Protein AF-0000000084857156 (afdb_homodimer)

pLDDT: mean 94.08, std 8.31, range [47.41, 98.94]

Sequence (1464 aa):
MNCIGNIGPIPRLNFTGICLNDGPAAVARQDLISVFPSGVTLAATWDRELVYQSYKALGEEFRGKGTHVALGPVAGPLGRHPLGGRNWEGFSPDPYLTGHLMTASITGMQSVGVQTSSKHFIGNEQETQRSNSPLPDGTNIDAISSNIDDRTLHELYLWPFADAVRAGTTSILCSYNRINETYACENPHLLNNILKGELGFQGYVVSDWFATHSGYPAANAGLDMDMPGYISQSAINTGETYFGPHLISAIQAGNMTEDRLDDMVTRIMTSYFLLNQSSNYPTPDPSQTYVMANMYGYDYGAQIPARDVRANHSSLIRQIGSAGTVLLKNTNNILPLSKPLNIGVFGNSAPDPTDGLTWPQSDLQTGFDIGTLDIGGGSGSARHTTLISPLTALRTRAATYGARVQYLTNNALLSSSSTTTSSSFAGIYPIPEICLVFLKTFSSEGVDRTSYPLDWNSTLVVNNVASFCQGNTIVITHSSGINTLPFAQNPNVSAILLAHYPGQESGNSIVDVLFGDVNPSGKLPYTIPVHESDMHIPVVNLSTSEVLAHHQSQNAWQSNFTEKLAIDYRGFEMKNVTPLYEFGHGLSYTTFNLTTPTPSIKHVTTQPITARPNPLSPILPGGNADLYTPLFTLTTRVKNTGTRTGATILQLYISLPETSTPEGTPKKVLRGFEKVEMRGGEERDVEFVLQRRDVGYWDTVLGDWVVPEGEIGVMVGFSVQDLRARVGVVVRMNCIGNIGPIPRLNFTGICLNDGPAAVARQDLISVFPSGVTLAATWDRELVYQSYKALGEEFRGKGTHVALGPVAGPLGRHPLGGRNWEGFSPDPYLTGHLMTASITGMQSVGVQTSSKHFIGNEQETQRSNSPLPDGTNIDAISSNIDDRTLHELYLWPFADAVRAGTTSILCSYNRINETYACENPHLLNNILKGELGFQGYVVSDWFATHSGYPAANAGLDMDMPGYISQSAINTGETYFGPHLISAIQAGNMTEDRLDDMVTRIMTSYFLLNQSSNYPTPDPSQTYVMANMYGYDYGAQIPARDVRANHSSLIRQIGSAGTVLLKNTNNILPLSKPLNIGVFGNSAPDPTDGLTWPQSDLQTGFDIGTLDIGGGSGSARHTTLISPLTALRTRAATYGARVQYLTNNALLSSSSTTTSSSFAGIYPIPEICLVFLKTFSSEGVDRTSYPLDWNSTLVVNNVASFCQGNTIVITHSSGINTLPFAQNPNVSAILLAHYPGQESGNSIVDVLFGDVNPSGKLPYTIPVHESDMHIPVVNLSTSEVLAHHQSQNAWQSNFTEKLAIDYRGFEMKNVTPLYEFGHGLSYTTFNLTTPTPSIKHVTTQPITARPNPLSPILPGGNADLYTPLFTLTTRVKNTGTRTGATILQLYISLPETSTPEGTPKKVLRGFEKVEMRGGEERDVEFVLQRRDVGYWDTVLGDWVVPEGEIGVMVGFSVQDLRARVGVVVR

Secondary structure (DSSP, 8-state):
--SSEEEPPBGGGTB--EEEEE-SSS-TT-SS---PPPHHHHHHHT-HHHHHHHHHHHHHHHHHTT-SEEE--B-SS-SSSTT-TTGGGS--S-HHHHHHHHHHHHHHHHTTT-EEEEEEETT---STT-S-EE-TTSPEEPPPEEE--HHHIIIIISHHHHHHHHHT-SEEEE-SSEETTEE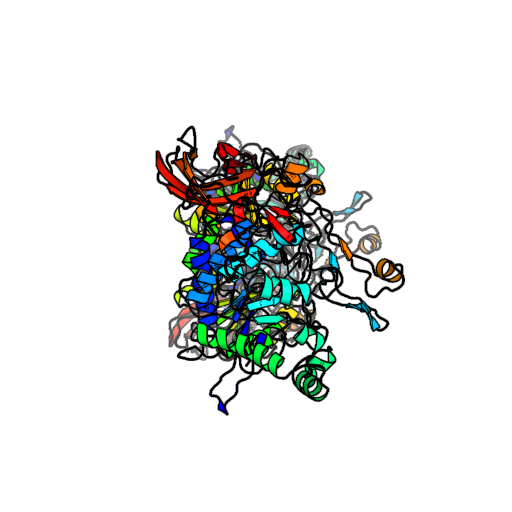GGG-HIIIIIIIIIIT---SEEEEPTT----SHHHHHTT--B-----SSGGGGTTT--SSTHHHHHHHHHTSS-HHHHHHHHHHHHHHHHHTTTTSSPPPP-THHHHHHHHHTT---SS--PPP---TTHHHHHHHHHHHT-EEEEEGGG-PSP---SEEEEESTTSS--TT-SS--SS-TTT--SSS---S-BGGG----S----HHHHHHHHHHTTT-EEEEE--HHHHTS-TTSSS-TTTT--SPPSEEEEEEE---BTTB----SSPTTTHHHHHHHHHHHHTT-EEEEEE-SS----TTTT-TTEEEEEE--S--TTHHHHHHHHHTTSS------SSPBPSSGGGT--PPP---HHHHHHSTT-TT--EEE-TTTT--HHHHHHHHT---SB-TT----SS-EEE--SS-EEEES-SSPPPSS--TTS-EETTEEGGGG-EEEEEEEEEEE-SSS-EEEEEEEEEE--GGGS-TT--S-EEEEEEEEEE-TT-EEEEEEEEEGGGG-EEETTTTEEEPPSSEEEEEEESSSS-EEEEEEEE--/--SSEEEPPBGGGTB--EEEEE-SSS-TT-SS---PPPHHHHHHHT-HHHHHHHHHHHHHHHHHTT-SEEE--B-SS-SSSTT-TTGGGS--S-HHHHHHHHHHHHHHHHTTT-EEEEEEETT---STT-S-EE-TTSPEEPPPEEE--HHHIIIIISHHHHHHHHHT-SEEEE-SSEETTEEGGG-HIIIIIIIIIIT---SEEEEPTT----SHHHHHHT--B-----SSTTHHHHT--SSTHHHHHHHHTTSS-HHHHHHHHHHHHHHHHHTTTTSSPPPPPTHHHHHHHHHTT---SS--PPP---TTHHHHHHHHHHHH-EEEEEGGG-PSP---SEEEEESTTSS--TT-SS--SS-TTT--SSS---S-BGGG----S----HHHHHHHHHHTTT-EEEEE--HHHHTS-TTSSS-TTTT--SPPSEEEEEEE---BTTB----SSPTTTHHHHHHHHHHHHTT-EEEEEE-SS----TTTT-TTEEEEEE--S--TTHHHHHHHHHTTSS------SSPBPSSGGGT--PPP---HHHHHHTTS-TT--EEE-TTTT--HHHHHHHHT---SB-TT----SS-EEE--SS-EEEES-SSPPPSS--TTS-EETTEEGGGG-EEEEEEEEEEE-SSS-EEEEEEEEEE--GGGS-TT--S-EEEEEEEEEE-TT-EEEEEEEEEGGGG-EEETTTTEEEPPSSEEEEEEESSSS-EEEEEEEE--

Solvent-accessible surface area (backbone atoms only — not comparable to full-atom values): 71671 Å² total; per-residue (Å²): 125,68,46,85,35,70,44,76,56,39,71,95,71,73,36,82,49,43,29,27,38,42,21,71,27,24,64,31,60,35,57,46,41,56,45,36,41,26,27,32,19,49,34,9,35,59,36,54,65,61,40,18,51,50,24,30,54,50,20,47,31,34,33,61,40,16,32,42,31,39,46,21,53,43,53,34,21,45,45,68,25,68,42,26,12,49,37,28,55,6,37,26,60,44,30,55,64,30,12,50,46,38,25,23,31,43,46,20,16,39,73,67,39,18,38,30,21,38,23,23,42,59,73,36,42,52,33,58,52,28,37,62,46,68,42,97,89,61,51,63,33,47,26,28,14,35,36,64,53,70,46,37,38,52,70,38,70,41,37,24,51,29,34,26,33,47,50,55,41,37,25,37,23,26,13,43,24,16,48,67,79,30,43,34,35,48,22,38,62,58,40,40,48,40,41,36,46,51,22,24,44,69,45,29,32,30,38,39,76,57,23,64,88,51,33,52,66,18,43,73,16,47,36,45,40,74,39,79,22,36,80,34,83,76,19,61,82,70,65,44,44,45,43,74,71,48,42,55,52,28,35,75,69,65,75,36,56,66,66,57,54,51,52,31,52,48,26,53,49,47,48,41,56,73,39,48,54,84,52,97,52,56,65,61,44,75,26,30,43,46,45,45,27,36,41,55,55,45,85,78,70,85,73,60,81,51,68,76,42,40,84,72,48,64,60,56,29,23,50,49,24,29,38,14,20,22,32,76,44,55,50,90,57,60,57,48,46,84,74,67,58,34,35,28,43,28,27,23,25,21,40,68,44,33,72,26,49,25,74,58,84,83,28,70,66,60,44,68,75,51,18,44,53,29,66,49,37,52,63,45,19,51,40,49,67,61,72,42,22,38,46,60,37,48,49,56,58,32,54,78,75,72,25,45,71,46,50,42,28,36,38,72,50,44,41,48,72,61,79,53,78,50,37,70,55,28,62,59,74,69,80,39,71,35,32,38,34,24,36,39,34,49,34,9,54,77,32,48,50,90,66,52,56,52,45,77,56,35,66,50,27,51,54,46,49,18,63,73,42,70,31,36,19,33,41,38,34,21,26,48,66,63,42,39,58,90,55,70,77,40,82,26,44,24,26,34,36,41,37,26,18,17,9,36,29,41,7,54,11,51,49,32,36,47,51,46,78,36,48,31,36,3,25,32,45,49,43,28,42,71,46,71,79,72,66,67,47,81,77,73,76,77,50,71,66,54,43,54,64,50,44,89,44,44,64,57,41,68,42,72,50,81,59,57,71,42,49,62,58,33,26,25,59,76,65,70,50,81,52,66,41,48,31,33,38,47,42,51,81,43,44,70,46,73,72,49,84,62,62,46,76,44,68,66,51,92,61,74,52,68,47,50,63,60,84,81,44,56,65,36,51,40,8,52,50,48,39,66,38,65,40,32,33,42,38,43,35,42,27,28,73,28,77,44,60,38,40,47,46,43,34,28,32,37,23,71,35,71,90,49,47,65,90,81,62,58,71,55,44,69,62,44,72,48,62,47,75,40,48,39,64,36,69,46,78,46,77,42,73,36,29,44,54,69,64,36,49,64,36,73,87,78,68,42,55,31,39,44,56,45,54,30,38,40,31,36,25,52,25,79,85,46,59,76,31,70,46,74,46,66,60,64,125,68,46,84,34,71,44,75,56,40,72,95,72,73,36,82,48,43,29,26,38,40,23,71,25,26,62,30,61,36,58,47,41,57,44,38,41,25,28,33,20,49,34,9,34,59,37,55,64,61,40,18,51,50,25,30,54,50,21,48,32,34,34,59,41,17,32,42,31,38,46,21,52,42,53,35,21,44,46,68,26,66,44,28,11,48,36,30,55,6,36,26,61,44,31,57,63,29,12,51,47,39,27,22,31,42,47,19,16,41,71,66,39,19,38,31,22,39,21,23,42,59,74,34,42,51,32,60,53,28,37,63,46,68,42,96,90,60,51,63,31,47,26,29,15,34,34,64,54,69,43,37,39,52,71,38,71,41,37,26,52,29,34,25,35,47,51,54,44,36,25,37,23,27,15,43,24,15,49,65,79,31,43,36,35,47,22,38,62,58,40,38,48,41,41,35,47,51,22,25,43,71,45,29,33,30,37,38,72,58,22,66,90,51,34,53,65,16,43,73,15,46,36,44,39,77,38,73,32,46,79,34,83,71,16,63,82,67,63,43,48,48,44,74,71,50,43,55,50,29,35,75,71,64,76,36,56,68,66,57,53,50,50,32,52,48,26,54,48,47,47,42,57,72,39,49,54,82,54,99,52,57,65,59,44,76,25,29,44,45,45,45,26,36,41,54,55,44,84,78,71,84,72,59,83,50,66,76,42,39,84,71,48,64,59,56,28,23,50,48,24,30,38,13,20,23,31,75,44,55,50,91,57,59,57,49,44,85,73,66,57,34,36,28,41,28,27,22,24,20,39,67,45,33,72,27,50,24,77,59,85,82,29,73,65,60,46,69,75,52,17,44,54,29,66,49,39,52,62,47,20,51,39,50,66,60,72,42,22,39,46,59,37,48,50,57,58,30,56,76,74,71,26,46,71,46,51,41,30,36,37,73,50,46,41,47,71,63,78,54,77,50,38,70,57,27,62,58,74,68,79,38,70,35,33,39,35,24,37,39,34,50,35,8,52,79,32,49,49,91,68,50,56,52,44,77,57,36,65,50,28,52,54,46,50,18,63,72,42,71,32,38,18,34,41,38,34,22,26,49,64,63,43,39,57,89,56,71,77,39,82,26,44,26,27,34,36,41,38,25,18,17,9,35,30,40,7,55,10,52,49,30,36,47,50,45,79,36,50,30,37,3,24,34,46,50,45,29,44,71,46,70,79,72,66,65,46,82,79,73,76,76,49,72,69,54,38,46,65,61,66,63,33,41,68,54,42,69,42,72,50,80,60,57,70,42,50,62,59,33,27,26,59,77,65,70,50,80,53,67,42,48,31,34,38,46,44,49,81,42,46,70,45,73,72,49,84,62,62,47,76,44,68,67,51,93,60,73,50,67,48,50,62,59,84,82,43,57,66,36,50,41,8,50,49,46,39,66,37,66,41,34,32,41,40,43,36,42,27,28,74,29,78,44,61,38,39,46,48,45,35,27,31,37,24,69,35,71,90,48,45,65,88,81,63,58,72,54,44,69,64,43,72,50,62,48,74,41,47,39,64,36,70,46,79,44,76,43,75,37,28,44,53,69,63,35,49,62,35,73,87,78,68,42,56,30,41,46,55,44,53,31,40,40,33,35,24,53,24,80,83,45,60,75,33,68,47,75,45,68,60,65

Radius of gyration: 38.83 Å; Cα contacts (8 Å, |Δi|>4): 3890; chains: 2; bounding box: 69×119×89 Å

Organism: Botryotinia fuckeliana (strain T4) (NCBI:txid999810)

Nearest PDB structures (foldseek):
  4i8d-assembly1_A  TM=9.312E-01  e=5.175E-79  Trichoderma reesei
  8j9f-assembly2_A  TM=8.890E-01  e=9.283E-62  Paenibacillus relictisesami
  5wab-assembly1_A  TM=9.002E-01  e=6.588E-57  Bifidobacterium adolescentis ATCC 15703
  8va7-assembly1_A  TM=8.296E-01  e=9.853E-58  gut metagenome
  8va7-assembly1_B  TM=8.468E-01  e=3.499E-56  gut metagenome

Foldseek 3Di:
DQALFWDPADVVVLRHIAHEAEADQARALAPQIFGFFAQQLLLLLLDLQLLLQRLLLRLLLCLLQLHQEYEDQECVVLCLFVQAQCLLNFYFQFLQSRLSSLLSNQLSNLVQLHAYAYDDPWDNHHQFQQAWDADPVGDIFGGFEEEFDDQLCPNGTCSSVLSNLVSPHQEYEYGQHHYNQHQRLLALCRQPCVQCNFQVRLAAYEYDARSDQAAVSSLVSGHLYYRQRQNDPVCVVVSDGRYDVVVVVCCVVVNDPVVSNVSSVCRHVCSCVVSPVSPPGDHRWPQSNVSVCVVVVHDPDDHDDTRNSHPVCLVSLLVSLQSSKFWFFAAPCPPQPPLFQEEEEEAQQAAADPCAQWWDPPDQAFTGGHYHAQWAADSHTHGDPFADGQNNLVVVVNVVPNHDYHYYHHLVLLLDDPPDPAHSCNPDPPQGQAYEYEFEGHGYNNHTHDAQATPSNRQSSQVSSLVSNVQRYEYEYAYSAEHADQCPPVNSHRIYMYSHNSTRCNNSNVNCPNNVVAWHATFRSFFYANDCVQQHDDDDDDDPVQQCVVPDDSNSNYDYPPCRNLHTQLVCVVVVHDGPGHGLDGDTSFDKDWDDQAKDKAFPDPDFDAFFFDPPADQDNSRRPQQFAWTIKIKTKMWGQGAAKHKAKKWKWKAADPVFDDPPPGRIHTQDMDIDIDGHGDMDMDMDTGGNNSQWGQDPVVRGTTHTADWMKMFMARGPPGTNYIDIDGRD/DQALFWDPADVVVLRHIAHEAEADQARALAPQIFGFFAQQLLLLLLDLQLLLQRLLLRLLLCLLQLHQEYEDQECVVLCLFVQAQCLLNFYFQFLQSRLSSLLSNQLSNLVQLHAYAYDDPWDNNHQFQQAWDADPVGDIFGGFEEEFDDQLCVNGTCSSVLSNLVSPHQEYEYGQHHYNQHQRLQALCRQPCVQCNFQVHLAAYEYDARSDQAAVSSLVSGHLYYRAHQNDPVSVVVVDGRYDVVVVVCCVVVNDPVVSNVSSVCRHVCSCVVSPVSPPGDHRWPQSNVSVCVVVVHDPDDHDDTRNSHPVCLVSLLVSLQSSKFWFFAAPCPPQPPLFQEEEEEAQQAAADPCAQWWDPPDQAFTGGHYHAQWAADSHTHGDPFADGQNNLVVVVNVVPNHDYHYYHHLVLLLDDPPDPAHSCNPDPPQGPAYEYEFEGHGYNNHTHDAQATPSNRQSSQVSSLVSNVQRYEYEYAYSAEHADQCPPVNSHRIYMYSHNSTRCNNSNVNCPNNVVAWHATFHSFFYANDCVQQHDDDDDDDPVQCVVVVVDSNSNYDYPPCRNLHTQLVCVVVVHDGPGHGLDGDTSFDKDWDDQAKDKAFPDPDFDAFFFDPPADQDNSRRPQQFAWTMKIKTKMWGQGAAKHKAKKWKWKAADPVFDDPPPGRIHTQDMDIDIDGHGDMDMDMDTGGNNSQWGQDPVVRGTTHTADWMKMFMARGPPGTNYIDIDGRD

Structure (mmCIF, N/CA/C/O backbone):
data_AF-0000000084857156-model_v1
#
loop_
_entity.id
_entity.type
_entity.pdbx_description
1 polymer 'Probable beta-glucosidase G'
#
loop_
_atom_site.group_PDB
_atom_site.id
_atom_site.type_symbol
_atom_site.label_atom_id
_atom_site.label_alt_id
_atom_site.label_comp_id
_atom_site.label_asym_id
_atom_site.label_entity_id
_atom_site.label_seq_id
_atom_site.pdbx_PDB_ins_code
_atom_site.Cartn_x
_atom_site.Cartn_y
_atom_site.Cartn_z
_atom_site.occupancy
_atom_site.B_iso_or_equiv
_atom_site.auth_seq_id
_atom_site.auth_comp_id
_atom_site.auth_asym_id
_atom_site.auth_atom_id
_atom_site.pdbx_PDB_model_num
ATOM 1 N N . MET A 1 1 ? 26.734 27.594 9.352 1 52.66 1 MET A N 1
ATOM 2 C CA . MET A 1 1 ? 25.672 26.844 10 1 52.66 1 MET A CA 1
ATOM 3 C C . MET A 1 1 ? 24.594 26.438 8.984 1 52.66 1 MET A C 1
ATOM 5 O O . MET A 1 1 ? 24.359 27.156 8.016 1 52.66 1 MET A O 1
ATOM 9 N N . ASN A 1 2 ? 24.281 25.016 8.922 1 76.56 2 ASN A N 1
ATOM 10 C CA . ASN A 1 2 ? 23.516 24.438 7.816 1 76.56 2 ASN A CA 1
ATOM 11 C C . ASN A 1 2 ? 22.031 24.344 8.148 1 76.56 2 ASN A C 1
ATOM 13 O O . ASN A 1 2 ? 21.375 23.359 7.824 1 76.56 2 ASN A O 1
ATOM 17 N N . CYS A 1 3 ? 21.625 25.516 8.914 1 90.62 3 CYS A N 1
ATOM 18 C CA . CYS A 1 3 ? 20.188 25.625 9.117 1 90.62 3 CYS A CA 1
ATOM 19 C C . CYS A 1 3 ? 19.531 26.344 7.953 1 90.62 3 CYS A C 1
ATOM 21 O O . CYS A 1 3 ? 20.203 26.828 7.043 1 90.62 3 CYS A O 1
ATOM 23 N N . ILE A 1 4 ? 18.219 26.359 7.883 1 89.56 4 ILE A N 1
ATOM 24 C CA . ILE A 1 4 ? 17.547 26.969 6.746 1 89.56 4 ILE A CA 1
ATOM 25 C C . ILE A 1 4 ? 17.797 28.484 6.766 1 89.56 4 ILE A C 1
ATOM 27 O O . ILE A 1 4 ? 17.984 29.094 5.711 1 89.56 4 ILE A O 1
ATOM 31 N N . GLY A 1 5 ? 17.688 29.109 7.98 1 89.62 5 GLY A N 1
ATOM 32 C CA . GLY A 1 5 ? 18.125 30.469 8.242 1 89.62 5 GLY A CA 1
ATOM 33 C C . GLY A 1 5 ? 19.25 30.547 9.266 1 89.62 5 GLY A C 1
ATOM 34 O O . GLY A 1 5 ? 19.266 29.766 10.227 1 89.62 5 GLY A O 1
ATOM 35 N N . ASN A 1 6 ? 20.203 31.594 9.047 1 89.75 6 ASN A N 1
ATOM 36 C CA . ASN A 1 6 ? 21.359 31.609 9.938 1 89.75 6 ASN A CA 1
ATOM 37 C C . ASN A 1 6 ? 21.828 33.031 10.203 1 89.75 6 ASN A C 1
ATOM 39 O O . ASN A 1 6 ? 21.797 33.875 9.305 1 89.75 6 ASN A O 1
ATOM 43 N N . ILE A 1 7 ? 22.141 33.25 11.414 1 91 7 ILE A N 1
ATOM 44 C CA . ILE A 1 7 ? 23.109 34.281 11.758 1 91 7 ILE A CA 1
ATOM 45 C C . ILE A 1 7 ? 24.469 33.656 12.062 1 91 7 ILE A C 1
ATOM 47 O O . ILE A 1 7 ? 24.562 32.75 12.875 1 91 7 ILE A O 1
ATOM 51 N N . GLY A 1 8 ? 25.469 34.156 11.445 1 89.62 8 GLY A N 1
ATOM 52 C CA . GLY A 1 8 ? 26.797 33.562 11.562 1 89.62 8 GLY A CA 1
ATOM 53 C C . GLY A 1 8 ? 27.453 33.812 12.914 1 89.62 8 GLY A C 1
ATOM 54 O O . GLY A 1 8 ? 27.125 34.812 13.586 1 89.62 8 GLY A O 1
ATOM 55 N N . PRO A 1 9 ? 28.359 32.969 13.234 1 92 9 PRO A N 1
ATOM 56 C CA . PRO A 1 9 ? 29.078 33.156 14.492 1 92 9 PRO A CA 1
ATOM 57 C C . PRO A 1 9 ? 30 34.375 14.484 1 92 9 PRO A C 1
ATOM 59 O O . PRO A 1 9 ? 30.422 34.812 13.414 1 92 9 PRO A O 1
ATOM 62 N N . ILE A 1 10 ? 30.172 34.875 15.672 1 93.75 10 ILE A N 1
ATOM 63 C CA . ILE A 1 10 ? 31.156 35.938 15.922 1 93.75 10 ILE A CA 1
ATOM 64 C C . ILE A 1 10 ? 32.125 35.469 17 1 93.75 10 ILE A C 1
ATOM 66 O O . ILE A 1 10 ? 31.938 35.75 18.188 1 93.75 10 ILE A O 1
ATOM 70 N N . PRO A 1 11 ? 33.25 34.969 16.578 1 92.94 11 PRO A N 1
ATOM 71 C CA . PRO A 1 11 ? 34.188 34.312 17.516 1 92.94 11 PRO A CA 1
ATOM 72 C C . PRO A 1 11 ? 34.688 35.25 18.609 1 92.94 11 PRO A C 1
ATOM 74 O O . PRO A 1 11 ? 34.781 34.844 19.781 1 92.94 11 PRO A O 1
ATOM 77 N N . ARG A 1 12 ? 35 36.469 18.25 1 94 12 ARG A N 1
ATOM 78 C CA . ARG A 1 12 ? 35.562 37.406 19.219 1 94 12 ARG A CA 1
ATOM 79 C C . ARG A 1 12 ? 34.562 37.656 20.359 1 94 12 ARG A C 1
ATOM 81 O O . ARG A 1 12 ? 34.969 38.094 21.438 1 94 12 ARG A O 1
ATOM 88 N N . LEU A 1 13 ? 33.312 37.375 20.125 1 92.25 13 LEU A N 1
ATOM 89 C CA . LEU A 1 13 ? 32.281 37.594 21.125 1 92.25 13 LEU A CA 1
ATOM 90 C C . LEU A 1 13 ? 31.781 36.25 21.703 1 92.25 13 LEU A C 1
ATOM 92 O O . LEU A 1 13 ? 30.828 36.219 22.469 1 92.25 13 LEU A O 1
ATOM 96 N N . ASN A 1 14 ? 32.406 35.156 21.312 1 91.06 14 ASN A N 1
ATOM 97 C CA . ASN A 1 14 ? 31.969 33.812 21.703 1 91.06 14 ASN A CA 1
ATOM 98 C C . ASN A 1 14 ? 30.5 33.562 21.359 1 91.06 14 ASN A C 1
ATOM 100 O O . ASN A 1 14 ? 29.75 32.969 22.125 1 91.06 14 ASN A O 1
ATOM 104 N N . PHE A 1 15 ? 30.047 34.281 20.344 1 94.06 15 PHE A N 1
ATOM 105 C CA . PHE A 1 15 ? 28.719 34.094 19.781 1 94.06 15 PHE A CA 1
ATOM 106 C C . PHE A 1 15 ? 28.734 33.031 18.672 1 94.06 15 PHE A C 1
ATOM 108 O O . PHE A 1 15 ? 29.438 33.219 17.672 1 94.06 15 PHE A O 1
ATOM 115 N N . THR A 1 16 ? 28.062 31.938 18.844 1 92 16 THR A N 1
ATOM 116 C CA . THR A 1 16 ? 28.172 30.781 17.938 1 92 16 THR A CA 1
ATOM 117 C C . THR A 1 16 ? 27.141 30.875 16.812 1 92 16 THR A C 1
ATOM 119 O O . THR A 1 16 ? 27.125 30.047 15.906 1 92 16 THR A O 1
ATOM 122 N N . GLY A 1 17 ? 26.281 31.906 16.859 1 93.5 17 GLY A N 1
ATOM 123 C CA . GLY A 1 17 ? 25.312 32.094 15.805 1 93.5 17 GLY A CA 1
ATOM 124 C C . GLY A 1 17 ? 23.891 31.766 16.234 1 93.5 17 GLY A C 1
ATOM 125 O O . GLY A 1 17 ? 23.656 31.359 17.375 1 93.5 17 GLY A O 1
ATOM 126 N N . ILE A 1 18 ? 22.938 31.984 15.352 1 95.81 18 ILE A N 1
ATOM 127 C CA . ILE A 1 18 ? 21.531 31.656 15.539 1 95.81 18 ILE A CA 1
ATOM 128 C C . ILE A 1 18 ? 21.031 30.781 14.383 1 95.81 18 ILE A C 1
ATOM 130 O O . ILE A 1 18 ? 21.203 31.141 13.211 1 95.81 18 ILE A O 1
ATOM 134 N N . CYS A 1 19 ? 20.562 29.625 14.75 1 95.94 19 CYS A N 1
ATOM 135 C CA . CYS A 1 19 ? 20 28.672 13.797 1 95.94 19 CYS A CA 1
ATOM 136 C C . CYS A 1 19 ? 18.484 28.766 13.766 1 95.94 19 CYS A C 1
ATOM 138 O O . CYS A 1 19 ? 17.828 28.609 14.797 1 95.94 19 CYS A O 1
ATOM 140 N N . LEU A 1 20 ? 17.906 29.016 12.555 1 96.38 20 LEU A N 1
ATOM 141 C CA . LEU A 1 20 ? 16.469 29.016 12.352 1 96.38 20 LEU A CA 1
ATOM 142 C C . LEU A 1 20 ? 16.031 27.828 11.492 1 96.38 20 LEU A C 1
ATOM 144 O O . LEU A 1 20 ? 16.672 27.531 10.477 1 96.38 20 LEU A O 1
ATOM 148 N N . ASN A 1 21 ? 15 27.156 11.898 1 96.19 21 ASN A N 1
ATOM 149 C CA . ASN A 1 21 ? 14.43 26.078 11.086 1 96.19 21 ASN A CA 1
ATOM 150 C C . ASN A 1 21 ? 12.914 26.188 11.008 1 96.19 21 ASN A C 1
ATOM 152 O O . ASN A 1 21 ? 12.273 26.766 11.883 1 96.19 21 ASN A O 1
ATOM 156 N N . ASP A 1 22 ? 12.414 25.531 9.977 1 94.62 22 ASP A N 1
ATOM 157 C CA . ASP A 1 22 ? 10.977 25.531 9.719 1 94.62 22 ASP A CA 1
ATOM 158 C C . ASP A 1 22 ? 10.258 24.562 10.648 1 94.62 22 ASP A C 1
ATOM 160 O O . ASP A 1 22 ? 10.82 23.547 11.047 1 94.62 22 ASP A O 1
ATOM 164 N N . GLY A 1 23 ? 9.094 24.906 11.016 1 86.56 23 GLY A N 1
ATOM 165 C CA . GLY A 1 23 ? 8 24.141 11.602 1 86.56 23 GLY A CA 1
ATOM 166 C C . GLY A 1 23 ? 6.684 24.328 10.859 1 86.56 23 GLY A C 1
ATOM 167 O O . GLY A 1 23 ? 6.672 24.625 9.664 1 86.56 23 GLY A O 1
ATOM 168 N N . PRO A 1 24 ? 5.449 24.125 11.336 1 91.25 24 PRO A N 1
ATOM 169 C CA . PRO A 1 24 ? 5.121 24.188 12.766 1 91.25 24 PRO A CA 1
ATOM 170 C C . PRO A 1 24 ? 4.816 22.828 13.367 1 91.25 24 PRO A C 1
ATOM 172 O O . PRO A 1 24 ? 4.586 22.719 14.57 1 91.25 24 PRO A O 1
ATOM 175 N N . ALA A 1 25 ? 4.852 21.781 12.477 1 95.38 25 ALA A N 1
ATOM 176 C CA . ALA A 1 25 ? 4.387 20.5 12.992 1 95.38 25 ALA A CA 1
ATOM 177 C C . ALA A 1 25 ? 5.547 19.516 13.156 1 95.38 25 ALA A C 1
ATOM 179 O O . ALA A 1 25 ? 5.359 18.391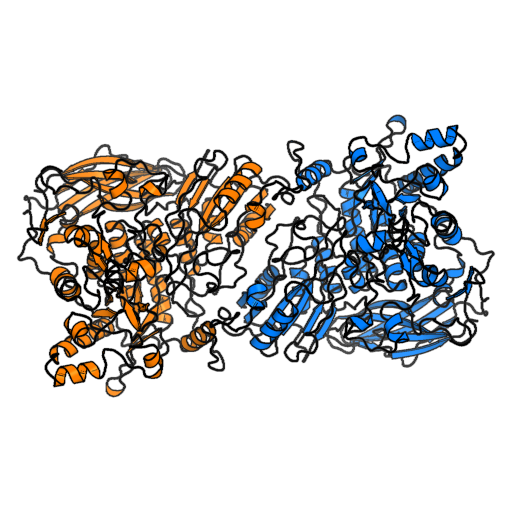 13.633 1 95.38 25 ALA A O 1
ATOM 180 N N . ALA A 1 26 ? 6.691 19.969 12.82 1 97.12 26 ALA A N 1
ATOM 181 C CA . ALA A 1 26 ? 7.918 19.188 12.938 1 97.12 26 ALA A CA 1
ATOM 182 C C . ALA A 1 26 ? 9.148 20.047 12.672 1 97.12 26 ALA A C 1
ATOM 184 O O . ALA A 1 26 ? 9.031 21.188 12.219 1 97.12 26 ALA A O 1
ATOM 185 N N . VAL A 1 27 ? 10.32 19.5 13.039 1 97.12 27 VAL A N 1
ATOM 186 C CA . VAL A 1 27 ? 11.547 20.125 12.562 1 97.12 27 VAL A CA 1
ATOM 187 C C . VAL A 1 27 ? 11.773 19.781 11.094 1 97.12 27 VAL A C 1
ATOM 189 O O . VAL A 1 27 ? 12.391 18.75 10.789 1 97.12 27 VAL A O 1
ATOM 192 N N . ALA A 1 28 ? 11.352 20.656 10.258 1 93.69 28 ALA A N 1
ATOM 193 C CA . ALA A 1 28 ? 11.336 20.375 8.828 1 93.69 28 ALA A CA 1
ATOM 194 C C . ALA A 1 28 ? 12.742 20.078 8.312 1 93.69 28 ALA A C 1
ATOM 196 O O . ALA A 1 28 ? 13.719 20.656 8.789 1 93.69 28 ALA A O 1
ATOM 197 N N . ARG A 1 29 ? 12.828 19.141 7.375 1 90.94 29 ARG A N 1
ATOM 198 C CA . ARG A 1 29 ? 14.023 18.812 6.609 1 90.94 29 ARG A CA 1
ATOM 199 C C . ARG A 1 29 ? 15.102 18.203 7.508 1 90.94 29 ARG A C 1
ATOM 201 O O . ARG A 1 29 ? 16.281 18.484 7.336 1 90.94 29 ARG A O 1
ATOM 208 N N . GLN A 1 30 ? 14.672 17.609 8.508 1 94.88 30 GLN A N 1
ATOM 209 C CA . GLN A 1 30 ? 15.547 16.859 9.406 1 94.88 30 GLN A CA 1
ATOM 210 C C . GLN A 1 30 ? 15.18 15.383 9.43 1 94.88 30 GLN A C 1
ATOM 212 O O . GLN A 1 30 ? 14.109 14.992 8.969 1 94.88 30 GLN A O 1
ATOM 217 N N . ASP A 1 31 ? 16.094 14.547 9.852 1 95.88 31 ASP A N 1
ATOM 218 C CA . ASP A 1 31 ? 15.859 13.125 10.07 1 95.88 31 ASP A CA 1
ATOM 219 C C . ASP A 1 31 ? 15.805 12.805 11.562 1 95.88 31 ASP A C 1
ATOM 221 O O . ASP A 1 31 ? 16.312 13.57 12.391 1 95.88 31 ASP A O 1
ATOM 225 N N . LEU A 1 32 ? 15.078 11.711 11.953 1 97.31 32 LEU A N 1
ATOM 226 C CA . LEU A 1 32 ? 14.906 11.227 13.32 1 97.31 32 LEU A CA 1
ATOM 227 C C . LEU A 1 32 ? 14.227 12.281 14.18 1 97.31 32 LEU A C 1
ATOM 229 O O . LEU A 1 32 ? 14.703 12.602 15.273 1 97.31 32 LEU A O 1
ATOM 233 N N . ILE A 1 33 ? 13.188 12.789 13.656 1 97.62 33 ILE A N 1
ATOM 234 C CA . ILE A 1 33 ? 12.25 13.695 14.312 1 97.62 33 ILE A CA 1
ATOM 235 C C . ILE A 1 33 ? 10.852 13.078 14.312 1 97.62 33 ILE A C 1
ATOM 237 O O . ILE A 1 33 ? 10.617 12.062 13.656 1 97.62 33 ILE A O 1
ATOM 241 N N . SER A 1 34 ? 9.93 13.656 15.078 1 98.12 34 SER A N 1
ATOM 242 C CA . SER A 1 34 ? 8.523 13.273 15.07 1 98.12 34 SER A CA 1
ATOM 243 C C . SER A 1 34 ? 7.699 14.195 14.18 1 98.12 34 SER A C 1
ATOM 245 O O . SER A 1 34 ? 8.062 15.359 13.984 1 98.12 34 SER A O 1
ATOM 247 N N . VAL A 1 35 ? 6.703 13.656 13.625 1 97.94 35 VAL A N 1
ATOM 248 C CA . VAL A 1 35 ? 5.715 14.469 12.93 1 97.94 35 VAL A CA 1
ATOM 249 C C . VAL A 1 35 ? 4.473 14.641 13.797 1 97.94 35 VAL A C 1
ATOM 251 O O . VAL A 1 35 ? 3.721 13.68 14.008 1 97.94 35 VAL A O 1
ATOM 254 N N . PHE A 1 36 ? 4.266 15.797 14.312 1 98.56 36 PHE A N 1
ATOM 255 C CA . PHE A 1 36 ? 3.166 16.125 15.211 1 98.56 36 PHE A CA 1
ATOM 256 C C . PHE A 1 36 ? 1.913 16.5 14.422 1 98.56 36 PHE A C 1
ATOM 258 O O . PHE A 1 36 ? 1.979 16.734 13.211 1 98.56 36 PHE A O 1
ATOM 265 N N . PRO A 1 37 ? 0.739 16.516 15.094 1 98.38 37 PRO A N 1
ATOM 266 C CA . PRO A 1 37 ? -0.488 16.953 14.422 1 98.38 37 PRO A CA 1
ATOM 267 C C . PRO A 1 37 ? -0.416 18.406 13.961 1 98.38 37 PRO A C 1
ATOM 269 O O . PRO A 1 37 ? 0.219 19.25 14.617 1 98.38 37 PRO A O 1
ATOM 272 N N . SER A 1 38 ? -1.093 18.719 12.906 1 97.88 38 SER A N 1
ATOM 273 C CA . SER A 1 38 ? -1.1 20.047 12.312 1 97.88 38 SER A CA 1
ATOM 274 C C . SER A 1 38 ? -1.875 21.031 13.18 1 97.88 38 SER A C 1
ATOM 276 O O . SER A 1 38 ? -2.551 20.641 14.133 1 97.88 38 SER A O 1
ATOM 278 N N . GLY A 1 39 ? -1.758 22.312 12.773 1 98 39 GLY A N 1
ATOM 279 C CA . GLY A 1 39 ? -2.477 23.359 13.484 1 98 39 GLY A CA 1
ATOM 280 C C . GLY A 1 39 ? -3.979 23.156 13.492 1 98 39 GLY A C 1
ATOM 281 O O . GLY A 1 39 ? -4.629 23.328 14.523 1 98 39 GLY A O 1
ATOM 282 N N . VAL A 1 40 ? -4.516 22.75 12.406 1 98.06 40 VAL A N 1
ATOM 283 C CA . VAL A 1 40 ? -5.961 22.562 12.32 1 98.06 40 VAL A CA 1
ATOM 284 C C . VAL A 1 40 ? -6.398 21.438 13.242 1 98.06 40 VAL A C 1
ATOM 286 O O . VAL A 1 40 ? -7.473 21.5 13.844 1 98.06 40 VAL A O 1
ATOM 289 N N . THR A 1 41 ? -5.59 20.359 13.305 1 98.62 41 THR A N 1
ATOM 290 C CA . THR A 1 41 ? -5.891 19.25 14.211 1 98.62 41 THR A CA 1
ATOM 291 C C . THR A 1 41 ? -5.82 19.719 15.664 1 98.62 41 THR A C 1
ATOM 293 O O . THR A 1 41 ? -6.672 19.344 16.484 1 98.62 41 THR A O 1
ATOM 296 N N . LEU A 1 42 ? -4.82 20.484 15.977 1 98.75 42 LEU A N 1
ATOM 297 C CA . LEU A 1 42 ? -4.703 21.031 17.328 1 98.75 42 LEU A CA 1
ATOM 298 C C . LEU A 1 42 ? -5.902 21.906 17.656 1 98.75 42 LEU A C 1
ATOM 300 O O . LEU A 1 42 ? -6.422 21.859 18.781 1 98.75 42 LEU A O 1
ATOM 304 N N . ALA A 1 43 ? -6.309 22.703 16.688 1 98.75 43 ALA A N 1
ATOM 305 C CA . ALA A 1 43 ? -7.473 23.562 16.922 1 98.75 43 ALA A CA 1
ATOM 306 C C . ALA A 1 43 ? -8.727 22.734 17.172 1 98.75 43 ALA A C 1
ATOM 308 O O . ALA A 1 43 ? -9.57 23.109 17.984 1 98.75 43 ALA A O 1
ATOM 309 N N . ALA A 1 44 ? -8.805 21.641 16.531 1 98.88 44 ALA A N 1
ATOM 310 C CA . ALA A 1 44 ? -9.969 20.781 16.688 1 98.88 44 ALA A CA 1
ATOM 311 C C . ALA A 1 44 ? -10.031 20.172 18.078 1 98.88 44 ALA A C 1
ATOM 313 O O . ALA A 1 44 ? -11.094 19.719 18.516 1 98.88 44 ALA A O 1
ATOM 314 N N . THR A 1 45 ? -8.961 20.156 18.797 1 98.88 45 THR A N 1
ATOM 315 C CA . THR A 1 45 ? -8.969 19.641 20.172 1 98.88 45 THR A CA 1
ATOM 316 C C . THR A 1 45 ? -9.625 20.641 21.109 1 98.88 45 THR A C 1
ATOM 318 O O . THR A 1 45 ? -10.109 20.266 22.188 1 98.88 45 THR A O 1
ATOM 321 N N . TRP A 1 46 ? -9.531 21.969 20.781 1 98.81 46 TRP A N 1
ATOM 322 C CA . TRP A 1 46 ? -9.984 23.047 21.656 1 98.81 46 TRP A CA 1
ATOM 323 C C . TRP A 1 46 ? -9.367 22.906 23.047 1 98.81 46 TRP A C 1
ATOM 325 O O . TRP A 1 46 ? -10.039 23.156 24.062 1 98.81 46 TRP A O 1
ATOM 335 N N . ASP A 1 47 ? -8.195 22.422 23.125 1 98.81 47 ASP A N 1
ATOM 336 C CA . ASP A 1 47 ? -7.539 22.078 24.391 1 98.81 47 ASP A CA 1
ATOM 337 C C . ASP A 1 47 ? -6.223 22.828 24.547 1 98.81 47 ASP A C 1
ATOM 339 O O . ASP A 1 47 ? -5.18 22.391 24.062 1 98.81 47 ASP A O 1
ATOM 343 N N . ARG A 1 48 ? -6.223 23.875 25.328 1 98.62 48 ARG A N 1
ATOM 344 C CA . ARG A 1 48 ? -5.039 24.703 25.5 1 98.62 48 ARG A CA 1
ATOM 345 C C . ARG A 1 48 ? -3.885 23.906 26.094 1 98.62 48 ARG A C 1
ATOM 347 O O . ARG A 1 48 ? -2.727 24.109 25.719 1 98.62 48 ARG A O 1
ATOM 354 N N . GLU A 1 49 ? -4.199 23.031 26.953 1 98.56 49 GLU A N 1
ATOM 355 C CA . GLU A 1 49 ? -3.158 22.25 27.625 1 98.56 49 GLU A CA 1
ATOM 356 C C . GLU A 1 49 ? -2.5 21.281 26.641 1 98.56 49 GLU A C 1
ATOM 358 O O . GLU A 1 49 ? -1.276 21.125 26.641 1 98.56 49 GLU A O 1
ATOM 363 N N . LEU A 1 50 ? -3.293 20.594 25.859 1 98.56 50 LEU A N 1
ATOM 364 C CA . LEU A 1 50 ? -2.729 19.672 24.875 1 98.56 50 LEU A CA 1
ATOM 365 C C . LEU A 1 50 ? -1.863 20.422 23.859 1 98.56 50 LEU A C 1
ATOM 367 O O . LEU A 1 50 ? -0.842 19.906 23.406 1 98.56 50 LEU A O 1
ATOM 371 N N . VAL A 1 51 ? -2.324 21.594 23.453 1 98.81 51 VAL A N 1
ATOM 372 C CA . VAL A 1 51 ? -1.541 22.406 22.531 1 98.81 51 VAL A CA 1
ATOM 373 C C . VAL A 1 51 ? -0.221 22.812 23.172 1 98.81 51 VAL A C 1
ATOM 375 O O . VAL A 1 51 ? 0.835 22.766 22.547 1 98.81 51 VAL A O 1
ATOM 378 N N . TYR A 1 52 ? -0.283 23.203 24.453 1 98.88 52 TYR A N 1
ATOM 379 C CA . TYR A 1 52 ? 0.929 23.531 25.203 1 98.88 52 TYR A CA 1
ATOM 380 C C . TYR A 1 52 ? 1.89 22.344 25.219 1 98.88 52 TYR A C 1
ATOM 382 O O . TYR A 1 52 ? 3.076 22.5 24.922 1 98.88 52 TYR A O 1
ATOM 390 N N . GLN A 1 53 ? 1.37 21.172 25.516 1 98.88 53 GLN A N 1
ATOM 391 C CA . GLN A 1 53 ? 2.199 19.969 25.578 1 98.88 53 GLN A CA 1
ATOM 392 C C . GLN A 1 53 ? 2.793 19.641 24.203 1 98.88 53 GLN A C 1
ATOM 394 O O . GLN A 1 53 ? 3.945 19.219 24.109 1 98.88 53 GLN A O 1
ATOM 399 N N . SER A 1 54 ? 1.999 19.766 23.234 1 98.75 54 SER A N 1
ATOM 400 C CA . SER A 1 54 ? 2.469 19.516 21.875 1 98.75 54 SER A CA 1
ATOM 401 C C . SER A 1 54 ? 3.66 20.406 21.516 1 98.75 54 SER A C 1
ATOM 403 O O . SER A 1 54 ? 4.684 19.906 21.047 1 98.75 54 SER A O 1
ATOM 405 N N . TYR A 1 55 ? 3.518 21.641 21.766 1 98.81 55 TYR A N 1
ATOM 406 C CA . TYR A 1 55 ? 4.551 22.594 21.359 1 98.81 55 TYR A CA 1
ATOM 407 C C . TYR A 1 55 ? 5.742 22.531 22.312 1 98.81 55 TYR A C 1
ATOM 409 O O . TYR A 1 55 ? 6.867 22.875 21.922 1 98.81 55 TYR A O 1
ATOM 417 N N . LYS A 1 56 ? 5.504 22.141 23.547 1 98.88 56 LYS A N 1
ATOM 418 C CA . LYS A 1 56 ? 6.648 21.844 24.406 1 98.88 56 LYS A CA 1
ATOM 419 C C . LYS A 1 56 ? 7.477 20.688 23.859 1 98.88 56 LYS A C 1
ATOM 421 O O . LYS A 1 56 ? 8.703 20.797 23.75 1 98.88 56 LYS A O 1
ATOM 426 N N . ALA A 1 57 ? 6.809 19.609 23.469 1 98.88 57 ALA A N 1
ATOM 427 C CA .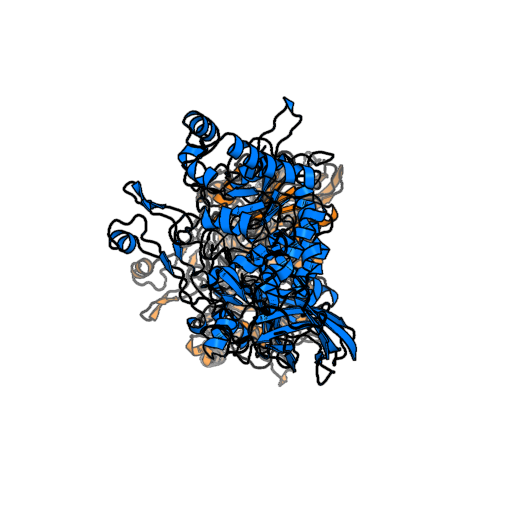 ALA A 1 57 ? 7.488 18.453 22.891 1 98.88 57 ALA A CA 1
ATOM 428 C C . ALA A 1 57 ? 8.188 18.812 21.594 1 98.88 57 ALA A C 1
ATOM 430 O O . ALA A 1 57 ? 9.328 18.406 21.344 1 98.88 57 ALA A O 1
ATOM 431 N N . LEU A 1 58 ? 7.52 19.531 20.75 1 98.75 58 LEU A N 1
ATOM 432 C CA . LEU A 1 58 ? 8.117 20.016 19.516 1 98.75 58 LEU A CA 1
ATOM 433 C C . LEU A 1 58 ? 9.328 20.906 19.797 1 98.75 58 LEU A C 1
ATOM 435 O O . LEU A 1 58 ? 10.352 20.797 19.109 1 98.75 58 LEU A O 1
ATOM 439 N N . GLY A 1 59 ? 9.195 21.797 20.766 1 98.75 59 GLY A N 1
ATOM 440 C CA . GLY A 1 59 ? 10.312 22.625 21.188 1 98.75 59 GLY A CA 1
ATOM 441 C C . GLY A 1 59 ? 11.516 21.812 21.641 1 98.75 59 GLY A C 1
ATOM 442 O O . GLY A 1 59 ? 12.656 22.172 21.344 1 98.75 59 GLY A O 1
ATOM 443 N N . GLU A 1 60 ? 11.219 20.734 22.328 1 98.81 60 GLU A N 1
ATOM 444 C CA . GLU A 1 60 ? 12.297 19.844 22.75 1 98.81 60 GLU A CA 1
ATOM 445 C C . GLU A 1 60 ? 13.039 19.266 21.547 1 98.81 60 GLU A C 1
ATOM 447 O O . GLU A 1 60 ? 14.266 19.094 21.594 1 98.81 60 GLU A O 1
ATOM 452 N N . GLU A 1 61 ? 12.328 18.984 20.531 1 98.69 61 GLU A N 1
ATOM 453 C CA . GLU A 1 61 ? 12.992 18.453 19.344 1 98.69 61 GLU A CA 1
ATOM 454 C C . GLU A 1 61 ? 13.773 19.531 18.625 1 98.69 61 GLU A C 1
ATOM 456 O O . GLU A 1 61 ? 14.883 19.297 18.125 1 98.69 61 GLU A O 1
ATOM 461 N N . PHE A 1 62 ? 13.227 20.734 18.531 1 98.62 62 PHE A N 1
ATOM 462 C CA . PHE A 1 62 ? 13.977 21.859 17.984 1 98.62 62 PHE A CA 1
ATOM 463 C C . PHE A 1 62 ? 15.258 22.094 18.781 1 98.62 62 PHE A C 1
ATOM 465 O O . PHE A 1 62 ? 16.344 22.234 18.188 1 98.62 62 PHE A O 1
ATOM 472 N N . ARG A 1 63 ? 15.125 22.141 20.062 1 98.5 63 ARG A N 1
ATOM 473 C CA . ARG A 1 63 ? 16.281 22.344 20.922 1 98.5 63 ARG A CA 1
ATOM 474 C C . ARG A 1 63 ? 17.312 21.219 20.734 1 98.5 63 ARG A C 1
ATOM 476 O O . ARG A 1 63 ? 18.5 21.484 20.594 1 98.5 63 ARG A O 1
ATOM 483 N N . GLY A 1 64 ? 16.75 20.016 20.688 1 98.31 64 GLY A N 1
ATOM 484 C CA . GLY A 1 64 ? 17.625 18.859 20.516 1 98.31 64 GLY A CA 1
ATOM 485 C C . GLY A 1 64 ? 18.391 18.891 19.203 1 98.31 64 GLY A C 1
ATOM 486 O O . GLY A 1 64 ? 19.516 18.406 19.125 1 98.31 64 GLY A O 1
ATOM 487 N N . LYS A 1 65 ? 17.859 19.5 18.219 1 98.06 65 LYS A N 1
ATOM 488 C CA . LYS A 1 65 ? 18.5 19.625 16.906 1 98.06 65 LYS A CA 1
ATOM 489 C C . LYS A 1 65 ? 19.406 20.859 16.859 1 98.06 65 LYS A C 1
ATOM 491 O O . LYS A 1 65 ? 20.016 21.141 15.82 1 98.06 65 LYS A O 1
ATOM 496 N N . GLY A 1 66 ? 19.484 21.594 17.922 1 97.25 66 GLY A N 1
ATOM 497 C CA . GLY A 1 66 ? 20.344 22.766 18 1 97.25 66 GLY A CA 1
ATOM 498 C C . GLY A 1 66 ? 19.75 23.984 17.328 1 97.25 66 GLY A C 1
ATOM 499 O O . GLY A 1 66 ? 20.484 24.891 16.938 1 97.25 66 GLY A O 1
ATOM 500 N N . THR A 1 67 ? 18.469 24 17.141 1 97.69 67 THR A N 1
ATOM 501 C CA . THR A 1 67 ? 17.766 25.109 16.531 1 97.69 67 THR A CA 1
ATOM 502 C C . THR A 1 67 ? 17.391 26.156 17.578 1 97.69 67 THR A C 1
ATOM 504 O O . THR A 1 67 ? 16.812 25.844 18.609 1 97.69 67 THR A O 1
ATOM 507 N N . HIS A 1 68 ? 17.719 27.391 17.281 1 97.88 68 HIS A N 1
ATOM 508 C CA . HIS A 1 68 ? 17.453 28.469 18.219 1 97.88 68 HIS A CA 1
ATOM 509 C C . HIS A 1 68 ? 16.031 29.016 18.016 1 97.88 68 HIS A C 1
ATOM 511 O O . HIS A 1 68 ? 15.383 29.422 18.984 1 97.88 68 HIS A O 1
ATOM 517 N N . VAL A 1 69 ? 15.617 29.125 16.766 1 97.88 69 VAL A N 1
ATOM 518 C CA . VAL A 1 69 ? 14.336 29.75 16.438 1 97.88 69 VAL A CA 1
ATOM 519 C C . VAL A 1 69 ? 13.477 28.781 15.633 1 97.88 69 VAL A C 1
ATOM 521 O O . VAL A 1 69 ? 13.875 28.344 14.547 1 97.88 69 VAL A O 1
ATOM 524 N N . ALA A 1 70 ? 12.359 28.406 16.141 1 98.12 70 ALA A N 1
ATOM 525 C CA . ALA A 1 70 ? 11.352 27.672 15.391 1 98.12 70 ALA A CA 1
ATOM 526 C C . ALA A 1 70 ? 10.422 28.625 14.633 1 98.12 70 ALA A C 1
ATOM 528 O O . ALA A 1 70 ? 9.789 29.484 15.242 1 98.12 70 ALA A O 1
ATOM 529 N N . LEU A 1 71 ? 10.352 28.469 13.383 1 97.38 71 LEU A N 1
ATOM 530 C CA . LEU A 1 71 ? 9.5 29.344 12.586 1 97.38 71 LEU A CA 1
ATOM 531 C C . LEU A 1 71 ? 8.039 28.922 12.688 1 97.38 71 LEU A C 1
ATOM 533 O O . LEU A 1 71 ? 7.555 28.172 11.836 1 97.38 71 LEU A O 1
ATOM 537 N N . GLY A 1 72 ? 7.309 29.406 13.562 1 95.81 72 GLY A N 1
ATOM 538 C CA . GLY A 1 72 ? 5.945 29.172 14 1 95.81 72 GLY A CA 1
ATOM 539 C C . GLY A 1 72 ? 5.684 29.641 15.422 1 95.81 72 GLY A C 1
ATOM 540 O O . GLY A 1 72 ? 6.609 30.062 16.125 1 95.81 72 GLY A O 1
ATOM 541 N N . PRO A 1 73 ? 4.523 29.578 15.812 1 97.88 73 PRO A N 1
ATOM 542 C CA . PRO A 1 73 ? 3.299 29.031 15.234 1 97.88 73 PRO A CA 1
ATOM 543 C C . PRO A 1 73 ? 2.68 29.922 14.172 1 97.88 73 PRO A C 1
ATOM 545 O O . PRO A 1 73 ? 3.209 31 13.883 1 97.88 73 PRO A O 1
ATOM 548 N N . VAL A 1 74 ? 1.536 29.422 13.586 1 98.06 74 VAL A N 1
ATOM 549 C CA . VAL A 1 74 ? 1.002 30.062 12.383 1 98.06 74 VAL A CA 1
ATOM 550 C C . VAL A 1 74 ? -0.404 30.594 12.664 1 98.06 74 VAL A C 1
ATOM 552 O O . VAL A 1 74 ? -1.283 29.828 13.086 1 98.06 74 VAL A O 1
ATOM 555 N N . ALA A 1 75 ? -0.57 31.844 12.422 1 96.06 75 ALA A N 1
ATOM 556 C CA . ALA A 1 75 ? -1.898 32.438 12.438 1 96.06 75 ALA A CA 1
ATOM 557 C C . ALA A 1 75 ? -2.238 33.062 11.086 1 96.06 75 ALA A C 1
ATOM 559 O O . ALA A 1 75 ? -3.4 33.375 10.812 1 96.06 75 ALA A O 1
ATOM 560 N N . GLY A 1 76 ? -1.116 33.406 10.188 1 86 76 GLY A N 1
ATOM 561 C CA . GLY A 1 76 ? -1.236 33.938 8.844 1 86 76 GLY A CA 1
ATOM 562 C C . GLY A 1 76 ? -1.118 32.875 7.762 1 86 76 GLY A C 1
ATOM 563 O O . GLY A 1 76 ? -0.024 32.625 7.254 1 86 76 GLY A O 1
ATOM 564 N N . PRO A 1 77 ? -2.197 32.125 7.484 1 92.94 77 PRO A N 1
ATOM 565 C CA . PRO A 1 77 ? -3.541 32.594 7.164 1 92.94 77 PRO A CA 1
ATOM 566 C C . PRO A 1 77 ? -4.535 32.375 8.297 1 92.94 77 PRO A C 1
ATOM 568 O O . PRO A 1 77 ? -4.441 31.375 9.023 1 92.94 77 PRO A O 1
ATOM 571 N N . LEU A 1 78 ? -5.387 33.281 8.406 1 96.88 78 LEU A N 1
ATOM 572 C CA . LEU A 1 78 ? -6.457 33.125 9.383 1 96.88 78 LEU A CA 1
ATOM 573 C C . LEU A 1 78 ? -7.527 32.156 8.852 1 96.88 78 LEU A C 1
ATOM 575 O O . LEU A 1 78 ? -8.188 31.469 9.625 1 96.88 78 LEU A O 1
ATOM 579 N N . GLY A 1 79 ? -7.738 32.156 7.535 1 95.62 79 GLY A N 1
ATOM 580 C CA . GLY A 1 79 ? -8.688 31.219 6.949 1 95.62 79 GLY A CA 1
ATOM 581 C C . GLY A 1 79 ? -9.812 31.906 6.199 1 95.62 79 GLY A C 1
ATOM 582 O O . GLY A 1 79 ? -10.93 31.391 6.145 1 95.62 79 GLY A O 1
ATOM 583 N N . ARG A 1 80 ? -9.5 33.094 5.625 1 95 80 ARG A N 1
ATOM 584 C CA . ARG A 1 80 ? -10.469 33.812 4.809 1 95 80 ARG A CA 1
ATOM 585 C C . ARG A 1 80 ? -10.93 32.969 3.621 1 95 80 ARG A C 1
ATOM 587 O O . ARG A 1 80 ? -12.109 32.969 3.279 1 95 80 ARG A O 1
ATOM 594 N N . HIS A 1 81 ? -9.969 32.375 2.959 1 95.56 81 HIS A N 1
ATOM 595 C CA . HIS A 1 81 ? -10.211 31.5 1.815 1 95.56 81 HIS A CA 1
ATOM 596 C C . HIS A 1 81 ? -10.289 30.031 2.244 1 95.56 81 HIS A C 1
ATOM 598 O O . HIS A 1 81 ? -9.281 29.438 2.635 1 95.56 81 HIS A O 1
ATOM 604 N N . PRO A 1 82 ? -11.406 29.391 2.041 1 94.75 82 PRO A N 1
ATOM 605 C CA . PRO A 1 82 ? -11.477 27.969 2.389 1 94.75 82 PRO A CA 1
ATOM 606 C C . PRO A 1 82 ? -10.477 27.125 1.604 1 94.75 82 PRO A C 1
ATOM 608 O O . PRO A 1 82 ? -10.047 26.062 2.082 1 94.75 82 PRO A O 1
ATOM 611 N N . LEU A 1 83 ? -10.039 27.562 0.493 1 96.25 83 LEU A N 1
ATOM 612 C CA . LEU A 1 83 ? -9.164 26.812 -0.39 1 96.25 83 LEU A CA 1
ATOM 613 C C . LEU A 1 83 ? -7.711 27.234 -0.21 1 96.25 83 LEU A C 1
ATOM 615 O O . LEU A 1 83 ? -6.828 26.781 -0.944 1 96.25 83 LEU A O 1
ATOM 619 N N . GLY A 1 84 ? -7.422 28.094 0.759 1 96.38 84 GLY A N 1
ATOM 620 C CA . GLY A 1 84 ? -6.059 28.531 0.99 1 96.38 84 GLY A CA 1
ATOM 621 C C . GLY A 1 84 ? -5.09 27.391 1.22 1 96.38 84 GLY A C 1
ATOM 622 O O . GLY A 1 84 ? -5.387 26.469 1.981 1 96.38 84 GLY A O 1
ATOM 623 N N . GLY A 1 85 ? -3.984 27.422 0.604 1 95.75 85 GLY A N 1
ATOM 624 C CA . GLY A 1 85 ? -3.037 26.312 0.573 1 95.75 85 GLY A CA 1
ATOM 625 C C . GLY A 1 85 ? -2.383 26.047 1.917 1 95.75 85 GLY A C 1
ATOM 626 O O . GLY A 1 85 ? -1.952 24.938 2.193 1 95.75 85 GLY A O 1
ATOM 627 N N . ARG A 1 86 ? -2.314 27.016 2.844 1 95.69 86 ARG A N 1
ATOM 628 C CA . ARG A 1 86 ? -1.573 26.844 4.09 1 95.69 86 ARG A CA 1
ATOM 629 C C . ARG A 1 86 ? -2.506 26.906 5.293 1 95.69 86 ARG A C 1
ATOM 631 O O . ARG A 1 86 ? -2.049 26.984 6.438 1 95.69 86 ARG A O 1
ATOM 638 N N . ASN A 1 87 ? -3.807 26.812 5.035 1 96.62 87 ASN A N 1
ATOM 639 C CA . ASN A 1 87 ? -4.762 26.875 6.137 1 96.62 87 ASN A CA 1
ATOM 640 C C . ASN A 1 87 ? -4.477 25.797 7.191 1 96.62 87 ASN A C 1
ATOM 642 O O . ASN A 1 87 ? -4.672 26.031 8.383 1 96.62 87 ASN A O 1
ATOM 646 N N . TRP A 1 88 ? -3.988 24.656 6.77 1 96.25 88 TRP A N 1
ATOM 647 C CA . TRP A 1 88 ? -3.797 23.516 7.66 1 96.25 88 TRP A CA 1
ATOM 648 C C . TRP A 1 88 ? -2.727 23.828 8.703 1 96.25 88 TRP A C 1
ATOM 650 O O . TRP A 1 88 ? -2.701 23.203 9.773 1 96.25 88 TRP A O 1
ATOM 660 N N . GLU A 1 89 ? -1.804 24.75 8.414 1 96.88 89 GLU A N 1
ATOM 661 C CA . GLU A 1 89 ? -0.729 25.109 9.336 1 96.88 89 GLU A CA 1
ATOM 662 C C . GLU A 1 89 ? -1.255 25.938 10.5 1 96.88 89 GLU A C 1
ATOM 664 O O . GLU A 1 89 ? -0.672 25.938 11.586 1 96.88 89 GLU A O 1
ATOM 669 N N . GLY A 1 90 ? -2.311 26.672 10.172 1 96.62 90 GLY A N 1
ATOM 670 C CA . GLY A 1 90 ? -2.908 27.516 11.188 1 96.62 90 GLY A CA 1
ATOM 671 C C . GLY A 1 90 ? -3.934 26.797 12.039 1 96.62 90 GLY A C 1
ATOM 672 O O . GLY A 1 90 ? -3.967 25.562 12.062 1 96.62 90 GLY A O 1
ATOM 673 N N . PHE A 1 91 ? -4.734 27.531 12.766 1 98.19 91 PHE A N 1
ATOM 674 C CA . PHE A 1 91 ? -5.629 26.922 13.742 1 98.19 91 PHE A CA 1
ATOM 675 C C . PHE A 1 91 ? -7.078 27.031 13.289 1 98.19 91 PHE A C 1
ATOM 677 O O . PHE A 1 91 ? -7.691 26.031 12.914 1 98.19 91 PHE A O 1
ATOM 684 N N . SER A 1 92 ? -7.586 28.25 13.258 1 98.31 92 SER A N 1
ATOM 685 C CA . SER A 1 92 ? -9.008 28.484 13.039 1 98.31 92 SER A CA 1
ATOM 686 C C . SER A 1 92 ? -9.258 29.875 12.438 1 98.31 92 SER A C 1
ATOM 688 O O . SER A 1 92 ? -8.5 30.812 12.688 1 98.31 92 SER A O 1
ATOM 690 N N . PRO A 1 93 ? -10.344 30 11.664 1 97.62 93 PRO A N 1
ATOM 691 C CA . PRO A 1 93 ? -10.734 31.344 11.211 1 97.62 93 PRO A CA 1
ATOM 692 C C . PRO A 1 93 ? -11.266 32.219 12.352 1 97.62 93 PRO A C 1
ATOM 694 O O . PRO A 1 93 ? -11.461 33.406 12.172 1 97.62 93 PRO A O 1
ATOM 697 N N . ASP A 1 94 ? -11.516 31.672 13.445 1 98.5 94 ASP A N 1
ATOM 698 C CA . ASP A 1 94 ? -11.906 32.469 14.609 1 98.5 94 ASP A CA 1
ATOM 699 C C . ASP A 1 94 ? -10.68 33.031 15.312 1 98.5 94 ASP A C 1
ATOM 701 O O . ASP A 1 94 ? -9.82 32.312 15.789 1 98.5 94 ASP A O 1
ATOM 705 N N . PRO A 1 95 ? -10.625 34.344 15.406 1 98.44 95 PRO A N 1
ATOM 706 C CA . PRO A 1 95 ? -9.414 34.969 15.945 1 98.44 95 PRO A CA 1
ATOM 707 C C . PRO A 1 95 ? -9.227 34.719 17.438 1 98.44 95 PRO A C 1
ATOM 709 O O . PRO A 1 95 ? -8.094 34.656 17.922 1 98.44 95 PRO A O 1
ATOM 712 N N . TYR A 1 96 ? -10.305 34.562 18.219 1 98.69 96 TYR A N 1
ATOM 713 C CA . TYR A 1 96 ? -10.219 34.281 19.656 1 98.69 96 TYR A CA 1
ATOM 714 C C . TYR A 1 96 ? -9.609 32.906 19.906 1 98.69 96 TYR A C 1
ATOM 716 O O . TYR A 1 96 ? -8.68 32.781 20.703 1 98.69 96 TYR A O 1
ATOM 724 N N . LEU A 1 97 ? -10.148 31.891 19.203 1 98.81 97 LEU A N 1
ATOM 725 C CA . LEU A 1 97 ? -9.602 30.547 19.328 1 98.81 97 LEU A CA 1
ATOM 726 C C . LEU A 1 97 ? -8.141 30.516 18.891 1 98.81 97 LEU A C 1
ATOM 728 O O . LEU A 1 97 ? -7.293 29.953 19.594 1 98.81 97 LEU A O 1
ATOM 732 N N . THR A 1 98 ? -7.848 31.094 17.75 1 98.81 98 THR A N 1
ATOM 733 C CA . THR A 1 98 ? -6.484 31.125 17.234 1 98.81 98 THR A CA 1
ATOM 734 C C . THR A 1 98 ? -5.551 31.844 18.203 1 98.81 98 THR A C 1
ATOM 736 O O . THR A 1 98 ? -4.422 31.406 18.422 1 98.81 98 THR A O 1
ATOM 739 N N . GLY A 1 99 ? -6.008 32.938 18.766 1 98.75 99 GLY A N 1
ATOM 740 C CA . GLY A 1 99 ? -5.188 33.688 19.719 1 98.75 99 GLY A CA 1
ATOM 741 C C . GLY A 1 99 ? -4.797 32.844 20.938 1 98.75 99 GLY A C 1
ATOM 742 O O . GLY A 1 99 ? -3.637 32.875 21.359 1 98.75 99 GLY A O 1
ATOM 743 N N . HIS A 1 100 ? -5.742 32.156 21.469 1 98.69 100 HIS A N 1
ATOM 744 C CA . HIS A 1 100 ? -5.477 31.328 22.641 1 98.69 100 HIS A CA 1
ATOM 745 C C . HIS A 1 100 ? -4.535 30.188 22.297 1 98.69 100 HIS A C 1
ATOM 747 O O . HIS A 1 100 ? -3.678 29.812 23.094 1 98.69 100 HIS A O 1
ATOM 753 N N . LEU A 1 101 ? -4.707 29.641 21.172 1 98.75 101 LEU A N 1
ATOM 754 C CA . LEU A 1 101 ? -3.848 28.531 20.781 1 98.75 101 LEU A CA 1
ATOM 755 C C . LEU A 1 101 ? -2.449 29.031 20.422 1 98.75 101 LEU A C 1
ATOM 757 O O . LEU A 1 101 ? -1.461 28.328 20.641 1 98.75 101 LEU A O 1
ATOM 761 N N . MET A 1 102 ? -2.354 30.25 19.844 1 98.75 102 MET A N 1
ATOM 762 C CA . MET A 1 102 ? -1.044 30.875 19.688 1 98.75 102 MET A CA 1
ATOM 763 C C . MET A 1 102 ? -0.345 31.031 21.031 1 98.75 102 MET A C 1
ATOM 765 O O . MET A 1 102 ? 0.839 30.703 21.156 1 98.75 102 MET A O 1
ATOM 769 N N . THR A 1 103 ? -1.092 31.484 22.016 1 98.81 103 THR A N 1
ATOM 770 C CA . THR A 1 103 ? -0.538 31.672 23.359 1 98.81 103 THR A CA 1
ATOM 771 C C . THR A 1 103 ? -0.007 30.344 23.906 1 98.81 103 THR A C 1
ATOM 773 O O . THR A 1 103 ? 1.129 30.281 24.375 1 98.81 103 THR A O 1
ATOM 776 N N . ALA A 1 104 ? -0.815 29.281 23.797 1 98.88 104 ALA A N 1
ATOM 777 C CA . ALA A 1 104 ? -0.409 27.969 24.297 1 98.88 104 ALA A CA 1
ATOM 778 C C . ALA A 1 104 ? 0.815 27.453 23.547 1 98.88 104 ALA A C 1
ATOM 780 O O . ALA A 1 104 ? 1.714 26.859 24.156 1 98.88 104 ALA A O 1
ATOM 781 N N . SER A 1 105 ? 0.889 27.641 22.281 1 98.81 105 SER A N 1
ATOM 782 C CA . SER A 1 105 ? 2 27.188 21.453 1 98.81 105 SER A CA 1
ATOM 783 C C . SER A 1 105 ? 3.297 27.891 21.828 1 98.81 105 SER A C 1
ATOM 785 O O . SER A 1 105 ? 4.328 27.25 22.031 1 98.81 105 SER A O 1
ATOM 787 N N . ILE A 1 106 ? 3.213 29.203 21.953 1 98.81 106 ILE A N 1
ATOM 788 C CA . ILE A 1 106 ? 4.383 30.031 22.219 1 98.81 106 ILE A CA 1
ATOM 789 C C . ILE A 1 106 ? 4.938 29.734 23.609 1 98.81 106 ILE A C 1
ATOM 791 O O . ILE A 1 106 ? 6.141 29.516 23.766 1 98.81 106 ILE A O 1
ATOM 795 N N . THR A 1 107 ? 4.035 29.688 24.578 1 98.81 107 THR A N 1
ATOM 796 C CA . THR A 1 107 ? 4.488 29.422 25.938 1 98.81 107 THR A CA 1
ATOM 797 C C . THR A 1 107 ? 5.051 28.016 26.062 1 98.81 107 THR A C 1
ATOM 799 O O . THR A 1 107 ? 6.023 27.797 26.797 1 98.81 107 THR A O 1
ATOM 802 N N . GLY A 1 108 ? 4.457 27.062 25.359 1 98.81 108 GLY A N 1
ATOM 803 C CA . GLY A 1 108 ? 4.984 25.703 25.359 1 98.81 108 GLY A CA 1
ATOM 804 C C . GLY A 1 108 ? 6.375 25.609 24.766 1 98.81 108 GLY A C 1
ATOM 805 O O . GLY A 1 108 ? 7.289 25.078 25.391 1 98.81 108 GLY A O 1
ATOM 806 N N . MET A 1 109 ? 6.539 26.125 23.609 1 98.5 109 MET A N 1
ATOM 807 C CA . MET A 1 109 ? 7.812 26.047 22.906 1 98.5 109 MET A CA 1
ATOM 808 C C . MET A 1 109 ? 8.898 26.812 23.641 1 98.5 109 MET A C 1
ATOM 810 O O . MET A 1 109 ? 10.008 26.297 23.828 1 98.5 109 MET A O 1
ATOM 814 N N . GLN A 1 110 ? 8.625 28 24.125 1 98.69 110 GLN A N 1
ATOM 815 C CA . GLN A 1 110 ? 9.625 28.859 24.75 1 98.69 110 GLN A CA 1
ATOM 816 C C . GLN A 1 110 ? 9.938 28.391 26.172 1 98.69 110 GLN A C 1
ATOM 818 O O . GLN A 1 110 ? 10.969 28.766 26.734 1 98.69 110 GLN A O 1
ATOM 823 N N . SER A 1 111 ? 9.07 27.5 26.734 1 98.75 111 SER A N 1
ATOM 824 C CA . SER A 1 111 ? 9.328 26.953 28.062 1 98.75 111 SER A CA 1
ATOM 825 C C . SER A 1 111 ? 10.586 26.078 28.078 1 98.75 111 SER A C 1
ATOM 827 O O . SER A 1 111 ? 11.18 25.844 29.125 1 98.75 111 SER A O 1
ATOM 829 N N . VAL A 1 112 ? 10.992 25.641 26.859 1 98.44 112 VAL A N 1
ATOM 830 C CA . VAL A 1 112 ? 12.172 24.797 26.797 1 98.44 112 VAL A CA 1
ATOM 831 C C . VAL A 1 112 ? 13.328 25.562 26.156 1 98.44 112 VAL A C 1
ATOM 833 O O . VAL A 1 112 ? 14.312 24.953 25.719 1 98.44 112 VAL A O 1
ATOM 836 N N . GLY A 1 113 ? 13.156 26.812 26 1 98.44 113 GLY A N 1
ATOM 837 C CA . GLY A 1 113 ? 14.258 27.688 25.641 1 98.44 113 GLY A CA 1
ATOM 838 C C . GLY A 1 113 ? 14.383 27.906 24.141 1 98.44 113 GLY A C 1
ATOM 839 O O . GLY A 1 113 ? 15.422 28.359 23.656 1 98.44 113 GLY A O 1
ATOM 840 N N . VAL A 1 114 ? 13.438 27.547 23.375 1 98.69 114 VAL A N 1
ATOM 841 C CA . VAL A 1 114 ? 13.453 27.734 21.922 1 98.69 114 VAL A CA 1
ATOM 842 C C . VAL A 1 114 ? 12.625 28.969 21.562 1 98.69 114 VAL A C 1
ATOM 844 O O . VAL A 1 114 ? 11.523 29.156 22.094 1 98.69 114 VAL A O 1
ATOM 847 N N . GLN A 1 115 ? 13.148 29.828 20.719 1 98.62 115 GLN A N 1
ATOM 848 C CA . GLN A 1 115 ? 12.43 31 20.266 1 98.62 115 GLN A CA 1
ATOM 849 C C . GLN A 1 115 ? 11.305 30.625 19.297 1 98.62 115 GLN A C 1
ATOM 851 O O . GLN A 1 115 ? 11.43 29.672 18.531 1 98.62 115 GLN A O 1
ATOM 856 N N . THR A 1 116 ? 10.25 31.422 19.344 1 98.56 116 THR A N 1
ATOM 857 C CA . THR A 1 116 ? 9.188 31.297 18.344 1 98.56 116 THR A CA 1
ATOM 858 C C . THR A 1 116 ? 9.195 32.5 17.406 1 98.56 116 THR A C 1
ATOM 860 O O . THR A 1 116 ? 9.719 33.562 17.734 1 98.56 116 THR A O 1
ATOM 863 N N . SER A 1 117 ? 8.734 32.25 16.266 1 98.12 117 SER A N 1
ATOM 864 C CA . SER A 1 117 ? 8.492 33.281 15.258 1 98.12 117 SER A CA 1
ATOM 865 C C . SER A 1 117 ? 7.062 33.219 14.734 1 98.12 117 SER A C 1
ATOM 867 O O . SER A 1 117 ? 6.793 32.531 13.734 1 98.12 117 SER A O 1
ATOM 869 N N . SER A 1 118 ? 6.168 33.906 15.375 1 98.38 118 SER A N 1
ATOM 870 C CA . SER A 1 118 ? 4.766 33.906 14.977 1 98.38 118 SER A CA 1
ATOM 871 C C . SER A 1 118 ? 4.578 34.406 13.555 1 98.38 118 SER A C 1
ATOM 873 O O . SER A 1 118 ? 5.145 35.438 13.18 1 98.38 118 SER A O 1
ATOM 875 N N . LYS A 1 119 ? 3.801 33.719 12.734 1 97.75 119 LYS A N 1
ATOM 876 C CA . LYS A 1 119 ? 3.771 34.031 11.305 1 97.75 119 LYS A CA 1
ATOM 877 C C . LYS A 1 119 ? 2.398 33.719 10.711 1 97.75 119 LYS A C 1
ATOM 879 O O . LYS A 1 119 ? 1.595 33 11.305 1 97.75 119 LYS A O 1
ATOM 884 N N . HIS A 1 120 ? 2.162 34.188 9.516 1 97 120 HIS A N 1
ATOM 885 C CA . HIS A 1 120 ? 2.855 35.281 8.844 1 97 120 HIS A CA 1
ATOM 886 C C . HIS A 1 120 ? 2.16 36.594 9.086 1 97 120 HIS A C 1
ATOM 888 O O . HIS A 1 120 ? 0.962 36.75 8.836 1 97 120 HIS A O 1
ATOM 894 N N . PHE A 1 121 ? 2.908 37.5 9.398 1 98.06 121 PHE A N 1
ATOM 895 C CA . PHE A 1 121 ? 2.355 38.781 9.766 1 98.06 121 PHE A CA 1
ATOM 896 C C . PHE A 1 121 ? 2.334 39.719 8.562 1 98.06 121 PHE A C 1
ATOM 898 O O . PHE A 1 121 ? 3.385 40.188 8.102 1 98.06 121 PHE A O 1
ATOM 905 N N . ILE A 1 122 ? 1.215 40 7.848 1 97.19 122 ILE A N 1
ATOM 906 C CA . ILE A 1 122 ? -0.176 39.688 8.148 1 97.19 122 ILE A CA 1
ATOM 907 C C . ILE A 1 122 ? -0.982 39.594 6.855 1 97.19 122 ILE A C 1
ATOM 909 O O . ILE A 1 122 ? -0.459 39.875 5.773 1 97.19 122 ILE A O 1
ATOM 913 N N . GLY A 1 123 ? -2.07 39.062 6.848 1 97 123 GLY A N 1
ATOM 914 C CA . GLY A 1 123 ? -2.959 39.031 5.699 1 97 123 GLY A CA 1
ATOM 915 C C . GLY A 1 123 ? -2.498 38.062 4.625 1 97 123 GLY A C 1
ATOM 916 O O . GLY A 1 123 ? -2.801 38.25 3.443 1 97 123 GLY A O 1
ATOM 917 N N . ASN A 1 124 ? -1.67 37.094 5.008 1 96.62 124 ASN A N 1
ATOM 918 C CA . ASN A 1 124 ? -1.18 36.062 4.102 1 96.62 124 ASN A CA 1
ATOM 919 C C . ASN A 1 124 ? -2.244 35 3.828 1 96.62 124 ASN A C 1
ATOM 921 O O . ASN A 1 124 ? -2.066 33.844 4.176 1 96.62 124 ASN A O 1
ATOM 925 N N . GLU A 1 125 ? -3.268 35.281 3.074 1 97.44 125 GLU A N 1
ATOM 926 C CA . GLU A 1 125 ? -4.484 34.469 3.047 1 97.44 125 GLU A CA 1
ATOM 927 C C . GLU A 1 125 ? -4.539 33.625 1.794 1 97.44 125 GLU A C 1
ATOM 929 O O . GLU A 1 125 ? -5.398 32.75 1.676 1 97.44 125 GLU A O 1
ATOM 934 N N . GLN A 1 126 ? -3.633 33.781 0.755 1 97.44 126 GLN A N 1
ATOM 935 C CA . GLN A 1 126 ? -3.547 32.906 -0.404 1 97.44 126 GLN A CA 1
ATOM 936 C C . GLN A 1 126 ? -2.098 32.719 -0.84 1 97.44 126 GLN A C 1
ATOM 938 O O . GLN A 1 126 ? -1.236 33.531 -0.539 1 97.44 126 GLN A O 1
ATOM 943 N N . GLU A 1 127 ? -1.853 31.594 -1.481 1 96.38 127 GLU A N 1
ATOM 944 C CA . GLU A 1 127 ? -0.528 31.266 -1.998 1 96.38 127 GLU A CA 1
ATOM 945 C C . GLU A 1 127 ? -0.335 31.797 -3.412 1 96.38 127 GLU A C 1
ATOM 947 O O . GLU A 1 127 ? 0.778 32.156 -3.797 1 96.38 127 GLU A O 1
ATOM 952 N N . THR A 1 128 ? -1.423 31.875 -4.168 1 96.5 128 THR A N 1
ATOM 953 C CA . THR A 1 128 ? -1.354 32.406 -5.527 1 96.5 128 THR A CA 1
ATOM 954 C C . THR A 1 128 ? -0.807 33.812 -5.535 1 96.5 128 THR A C 1
ATOM 956 O O . THR A 1 128 ? -1.401 34.719 -4.938 1 96.5 128 THR A O 1
ATOM 959 N N . GLN A 1 129 ? 0.292 34.094 -6.191 1 95.06 129 GLN A N 1
ATOM 960 C CA . GLN A 1 129 ? 0.986 35.375 -6.309 1 95.06 129 GLN A CA 1
ATOM 961 C C . GLN A 1 129 ? 1.355 35.906 -4.938 1 95.06 129 GLN A C 1
ATOM 963 O O . GLN A 1 129 ? 1.313 37.125 -4.723 1 95.06 129 GLN A O 1
ATOM 968 N N . ARG A 1 130 ? 1.678 35.156 -3.996 1 93.69 130 ARG A N 1
ATOM 969 C CA . ARG A 1 130 ? 1.993 35.594 -2.641 1 93.69 130 ARG A CA 1
ATOM 970 C C . ARG A 1 130 ? 3.254 36.438 -2.617 1 93.69 130 ARG A C 1
ATOM 972 O O . ARG A 1 130 ? 3.443 37.25 -1.711 1 93.69 130 ARG A O 1
ATOM 979 N N . SER A 1 131 ? 4.164 36.281 -3.553 1 90.94 131 SER A N 1
ATOM 980 C CA . SER A 1 131 ? 5.336 37.125 -3.746 1 90.94 131 SER A CA 1
ATOM 981 C C . SER A 1 131 ? 5.391 37.688 -5.168 1 90.94 131 SER A C 1
ATOM 983 O O . SER A 1 131 ? 4.559 37.344 -6.008 1 90.94 131 SER A O 1
ATOM 985 N N . ASN A 1 132 ? 6.34 38.562 -5.406 1 91.12 132 ASN A N 1
ATOM 986 C CA . ASN A 1 132 ? 6.457 39.156 -6.738 1 91.12 132 ASN A CA 1
ATOM 987 C C . ASN A 1 132 ? 6.871 38.094 -7.773 1 91.12 132 ASN A C 1
ATOM 989 O O . ASN A 1 132 ? 7.426 37.062 -7.422 1 91.12 132 ASN A O 1
ATOM 993 N N . SER A 1 133 ? 6.445 38.312 -8.961 1 88.75 133 SER A N 1
ATOM 994 C CA . SER A 1 133 ? 6.836 37.438 -10.055 1 88.75 133 SER A CA 1
ATOM 995 C C . SER A 1 133 ? 7.281 38.25 -11.273 1 88.75 133 SER A C 1
ATOM 997 O O . SER A 1 133 ? 6.785 39.344 -11.508 1 88.75 133 SER A O 1
ATOM 999 N N . PRO A 1 134 ? 8.234 37.75 -12.023 1 85.62 134 PRO A N 1
ATOM 1000 C CA . PRO A 1 134 ? 8.641 38.438 -13.25 1 85.62 134 PRO A CA 1
ATOM 1001 C C . PRO A 1 134 ? 7.84 37.969 -14.469 1 85.62 134 PRO A C 1
ATOM 1003 O O . PRO A 1 134 ? 7.496 36.812 -14.594 1 85.62 134 PRO A O 1
ATOM 1006 N N . LEU A 1 135 ? 7.516 38.875 -15.297 1 83.38 135 LEU A N 1
ATOM 1007 C CA . LEU A 1 135 ? 7.02 38.531 -16.625 1 83.38 135 LEU A CA 1
ATOM 1008 C C . LEU A 1 135 ? 8.156 38.062 -17.531 1 83.38 135 LEU A C 1
ATOM 1010 O O . LEU A 1 135 ? 9.328 38.281 -17.219 1 83.38 135 LEU A O 1
ATOM 1014 N N . PRO A 1 136 ? 7.766 37.438 -18.641 1 78.75 136 PRO A N 1
ATOM 1015 C CA . PRO A 1 136 ? 8.812 36.969 -19.562 1 78.75 136 PRO A CA 1
ATOM 1016 C C . PRO A 1 136 ? 9.711 38.094 -20.047 1 78.75 136 PRO A C 1
ATOM 1018 O O . PRO A 1 136 ? 10.891 37.875 -20.328 1 78.75 136 PRO A O 1
ATOM 1021 N N . ASP A 1 137 ? 9.188 39.312 -20.156 1 80.38 137 ASP A N 1
ATOM 1022 C CA . ASP A 1 137 ? 9.969 40.438 -20.656 1 80.38 137 ASP A CA 1
ATOM 1023 C C . ASP A 1 137 ? 10.797 41.062 -19.531 1 80.38 137 ASP A C 1
ATOM 1025 O O . ASP A 1 137 ? 11.492 42.062 -19.75 1 80.38 137 ASP A O 1
ATOM 1029 N N . GLY A 1 138 ? 10.656 40.531 -18.328 1 80.19 138 GLY A N 1
ATOM 1030 C CA . GLY A 1 138 ? 11.469 41 -17.219 1 80.19 138 GLY A CA 1
ATOM 1031 C C . GLY A 1 138 ? 10.734 41.969 -16.312 1 80.19 138 GLY A C 1
ATOM 1032 O O . GLY A 1 138 ? 11.234 42.312 -15.242 1 80.19 138 GLY A O 1
ATOM 1033 N N . THR A 1 139 ? 9.594 42.312 -16.719 1 83.38 139 THR A N 1
ATOM 1034 C CA . THR A 1 139 ? 8.812 43.219 -15.898 1 83.38 139 THR A CA 1
ATOM 1035 C C . THR A 1 139 ? 8.398 42.562 -14.594 1 83.38 139 THR A C 1
ATOM 1037 O O . THR A 1 139 ? 7.859 41.438 -14.594 1 83.38 139 THR A O 1
ATOM 1040 N N . ASN A 1 140 ? 8.719 43.25 -13.492 1 88.62 140 ASN A N 1
ATOM 1041 C CA . ASN A 1 140 ? 8.328 42.719 -12.188 1 88.62 140 ASN A CA 1
ATOM 1042 C C . ASN A 1 140 ? 6.855 43 -11.898 1 88.62 140 ASN A C 1
ATOM 1044 O O . ASN A 1 140 ? 6.391 44.125 -12.008 1 88.62 140 ASN A O 1
ATOM 1048 N N . ILE A 1 141 ? 6.172 41.969 -11.656 1 91.56 141 ILE A N 1
ATOM 1049 C CA . ILE A 1 141 ? 4.797 42.094 -11.18 1 91.56 141 ILE A CA 1
ATOM 1050 C C . ILE A 1 141 ? 4.758 41.906 -9.664 1 91.56 141 ILE A C 1
ATOM 1052 O O . ILE A 1 141 ? 5.219 40.906 -9.125 1 91.56 141 ILE A O 1
ATOM 1056 N N . ASP A 1 142 ? 4.199 42.844 -8.914 1 93.56 142 ASP A N 1
ATOM 1057 C CA . ASP A 1 142 ? 4.207 42.875 -7.449 1 93.56 142 ASP A CA 1
ATOM 1058 C C . ASP A 1 142 ? 3.344 41.719 -6.891 1 93.56 142 ASP A C 1
ATOM 1060 O O . ASP A 1 142 ? 2.426 41.25 -7.559 1 93.56 142 ASP A O 1
ATOM 1064 N N . ALA A 1 143 ? 3.666 41.375 -5.699 1 95.56 143 ALA A N 1
ATOM 1065 C CA . ALA A 1 143 ? 2.836 40.406 -4.965 1 95.56 143 ALA A CA 1
ATOM 1066 C C . ALA A 1 143 ? 1.42 40.969 -4.777 1 95.56 143 ALA A C 1
ATOM 1068 O O . ALA A 1 143 ? 1.176 42.156 -4.941 1 95.56 143 ALA A O 1
ATOM 1069 N N . ILE A 1 144 ? 0.513 40.062 -4.523 1 96.81 144 ILE A N 1
ATOM 1070 C CA . ILE A 1 144 ? -0.879 40.438 -4.289 1 96.81 144 ILE A CA 1
ATOM 1071 C C . ILE A 1 144 ? -0.966 41.406 -3.117 1 96.81 144 ILE A C 1
ATOM 1073 O O . ILE A 1 144 ? -0.203 41.281 -2.154 1 96.81 144 ILE A O 1
ATOM 1077 N N . SER A 1 145 ? -1.831 42.375 -3.213 1 97.44 145 SER A N 1
ATOM 1078 C CA . SER A 1 145 ? -2.098 43.312 -2.113 1 97.44 145 SER A CA 1
ATOM 1079 C C . SER A 1 145 ? -3.369 42.938 -1.364 1 97.44 145 SER A C 1
ATOM 1081 O O . SER A 1 145 ? -4.461 42.938 -1.933 1 97.44 145 SER A O 1
ATOM 1083 N N . SER A 1 146 ? -3.221 42.5 -0.189 1 98.06 146 SER A N 1
ATOM 1084 C CA . SER A 1 146 ? -4.367 42.344 0.705 1 98.06 146 SER A CA 1
ATOM 1085 C C . SER A 1 146 ? -4.844 43.719 1.204 1 98.06 146 SER A C 1
ATOM 1087 O O . SER A 1 146 ? -4.195 44.344 2.047 1 98.06 146 SER A O 1
ATOM 1089 N N . ASN A 1 147 ? -5.914 44.094 0.666 1 98.38 147 ASN A N 1
ATOM 1090 C CA . ASN A 1 147 ? -6.469 45.406 1.056 1 98.38 147 ASN A CA 1
ATOM 1091 C C . ASN A 1 147 ? -7.508 45.25 2.162 1 98.38 147 ASN A C 1
ATOM 1093 O O . ASN A 1 147 ? -8.672 44.938 1.891 1 98.38 147 ASN A O 1
ATOM 1097 N N . ILE A 1 148 ? -7.078 45.562 3.389 1 98.5 148 ILE A N 1
ATOM 1098 C CA . ILE A 1 148 ? -7.848 45.281 4.602 1 98.5 148 ILE A CA 1
ATOM 1099 C C . ILE A 1 148 ? -8.188 46.625 5.293 1 98.5 148 ILE A C 1
ATOM 1101 O O . ILE A 1 148 ? -7.301 47.438 5.531 1 98.5 148 ILE A O 1
ATOM 1105 N N . ASP A 1 149 ? -9.484 46.812 5.57 1 98.19 149 ASP A N 1
ATOM 1106 C CA . ASP A 1 149 ? -9.859 48 6.297 1 98.19 149 ASP A CA 1
ATOM 1107 C C . ASP A 1 149 ? -9.43 47.938 7.762 1 98.19 149 ASP A C 1
ATOM 1109 O O . ASP A 1 149 ? -9.148 46.844 8.266 1 98.19 149 ASP A O 1
ATOM 1113 N N . ASP A 1 150 ? -9.438 49.031 8.477 1 98.12 150 ASP A N 1
ATOM 1114 C CA . ASP A 1 150 ? -8.859 49.156 9.812 1 98.12 150 ASP A CA 1
ATOM 1115 C C . ASP A 1 150 ? -9.594 48.281 10.82 1 98.12 150 ASP A C 1
ATOM 1117 O O . ASP A 1 150 ? -8.969 47.625 11.656 1 98.12 150 ASP A O 1
ATOM 1121 N N . ARG A 1 151 ? -10.867 48.25 10.828 1 98.38 151 ARG A N 1
ATOM 1122 C CA . ARG A 1 151 ? -11.648 47.469 11.781 1 98.38 151 ARG A CA 1
ATOM 1123 C C . ARG A 1 151 ? -11.406 45.969 11.578 1 98.38 151 ARG A C 1
ATOM 1125 O O . ARG A 1 151 ? -11.219 45.25 12.547 1 98.38 151 ARG A O 1
ATOM 1132 N N . THR A 1 152 ? -11.5 45.562 10.312 1 98.31 152 THR A N 1
ATOM 1133 C CA . THR A 1 152 ? -11.258 44.188 9.969 1 98.31 152 THR A CA 1
ATOM 1134 C C . THR A 1 152 ? -9.859 43.75 10.398 1 98.31 152 THR A C 1
ATOM 1136 O O . THR A 1 152 ? -9.672 42.656 10.953 1 98.31 152 THR A O 1
ATOM 1139 N N . LEU A 1 153 ? -8.867 44.562 10.148 1 98.5 153 LEU A N 1
ATOM 1140 C CA . LEU A 1 153 ? -7.492 44.281 10.555 1 98.5 153 LEU A CA 1
ATOM 1141 C C . LEU A 1 153 ? -7.414 44 12.055 1 98.5 153 LEU A C 1
ATOM 1143 O O . LEU A 1 153 ? -6.816 43 12.484 1 98.5 153 LEU A O 1
ATOM 1147 N N . HIS A 1 154 ? -8.055 44.844 12.898 1 98.44 154 HIS A N 1
ATOM 1148 C CA . HIS A 1 154 ? -7.906 44.781 14.352 1 98.44 154 HIS A CA 1
ATOM 1149 C C . HIS A 1 154 ? -8.75 43.688 14.953 1 98.44 154 HIS A C 1
ATOM 1151 O O . HIS A 1 154 ? -8.312 42.969 15.867 1 98.44 154 HIS A O 1
ATOM 1157 N N . GLU A 1 155 ? -9.938 43.469 14.477 1 98.25 155 GLU A N 1
ATOM 1158 C CA . GLU A 1 155 ? -10.883 42.594 15.133 1 98.25 155 GLU A CA 1
ATOM 1159 C C . GLU A 1 155 ? -10.672 41.125 14.68 1 98.25 155 GLU A C 1
ATOM 1161 O O . GLU A 1 155 ? -11.07 40.188 15.367 1 98.25 155 GLU A O 1
ATOM 1166 N N . LEU A 1 156 ? -10.031 40.969 13.484 1 98 156 LEU A N 1
ATOM 1167 C CA . LEU A 1 156 ? -9.836 39.625 12.969 1 98 156 LEU A CA 1
ATOM 1168 C C . LEU A 1 156 ? -8.352 39.25 12.914 1 98 156 LEU A C 1
ATOM 1170 O O . LEU A 1 156 ? -7.852 38.531 13.766 1 98 156 LEU A O 1
ATOM 1174 N N . TYR A 1 157 ? -7.621 39.875 12.078 1 98.44 157 TYR A N 1
ATOM 1175 C CA . TYR A 1 157 ? -6.312 39.375 11.664 1 98.44 157 TYR A CA 1
ATOM 1176 C C . TYR A 1 157 ? -5.246 39.75 12.688 1 98.44 157 TYR A C 1
ATOM 1178 O O . TYR A 1 157 ? -4.293 39 12.898 1 98.44 157 TYR A O 1
ATOM 1186 N N . LEU A 1 158 ? -5.359 40.906 13.352 1 98.44 158 LEU A N 1
ATOM 1187 C CA . LEU A 1 158 ? -4.371 41.344 14.32 1 98.44 158 LEU A CA 1
ATOM 1188 C C . LEU A 1 158 ? -4.613 40.688 15.68 1 98.44 158 LEU A C 1
ATOM 1190 O O . LEU A 1 158 ? -3.697 40.594 16.5 1 98.44 158 LEU A O 1
ATOM 1194 N N . TRP A 1 159 ? -5.824 40.25 15.938 1 98.44 159 TRP A N 1
ATOM 1195 C CA . TRP A 1 159 ? -6.242 39.75 17.25 1 98.44 159 TRP A CA 1
ATOM 1196 C C . TRP A 1 159 ? -5.324 38.625 17.719 1 98.44 159 TRP A C 1
ATOM 1198 O O . TRP A 1 159 ? -4.77 38.688 18.812 1 98.44 159 TRP A O 1
ATOM 1208 N N . PRO A 1 160 ? -5.07 37.562 16.891 1 98.69 160 PRO A N 1
ATOM 1209 C CA . PRO A 1 160 ? -4.191 36.5 17.359 1 98.69 160 PRO A CA 1
ATOM 1210 C C . PRO A 1 160 ? -2.756 36.969 17.578 1 98.69 160 PRO A C 1
ATOM 1212 O O . PRO A 1 160 ? -2.055 36.406 18.438 1 98.69 160 PRO A O 1
ATOM 1215 N N . PHE A 1 161 ? -2.326 37.906 16.828 1 98.75 161 PHE A N 1
ATOM 1216 C CA . PHE A 1 161 ? -0.962 38.406 16.984 1 98.75 161 PHE A CA 1
ATOM 1217 C C . PHE A 1 161 ? -0.825 39.219 18.25 1 98.75 161 PHE A C 1
ATOM 1219 O O . PHE A 1 161 ? 0.233 39.25 18.891 1 98.75 161 PHE A O 1
ATOM 1226 N N . ALA A 1 162 ? -1.903 39.969 18.609 1 98.75 162 ALA A N 1
ATOM 1227 C CA . ALA A 1 162 ? -1.885 40.625 19.906 1 98.75 162 ALA A CA 1
ATOM 1228 C C . ALA A 1 162 ? -1.675 39.625 21.047 1 98.75 162 ALA A C 1
ATOM 1230 O O . ALA A 1 162 ? -0.902 39.875 21.969 1 98.75 162 ALA A O 1
ATOM 1231 N N . ASP A 1 163 ? -2.361 38.531 20.938 1 98.69 163 ASP A N 1
ATOM 1232 C CA . ASP A 1 163 ? -2.211 37.469 21.922 1 98.69 163 ASP A CA 1
ATOM 1233 C C . ASP A 1 163 ? -0.808 36.875 21.875 1 98.69 163 ASP A C 1
ATOM 1235 O O . ASP A 1 163 ? -0.239 36.5 22.906 1 98.69 163 ASP A O 1
ATOM 1239 N N . ALA A 1 164 ? -0.249 36.688 20.688 1 98.81 164 ALA A N 1
ATOM 1240 C CA . ALA A 1 164 ? 1.107 36.188 20.531 1 98.81 164 ALA A CA 1
ATOM 1241 C C . ALA A 1 164 ? 2.125 37.094 21.219 1 98.81 164 ALA A C 1
ATOM 1243 O O . ALA A 1 164 ? 3.027 36.625 21.906 1 98.81 164 ALA A O 1
ATOM 1244 N N . VAL A 1 165 ? 1.972 38.375 20.969 1 98.75 165 VAL A N 1
ATOM 1245 C CA . VAL A 1 165 ? 2.869 39.375 21.562 1 98.75 165 VAL A CA 1
ATOM 1246 C C . VAL A 1 165 ? 2.738 39.344 23.094 1 98.75 165 VAL A C 1
ATOM 1248 O O . VAL A 1 165 ? 3.742 39.375 23.797 1 98.75 165 VAL A O 1
ATOM 1251 N N . ARG A 1 166 ? 1.53 39.25 23.516 1 98.56 166 ARG A N 1
ATOM 1252 C CA . ARG A 1 166 ? 1.29 39.156 24.953 1 98.56 166 ARG A CA 1
ATOM 1253 C C . ARG A 1 166 ? 1.896 37.906 25.547 1 98.56 166 ARG A C 1
ATOM 1255 O O . ARG A 1 166 ? 2.393 37.906 26.672 1 98.56 166 ARG A O 1
ATOM 1262 N N . ALA A 1 167 ? 1.855 36.812 24.781 1 98.62 167 ALA A N 1
ATOM 1263 C CA . ALA A 1 167 ? 2.416 35.531 25.219 1 98.62 167 ALA A CA 1
ATOM 1264 C C . ALA A 1 167 ? 3.941 35.562 25.234 1 98.62 167 ALA A C 1
ATOM 1266 O O . ALA A 1 167 ? 4.586 34.719 25.828 1 98.62 167 ALA A O 1
ATOM 1267 N N . GLY A 1 168 ? 4.512 36.562 24.578 1 98.5 168 GLY A N 1
ATOM 1268 C CA . GLY A 1 168 ? 5.949 36.75 24.641 1 98.5 168 GLY A CA 1
ATOM 1269 C C . GLY A 1 168 ? 6.668 36.219 23.422 1 98.5 168 GLY A C 1
ATOM 1270 O O . GLY A 1 168 ? 7.848 35.844 23.484 1 98.5 168 GLY A O 1
ATOM 1271 N N . THR A 1 169 ? 5.98 36.094 22.297 1 98.69 169 THR A N 1
ATOM 1272 C CA . THR A 1 169 ? 6.688 35.625 21.109 1 98.69 169 THR A CA 1
ATOM 1273 C C . THR A 1 169 ? 7.953 36.438 20.875 1 98.69 169 THR A C 1
ATOM 1275 O O . THR A 1 169 ? 7.938 37.656 21.031 1 98.69 169 THR A O 1
ATOM 1278 N N . THR A 1 170 ? 8.992 35.781 20.562 1 98.56 170 THR A N 1
ATOM 1279 C CA . THR A 1 170 ? 10.281 36.469 20.5 1 98.56 170 THR A CA 1
ATOM 1280 C C . THR A 1 170 ? 10.445 37.156 19.141 1 98.56 170 THR A C 1
ATOM 1282 O O . THR A 1 170 ? 11.164 38.156 19.047 1 98.56 170 THR A O 1
ATOM 1285 N N . SER A 1 171 ? 9.844 36.594 18.156 1 98.31 171 SER A N 1
ATOM 1286 C CA . SER A 1 171 ? 9.938 37.219 16.844 1 98.31 171 SER A CA 1
ATOM 1287 C C . SER A 1 171 ? 8.633 37.062 16.062 1 98.31 171 SER A C 1
ATOM 1289 O O . SER A 1 171 ? 7.809 36.219 16.391 1 98.31 171 SER A O 1
ATOM 1291 N N . ILE A 1 172 ? 8.445 37.906 15.125 1 98.31 172 ILE A N 1
ATOM 1292 C CA . ILE A 1 172 ? 7.324 37.906 14.195 1 98.31 172 ILE A CA 1
ATOM 1293 C C . ILE A 1 172 ? 7.84 37.844 12.758 1 98.31 172 ILE A C 1
ATOM 1295 O O . ILE A 1 172 ? 8.75 38.562 12.383 1 98.31 172 ILE A O 1
ATOM 1299 N N . LEU A 1 173 ? 7.285 36.906 12.008 1 98 173 LEU A N 1
ATOM 1300 C CA . LEU A 1 173 ? 7.645 36.781 10.602 1 98 173 LEU A CA 1
ATOM 1301 C C . LEU A 1 173 ? 6.676 37.562 9.719 1 98 173 LEU A C 1
ATOM 1303 O O . LEU A 1 173 ? 5.504 37.188 9.602 1 98 173 LEU A O 1
ATOM 1307 N N . CYS A 1 174 ? 7.188 38.594 9.094 1 97.25 174 CYS A N 1
ATOM 1308 C CA . CYS A 1 174 ? 6.328 39.375 8.203 1 97.25 174 CYS A CA 1
ATOM 1309 C C . CYS A 1 174 ? 5.992 38.562 6.949 1 97.25 174 CYS A C 1
ATOM 1311 O O . CYS A 1 174 ? 6.766 37.688 6.531 1 97.25 174 CYS A O 1
ATOM 1313 N N . SER A 1 175 ? 4.859 38.844 6.406 1 96.56 175 SER A N 1
ATOM 1314 C CA . SER A 1 175 ? 4.363 38.031 5.293 1 96.56 175 SER A CA 1
ATOM 1315 C C . SER A 1 175 ? 4.926 38.531 3.963 1 96.56 175 SER A C 1
ATOM 1317 O O . SER A 1 175 ? 5.617 39.531 3.914 1 96.56 175 SER A O 1
ATOM 1319 N N . TYR A 1 176 ? 4.57 37.812 2.881 1 95.38 176 TYR A N 1
ATOM 1320 C CA . TYR A 1 176 ? 5.074 38.062 1.534 1 95.38 176 TYR A CA 1
ATOM 1321 C C . TYR A 1 176 ? 4.297 39.188 0.854 1 95.38 176 TYR A C 1
ATOM 1323 O O . TYR A 1 176 ? 4.879 40.031 0.156 1 95.38 176 TYR A O 1
ATOM 1331 N N . ASN A 1 177 ? 3.059 39.156 1.031 1 96.69 177 ASN A N 1
ATOM 1332 C CA . ASN A 1 177 ? 2.098 40 0.299 1 96.69 177 ASN A CA 1
ATOM 1333 C C . ASN A 1 177 ? 2.23 41.469 0.659 1 96.69 177 ASN A C 1
ATOM 1335 O O . ASN A 1 177 ? 2.975 41.812 1.575 1 96.69 177 ASN A O 1
ATOM 1339 N N . ARG A 1 178 ? 1.549 42.219 -0.136 1 97.12 178 ARG A N 1
ATOM 1340 C CA . ARG A 1 178 ? 1.364 43.625 0.209 1 97.12 178 ARG A CA 1
ATOM 1341 C C . ARG A 1 178 ? 0.12 43.812 1.069 1 97.12 178 ARG A C 1
ATOM 1343 O O . ARG A 1 178 ? -0.82 43.031 0.998 1 97.12 178 ARG A O 1
ATOM 1350 N N . ILE A 1 179 ? 0.211 44.75 1.968 1 98.12 179 ILE A N 1
ATOM 1351 C CA . ILE A 1 179 ? -0.927 45.188 2.766 1 98.12 179 ILE A CA 1
ATOM 1352 C C . ILE A 1 179 ? -1.289 46.625 2.4 1 98.12 179 ILE A C 1
ATOM 1354 O O . ILE A 1 179 ? -0.526 47.562 2.68 1 98.12 179 ILE A O 1
ATOM 1358 N N . ASN A 1 180 ? -2.482 46.75 1.797 1 97.62 180 ASN A N 1
ATOM 1359 C CA . ASN A 1 180 ? -2.914 48.062 1.325 1 97.62 180 ASN A CA 1
ATOM 1360 C C . ASN A 1 180 ? -1.842 48.719 0.471 1 97.62 180 ASN A C 1
ATOM 1362 O O . ASN A 1 180 ? -1.463 49.875 0.728 1 97.62 180 ASN A O 1
ATOM 1366 N N . GLU A 1 181 ? -1.295 48 -0.378 1 96 181 GLU A N 1
ATOM 1367 C CA . GLU A 1 181 ? -0.466 48.438 -1.501 1 96 181 GLU A CA 1
ATOM 1368 C C . GLU A 1 181 ? 0.999 48.562 -1.09 1 96 181 GLU A C 1
ATOM 1370 O O . GLU A 1 181 ? 1.842 48.969 -1.893 1 96 181 GLU A O 1
ATOM 1375 N N . THR A 1 182 ? 1.297 48.219 0.122 1 97.31 182 THR A N 1
ATOM 1376 C CA . THR A 1 182 ? 2.678 48.25 0.59 1 97.31 182 THR A CA 1
ATOM 1377 C C . THR A 1 182 ? 3.125 46.875 1.078 1 97.31 182 THR A C 1
ATOM 1379 O O . THR A 1 182 ? 2.4 46.219 1.818 1 97.31 182 THR A O 1
ATOM 1382 N N . TYR A 1 183 ? 4.316 46.469 0.646 1 96.81 183 TYR A N 1
ATOM 1383 C CA . TYR A 1 183 ? 4.812 45.156 1.086 1 96.81 183 TYR A CA 1
ATOM 1384 C C . TYR A 1 183 ? 4.859 45.094 2.607 1 96.81 183 TYR A C 1
ATOM 1386 O O . TYR A 1 183 ? 5.312 46 3.27 1 96.81 183 TYR A O 1
ATOM 1394 N N . ALA A 1 184 ? 4.414 43.938 3.137 1 97.81 184 ALA A N 1
ATOM 1395 C CA . ALA A 1 184 ? 4.266 43.75 4.578 1 97.81 184 ALA A CA 1
ATOM 1396 C C . ALA A 1 184 ? 5.594 43.969 5.297 1 97.81 184 ALA A C 1
ATOM 1398 O O . ALA A 1 184 ? 5.633 44.594 6.375 1 97.81 184 ALA A O 1
ATOM 1399 N N . CYS A 1 185 ? 6.711 43.625 4.734 1 96.81 185 CYS A N 1
ATOM 1400 C CA . CYS A 1 185 ? 8.016 43.688 5.371 1 96.81 185 CYS A CA 1
ATOM 1401 C C . CYS A 1 185 ? 8.625 45.062 5.215 1 96.81 185 CYS A C 1
ATOM 1403 O O . CYS A 1 185 ? 9.695 45.344 5.754 1 96.81 185 CYS A O 1
ATOM 1405 N N . GLU A 1 186 ? 7.918 45.938 4.527 1 96.06 186 GLU A N 1
ATOM 1406 C CA . GLU A 1 186 ? 8.375 47.312 4.312 1 96.06 186 GLU A CA 1
ATOM 1407 C C . GLU A 1 186 ? 7.285 48.312 4.668 1 96.06 186 GLU A C 1
ATOM 1409 O O . GLU A 1 186 ? 7.238 49.406 4.109 1 96.06 186 GLU A O 1
ATOM 1414 N N . ASN A 1 187 ? 6.457 47.906 5.461 1 98.31 187 ASN A N 1
ATOM 1415 C CA . ASN A 1 187 ? 5.293 48.719 5.809 1 98.31 187 ASN A CA 1
ATOM 1416 C C . ASN A 1 187 ? 5.457 49.375 7.176 1 98.31 187 ASN A C 1
ATOM 1418 O O . ASN A 1 187 ? 5.156 48.781 8.203 1 98.31 187 ASN A O 1
ATOM 1422 N N . PRO A 1 188 ? 5.84 50.625 7.258 1 97.81 188 PRO A N 1
ATOM 1423 C CA . PRO A 1 188 ? 6.141 51.25 8.555 1 97.81 188 PRO A CA 1
ATOM 1424 C C . PRO A 1 188 ? 4.91 51.375 9.445 1 97.81 188 PRO A C 1
ATOM 1426 O O . PRO A 1 188 ? 5.02 51.281 10.672 1 97.81 188 PRO A O 1
ATOM 1429 N N . HIS A 1 189 ? 3.738 51.594 8.828 1 97.94 189 HIS A N 1
ATOM 1430 C CA . HIS A 1 189 ? 2.52 51.656 9.633 1 97.94 189 HIS A CA 1
ATOM 1431 C C . HIS A 1 189 ? 2.26 50.312 10.328 1 97.94 189 HIS A C 1
ATOM 1433 O O . HIS A 1 189 ? 1.95 50.281 11.523 1 97.94 189 HIS A O 1
ATOM 1439 N N . LEU A 1 190 ? 2.391 49.25 9.633 1 98.25 190 LEU A N 1
ATOM 1440 C CA . LEU A 1 190 ? 2.146 47.906 10.18 1 98.25 190 LEU A CA 1
ATOM 1441 C C . LEU A 1 190 ? 3.213 47.531 11.203 1 98.25 190 LEU A C 1
ATOM 1443 O O . LEU A 1 190 ? 2.891 47.094 12.305 1 98.25 190 LEU A O 1
ATOM 1447 N N . LEU A 1 191 ? 4.469 47.75 10.93 1 98.69 191 LEU A N 1
ATOM 1448 C CA . LEU A 1 191 ? 5.559 47.219 11.734 1 98.69 191 LEU A CA 1
ATOM 1449 C C . LEU A 1 191 ? 5.867 48.125 12.914 1 98.69 191 LEU A C 1
ATOM 1451 O O . LEU A 1 191 ? 6.043 47.656 14.039 1 98.69 191 LEU A O 1
ATOM 1455 N N . ASN A 1 192 ? 5.902 49.406 12.641 1 98.12 192 ASN A N 1
ATOM 1456 C CA . ASN A 1 192 ? 6.297 50.344 13.695 1 98.12 192 ASN A CA 1
ATOM 1457 C C . ASN A 1 192 ? 5.086 50.844 14.484 1 98.12 192 ASN A C 1
ATOM 1459 O O . ASN A 1 192 ? 5.09 50.812 15.711 1 98.12 192 ASN A O 1
ATOM 1463 N N . ASN A 1 193 ? 4.055 51.281 13.789 1 98.12 193 ASN A N 1
ATOM 1464 C CA . ASN A 1 193 ? 2.932 51.906 14.484 1 98.12 193 ASN A CA 1
ATOM 1465 C C . ASN A 1 193 ? 2.043 50.844 15.156 1 98.12 193 ASN A C 1
ATOM 1467 O O . ASN A 1 193 ? 1.688 51 16.328 1 98.12 193 ASN A O 1
ATOM 1471 N N . ILE A 1 194 ? 1.719 49.844 14.453 1 98.44 194 ILE A N 1
ATOM 1472 C CA . ILE A 1 194 ? 0.77 48.875 14.977 1 98.44 194 ILE A CA 1
ATOM 1473 C C . ILE A 1 194 ? 1.512 47.812 15.805 1 98.44 194 ILE A C 1
ATOM 1475 O O . ILE A 1 194 ? 1.265 47.688 17 1 98.44 194 ILE A O 1
ATOM 1479 N N . LEU A 1 195 ? 2.443 47.125 15.234 1 98.75 195 LEU A N 1
ATOM 1480 C CA . LEU A 1 195 ? 3.088 46 15.906 1 98.75 195 LEU A CA 1
ATOM 1481 C C . LEU A 1 195 ? 3.939 46.469 17.078 1 98.75 195 LEU A C 1
ATOM 1483 O O . LEU A 1 195 ? 3.695 46.062 18.219 1 98.75 195 LEU A O 1
ATOM 1487 N N . LYS A 1 196 ? 4.91 47.344 16.844 1 98.5 196 LYS A N 1
ATOM 1488 C CA . LYS A 1 196 ? 5.816 47.781 17.906 1 98.5 196 LYS A CA 1
ATOM 1489 C C . LYS A 1 196 ? 5.172 48.844 18.781 1 98.5 196 LYS A C 1
ATOM 1491 O O . LYS A 1 196 ? 5.398 48.906 19.984 1 98.5 196 LYS A O 1
ATOM 1496 N N . GLY A 1 197 ? 4.383 49.688 18.188 1 98.19 197 GLY A N 1
ATOM 1497 C CA . GLY A 1 197 ? 3.736 50.75 18.922 1 98.19 197 GLY A CA 1
ATOM 1498 C C . GLY A 1 197 ? 2.482 50.312 19.656 1 98.19 197 GLY A C 1
ATOM 1499 O O . GLY A 1 197 ? 2.512 50.062 20.859 1 98.19 197 GLY A O 1
ATOM 1500 N N . GLU A 1 198 ? 1.483 50.062 18.922 1 98.06 198 GLU A N 1
ATOM 1501 C CA . GLU A 1 198 ? 0.167 49.75 19.484 1 98.06 198 GLU A CA 1
ATOM 1502 C C . GLU A 1 198 ? 0.198 48.469 20.297 1 98.06 198 GLU A C 1
ATOM 1504 O O . GLU A 1 198 ? -0.354 48.406 21.406 1 98.06 198 GLU A O 1
ATOM 1509 N N . LEU A 1 199 ? 0.879 47.406 19.844 1 98.62 199 LEU A N 1
ATOM 1510 C CA . LEU A 1 199 ? 0.875 46.125 20.516 1 98.62 199 LEU A CA 1
ATOM 1511 C C . LEU A 1 199 ? 2.047 46 21.484 1 98.62 199 LEU A C 1
ATOM 1513 O O . LEU A 1 199 ? 2.141 45.031 22.25 1 98.62 199 LEU A O 1
ATOM 1517 N N . GLY A 1 200 ? 2.93 47 21.438 1 98.44 200 GLY A N 1
ATOM 1518 C CA . GLY A 1 200 ? 4.043 47 22.359 1 98.44 200 GLY A CA 1
ATOM 1519 C C . GLY A 1 200 ? 5.031 45.875 22.125 1 98.44 200 GLY A C 1
ATOM 1520 O O . GLY A 1 200 ? 5.598 45.312 23.078 1 98.44 200 GLY A O 1
ATOM 1521 N N . PHE A 1 201 ? 5.207 45.5 20.953 1 98.38 201 PHE A N 1
ATOM 1522 C CA . PHE A 1 201 ? 6.109 44.375 20.641 1 98.38 201 PHE A CA 1
ATOM 1523 C C . PHE A 1 201 ? 7.559 44.781 20.859 1 98.38 201 PHE A C 1
ATOM 1525 O O . PHE A 1 201 ? 8.016 45.812 20.312 1 98.38 201 PHE A O 1
ATOM 1532 N N . GLN A 1 202 ? 8.242 43.938 21.562 1 97.38 202 GLN A N 1
ATOM 1533 C CA . GLN A 1 202 ? 9.617 44.25 21.922 1 97.38 202 GLN A CA 1
ATOM 1534 C C . GLN A 1 202 ? 10.609 43.344 21.203 1 97.38 202 GLN A C 1
ATOM 1536 O O . GLN A 1 202 ? 11.812 43.594 21.203 1 97.38 202 GLN A O 1
ATOM 1541 N N . GLY A 1 203 ? 10.125 42.25 20.594 1 98.38 203 GLY A N 1
ATOM 1542 C CA . GLY A 1 203 ? 10.984 41.344 19.891 1 98.38 203 GLY A CA 1
ATOM 1543 C C . GLY A 1 203 ? 11.445 41.875 18.547 1 98.38 203 GLY A C 1
ATOM 1544 O O . GLY A 1 203 ? 11.516 43.062 18.328 1 98.38 203 GLY A O 1
ATOM 1545 N N . TYR A 1 204 ? 11.859 40.969 17.672 1 98.5 204 TYR A N 1
ATOM 1546 C CA . TYR A 1 204 ? 12.352 41.438 16.375 1 98.5 204 TYR A CA 1
ATOM 1547 C C . TYR A 1 204 ? 11.461 40.906 15.25 1 98.5 204 TYR A C 1
ATOM 1549 O O . TYR A 1 204 ? 10.812 39.875 15.383 1 98.5 204 TYR A O 1
ATOM 1557 N N . VAL A 1 205 ? 11.383 41.688 14.164 1 98.44 205 VAL A N 1
ATOM 1558 C CA . VAL A 1 205 ? 10.672 41.281 12.945 1 98.44 205 VAL A CA 1
ATOM 1559 C C . VAL A 1 205 ? 11.656 40.656 11.961 1 98.44 205 VAL A C 1
ATOM 1561 O O . VAL A 1 205 ? 12.727 41.219 11.703 1 98.44 205 VAL A O 1
ATOM 1564 N N . VAL A 1 206 ? 11.297 39.531 11.492 1 97.31 206 VAL A N 1
ATOM 1565 C CA . VAL A 1 206 ? 12.133 38.812 10.523 1 97.31 206 VAL A CA 1
ATOM 1566 C C . VAL A 1 206 ? 11.328 38.562 9.25 1 97.31 206 VAL A C 1
ATOM 1568 O O . VAL A 1 206 ? 10.125 38.281 9.312 1 97.31 206 VAL A O 1
ATOM 1571 N N . SER A 1 207 ? 12 38.688 8.102 1 94.88 207 SER A N 1
ATOM 1572 C CA . SER A 1 207 ? 11.32 38.406 6.848 1 94.88 207 SER A CA 1
ATOM 1573 C C . SER A 1 207 ? 11.352 36.906 6.543 1 94.88 207 SER A C 1
ATOM 1575 O O . SER A 1 207 ? 12.211 36.188 7.047 1 94.88 207 SER A O 1
ATOM 1577 N N . ASP A 1 208 ? 10.359 36.438 5.801 1 92.31 208 ASP A N 1
ATOM 1578 C CA . ASP A 1 208 ? 10.484 35.156 5.152 1 92.31 208 ASP A CA 1
ATOM 1579 C C . ASP A 1 208 ? 11.367 35.219 3.91 1 92.31 208 ASP A C 1
ATOM 1581 O O . ASP A 1 208 ? 11.773 36.312 3.508 1 92.31 208 ASP A O 1
ATOM 1585 N N . TRP A 1 209 ? 11.742 34.062 3.381 1 88.5 209 TRP A N 1
ATOM 1586 C CA . TRP A 1 209 ? 12.547 34.031 2.162 1 88.5 209 TRP A CA 1
ATOM 1587 C C . TRP A 1 209 ? 11.797 34.688 1.005 1 88.5 209 TRP A C 1
ATOM 1589 O O . TRP A 1 209 ? 10.656 34.312 0.706 1 88.5 209 TRP A O 1
ATOM 1599 N N . PHE A 1 210 ? 12.328 35.719 0.447 1 84.25 210 PHE A N 1
ATOM 1600 C CA . PHE A 1 210 ? 11.828 36.438 -0.727 1 84.25 210 PHE A CA 1
ATOM 1601 C C . PHE A 1 210 ? 10.703 37.375 -0.348 1 84.25 210 PHE A C 1
ATOM 1603 O O . PHE A 1 210 ? 9.914 37.781 -1.204 1 84.25 210 PHE A O 1
ATOM 1610 N N . ALA A 1 211 ? 10.633 37.688 0.936 1 92.06 211 ALA A N 1
ATOM 1611 C CA . ALA A 1 211 ? 9.586 38.594 1.368 1 92.06 211 ALA A CA 1
ATOM 1612 C C . ALA A 1 211 ? 10.125 40.031 1.483 1 92.06 211 ALA A C 1
ATOM 1614 O O . ALA A 1 211 ? 9.352 40.969 1.577 1 92.06 211 ALA A O 1
ATOM 1615 N N . THR A 1 212 ? 11.461 40.156 1.472 1 92.44 212 THR A N 1
ATOM 1616 C CA . THR A 1 212 ? 12.086 41.5 1.488 1 92.44 212 THR A CA 1
ATOM 1617 C C . THR A 1 212 ? 12.336 42 0.067 1 92.44 212 THR A C 1
ATOM 1619 O O . THR A 1 212 ? 12.781 41.219 -0.794 1 92.44 212 THR A O 1
ATOM 1622 N N . HIS A 1 213 ? 12.086 43.344 -0.157 1 89.81 213 HIS A N 1
ATOM 1623 C CA . HIS A 1 213 ? 12.203 43.844 -1.519 1 89.81 213 HIS A CA 1
ATOM 1624 C C . HIS A 1 213 ? 13.086 45.094 -1.567 1 89.81 213 HIS A C 1
ATOM 1626 O O . HIS A 1 213 ? 13.234 45.719 -2.623 1 89.81 213 HIS A O 1
ATOM 1632 N N . SER A 1 214 ? 13.625 45.469 -0.43 1 91 214 SER A N 1
ATOM 1633 C CA . SER A 1 214 ? 14.516 46.625 -0.391 1 91 214 SER A CA 1
ATOM 1634 C C . SER A 1 214 ? 15.5 46.531 0.767 1 91 214 SER A C 1
ATOM 1636 O O . SER A 1 214 ? 15.352 45.688 1.642 1 91 214 SER A O 1
ATOM 1638 N N . GLY A 1 215 ? 16.484 47.438 0.758 1 92 215 GLY A N 1
ATOM 1639 C CA . GLY A 1 215 ? 17.484 47.469 1.821 1 92 215 GLY A CA 1
ATOM 1640 C C . GLY A 1 215 ? 17.062 48.344 3.006 1 92 215 GLY A C 1
ATOM 1641 O O . GLY A 1 215 ? 16.156 47.969 3.75 1 92 215 GLY A O 1
ATOM 1642 N N . TYR A 1 216 ? 17.656 49.531 3.068 1 94.38 216 TYR A N 1
ATOM 1643 C CA . TYR A 1 216 ? 17.469 50.406 4.23 1 94.38 216 TYR A CA 1
ATOM 1644 C C . TYR A 1 216 ? 16.016 50.844 4.352 1 94.38 216 TYR A C 1
ATOM 1646 O O . TYR A 1 216 ? 15.508 51.062 5.457 1 94.38 216 TYR A O 1
ATOM 1654 N N . PRO A 1 217 ? 15.242 50.969 3.232 1 95.75 217 PRO A N 1
ATOM 1655 C CA . PRO A 1 217 ? 13.828 51.312 3.441 1 95.75 217 PRO A CA 1
ATOM 1656 C C . PRO A 1 217 ? 13.094 50.25 4.281 1 95.75 217 PRO A C 1
ATOM 1658 O O . PRO A 1 217 ? 12.289 50.625 5.145 1 95.75 217 PRO A O 1
ATOM 1661 N N . ALA A 1 218 ? 13.328 49 4.004 1 96.25 218 ALA A N 1
ATOM 1662 C CA . ALA A 1 218 ? 12.719 47.938 4.805 1 96.25 218 ALA A CA 1
ATOM 1663 C C . ALA A 1 218 ? 13.203 48 6.25 1 96.25 218 ALA A C 1
ATOM 1665 O O . ALA A 1 218 ? 12.414 47.812 7.184 1 96.25 218 ALA A O 1
ATOM 1666 N N . ALA A 1 219 ? 14.477 48.188 6.426 1 97.12 219 ALA A N 1
ATOM 1667 C CA . ALA A 1 219 ? 15.039 48.281 7.766 1 97.12 219 ALA A CA 1
ATOM 1668 C C . ALA A 1 219 ? 14.398 49.438 8.539 1 97.12 219 ALA A C 1
ATOM 1670 O O . ALA A 1 219 ? 13.992 49.281 9.688 1 97.12 219 ALA A O 1
ATOM 1671 N N . ASN A 1 220 ? 14.336 50.562 7.852 1 97.81 220 ASN A N 1
ATOM 1672 C CA . ASN A 1 220 ? 13.75 51.75 8.484 1 97.81 220 ASN A CA 1
ATOM 1673 C C . ASN A 1 220 ? 12.266 51.562 8.766 1 97.81 220 ASN A C 1
ATOM 1675 O O . ASN A 1 220 ? 11.719 52.125 9.695 1 97.81 220 ASN A O 1
ATOM 1679 N N . ALA A 1 221 ? 11.672 50.719 7.949 1 98 221 ALA A N 1
ATOM 1680 C CA . ALA A 1 221 ? 10.242 50.469 8.102 1 98 221 ALA A CA 1
ATOM 1681 C C . ALA A 1 221 ? 9.977 49.531 9.273 1 98 221 ALA A C 1
ATOM 1683 O O . ALA A 1 221 ? 8.828 49.344 9.68 1 98 221 ALA A O 1
ATOM 1684 N N . GLY A 1 222 ? 10.969 48.969 9.859 1 98 222 GLY A N 1
ATOM 1685 C CA . GLY A 1 222 ? 10.773 48.156 11.062 1 98 222 GLY A CA 1
ATOM 1686 C C . GLY A 1 222 ? 11.281 46.75 10.938 1 98 222 GLY A C 1
ATOM 1687 O O . GLY A 1 222 ? 11.281 46 11.914 1 98 222 GLY A O 1
ATOM 1688 N N . LEU A 1 223 ? 11.742 46.312 9.727 1 97.75 223 LEU A N 1
ATOM 1689 C CA . LEU A 1 223 ? 12.312 44.969 9.562 1 97.75 223 LEU A CA 1
ATOM 1690 C C . LEU A 1 223 ? 13.664 44.875 10.258 1 97.75 223 LEU A C 1
ATOM 1692 O O . LEU A 1 223 ? 14.547 45.719 10.047 1 97.75 223 LEU A O 1
ATOM 1696 N N . ASP A 1 224 ? 13.852 43.875 11.055 1 97.12 224 ASP A N 1
ATOM 1697 C CA . ASP A 1 224 ? 15.047 43.781 11.883 1 97.12 224 ASP A CA 1
ATOM 1698 C C . ASP A 1 224 ? 16.016 42.75 11.344 1 97.12 224 ASP A C 1
ATOM 1700 O O . ASP A 1 224 ? 17.234 42.844 11.562 1 97.12 224 ASP A O 1
ATOM 1704 N N . MET A 1 225 ? 15.516 41.688 10.789 1 95.06 225 MET A N 1
ATOM 1705 C CA . MET A 1 225 ? 16.312 40.594 10.25 1 95.06 225 MET A CA 1
ATOM 1706 C C . MET A 1 225 ? 15.797 40.188 8.867 1 95.06 225 MET A C 1
ATOM 1708 O O . MET A 1 225 ? 14.594 40.062 8.656 1 95.06 225 MET A O 1
ATOM 1712 N N . ASP A 1 226 ? 16.703 40.094 7.953 1 92.12 226 ASP A N 1
ATOM 1713 C CA . ASP A 1 226 ? 16.391 39.656 6.598 1 92.12 226 ASP A CA 1
ATOM 1714 C C . ASP A 1 226 ? 16.812 38.188 6.379 1 92.12 226 ASP A C 1
ATOM 1716 O O . ASP A 1 226 ? 18 37.875 6.5 1 92.12 226 ASP A O 1
ATOM 1720 N N . MET A 1 227 ? 15.82 37.281 6.359 1 83.62 227 MET A N 1
ATOM 1721 C CA . MET A 1 227 ? 16.172 35.938 5.957 1 83.62 227 MET A CA 1
ATOM 1722 C C . MET A 1 227 ? 16.672 35.906 4.516 1 83.62 227 MET A C 1
ATOM 1724 O O . MET A 1 227 ? 16.031 36.469 3.627 1 83.62 227 MET A O 1
ATOM 1728 N N . PRO A 1 228 ? 18.047 35.719 4.492 1 62.78 228 PRO A N 1
ATOM 1729 C CA . PRO A 1 228 ? 18.828 35.938 3.277 1 62.78 228 PRO A CA 1
ATOM 1730 C C . PRO A 1 228 ? 18.188 35.344 2.033 1 62.78 228 PRO A C 1
ATOM 1732 O O . PRO A 1 228 ? 18.109 34.125 1.906 1 62.78 228 PRO A O 1
ATOM 1735 N N . GLY A 1 229 ? 17.031 36.062 1.826 1 59.28 229 GLY A N 1
ATOM 1736 C CA . GLY A 1 229 ? 16.625 35.844 0.447 1 59.28 229 GLY A CA 1
ATOM 1737 C C . GLY A 1 229 ? 17.578 36.469 -0.562 1 59.28 229 GLY A C 1
ATOM 1738 O O . GLY A 1 229 ? 18.375 37.344 -0.211 1 59.28 229 GLY A O 1
ATOM 1739 N N . TYR A 1 230 ? 18 35.688 -1.487 1 58.47 230 TYR A N 1
ATOM 1740 C CA . TYR A 1 230 ? 18.797 36.219 -2.582 1 58.47 230 TYR A CA 1
ATOM 1741 C C . TYR A 1 230 ? 18.047 37.344 -3.303 1 58.47 230 TYR A C 1
ATOM 1743 O O . TYR A 1 230 ? 16.812 37.312 -3.385 1 58.47 230 TYR A O 1
ATOM 1751 N N . ILE A 1 231 ? 18.844 38.5 -3.357 1 56.88 231 ILE A N 1
ATOM 1752 C CA . ILE A 1 231 ? 18.234 39.594 -4.113 1 56.88 231 ILE A CA 1
ATOM 1753 C C . ILE A 1 231 ? 17.578 39.031 -5.375 1 56.88 231 ILE A C 1
ATOM 1755 O O . ILE A 1 231 ? 16.641 39.656 -5.902 1 56.88 231 ILE A O 1
ATOM 1759 N N . SER A 1 232 ? 18.094 37.906 -5.762 1 56.53 232 SER A N 1
ATOM 1760 C CA . SER A 1 232 ? 17.594 37.156 -6.918 1 56.53 232 SER A CA 1
ATOM 1761 C C . SER A 1 232 ? 17.953 35.688 -6.832 1 56.53 232 SER A C 1
ATOM 1763 O O . SER A 1 232 ? 18.719 35.281 -5.961 1 56.53 232 SER A O 1
ATOM 1765 N N . GLN A 1 233 ? 17.188 34.938 -7.516 1 57.69 233 GLN A N 1
ATOM 1766 C CA . GLN A 1 233 ? 17.547 33.5 -7.598 1 57.69 233 GLN A CA 1
ATOM 1767 C C . GLN A 1 233 ? 19.031 33.344 -7.902 1 57.69 233 GLN A C 1
ATOM 1769 O O . GLN A 1 233 ? 19.688 32.469 -7.34 1 57.69 233 GLN A O 1
ATOM 1774 N N . SER A 1 234 ? 19.484 34.281 -8.703 1 58.78 234 SER A N 1
ATOM 1775 C CA . SER A 1 234 ? 20.891 34.219 -9.109 1 58.78 234 SER A CA 1
ATOM 1776 C C . SER A 1 234 ? 21.828 34.562 -7.953 1 58.78 234 SER A C 1
ATOM 1778 O O . SER A 1 234 ? 22.984 34.156 -7.945 1 58.78 234 SER A O 1
ATOM 1780 N N . ALA A 1 235 ? 21.219 35.219 -6.988 1 65.06 235 ALA A N 1
ATOM 1781 C CA . ALA A 1 235 ? 22.047 35.688 -5.871 1 65.06 235 ALA A CA 1
ATOM 1782 C C . ALA A 1 235 ? 22.219 34.562 -4.84 1 65.06 235 ALA A C 1
ATOM 1784 O O . ALA A 1 235 ? 23.016 34.688 -3.904 1 65.06 235 ALA A O 1
ATOM 1785 N N . ILE A 1 236 ? 21.484 33.5 -5.027 1 62.09 236 ILE A N 1
ATOM 1786 C CA . ILE A 1 236 ? 21.625 32.375 -4.125 1 62.09 236 ILE A CA 1
ATOM 1787 C C . ILE A 1 236 ? 23.078 31.922 -4.086 1 62.09 236 ILE A C 1
ATOM 1789 O O . ILE A 1 236 ? 23.609 31.609 -3.018 1 62.09 236 ILE A O 1
ATOM 1793 N N . ASN A 1 237 ? 23.672 32.094 -5.285 1 62.66 237 ASN A N 1
ATOM 1794 C CA . ASN A 1 237 ? 25.047 31.609 -5.387 1 62.66 237 ASN A CA 1
ATOM 1795 C C . ASN A 1 237 ? 26.047 32.625 -4.855 1 62.66 237 ASN A C 1
ATOM 1797 O O . ASN A 1 237 ? 27.125 32.281 -4.391 1 62.66 237 ASN A O 1
ATOM 1801 N N . THR A 1 238 ? 25.547 33.938 -4.938 1 64.81 238 THR A N 1
ATOM 1802 C CA . THR A 1 238 ? 26.484 34.969 -4.559 1 64.81 238 THR A CA 1
ATOM 1803 C C . THR A 1 238 ? 26.312 35.344 -3.094 1 64.81 238 THR A C 1
ATOM 1805 O O . THR A 1 238 ? 27.188 35.969 -2.5 1 64.81 238 THR A O 1
ATOM 1808 N N . GLY A 1 239 ? 25.188 35.094 -2.621 1 69 239 GLY A N 1
ATOM 1809 C CA . GLY A 1 239 ? 24.906 35.406 -1.228 1 69 239 GLY A CA 1
ATOM 1810 C C . GLY A 1 239 ? 24.516 36.844 -1.006 1 69 239 GLY A C 1
ATOM 1811 O O . GLY A 1 239 ? 24.484 37.312 0.132 1 69 239 GLY A O 1
ATOM 1812 N N . GLU A 1 240 ? 24.297 37.5 -2.082 1 75.75 240 GLU A N 1
ATOM 1813 C CA . GLU A 1 240 ? 23.938 38.938 -1.956 1 75.75 240 GLU A CA 1
ATOM 1814 C C . GLU A 1 240 ? 22.547 39.094 -1.351 1 75.75 240 GLU A C 1
ATOM 1816 O O . GLU A 1 240 ? 21.609 38.375 -1.734 1 75.75 240 GLU A O 1
ATOM 1821 N N . THR A 1 241 ? 22.531 40 -0.322 1 82.75 241 THR A N 1
ATOM 1822 C CA . THR A 1 241 ? 21.25 40.281 0.349 1 82.75 241 THR A CA 1
ATOM 1823 C C . THR A 1 241 ? 20.938 41.781 0.335 1 82.75 241 THR A C 1
ATOM 1825 O O . THR A 1 241 ? 21.797 42.594 -0.007 1 82.75 241 THR A O 1
ATOM 1828 N N . TYR A 1 242 ? 19.734 42.125 0.584 1 88.62 242 TYR A N 1
ATOM 1829 C CA . TYR A 1 242 ? 19.328 43.531 0.688 1 88.62 242 TYR A CA 1
ATOM 1830 C C . TYR A 1 242 ? 19.969 44.188 1.899 1 88.62 242 TYR A C 1
ATOM 1832 O O . TYR A 1 242 ? 20.062 45.406 1.962 1 88.62 242 TYR A O 1
ATOM 1840 N N . PHE A 1 243 ? 20.344 43.406 2.836 1 90.75 243 PHE A N 1
ATOM 1841 C CA . PHE A 1 243 ? 20.984 43.938 4.035 1 90.75 243 PHE A CA 1
ATOM 1842 C C . PHE A 1 243 ? 22.5 43.781 3.953 1 90.75 243 PHE A C 1
ATOM 1844 O O . PHE A 1 243 ? 23.109 44.094 2.928 1 90.75 243 PHE A O 1
ATOM 1851 N N . GLY A 1 244 ? 23.203 43.438 5.098 1 85.38 244 GLY A N 1
ATOM 1852 C CA . GLY A 1 244 ? 24.656 43.312 5.062 1 85.38 244 GLY A CA 1
ATOM 1853 C C . GLY A 1 244 ? 25.359 44.594 4.727 1 85.38 244 GLY A C 1
ATOM 1854 O O . GLY A 1 244 ? 25.109 45.625 5.367 1 85.38 244 GLY A O 1
ATOM 1855 N N . PRO A 1 245 ? 26.203 44.469 3.678 1 86.94 245 PRO A N 1
ATOM 1856 C CA . PRO A 1 245 ? 26.984 45.656 3.322 1 86.94 245 PRO A CA 1
ATOM 1857 C C . PRO A 1 245 ? 26.125 46.812 2.861 1 86.94 245 PRO A C 1
ATOM 1859 O O . PRO A 1 245 ? 26.516 48 2.994 1 86.94 245 PRO A O 1
ATOM 1862 N N . HIS A 1 246 ? 25.016 46.531 2.426 1 89.56 246 HIS A N 1
ATOM 1863 C CA . HIS A 1 246 ? 24.141 47.594 1.935 1 89.56 246 HIS A CA 1
ATOM 1864 C C . HIS A 1 246 ? 23.656 48.469 3.074 1 89.56 246 HIS A C 1
ATOM 1866 O O . HIS A 1 246 ? 23.438 49.688 2.877 1 89.56 246 HIS A O 1
ATOM 1872 N N . LEU A 1 247 ? 23.469 47.906 4.25 1 93.25 247 LEU A N 1
ATOM 1873 C CA . LEU A 1 247 ? 23.062 48.719 5.395 1 93.25 247 LEU A CA 1
ATOM 1874 C C . LEU A 1 247 ? 24.203 49.656 5.832 1 93.25 247 LEU A C 1
ATOM 1876 O O . LEU A 1 247 ? 23.953 50.781 6.277 1 93.25 247 LEU A O 1
ATOM 1880 N N . ILE A 1 248 ? 25.422 49.188 5.742 1 93.38 248 ILE A N 1
ATOM 1881 C CA . ILE A 1 248 ? 26.578 50 6.074 1 93.38 248 ILE A CA 1
ATOM 1882 C C . ILE A 1 248 ? 26.656 51.188 5.125 1 93.38 248 ILE A C 1
ATOM 1884 O O . ILE A 1 248 ? 26.844 52.344 5.562 1 93.38 248 ILE A O 1
ATOM 1888 N N . SER A 1 249 ? 26.484 50.875 3.898 1 95.25 249 SER A N 1
ATOM 1889 C CA . SER A 1 249 ? 26.5 51.906 2.891 1 95.25 249 SER A CA 1
ATOM 1890 C C . SER A 1 249 ? 25.391 52.938 3.137 1 95.25 249 SER A C 1
ATOM 1892 O O . SER A 1 249 ? 25.578 54.125 2.898 1 95.25 249 SER A O 1
ATOM 1894 N N . ALA A 1 250 ? 24.25 52.469 3.514 1 97 250 ALA A N 1
ATOM 1895 C CA . ALA A 1 250 ? 23.125 53.344 3.791 1 97 250 ALA A CA 1
ATOM 1896 C C . ALA A 1 250 ? 23.422 54.25 4.969 1 97 250 ALA A C 1
ATOM 1898 O O . ALA A 1 250 ? 23.016 55.438 4.973 1 97 250 ALA A O 1
ATOM 1899 N N . ILE A 1 251 ? 24.078 53.812 5.988 1 97.44 251 ILE A N 1
ATOM 1900 C CA . ILE A 1 251 ? 24.469 54.625 7.148 1 97.44 251 ILE A CA 1
ATOM 1901 C C . ILE A 1 251 ? 25.484 55.688 6.727 1 97.44 251 ILE A C 1
ATOM 1903 O O . ILE A 1 251 ? 25.359 56.844 7.117 1 97.44 251 ILE A O 1
ATOM 1907 N N . GLN A 1 252 ? 26.422 55.281 5.914 1 97.81 252 GLN A N 1
ATOM 1908 C CA . GLN A 1 252 ? 27.422 56.188 5.426 1 97.81 252 GLN A CA 1
ATOM 1909 C C . GLN A 1 252 ? 26.797 57.312 4.586 1 97.81 252 GLN A C 1
ATOM 1911 O O . GLN A 1 252 ? 27.25 58.438 4.621 1 97.81 252 GLN A O 1
ATOM 1916 N N . ALA A 1 253 ? 25.797 56.938 3.918 1 97.81 253 ALA A N 1
ATOM 1917 C CA . ALA A 1 253 ? 25.125 57.875 3.031 1 97.81 253 ALA A CA 1
ATOM 1918 C C . ALA A 1 253 ? 24.109 58.719 3.795 1 97.81 253 ALA A C 1
ATOM 1920 O O . ALA A 1 253 ? 23.531 59.656 3.25 1 97.81 253 ALA A O 1
ATOM 1921 N N . GLY A 1 254 ? 23.766 58.344 5.035 1 97.38 254 GLY A N 1
ATOM 1922 C CA . GLY A 1 254 ? 22.844 59.125 5.867 1 97.38 254 GLY A CA 1
ATOM 1923 C C . GLY A 1 254 ? 21.406 58.688 5.699 1 97.38 254 GLY A C 1
ATOM 1924 O O . GLY A 1 254 ? 20.5 59.312 6.234 1 97.38 254 GLY A O 1
ATOM 1925 N N . ASN A 1 255 ? 21.188 57.625 4.953 1 97.62 255 ASN A N 1
ATOM 1926 C CA . ASN A 1 255 ? 19.844 57.125 4.695 1 97.62 255 ASN A CA 1
ATOM 1927 C C . ASN A 1 255 ? 19.328 56.25 5.848 1 97.62 255 ASN A C 1
ATOM 1929 O O . ASN A 1 255 ? 18.125 55.969 5.941 1 97.62 255 ASN A O 1
ATOM 1933 N N . MET A 1 256 ? 20.172 55.781 6.695 1 97.44 256 MET A N 1
ATOM 1934 C CA . MET A 1 256 ? 19.891 55 7.887 1 97.44 256 MET A CA 1
ATOM 1935 C C . MET A 1 256 ? 20.812 55.375 9.031 1 97.44 256 MET A C 1
ATOM 1937 O O . MET A 1 256 ? 21.969 55.781 8.797 1 97.44 256 MET A O 1
ATOM 1941 N N . THR A 1 257 ? 20.359 55.344 10.211 1 98.06 257 THR A N 1
ATOM 1942 C CA . THR A 1 257 ? 21.203 55.719 11.344 1 98.06 257 THR A CA 1
ATOM 1943 C C . THR A 1 257 ? 21.875 54.469 11.953 1 98.06 257 THR A C 1
ATOM 1945 O O . THR A 1 257 ? 21.359 53.375 11.844 1 98.06 257 THR A O 1
ATOM 1948 N N . GLU A 1 258 ? 22.953 54.656 12.57 1 97.38 258 GLU A N 1
ATOM 1949 C CA . GLU A 1 258 ? 23.578 53.594 13.336 1 97.38 258 GLU A CA 1
ATOM 1950 C C . GLU A 1 258 ? 22.703 53.156 14.492 1 97.38 258 GLU A C 1
ATOM 1952 O O . GLU A 1 258 ? 22.703 51.969 14.859 1 97.38 258 GLU A O 1
ATOM 1957 N N . ASP A 1 259 ? 21.969 54.094 15.039 1 97.75 259 ASP A N 1
ATOM 1958 C CA . ASP A 1 259 ? 21.047 53.781 16.125 1 97.75 259 ASP A CA 1
ATOM 1959 C C . ASP A 1 259 ? 20.016 52.719 15.672 1 97.75 259 ASP A C 1
ATOM 1961 O O . ASP A 1 259 ? 19.625 51.844 16.453 1 97.75 259 ASP A O 1
ATOM 1965 N N . ARG A 1 260 ? 19.562 52.906 14.484 1 97.69 260 ARG A N 1
ATOM 1966 C CA . ARG A 1 260 ? 18.625 51.938 13.945 1 97.69 260 ARG A CA 1
ATOM 1967 C C . ARG A 1 260 ? 19.25 50.562 13.852 1 97.69 260 ARG A C 1
ATOM 1969 O O . ARG A 1 260 ? 18.625 49.562 14.203 1 97.69 260 ARG A O 1
ATOM 1976 N N . LEU A 1 261 ? 20.438 50.469 13.406 1 97.19 261 LEU A N 1
ATOM 1977 C CA . LEU A 1 261 ? 21.156 49.188 13.359 1 97.19 261 LEU A CA 1
ATOM 1978 C C . LEU A 1 261 ? 21.312 48.594 14.758 1 97.19 261 LEU A C 1
ATOM 1980 O O . LEU A 1 261 ? 21.125 47.406 14.961 1 97.19 261 LEU A O 1
ATOM 1984 N N . ASP A 1 262 ? 21.703 49.438 15.68 1 97.5 262 ASP A N 1
ATOM 1985 C CA . ASP A 1 262 ? 21.844 49 17.062 1 97.5 262 ASP A CA 1
ATOM 1986 C C . ASP A 1 262 ? 20.516 48.438 17.609 1 97.5 262 ASP A C 1
ATOM 1988 O O . ASP A 1 262 ? 20.516 47.469 18.344 1 97.5 262 ASP A O 1
ATOM 1992 N N . ASP A 1 263 ? 19.469 49.094 17.281 1 97.94 263 ASP A N 1
ATOM 1993 C CA . ASP A 1 263 ? 18.141 48.656 17.703 1 97.94 263 ASP A CA 1
ATOM 1994 C C . ASP A 1 263 ? 17.828 47.25 17.141 1 97.94 263 ASP A C 1
ATOM 1996 O O . ASP A 1 263 ? 17.328 46.406 17.859 1 97.94 263 ASP A O 1
ATOM 2000 N N . MET A 1 264 ? 18.094 47.062 15.867 1 97.56 264 MET A N 1
ATOM 2001 C CA . MET A 1 264 ? 17.891 45.781 15.227 1 97.56 264 MET A CA 1
ATOM 2002 C C . MET A 1 264 ? 18.656 44.688 15.961 1 97.56 264 MET A C 1
ATOM 2004 O O . MET A 1 264 ? 18.094 43.656 16.328 1 97.56 264 MET A O 1
ATOM 2008 N N . VAL A 1 265 ? 19.922 44.875 16.25 1 96.75 265 VAL A N 1
ATOM 2009 C CA . VAL A 1 265 ? 20.797 43.875 16.859 1 96.75 265 VAL A CA 1
ATOM 2010 C C . VAL A 1 265 ? 20.359 43.625 18.312 1 96.75 265 VAL A C 1
ATOM 2012 O O . VAL A 1 265 ? 20.375 42.5 18.781 1 96.75 265 VAL A O 1
ATOM 2015 N N . THR A 1 266 ? 20.031 44.688 18.984 1 97.75 266 THR A N 1
ATOM 2016 C CA . THR A 1 266 ? 19.609 44.562 20.375 1 97.75 266 THR A CA 1
ATOM 2017 C C . THR A 1 266 ? 18.375 43.656 20.484 1 97.75 266 THR A C 1
ATOM 2019 O O . THR A 1 266 ? 18.312 42.812 21.359 1 97.75 266 THR A O 1
ATOM 2022 N N . ARG A 1 267 ? 17.406 43.844 19.672 1 97.94 267 ARG A N 1
ATOM 2023 C CA . ARG A 1 267 ? 16.188 43.031 19.703 1 97.94 267 ARG A CA 1
ATOM 2024 C C . ARG A 1 267 ? 16.5 41.562 19.438 1 97.94 267 ARG A C 1
ATOM 2026 O O . ARG A 1 267 ? 15.961 40.688 20.125 1 97.94 267 ARG A O 1
ATOM 2033 N N . ILE A 1 268 ? 17.344 41.312 18.453 1 97.5 268 ILE A N 1
ATOM 2034 C CA . ILE A 1 268 ? 17.719 39.938 18.094 1 97.5 268 ILE A CA 1
ATOM 2035 C C . ILE A 1 268 ? 18.453 39.281 19.266 1 97.5 268 ILE A C 1
ATOM 2037 O O . ILE A 1 268 ? 18.109 38.188 19.672 1 97.5 268 ILE A O 1
ATOM 2041 N N . MET A 1 269 ? 19.391 40 19.875 1 97.19 269 MET A N 1
ATOM 2042 C CA . MET A 1 269 ? 20.234 39.406 20.906 1 97.19 269 MET A CA 1
ATOM 2043 C C . MET A 1 269 ? 19.469 39.312 22.234 1 97.19 269 MET A C 1
ATOM 2045 O O . MET A 1 269 ? 19.75 38.406 23.031 1 97.19 269 MET A O 1
ATOM 2049 N N . THR A 1 270 ? 18.516 40.188 22.469 1 97.38 270 THR A N 1
ATOM 2050 C CA . THR A 1 270 ? 17.719 40.094 23.672 1 97.38 270 THR A CA 1
ATOM 2051 C C . THR A 1 270 ? 16.984 38.781 23.75 1 97.38 270 THR A C 1
ATOM 2053 O O . THR A 1 270 ? 16.969 38.125 24.812 1 97.38 270 THR A O 1
ATOM 2056 N N . SER A 1 271 ? 16.359 38.375 22.688 1 96.88 271 SER A N 1
ATOM 2057 C CA . SER A 1 271 ? 15.656 37.094 22.656 1 96.88 271 SER A CA 1
ATOM 2058 C C . SER A 1 271 ? 16.609 35.938 22.891 1 96.88 271 SER A C 1
ATOM 2060 O O . SER A 1 271 ? 16.25 34.969 23.578 1 96.88 271 SER A O 1
ATOM 2062 N N . TYR A 1 272 ? 17.828 35.969 22.312 1 97.12 272 TYR A N 1
ATOM 2063 C CA . TYR A 1 272 ? 18.875 34.969 22.469 1 97.12 272 TYR A CA 1
ATOM 2064 C C . TYR A 1 272 ? 19.266 34.812 23.922 1 97.12 272 TYR A C 1
ATOM 2066 O O . TYR A 1 272 ? 19.391 33.688 24.406 1 97.12 272 TYR A O 1
ATOM 2074 N N . PHE A 1 273 ? 19.391 35.906 24.656 1 96.94 273 PHE A N 1
ATOM 2075 C CA . PHE A 1 273 ? 19.797 35.875 26.062 1 96.94 273 PHE A CA 1
ATOM 2076 C C . PHE A 1 273 ? 18.594 35.594 26.953 1 96.94 273 PHE A C 1
ATOM 2078 O O . PHE A 1 273 ? 18.734 34.875 27.969 1 96.94 273 PHE A O 1
ATOM 2085 N N . LEU A 1 274 ? 17.469 36.125 26.562 1 97.06 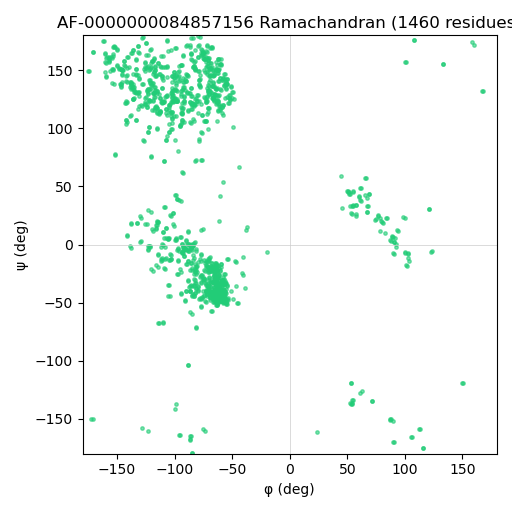274 LEU A N 1
ATOM 2086 C CA . LEU A 1 274 ? 16.25 35.938 27.344 1 97.06 274 LEU A CA 1
ATOM 2087 C C . LEU A 1 274 ? 15.938 34.438 27.531 1 97.06 274 LEU A C 1
ATOM 2089 O O . LEU A 1 274 ? 15.516 34 28.609 1 97.06 274 LEU A O 1
ATOM 2093 N N . LEU A 1 275 ? 16.141 33.656 26.5 1 97.75 275 LEU A N 1
ATOM 2094 C CA . LEU A 1 275 ? 15.773 32.25 26.531 1 97.75 275 LEU A CA 1
ATOM 2095 C C . LEU A 1 275 ? 16.984 31.375 26.797 1 97.75 275 LEU A C 1
ATOM 2097 O O . LEU A 1 275 ? 16.969 30.188 26.5 1 97.75 275 LEU A O 1
ATOM 2101 N N . ASN A 1 276 ? 18.078 31.969 27.266 1 97 276 ASN A N 1
ATOM 2102 C CA . ASN A 1 276 ? 19.281 31.297 27.75 1 97 276 ASN A CA 1
ATOM 2103 C C . ASN A 1 276 ? 19.922 30.438 26.656 1 97 276 ASN A C 1
ATOM 2105 O O . ASN A 1 276 ? 20.297 29.297 26.891 1 97 276 ASN A O 1
ATOM 2109 N N . GLN A 1 277 ? 19.953 30.969 25.453 1 97.38 277 GLN A N 1
ATOM 2110 C CA . GLN A 1 277 ? 20.5 30.203 24.328 1 97.38 277 GLN A CA 1
ATOM 2111 C C . GLN A 1 277 ? 22.016 30.344 24.25 1 97.38 277 GLN A C 1
ATOM 2113 O O . GLN A 1 277 ? 22.656 29.703 23.406 1 97.38 277 GLN A O 1
ATOM 2118 N N . SER A 1 278 ? 22.609 31.125 25.156 1 94.62 278 SER A N 1
ATOM 2119 C CA . SER A 1 278 ? 24.047 31.375 25.141 1 94.62 278 SER A CA 1
ATOM 2120 C C . SER A 1 278 ? 24.797 30.375 26.016 1 94.62 278 SER A C 1
ATOM 2122 O O . SER A 1 278 ? 26.016 30.344 26.016 1 94.62 278 SER A O 1
ATOM 2124 N N . SER A 1 279 ? 24.078 29.609 26.766 1 91.56 279 SER A N 1
ATOM 2125 C CA . SER A 1 279 ? 24.719 28.656 27.672 1 91.56 279 SER A CA 1
ATOM 2126 C C . SER A 1 279 ? 24.031 27.297 27.625 1 91.56 279 SER A C 1
ATOM 2128 O O . SER A 1 279 ? 22.812 27.203 27.703 1 91.56 279 SER A O 1
ATOM 2130 N N . ASN A 1 280 ? 24.859 26.25 27.531 1 93.38 280 ASN A N 1
ATOM 2131 C CA . ASN A 1 280 ? 24.391 24.875 27.578 1 93.38 280 ASN A CA 1
ATOM 2132 C C . ASN A 1 280 ? 23.312 24.609 26.531 1 93.38 280 ASN A C 1
ATOM 2134 O O . ASN A 1 280 ? 22.297 23.984 26.828 1 93.38 280 ASN A O 1
ATOM 2138 N N . TYR A 1 281 ? 23.375 25.219 25.422 1 96.25 281 TYR A N 1
ATOM 2139 C CA . TYR A 1 281 ? 22.484 24.984 24.281 1 96.25 281 TYR A CA 1
ATOM 2140 C C . TYR A 1 281 ? 23.141 24.062 23.25 1 96.25 281 TYR A C 1
ATOM 2142 O O . TYR A 1 281 ? 24.312 24.25 22.922 1 96.25 281 TYR A O 1
ATOM 2150 N N . PRO A 1 282 ? 22.422 23.062 22.781 1 96.69 282 PRO A N 1
ATOM 2151 C CA . PRO A 1 282 ? 23.047 22.125 21.828 1 96.69 282 PRO A CA 1
ATOM 2152 C C . PRO A 1 282 ? 23.484 22.797 20.531 1 96.69 282 PRO A C 1
ATOM 2154 O O . PRO A 1 282 ? 22.875 23.781 20.109 1 96.69 282 PRO A O 1
ATOM 2157 N N . THR A 1 283 ? 24.547 22.281 19.891 1 95.44 283 THR A N 1
ATOM 2158 C CA . THR A 1 283 ? 24.953 22.75 18.562 1 95.44 283 THR A CA 1
ATOM 2159 C C . THR A 1 283 ? 23.953 22.297 17.5 1 95.44 283 THR A C 1
ATOM 2161 O O . THR A 1 283 ? 23.266 21.281 17.688 1 95.44 283 THR A O 1
ATOM 2164 N N . PRO A 1 284 ? 23.844 23.016 16.406 1 95.88 284 PRO A N 1
ATOM 2165 C CA . PRO A 1 284 ? 23 22.516 15.312 1 95.88 284 PRO A CA 1
ATOM 2166 C C . PRO A 1 284 ? 23.391 21.109 14.867 1 95.88 284 PRO A C 1
ATOM 2168 O O . PRO A 1 284 ? 24.578 20.781 14.805 1 95.88 284 PRO A O 1
ATOM 2171 N N . ASP A 1 285 ? 22.438 20.266 14.609 1 96.56 285 ASP A N 1
ATOM 2172 C CA . ASP A 1 285 ? 22.672 18.906 14.141 1 96.56 285 ASP A CA 1
ATOM 2173 C C . ASP A 1 285 ? 23.406 18.906 12.805 1 96.56 285 ASP A C 1
ATOM 2175 O O . ASP A 1 285 ? 22.891 19.391 11.797 1 96.56 285 ASP A O 1
ATOM 2179 N N . PRO A 1 286 ? 24.609 18.391 12.742 1 94.56 286 PRO A N 1
ATOM 2180 C CA . PRO A 1 286 ? 25.375 18.438 11.5 1 94.56 286 PRO A CA 1
ATOM 2181 C C . PRO A 1 286 ? 24.719 17.641 10.367 1 94.56 286 PRO A C 1
ATOM 2183 O O . PRO A 1 286 ? 25 17.891 9.188 1 94.56 286 PRO A O 1
ATOM 2186 N N . SER A 1 287 ? 23.812 16.703 10.672 1 95.38 287 SER A N 1
ATOM 2187 C CA . SER A 1 287 ? 23.172 15.883 9.648 1 95.38 287 SER A CA 1
ATOM 2188 C C . SER A 1 287 ? 22.234 16.719 8.773 1 95.38 287 SER A C 1
ATOM 2190 O O . SER A 1 287 ? 21.875 16.297 7.672 1 95.38 287 SER A O 1
ATOM 2192 N N . GLN A 1 288 ? 21.797 17.859 9.242 1 93.88 288 GLN A N 1
ATOM 2193 C CA . GLN A 1 288 ? 20.812 18.656 8.516 1 93.88 288 GLN A CA 1
ATOM 2194 C C . GLN A 1 288 ? 21.297 18.984 7.105 1 93.88 288 GLN A C 1
ATOM 2196 O O . GLN A 1 288 ? 20.516 18.938 6.152 1 93.88 288 GLN A O 1
ATOM 2201 N N . THR A 1 289 ? 22.609 19.312 7.012 1 92.25 289 THR A N 1
ATOM 2202 C CA . THR A 1 289 ? 23.172 19.641 5.711 1 92.25 289 THR A CA 1
ATOM 2203 C C . THR A 1 289 ? 23.062 18.453 4.754 1 92.25 289 THR A C 1
ATOM 2205 O O . THR A 1 289 ? 22.75 18.625 3.574 1 92.25 289 THR A O 1
ATOM 2208 N N . TYR A 1 290 ? 23.281 17.297 5.262 1 92.81 290 TYR A N 1
ATOM 2209 C CA . TYR A 1 290 ? 23.234 16.078 4.449 1 92.81 290 TYR A CA 1
ATOM 2210 C C . TYR A 1 290 ? 21.812 15.719 4.074 1 92.81 290 TYR A C 1
ATOM 2212 O O . TYR A 1 290 ? 21.547 15.281 2.951 1 92.81 290 TYR A O 1
ATOM 2220 N N . VAL A 1 291 ? 20.906 15.867 5.004 1 92.25 291 VAL A N 1
ATOM 2221 C CA . VAL A 1 291 ? 19.484 15.602 4.738 1 92.25 291 VAL A CA 1
ATOM 2222 C C . VAL A 1 291 ? 18.984 16.531 3.637 1 92.25 291 VAL A C 1
ATOM 2224 O O . VAL A 1 291 ? 18.328 16.094 2.693 1 92.25 291 VAL A O 1
ATOM 2227 N N . MET A 1 292 ? 19.312 17.812 3.738 1 88.31 292 MET A N 1
ATOM 2228 C CA . MET A 1 292 ? 18.891 18.797 2.748 1 88.31 292 MET A CA 1
ATOM 2229 C C . MET A 1 292 ? 19.516 18.516 1.39 1 88.31 292 MET A C 1
ATOM 2231 O O . MET A 1 292 ? 18.844 18.625 0.358 1 88.31 292 MET A O 1
ATOM 2235 N N . ALA A 1 293 ? 20.844 18.203 1.437 1 87.94 293 ALA A N 1
ATOM 2236 C CA . ALA A 1 293 ? 21.516 17.859 0.192 1 87.94 293 ALA A CA 1
ATOM 2237 C C . ALA A 1 293 ? 20.844 16.688 -0.508 1 87.94 293 ALA A C 1
ATOM 2239 O O . ALA A 1 293 ? 20.656 16.703 -1.728 1 87.94 293 ALA A O 1
ATOM 2240 N N . ASN A 1 294 ? 20.5 15.711 0.248 1 87 294 ASN A N 1
ATOM 2241 C CA . ASN A 1 294 ? 19.797 14.547 -0.291 1 87 294 ASN A CA 1
ATOM 2242 C C . ASN A 1 294 ? 18.438 14.93 -0.862 1 87 294 ASN A C 1
ATOM 2244 O O . ASN A 1 294 ? 18.062 14.469 -1.943 1 87 294 ASN A O 1
ATOM 2248 N N . MET A 1 295 ? 17.703 15.711 -0.163 1 83.81 295 MET A N 1
ATOM 2249 C CA . MET A 1 295 ? 16.359 16.141 -0.556 1 83.81 295 MET A CA 1
ATOM 2250 C C . MET A 1 295 ? 16.406 16.875 -1.89 1 83.81 295 MET A C 1
ATOM 2252 O O . MET A 1 295 ? 15.477 16.75 -2.699 1 83.81 295 MET A O 1
ATOM 2256 N N . TYR A 1 296 ? 17.5 17.562 -2.104 1 79.06 296 TYR A N 1
ATOM 2257 C CA . TYR A 1 296 ? 17.562 18.406 -3.295 1 79.06 296 TYR A CA 1
ATOM 2258 C C . TYR A 1 296 ? 18.453 17.766 -4.363 1 79.06 296 TYR A C 1
ATOM 2260 O O . TYR A 1 296 ? 18.75 18.406 -5.379 1 79.06 296 TYR A O 1
ATOM 2268 N N . GLY A 1 297 ? 18.906 16.547 -4.094 1 77.38 297 GLY A N 1
ATOM 2269 C CA . GLY A 1 297 ? 19.609 15.758 -5.102 1 77.38 297 GLY A CA 1
ATOM 2270 C C . GLY A 1 297 ? 21.078 16.094 -5.207 1 77.38 297 GLY A C 1
ATOM 2271 O O . GLY A 1 297 ? 21.688 15.906 -6.266 1 77.38 297 GLY A O 1
ATOM 2272 N N . TYR A 1 298 ? 21.703 16.672 -4.152 1 81.06 298 TYR A N 1
ATOM 2273 C CA . TYR A 1 298 ? 23.141 16.984 -4.133 1 81.06 298 TYR A CA 1
ATOM 2274 C C . TYR A 1 298 ? 23.922 15.938 -3.355 1 81.06 298 TYR A C 1
ATOM 2276 O O . TYR A 1 298 ? 23.406 15.375 -2.383 1 81.06 298 TYR A O 1
ATOM 2284 N N . ASP A 1 299 ? 25.109 15.672 -3.852 1 79.69 299 ASP A N 1
ATOM 2285 C CA . ASP A 1 299 ? 26.016 14.781 -3.135 1 79.69 299 ASP A CA 1
ATOM 2286 C C . ASP A 1 299 ? 26.953 15.578 -2.238 1 79.69 299 ASP A C 1
ATOM 2288 O O . ASP A 1 299 ? 27.828 16.297 -2.73 1 79.69 299 ASP A O 1
ATOM 2292 N N . TYR A 1 300 ? 26.766 15.531 -1.018 1 87.19 300 TYR A N 1
ATOM 2293 C CA . TYR A 1 300 ? 27.609 16.234 -0.043 1 87.19 300 TYR A CA 1
ATOM 2294 C C . TYR A 1 300 ? 28.547 15.258 0.657 1 87.19 300 TYR A C 1
ATOM 2296 O O . TYR A 1 300 ? 28.891 15.445 1.827 1 87.19 300 TYR A O 1
ATOM 2304 N N . GLY A 1 301 ? 28.875 14.055 -0.051 1 86.56 301 GLY A N 1
ATOM 2305 C CA . GLY A 1 301 ? 29.781 13.062 0.496 1 86.56 301 GLY A CA 1
ATOM 2306 C C . GLY A 1 301 ? 29.094 12.047 1.39 1 86.56 301 GLY A C 1
ATOM 2307 O O . GLY A 1 301 ? 27.906 11.781 1.23 1 86.56 301 GLY A O 1
ATOM 2308 N N . ALA A 1 302 ? 29.844 11.555 2.35 1 88.81 302 ALA A N 1
ATOM 2309 C CA . ALA A 1 302 ? 29.328 10.492 3.217 1 88.81 302 ALA A CA 1
ATOM 2310 C C . ALA A 1 302 ? 28.281 11.039 4.18 1 88.81 302 ALA A C 1
ATOM 2312 O O . ALA A 1 302 ? 28.531 12 4.91 1 88.81 302 ALA A O 1
ATOM 2313 N N . GLN A 1 303 ? 27.141 10.508 4.156 1 91.5 303 GLN A N 1
ATOM 2314 C CA . GLN A 1 303 ? 26.047 10.914 5.016 1 91.5 303 GLN A CA 1
ATOM 2315 C C . GLN A 1 303 ? 26.297 10.531 6.469 1 91.5 303 GLN A C 1
ATOM 2317 O O . GLN A 1 303 ? 26.969 9.523 6.742 1 91.5 303 GLN A O 1
ATOM 2322 N N . ILE A 1 304 ? 25.859 11.336 7.391 1 92.75 304 ILE A N 1
ATOM 2323 C CA . ILE A 1 304 ? 26.062 11.039 8.805 1 92.75 304 ILE A CA 1
ATOM 2324 C C . ILE A 1 304 ? 24.703 10.844 9.484 1 92.75 304 ILE A C 1
ATOM 2326 O O . ILE A 1 304 ? 23.688 11.398 9.047 1 92.75 304 ILE A O 1
ATOM 2330 N N . PRO A 1 305 ? 24.703 10.047 10.57 1 91.75 305 PRO A N 1
ATOM 2331 C CA . PRO A 1 305 ? 23.438 9.844 11.281 1 91.75 305 PRO A CA 1
ATOM 2332 C C . PRO A 1 305 ? 22.938 11.125 11.938 1 91.75 305 PRO A C 1
ATOM 2334 O O . PRO A 1 305 ? 23.719 11.922 12.438 1 91.75 305 PRO A O 1
ATOM 2337 N N . ALA A 1 306 ? 21.688 11.32 11.992 1 96.69 306 ALA A N 1
ATOM 2338 C CA . ALA A 1 306 ? 21.047 12.461 12.648 1 96.69 306 ALA A CA 1
ATOM 2339 C C . ALA A 1 306 ? 20.922 12.227 14.148 1 96.69 306 ALA A C 1
ATOM 2341 O O . ALA A 1 306 ? 20.891 11.078 14.602 1 96.69 306 ALA A O 1
ATOM 2342 N N . ARG A 1 307 ? 20.953 13.266 14.969 1 97.38 307 ARG A N 1
ATOM 2343 C CA . ARG A 1 307 ? 20.594 13.203 16.391 1 97.38 307 ARG A CA 1
ATOM 2344 C C . ARG A 1 307 ? 19.141 12.789 16.578 1 97.38 307 ARG A C 1
ATOM 2346 O O . ARG A 1 307 ? 18.234 13.398 16 1 97.38 307 ARG A O 1
ATOM 2353 N N . ASP A 1 308 ? 18.938 11.664 17.297 1 97.69 308 ASP A N 1
ATOM 2354 C CA . ASP A 1 308 ? 17.578 11.203 17.562 1 97.69 308 ASP A CA 1
ATOM 2355 C C . ASP A 1 308 ? 16.922 12.047 18.656 1 97.69 308 ASP A C 1
ATOM 2357 O O . ASP A 1 308 ? 17.344 12.016 19.812 1 97.69 308 ASP A O 1
ATOM 2361 N N . VAL A 1 309 ? 15.922 12.836 18.297 1 98.5 309 VAL A N 1
ATOM 2362 C CA . VAL A 1 309 ? 15.281 13.734 19.25 1 98.5 309 VAL A CA 1
ATOM 2363 C C . VAL A 1 309 ? 13.836 13.312 19.469 1 98.5 309 VAL A C 1
ATOM 2365 O O . VAL A 1 309 ? 13.047 14.055 20.062 1 98.5 309 VAL A O 1
ATOM 2368 N N . ARG A 1 310 ? 13.414 12.195 19.203 1 98 310 ARG A N 1
ATOM 2369 C CA . ARG A 1 310 ? 12.016 11.773 19.156 1 98 310 ARG A CA 1
ATOM 2370 C C . ARG A 1 310 ? 11.484 11.469 20.562 1 98 310 ARG A C 1
ATOM 2372 O O . ARG A 1 310 ? 10.312 11.703 20.844 1 98 310 ARG A O 1
ATOM 2379 N N . ALA A 1 311 ? 12.336 10.898 21.312 1 97.94 311 ALA A N 1
ATOM 2380 C CA . ALA A 1 311 ? 11.922 10.461 22.656 1 97.94 311 ALA A CA 1
ATOM 2381 C C . ALA A 1 311 ? 10.68 9.578 22.578 1 97.94 311 ALA A C 1
ATOM 2383 O O . ALA A 1 311 ? 10.625 8.641 21.781 1 97.94 311 ALA A O 1
ATOM 2384 N N . ASN A 1 312 ? 9.711 9.75 23.438 1 97.62 312 ASN A N 1
ATOM 2385 C CA . ASN A 1 312 ? 8.453 9.008 23.391 1 97.62 312 ASN A CA 1
ATOM 2386 C C . ASN A 1 312 ? 7.293 9.891 22.938 1 97.62 312 ASN A C 1
ATOM 2388 O O . ASN A 1 312 ? 6.152 9.688 23.359 1 97.62 312 ASN A O 1
ATOM 2392 N N . HIS A 1 313 ? 7.613 10.836 22.078 1 98.62 313 HIS A N 1
ATOM 2393 C CA . HIS A 1 313 ? 6.613 11.82 21.672 1 98.62 313 HIS A CA 1
ATOM 2394 C C . HIS A 1 313 ? 5.461 11.156 20.922 1 98.62 313 HIS A C 1
ATOM 2396 O O . HIS A 1 313 ? 4.379 11.734 20.812 1 98.62 313 HIS A O 1
ATOM 2402 N N . SER A 1 314 ? 5.645 9.922 20.438 1 98.38 314 SER A N 1
ATOM 2403 C CA . SER A 1 314 ? 4.598 9.203 19.703 1 98.38 314 SER A CA 1
ATOM 2404 C C . SER A 1 314 ? 3.346 9.039 20.562 1 98.38 314 SER A C 1
ATOM 2406 O O . SER A 1 314 ? 2.227 9.086 20.047 1 98.38 314 SER A O 1
ATOM 2408 N N . SER A 1 315 ? 3.486 8.875 21.844 1 98.69 315 SER A N 1
ATOM 2409 C CA . SER A 1 315 ? 2.346 8.711 22.75 1 98.69 315 SER A CA 1
ATOM 2410 C C . SER A 1 315 ? 1.495 9.969 22.797 1 98.69 315 SER A C 1
ATOM 2412 O O . SER A 1 315 ? 0.265 9.898 22.766 1 98.69 315 SER A O 1
ATOM 2414 N N . LEU A 1 316 ? 2.164 11.07 22.906 1 98.81 316 LEU A N 1
ATOM 2415 C CA . LEU A 1 316 ? 1.469 12.352 22.922 1 98.81 316 LEU A CA 1
ATOM 2416 C C . LEU A 1 316 ? 0.796 12.625 21.578 1 98.81 316 LEU A C 1
ATOM 2418 O O . LEU A 1 316 ? -0.335 13.117 21.531 1 98.81 316 LEU A O 1
ATOM 2422 N N . ILE A 1 317 ? 1.509 12.32 20.484 1 98.88 317 ILE A N 1
ATOM 2423 C CA . ILE A 1 317 ? 0.98 12.523 19.141 1 98.88 317 ILE A CA 1
ATOM 2424 C C . ILE A 1 317 ? -0.298 11.711 18.969 1 98.88 317 ILE A C 1
ATOM 2426 O O . ILE A 1 317 ? -1.29 12.203 18.422 1 98.88 317 ILE A O 1
ATOM 2430 N N . ARG A 1 318 ? -0.302 10.461 19.406 1 98.88 318 ARG A N 1
ATOM 2431 C CA . ARG A 1 318 ? -1.486 9.609 19.375 1 98.88 318 ARG A CA 1
ATOM 2432 C C . ARG A 1 318 ? -2.635 10.227 20.156 1 98.88 318 ARG A C 1
ATOM 2434 O O . ARG A 1 318 ? -3.771 10.258 19.688 1 98.88 318 ARG A O 1
ATOM 2441 N N . GLN A 1 319 ? -2.328 10.734 21.312 1 98.81 319 GLN A N 1
ATOM 2442 C CA . GLN A 1 319 ? -3.328 11.352 22.172 1 98.81 319 GLN A CA 1
ATOM 2443 C C . GLN A 1 319 ? -3.971 12.562 21.5 1 98.81 319 GLN A C 1
ATOM 2445 O O . GLN A 1 319 ? -5.191 12.719 21.531 1 98.81 319 GLN A O 1
ATOM 2450 N N . ILE A 1 320 ? -3.188 13.391 20.891 1 98.81 320 ILE A N 1
ATOM 2451 C CA . ILE A 1 320 ? -3.693 14.609 20.25 1 98.81 320 ILE A CA 1
ATOM 2452 C C . ILE A 1 320 ? -4.527 14.234 19.031 1 98.81 320 ILE A C 1
ATOM 2454 O O . ILE A 1 320 ? -5.578 14.836 18.781 1 98.81 320 ILE A O 1
ATOM 2458 N N . GLY A 1 321 ? -4 13.227 18.297 1 98.81 321 GLY A N 1
ATOM 2459 C CA . GLY A 1 321 ? -4.77 12.781 17.141 1 98.81 321 GLY A CA 1
ATOM 2460 C C . GLY A 1 321 ? -6.16 12.297 17.5 1 98.81 321 GLY A C 1
ATOM 2461 O O . GLY A 1 321 ? -7.133 12.617 16.812 1 98.81 321 GLY A O 1
ATOM 2462 N N . SER A 1 322 ? -6.289 11.578 18.578 1 98.81 322 SER A N 1
ATOM 2463 C CA . SER A 1 322 ? -7.586 11.086 19.031 1 98.81 322 SER A CA 1
ATOM 2464 C C . SER A 1 322 ? -8.453 12.219 19.562 1 98.81 322 SER A C 1
ATOM 2466 O O . SER A 1 322 ? -9.648 12.297 19.25 1 98.81 322 SER A O 1
ATOM 2468 N N . ALA A 1 323 ? -7.82 13.156 20.281 1 98.75 323 ALA A N 1
ATOM 2469 C CA . ALA A 1 323 ? -8.547 14.266 20.891 1 98.75 323 ALA A CA 1
ATOM 2470 C C . ALA A 1 323 ? -9.055 15.234 19.828 1 98.75 323 ALA A C 1
ATOM 2472 O O . ALA A 1 323 ? -10.078 15.891 20.031 1 98.75 323 ALA A O 1
ATOM 2473 N N . GLY A 1 324 ? -8.328 15.297 18.719 1 98.69 324 GLY A N 1
ATOM 2474 C CA . GLY A 1 324 ? -8.664 16.266 17.672 1 98.69 324 GLY A CA 1
ATOM 2475 C C . GLY A 1 324 ? -9.594 15.695 16.625 1 98.69 324 GLY A C 1
ATOM 2476 O O . GLY A 1 324 ? -10.031 16.406 15.719 1 98.69 324 GLY A O 1
ATOM 2477 N N . THR A 1 325 ? -9.93 14.414 16.688 1 98.81 325 THR A N 1
ATOM 2478 C CA . THR A 1 325 ? -10.859 13.805 15.75 1 98.81 325 THR A CA 1
ATOM 2479 C C . THR A 1 325 ? -12.289 14.281 16.016 1 98.81 325 THR A C 1
ATOM 2481 O O . THR A 1 325 ? -12.773 14.195 17.141 1 98.81 325 THR A O 1
ATOM 2484 N N . VAL A 1 326 ? -12.977 14.781 14.992 1 98.94 326 VAL A N 1
ATOM 2485 C CA . VAL A 1 326 ? -14.32 15.328 15.148 1 98.94 326 VAL A CA 1
ATOM 2486 C C . VAL A 1 326 ? -15.352 14.344 14.594 1 98.94 326 VAL A C 1
ATOM 2488 O O . VAL A 1 326 ? -15.289 13.969 13.422 1 98.94 326 VAL A O 1
ATOM 2491 N N . LEU A 1 327 ? -16.25 13.891 15.414 1 98.88 327 LEU A N 1
ATOM 2492 C CA . LEU A 1 327 ? -17.391 13.086 14.977 1 98.88 327 LEU A CA 1
ATOM 2493 C C . LEU A 1 327 ? -18.531 13.977 14.508 1 98.88 327 LEU A C 1
ATOM 2495 O O . LEU A 1 327 ? -19.109 14.727 15.305 1 98.88 327 LEU A O 1
ATOM 2499 N N . LEU A 1 328 ? -18.875 13.891 13.273 1 98.75 328 LEU A N 1
ATOM 2500 C CA . LEU A 1 328 ? -19.891 14.781 12.703 1 98.75 328 LEU A CA 1
ATOM 2501 C C . LEU A 1 328 ? -21.266 14.133 12.742 1 98.75 328 LEU A C 1
ATOM 2503 O O . LEU A 1 328 ? -22.281 14.812 12.961 1 98.75 328 LEU A O 1
ATOM 2507 N N . LYS A 1 329 ? -21.266 12.922 12.422 1 98.44 329 LYS A N 1
ATOM 2508 C CA . LYS A 1 329 ? -22.484 12.133 12.25 1 98.44 329 LYS A CA 1
ATOM 2509 C C . LYS A 1 329 ? -22.328 10.742 12.859 1 98.44 329 LYS A C 1
ATOM 2511 O O . LYS A 1 329 ? -21.266 10.125 12.742 1 98.44 329 LYS A O 1
ATOM 2516 N N . ASN A 1 330 ? -23.344 10.305 13.508 1 98.25 330 ASN A N 1
ATOM 2517 C CA . ASN A 1 330 ? -23.344 8.969 14.094 1 98.25 330 ASN A CA 1
ATOM 2518 C C . ASN A 1 330 ? -24.766 8.398 14.188 1 98.25 330 ASN A C 1
ATOM 2520 O O . ASN A 1 330 ? -25.281 8.211 15.281 1 98.25 330 ASN A O 1
ATOM 2524 N N . THR A 1 331 ? -25.25 7.949 13.094 1 97 331 THR A N 1
ATOM 2525 C CA . THR A 1 331 ? -26.625 7.453 13.023 1 97 331 THR A CA 1
ATOM 2526 C C . THR A 1 331 ? -26.75 6.137 13.781 1 97 331 THR A C 1
ATOM 2528 O O . THR A 1 331 ? -25.922 5.238 13.633 1 97 331 THR A O 1
ATOM 2531 N N . ASN A 1 332 ? -27.781 6.008 14.633 1 94.62 332 ASN A N 1
ATOM 2532 C CA . ASN A 1 332 ? -28.125 4.816 15.398 1 94.62 332 ASN A CA 1
ATOM 2533 C C . ASN A 1 332 ? -26.969 4.371 16.281 1 94.62 332 ASN A C 1
ATOM 2535 O O . ASN A 1 332 ? -26.812 3.178 16.547 1 94.62 332 ASN A O 1
ATOM 2539 N N . ASN A 1 333 ? -26.078 5.375 16.656 1 96.31 333 ASN A N 1
ATOM 2540 C CA . ASN A 1 333 ? -24.953 5.07 17.516 1 96.31 333 ASN A CA 1
ATOM 2541 C C . ASN A 1 333 ? -24.141 3.877 17 1 96.31 333 ASN A C 1
ATOM 2543 O O . ASN A 1 333 ? -23.828 2.955 17.75 1 96.31 333 ASN A O 1
ATOM 2547 N N . ILE A 1 334 ? -23.953 3.934 15.688 1 97.19 334 ILE A N 1
ATOM 2548 C CA . ILE A 1 334 ? -23.172 2.863 15.078 1 97.19 334 ILE A CA 1
ATOM 2549 C C . ILE A 1 334 ? -21.766 2.826 15.695 1 97.19 334 ILE A C 1
ATOM 2551 O O . ILE A 1 334 ? -21.141 1.768 15.75 1 97.19 334 ILE A O 1
ATOM 2555 N N . LEU A 1 335 ? -21.234 3.977 16.078 1 98.31 335 LEU A N 1
ATOM 2556 C CA . LEU A 1 335 ? -19.984 4.082 16.828 1 98.31 335 LEU A CA 1
ATOM 2557 C C . LEU A 1 335 ? -20.266 4.316 18.312 1 98.31 335 LEU A C 1
ATOM 2559 O O . LEU A 1 335 ? -21.25 4.969 18.672 1 98.31 335 LEU A O 1
ATOM 2563 N N . PRO A 1 336 ? -19.375 3.812 19.172 1 98.31 336 PRO A N 1
ATOM 2564 C CA . PRO A 1 336 ? -18.141 3.082 18.875 1 98.31 336 PRO A CA 1
ATOM 2565 C C . PRO A 1 336 ? -18.406 1.649 18.406 1 98.31 336 PRO A C 1
ATOM 2567 O O . PRO A 1 336 ? -19.469 1.092 18.688 1 98.31 336 PRO A O 1
ATOM 2570 N N . LEU A 1 337 ? -17.422 1.09 17.734 1 98.12 337 LEU A N 1
ATOM 2571 C CA . LEU A 1 337 ? -17.516 -0.266 17.219 1 98.12 337 LEU A CA 1
ATOM 2572 C C . LEU A 1 337 ? -17.484 -1.293 18.344 1 98.12 337 LEU A C 1
ATOM 2574 O O . LEU A 1 337 ? -16.703 -1.161 19.281 1 98.12 337 LEU A O 1
ATOM 2578 N N . SER A 1 338 ? -18.344 -2.326 18.297 1 93.94 338 SER A N 1
ATOM 2579 C CA . SER A 1 338 ? -18.453 -3.41 19.266 1 93.94 338 SER A CA 1
ATOM 2580 C C . SER A 1 338 ? -17.703 -4.656 18.781 1 93.94 338 SER A C 1
ATOM 2582 O O . SER A 1 338 ? -18.281 -5.754 18.781 1 93.94 338 SER A O 1
ATOM 2584 N N . LYS A 1 339 ? -16.578 -4.641 18.25 1 93.12 339 LYS A N 1
ATOM 2585 C CA . LYS A 1 339 ? -15.711 -5.73 17.812 1 93.12 339 LYS A CA 1
ATOM 2586 C C . LYS A 1 339 ? -16.344 -6.508 16.656 1 93.12 339 LYS A C 1
ATOM 2588 O O . LYS A 1 339 ? -16.516 -7.727 16.75 1 93.12 339 LYS A O 1
ATOM 2593 N N . PRO A 1 340 ? -16.656 -5.781 15.578 1 96.94 340 PRO A N 1
ATOM 2594 C CA . PRO A 1 340 ? -17.125 -6.504 14.398 1 96.94 340 PRO A CA 1
ATOM 2595 C C . PRO A 1 340 ? -16.156 -7.598 13.953 1 96.94 340 PRO A C 1
ATOM 2597 O O . PRO A 1 340 ? -14.93 -7.414 14.023 1 96.94 340 PRO A O 1
ATOM 2600 N N . LEU A 1 341 ? -16.688 -8.695 13.5 1 96.62 341 LEU A N 1
ATOM 2601 C CA . LEU A 1 341 ? -15.852 -9.836 13.164 1 96.62 341 LEU A CA 1
ATOM 2602 C C . LEU A 1 341 ? -15.398 -9.773 11.711 1 96.62 341 LEU A C 1
ATOM 2604 O O . LEU A 1 341 ? -14.484 -10.492 11.305 1 96.62 341 LEU A O 1
ATOM 2608 N N . ASN A 1 342 ? -16.047 -8.945 10.852 1 96.69 342 ASN A N 1
ATOM 2609 C CA . ASN A 1 342 ? -15.688 -8.727 9.453 1 96.69 342 ASN A CA 1
ATOM 2610 C C . ASN A 1 342 ? -15.688 -7.238 9.102 1 96.69 342 ASN A C 1
ATOM 2612 O O . ASN A 1 342 ? -16.75 -6.625 8.977 1 96.69 342 ASN A O 1
ATOM 2616 N N . ILE A 1 343 ? -14.5 -6.668 8.93 1 98.12 343 ILE A N 1
ATOM 2617 C CA . ILE A 1 343 ? -14.32 -5.234 8.727 1 98.12 343 ILE A CA 1
ATOM 2618 C C . ILE A 1 343 ? -13.867 -4.969 7.293 1 98.12 343 ILE A C 1
ATOM 2620 O O . ILE A 1 343 ? -12.906 -5.578 6.816 1 98.12 343 ILE A O 1
ATOM 2624 N N . GLY A 1 344 ? -14.594 -4.18 6.555 1 98 344 GLY A N 1
ATOM 2625 C CA . GLY A 1 344 ? -14.141 -3.68 5.262 1 98 344 GLY A CA 1
ATOM 2626 C C . GLY A 1 344 ? -13.422 -2.35 5.355 1 98 344 GLY A C 1
ATOM 2627 O O . GLY A 1 344 ? -13.891 -1.423 6.016 1 98 344 GLY A O 1
ATOM 2628 N N . VAL A 1 345 ? -12.25 -2.23 4.82 1 98.69 345 VAL A N 1
ATOM 2629 C CA . VAL A 1 345 ? -11.461 -1.002 4.785 1 98.69 345 VAL A CA 1
ATOM 2630 C C . VAL A 1 345 ? -11.281 -0.538 3.342 1 98.69 345 VAL A C 1
ATOM 2632 O O . VAL A 1 345 ? -10.68 -1.239 2.527 1 98.69 345 VAL A O 1
ATOM 2635 N N . PHE A 1 346 ? -11.781 0.583 3.041 1 98 346 PHE A N 1
ATOM 2636 C CA . PHE A 1 346 ? -11.805 1.104 1.68 1 98 346 PHE A CA 1
ATOM 2637 C C . PHE A 1 346 ? -11.172 2.488 1.617 1 98 346 PHE A C 1
ATOM 2639 O O . PHE A 1 346 ? -11.109 3.195 2.625 1 98 346 PHE A O 1
ATOM 2646 N N . GLY A 1 347 ? -10.664 2.885 0.391 1 98.44 347 GLY A N 1
ATOM 2647 C CA . GLY A 1 347 ? -10.203 4.242 0.137 1 98.44 347 GLY A CA 1
ATOM 2648 C C . GLY A 1 347 ? -8.695 4.383 0.189 1 98.44 347 GLY A C 1
ATOM 2649 O O . GLY A 1 347 ? -8.023 3.646 0.917 1 98.44 347 GLY A O 1
ATOM 2650 N N . ASN A 1 348 ? -8.156 5.391 -0.449 1 97.94 348 ASN A N 1
ATOM 2651 C CA . ASN A 1 348 ? -6.73 5.48 -0.744 1 97.94 348 ASN A CA 1
ATOM 2652 C C . ASN A 1 348 ? -5.965 6.156 0.39 1 97.94 348 ASN A C 1
ATOM 2654 O O . ASN A 1 348 ? -4.738 6.273 0.334 1 97.94 348 ASN A O 1
ATOM 2658 N N . SER A 1 349 ? -6.648 6.559 1.477 1 98.25 349 SER A N 1
ATOM 2659 C CA . SER A 1 349 ? -5.926 7.105 2.621 1 98.25 349 SER A CA 1
ATOM 2660 C C . SER A 1 349 ? -5.73 6.055 3.707 1 98.25 349 SER A C 1
ATOM 2662 O O . SER A 1 349 ? -5.172 6.344 4.766 1 98.25 349 SER A O 1
ATOM 2664 N N . ALA A 1 350 ? -6.137 4.828 3.467 1 98.75 350 ALA A N 1
ATOM 2665 C CA . ALA A 1 350 ? -6.082 3.789 4.492 1 98.75 350 ALA A CA 1
ATOM 2666 C C . ALA A 1 350 ? -4.691 3.166 4.566 1 98.75 350 ALA A C 1
ATOM 2668 O O . ALA A 1 350 ? -4.176 2.92 5.66 1 98.75 350 ALA A O 1
ATOM 2669 N N . PRO A 1 351 ? -4.062 2.85 3.43 1 98.19 351 PRO A N 1
ATOM 2670 C CA . PRO A 1 351 ? -2.812 2.086 3.492 1 98.19 351 PRO A CA 1
ATOM 2671 C C . PRO A 1 351 ? -1.59 2.975 3.711 1 98.19 351 PRO A C 1
ATOM 2673 O O . PRO A 1 351 ? -1.721 4.195 3.83 1 98.19 351 PRO A O 1
ATOM 2676 N N . ASP A 1 352 ? -0.348 2.316 3.762 1 97 352 ASP A N 1
ATOM 2677 C CA . ASP A 1 352 ? 0.94 3.002 3.793 1 97 352 ASP A CA 1
ATOM 2678 C C . ASP A 1 352 ? 1.193 3.754 2.488 1 97 352 ASP A C 1
ATOM 2680 O O . ASP A 1 352 ? 0.816 3.285 1.412 1 97 352 ASP A O 1
ATOM 2684 N N . PRO A 1 353 ? 1.868 4.906 2.582 1 95.25 353 PRO A N 1
ATOM 2685 C CA . PRO A 1 353 ? 2.164 5.633 1.345 1 95.25 353 PRO A CA 1
ATOM 2686 C C . PRO A 1 353 ? 3.156 4.895 0.449 1 95.25 353 PRO A C 1
ATOM 2688 O O . PRO A 1 353 ? 4.16 4.371 0.937 1 95.25 353 PRO A O 1
ATOM 2691 N N . THR A 1 354 ? 2.867 4.867 -0.82 1 94.81 354 THR A N 1
ATOM 2692 C CA . THR A 1 354 ? 3.746 4.164 -1.748 1 94.81 354 THR A CA 1
ATOM 2693 C C . THR A 1 354 ? 4.879 5.074 -2.215 1 94.81 354 THR A C 1
ATOM 2695 O O . THR A 1 354 ? 5.891 4.598 -2.736 1 94.81 354 THR A O 1
ATOM 2698 N N . ASP A 1 355 ? 4.77 6.406 -2.021 1 92.5 355 ASP A N 1
ATOM 2699 C CA . ASP A 1 355 ? 5.75 7.379 -2.498 1 92.5 355 ASP A CA 1
ATOM 2700 C C . ASP A 1 355 ? 6.832 7.629 -1.447 1 92.5 355 ASP A C 1
ATOM 2702 O O . ASP A 1 355 ? 7.711 8.469 -1.644 1 92.5 355 ASP A O 1
ATOM 2706 N N . GLY A 1 356 ? 6.773 6.902 -0.317 1 90.88 356 GLY A N 1
ATOM 2707 C CA . GLY A 1 356 ? 7.805 7.02 0.699 1 90.88 356 GLY A CA 1
ATOM 2708 C C . GLY A 1 356 ? 7.348 7.777 1.933 1 90.88 356 GLY A C 1
ATOM 2709 O O . GLY A 1 356 ? 6.145 7.953 2.146 1 90.88 356 GLY A O 1
ATOM 2710 N N . LEU A 1 357 ? 8.273 8.188 2.76 1 89.5 357 LEU A N 1
ATOM 2711 C CA . LEU A 1 357 ? 7.992 8.703 4.094 1 89.5 357 LEU A CA 1
ATOM 2712 C C . LEU A 1 357 ? 8.164 10.219 4.141 1 89.5 357 LEU A C 1
ATOM 2714 O O . LEU A 1 357 ? 8.148 10.812 5.219 1 89.5 357 LEU A O 1
ATOM 2718 N N . THR A 1 358 ? 8.422 10.75 2.957 1 85.62 358 THR A N 1
ATOM 2719 C CA . THR A 1 358 ? 8.461 12.203 2.826 1 85.62 358 THR A CA 1
ATOM 2720 C C . THR A 1 358 ? 7.402 12.68 1.834 1 85.62 358 THR A C 1
ATOM 2722 O O . THR A 1 358 ? 6.82 11.875 1.105 1 85.62 358 THR A O 1
ATOM 2725 N N . TRP A 1 359 ? 7.035 13.812 1.922 1 69.06 359 TRP A N 1
ATOM 2726 C CA . TRP A 1 359 ? 6 14.336 1.031 1 69.06 359 TRP A CA 1
ATOM 2727 C C . TRP A 1 359 ? 6.496 14.383 -0.41 1 69.06 359 TRP A C 1
ATOM 2729 O O . TRP A 1 359 ? 7.637 14.773 -0.668 1 69.06 359 TRP A O 1
ATOM 2739 N N . PRO A 1 360 ? 5.613 13.625 -1.3 1 61.16 360 PRO A N 1
ATOM 2740 C CA . PRO A 1 360 ? 6.059 13.594 -2.695 1 61.16 360 PRO A CA 1
ATOM 2741 C C . PRO A 1 360 ? 6.023 14.969 -3.359 1 61.16 360 PRO A C 1
ATOM 2743 O O . PRO A 1 360 ? 5.137 15.773 -3.074 1 61.16 360 PRO A O 1
ATOM 2746 N N . GLN A 1 361 ? 7.012 15.352 -3.824 1 61.03 361 GLN A N 1
ATOM 2747 C CA . GLN A 1 361 ? 7.023 16.609 -4.57 1 61.03 361 GLN A CA 1
ATOM 2748 C C . GLN A 1 361 ? 6.391 16.438 -5.945 1 61.03 361 GLN A C 1
ATOM 2750 O O . GLN A 1 361 ? 6.41 17.359 -6.766 1 61.03 361 GLN A O 1
ATOM 2755 N N . SER A 1 362 ? 5.629 15.117 -6.07 1 57.75 362 SER A N 1
ATOM 2756 C CA . SER A 1 362 ? 5.223 14.766 -7.43 1 57.75 362 SER A CA 1
ATOM 2757 C C . SER A 1 362 ? 4.117 15.688 -7.93 1 57.75 362 SER A C 1
ATOM 2759 O O . SER A 1 362 ? 4.137 16.109 -9.086 1 57.75 362 SER A O 1
ATOM 2761 N N . ASP A 1 363 ? 3.066 15.984 -7.035 1 76.94 363 ASP A N 1
ATOM 2762 C CA . ASP A 1 363 ? 1.95 16.844 -7.426 1 76.94 363 ASP A CA 1
ATOM 2763 C C . ASP A 1 363 ? 1.574 17.797 -6.301 1 76.94 363 ASP A C 1
ATOM 2765 O O . ASP A 1 363 ? 0.881 17.422 -5.355 1 76.94 363 ASP A O 1
ATOM 2769 N N . LEU A 1 364 ? 1.823 19.031 -6.449 1 79.12 364 LEU A N 1
ATOM 2770 C CA . LEU A 1 364 ? 1.601 20.016 -5.402 1 79.12 364 LEU A CA 1
ATOM 2771 C C . LEU A 1 364 ? 0.11 20.281 -5.211 1 79.12 364 LEU A C 1
ATOM 2773 O O . LEU A 1 364 ? -0.298 20.859 -4.195 1 79.12 364 LEU A O 1
ATOM 2777 N N . GLN A 1 365 ? -0.672 19.812 -6.207 1 83.31 365 GLN A N 1
ATOM 2778 C CA . GLN A 1 365 ? -2.1 20.109 -6.129 1 83.31 365 GLN A CA 1
ATOM 2779 C C . GLN A 1 365 ? -2.844 19.016 -5.367 1 83.31 365 GLN A C 1
ATOM 2781 O O . GLN A 1 365 ? -3.705 19.297 -4.535 1 83.31 365 GLN A O 1
ATOM 2786 N N . THR A 1 366 ? -2.455 17.75 -5.613 1 87.56 366 THR A N 1
ATOM 2787 C CA . THR A 1 366 ? -3.264 16.672 -5.055 1 87.56 366 THR A CA 1
ATOM 2788 C C . THR A 1 366 ? -2.418 15.758 -4.164 1 87.56 366 THR A C 1
ATOM 2790 O O . THR A 1 366 ? -2.951 14.898 -3.457 1 87.56 366 THR A O 1
ATOM 2793 N N . GLY A 1 367 ? -1.142 16.047 -4.125 1 90.25 367 GLY A N 1
ATOM 2794 C CA . GLY A 1 367 ? -0.262 15.148 -3.381 1 90.25 367 GLY A CA 1
ATOM 2795 C C . GLY A 1 367 ? -0.053 13.812 -4.062 1 90.25 367 GLY A C 1
ATOM 2796 O O . GLY A 1 367 ? 0.259 13.758 -5.254 1 90.25 367 GLY A O 1
ATOM 2797 N N . PHE A 1 368 ? -0.131 12.703 -3.314 1 91.38 368 PHE A N 1
ATOM 2798 C CA . PHE A 1 368 ? 0.088 11.367 -3.857 1 91.38 368 PHE A CA 1
ATOM 2799 C C . PHE A 1 368 ? -1.188 10.539 -3.791 1 91.38 368 PHE A C 1
ATOM 2801 O O . PHE A 1 368 ? -2.051 10.781 -2.943 1 91.38 368 PHE A O 1
ATOM 2808 N N . ASP A 1 369 ? -1.32 9.578 -4.59 1 92.75 369 ASP A N 1
ATOM 2809 C CA . ASP A 1 369 ? -2.557 8.82 -4.754 1 92.75 369 ASP A CA 1
ATOM 2810 C C . ASP A 1 369 ? -2.748 7.836 -3.604 1 92.75 369 ASP A C 1
ATOM 2812 O O . ASP A 1 369 ? -3.697 7.957 -2.824 1 92.75 369 ASP A O 1
ATOM 2816 N N . ILE A 1 370 ? -1.725 6.969 -3.354 1 95.44 370 ILE A N 1
ATOM 2817 C CA . ILE A 1 370 ? -1.948 5.855 -2.438 1 95.44 370 ILE A CA 1
ATOM 2818 C C . ILE A 1 370 ? -1.171 6.086 -1.145 1 95.44 370 ILE A C 1
ATOM 2820 O O . ILE A 1 370 ? 0.059 6.184 -1.162 1 95.44 370 ILE A O 1
ATOM 2824 N N . GLY A 1 371 ? -1.956 6.078 -0.016 1 96.25 371 GLY A N 1
ATOM 2825 C CA . GLY A 1 371 ? -1.34 6.168 1.299 1 96.25 371 GLY A CA 1
ATOM 2826 C C . GLY A 1 371 ? -2.01 7.184 2.205 1 96.25 371 GLY A C 1
ATOM 2827 O O . GLY A 1 371 ? -2.557 8.18 1.731 1 96.25 371 GLY A O 1
ATOM 2828 N N . THR A 1 372 ? -1.882 6.992 3.5 1 97.06 372 THR A N 1
ATOM 2829 C CA . THR A 1 372 ? -2.467 7.895 4.484 1 97.06 372 THR A CA 1
ATOM 2830 C C . THR A 1 372 ? -1.797 9.266 4.43 1 97.06 372 THR A C 1
ATOM 2832 O O . THR A 1 372 ? -0.595 9.367 4.172 1 97.06 372 THR A O 1
ATOM 2835 N N . LEU A 1 373 ? -2.588 10.297 4.547 1 95.62 373 LEU A N 1
ATOM 2836 C CA . LEU A 1 373 ? -2.137 11.688 4.609 1 95.62 373 LEU A CA 1
ATOM 2837 C C . LEU A 1 373 ? -2.213 12.219 6.035 1 95.62 373 LEU A C 1
ATOM 2839 O O . LEU A 1 373 ? -3.295 12.281 6.621 1 95.62 373 LEU A O 1
ATOM 2843 N N . ASP A 1 374 ? -1.015 12.523 6.621 1 96.06 374 ASP A N 1
ATOM 2844 C CA . ASP A 1 374 ? -1.024 12.914 8.031 1 96.06 374 ASP A CA 1
ATOM 2845 C C . ASP A 1 374 ? -0.419 14.305 8.219 1 96.06 374 ASP A C 1
ATOM 2847 O O . ASP A 1 374 ? -0.426 14.844 9.328 1 96.06 374 ASP A O 1
ATOM 2851 N N . ILE A 1 375 ? 0.044 14.945 7.148 1 95.62 375 ILE A N 1
ATOM 2852 C CA . ILE A 1 375 ? 0.639 16.281 7.164 1 95.62 375 ILE A CA 1
ATOM 2853 C C . ILE A 1 375 ? 0.594 16.875 5.762 1 95.62 375 ILE A C 1
ATOM 2855 O O . ILE A 1 375 ? 0.4 16.156 4.777 1 95.62 375 ILE A O 1
ATOM 2859 N N . GLY A 1 376 ? 0.636 18.203 5.637 1 93.94 376 GLY A N 1
ATOM 2860 C CA . GLY A 1 376 ? 0.589 18.875 4.352 1 93.94 376 GLY A CA 1
ATOM 2861 C C . GLY A 1 376 ? 1.955 19.031 3.711 1 93.94 376 GLY A C 1
ATOM 2862 O O . GLY A 1 376 ? 2.902 18.344 4.074 1 93.94 376 GLY A O 1
ATOM 2863 N N . GLY A 1 377 ? 2.049 19.875 2.625 1 92.12 377 GLY A N 1
ATOM 2864 C CA . GLY A 1 377 ? 3.281 20.062 1.882 1 92.12 377 GLY A CA 1
ATOM 2865 C C . GLY A 1 377 ? 3.938 21.406 2.158 1 92.12 377 GLY A C 1
ATOM 2866 O O . GLY A 1 377 ? 3.41 22.219 2.928 1 92.12 377 GLY A O 1
ATOM 2867 N N . GLY A 1 378 ? 5.121 21.625 1.602 1 90.38 378 GLY A N 1
ATOM 2868 C CA . GLY A 1 378 ? 5.848 22.875 1.778 1 90.38 378 GLY A CA 1
ATOM 2869 C C . GLY A 1 378 ? 6.758 22.859 2.992 1 90.38 378 GLY A C 1
ATOM 2870 O O . GLY A 1 378 ? 7.203 21.812 3.434 1 90.38 378 GLY A O 1
ATOM 2871 N N . SER A 1 379 ? 6.996 23.969 3.551 1 89 379 SER A N 1
ATOM 2872 C CA . SER A 1 379 ? 7.945 24.109 4.648 1 89 379 SER A CA 1
ATOM 2873 C C . SER A 1 379 ? 7.402 23.5 5.938 1 89 379 SER A C 1
ATOM 2875 O O . SER A 1 379 ? 8.156 23.25 6.875 1 89 379 SER A O 1
ATOM 2877 N N . GLY A 1 380 ? 6.102 23.312 5.973 1 90.62 380 GLY A N 1
ATOM 2878 C CA . GLY A 1 380 ? 5.5 22.703 7.148 1 90.62 380 GLY A CA 1
ATOM 2879 C C . GLY A 1 380 ? 5.512 21.188 7.105 1 90.62 380 GLY A C 1
ATOM 2880 O O . GLY A 1 380 ? 5.102 20.531 8.062 1 90.62 380 GLY A O 1
ATOM 2881 N N . SER A 1 381 ? 6.004 20.609 6.012 1 90.81 381 SER A N 1
ATOM 2882 C CA . SER A 1 381 ? 6.078 19.156 5.863 1 90.81 381 SER A CA 1
ATOM 2883 C C . SER A 1 381 ? 7.273 18.594 6.621 1 90.81 381 SER A C 1
ATOM 2885 O O . SER A 1 381 ? 8.078 19.344 7.172 1 90.81 381 SER A O 1
ATOM 2887 N N . ALA A 1 382 ? 7.32 17.25 6.68 1 92.5 382 ALA A N 1
ATOM 2888 C CA . ALA A 1 382 ? 8.414 16.625 7.41 1 92.5 382 ALA A CA 1
ATOM 2889 C C . ALA A 1 382 ? 8.641 15.195 6.934 1 92.5 382 ALA A C 1
ATOM 2891 O O . ALA A 1 382 ? 7.77 14.609 6.285 1 92.5 382 ALA A O 1
ATOM 2892 N N . ARG A 1 383 ? 9.781 14.734 7.246 1 92.25 383 ARG A N 1
ATOM 2893 C CA . ARG A 1 383 ? 10.141 13.344 6.988 1 92.25 383 ARG A CA 1
ATOM 2894 C C . ARG A 1 383 ? 9.758 12.445 8.164 1 92.25 383 ARG A C 1
ATOM 2896 O O . ARG A 1 383 ? 10.133 12.719 9.305 1 92.25 383 ARG A O 1
ATOM 2903 N N . HIS A 1 384 ? 9.078 11.344 7.816 1 95.19 384 HIS A N 1
ATOM 2904 C CA . HIS A 1 384 ? 8.711 10.398 8.859 1 95.19 384 HIS A CA 1
ATOM 2905 C C . HIS A 1 384 ? 9.844 9.406 9.133 1 95.19 384 HIS A C 1
ATOM 2907 O O . HIS A 1 384 ? 10.516 8.953 8.203 1 95.19 384 HIS A O 1
ATOM 2913 N N . THR A 1 385 ? 10.109 9.203 10.406 1 93.38 385 THR A N 1
ATOM 2914 C CA . THR A 1 385 ? 10.883 8.016 10.766 1 93.38 385 THR A CA 1
ATOM 2915 C C . THR A 1 385 ? 9.969 6.805 10.914 1 93.38 385 THR A C 1
ATOM 2917 O O . THR A 1 385 ? 10.367 5.68 10.602 1 93.38 385 THR A O 1
ATOM 2920 N N . THR A 1 386 ? 8.773 7.074 11.438 1 92.56 386 THR A N 1
ATOM 2921 C CA . THR A 1 386 ? 7.719 6.082 11.594 1 92.56 386 THR A CA 1
ATOM 2922 C C . THR A 1 386 ? 6.363 6.676 11.211 1 92.56 386 THR A C 1
ATOM 2924 O O . THR A 1 386 ? 6.102 7.852 11.469 1 92.56 386 THR A O 1
ATOM 2927 N N . LEU A 1 387 ? 5.59 5.922 10.57 1 96.56 387 LEU A N 1
ATOM 2928 C CA . LEU A 1 387 ? 4.215 6.277 10.234 1 96.56 387 LEU A CA 1
ATOM 2929 C C . LEU A 1 387 ? 3.297 5.066 10.344 1 96.56 387 LEU A C 1
ATOM 2931 O O . LEU A 1 387 ? 3.568 4.02 9.742 1 96.56 387 LEU A O 1
ATOM 2935 N N . ILE A 1 388 ? 2.258 5.152 11.148 1 97.88 388 ILE A N 1
ATOM 2936 C CA . ILE A 1 388 ? 1.286 4.074 11.281 1 97.88 388 ILE A CA 1
ATOM 2937 C C . ILE A 1 388 ? 0.021 4.414 10.5 1 97.88 388 ILE A C 1
ATOM 2939 O O . ILE A 1 388 ? -0.691 5.359 10.844 1 97.88 388 ILE A O 1
ATOM 2943 N N . SER A 1 389 ? -0.286 3.664 9.438 1 98.31 389 SER A N 1
ATOM 2944 C CA . SER A 1 389 ? -1.469 3.902 8.617 1 98.31 389 SER A CA 1
ATOM 2945 C C . SER A 1 389 ? -2.723 3.334 9.273 1 98.31 389 SER A C 1
ATOM 2947 O O . SER A 1 389 ? -2.633 2.461 10.141 1 98.31 389 SER A O 1
ATOM 2949 N N . PRO A 1 390 ? -3.91 3.797 8.859 1 98.88 390 PRO A N 1
ATOM 2950 C CA . PRO A 1 390 ? -5.16 3.23 9.367 1 98.88 390 PRO A CA 1
ATOM 2951 C C . PRO A 1 390 ? -5.285 1.731 9.102 1 98.88 390 PRO A C 1
ATOM 2953 O O . PRO A 1 390 ? -5.707 0.977 9.977 1 98.88 390 PRO A O 1
ATOM 2956 N N . LEU A 1 391 ? -4.918 1.251 7.914 1 98.69 391 LEU A N 1
ATOM 2957 C CA . LEU A 1 391 ? -5.027 -0.166 7.586 1 98.69 391 LEU A CA 1
ATOM 2958 C C . LEU A 1 391 ? -4.16 -1.008 8.516 1 98.69 391 LEU A C 1
ATOM 2960 O O . LEU A 1 391 ? -4.602 -2.049 9.008 1 98.69 391 LEU A O 1
ATOM 2964 N N . THR A 1 392 ? -2.924 -0.558 8.75 1 98.06 392 THR A N 1
ATOM 2965 C CA . THR A 1 392 ? -2.021 -1.266 9.656 1 98.06 392 THR A CA 1
ATOM 2966 C C . THR A 1 392 ? -2.607 -1.329 11.062 1 98.06 392 THR A C 1
ATOM 2968 O O . THR A 1 392 ? -2.617 -2.391 11.688 1 98.06 392 THR A O 1
ATOM 2971 N N . ALA A 1 393 ? -3.09 -0.198 11.555 1 98.69 393 ALA A N 1
ATOM 2972 C CA . ALA A 1 393 ? -3.627 -0.131 12.914 1 98.69 393 ALA A CA 1
ATOM 2973 C C . ALA A 1 393 ? -4.891 -0.979 13.047 1 98.69 393 ALA A C 1
ATOM 2975 O O . ALA A 1 393 ? -5.098 -1.635 14.07 1 98.69 393 ALA A O 1
ATOM 2976 N N . LEU A 1 394 ? -5.785 -0.958 12.078 1 98.75 394 LEU A N 1
ATOM 2977 C CA . LEU A 1 394 ? -7.023 -1.727 12.086 1 98.75 394 LEU A CA 1
ATOM 2978 C C . LEU A 1 394 ? -6.734 -3.225 12.078 1 98.75 394 LEU A C 1
ATOM 2980 O O . LEU A 1 394 ? -7.402 -3.992 12.773 1 98.75 394 LEU A O 1
ATOM 2984 N N . ARG A 1 395 ? -5.801 -3.672 11.242 1 98 395 ARG A N 1
ATOM 2985 C CA . ARG A 1 395 ? -5.418 -5.078 11.211 1 98 395 ARG A CA 1
ATOM 2986 C C . ARG A 1 395 ? -4.895 -5.531 12.57 1 98 395 ARG A C 1
ATOM 2988 O O . ARG A 1 395 ? -5.207 -6.629 13.031 1 98 395 ARG A O 1
ATOM 2995 N N . THR A 1 396 ? -4.047 -4.676 13.188 1 97.81 396 THR A N 1
ATOM 2996 C CA . THR A 1 396 ? -3.516 -4.984 14.508 1 97.81 396 THR A CA 1
ATOM 2997 C C . THR A 1 396 ? -4.645 -5.137 15.523 1 97.81 396 THR A C 1
ATOM 2999 O O . THR A 1 396 ? -4.656 -6.09 16.312 1 97.81 396 THR A O 1
ATOM 3002 N N . ARG A 1 397 ? -5.586 -4.148 15.539 1 98.5 397 ARG A N 1
ATOM 3003 C CA . ARG A 1 397 ? -6.715 -4.203 16.469 1 98.5 397 ARG A CA 1
ATOM 3004 C C . ARG A 1 397 ? -7.582 -5.43 16.203 1 98.5 397 ARG A C 1
ATOM 3006 O O . ARG A 1 397 ? -7.977 -6.133 17.125 1 98.5 397 ARG A O 1
ATOM 3013 N N . ALA A 1 398 ? -7.922 -5.688 14.93 1 98.12 398 ALA A N 1
ATOM 3014 C CA . ALA A 1 398 ? -8.758 -6.816 14.539 1 98.12 398 ALA A CA 1
ATOM 3015 C C . ALA A 1 398 ? -8.156 -8.141 14.992 1 98.12 398 ALA A C 1
ATOM 3017 O O . ALA A 1 398 ? -8.875 -9.047 15.422 1 98.12 398 ALA A O 1
ATOM 3018 N N . ALA A 1 399 ? -6.871 -8.289 14.898 1 96.81 399 ALA A N 1
ATOM 3019 C CA . ALA A 1 399 ? -6.164 -9.516 15.266 1 96.81 399 ALA A CA 1
ATOM 3020 C C . ALA A 1 399 ? -6.352 -9.828 16.75 1 96.81 399 ALA A C 1
ATOM 3022 O O . ALA A 1 399 ? -6.363 -11 17.141 1 96.81 399 ALA A O 1
ATOM 3023 N N . THR A 1 400 ? -6.512 -8.844 17.625 1 97.69 400 THR A N 1
ATOM 3024 C CA . THR A 1 400 ? -6.605 -9.039 19.062 1 97.69 400 THR A CA 1
ATOM 3025 C C . THR A 1 400 ? -7.867 -9.812 19.438 1 97.69 400 THR A C 1
ATOM 3027 O O . THR A 1 400 ? -7.957 -10.398 20.516 1 97.69 400 THR A O 1
ATOM 3030 N N . TYR A 1 401 ? -8.852 -9.812 18.531 1 97.56 401 TYR A N 1
ATOM 3031 C CA . TYR A 1 401 ? -10.07 -10.531 18.859 1 97.56 401 TYR A CA 1
ATOM 3032 C C . TYR A 1 401 ? -10.516 -11.422 17.719 1 97.56 401 TYR A C 1
ATOM 3034 O O . TYR A 1 401 ? -11.695 -11.781 17.625 1 97.56 401 TYR A O 1
ATOM 3042 N N . GLY A 1 402 ? -9.633 -11.727 16.797 1 95.81 402 GLY A N 1
ATOM 3043 C CA . GLY A 1 402 ? -9.805 -12.742 15.766 1 95.81 402 GLY A CA 1
ATOM 3044 C C . GLY A 1 402 ? -10.703 -12.297 14.633 1 95.81 402 GLY A C 1
ATOM 3045 O O . GLY A 1 402 ? -11.328 -13.125 13.961 1 95.81 402 GLY A O 1
ATOM 3046 N N . ALA A 1 403 ? -10.828 -10.938 14.375 1 97.31 403 ALA A N 1
ATOM 3047 C CA . ALA A 1 403 ? -11.648 -10.406 13.289 1 97.31 403 ALA A CA 1
ATOM 3048 C C . ALA A 1 403 ? -10.891 -10.43 11.969 1 97.31 403 ALA A C 1
ATOM 3050 O O . ALA A 1 403 ? -9.656 -10.438 11.953 1 97.31 403 ALA A O 1
ATOM 3051 N N . ARG A 1 404 ? -11.672 -10.508 10.961 1 95.75 404 ARG A N 1
ATOM 3052 C CA . ARG A 1 404 ? -11.125 -10.445 9.609 1 95.75 404 ARG A CA 1
ATOM 3053 C C . ARG A 1 404 ? -11.188 -9.023 9.055 1 95.75 404 ARG A C 1
ATOM 3055 O O . ARG A 1 404 ? -12.141 -8.289 9.328 1 95.75 404 ARG A O 1
ATOM 3062 N N . VAL A 1 405 ? -10.133 -8.609 8.312 1 97.56 405 VAL A N 1
ATOM 3063 C CA . VAL A 1 405 ? -10.102 -7.324 7.621 1 97.56 405 VAL A CA 1
ATOM 3064 C C . VAL A 1 405 ? -10.016 -7.547 6.113 1 97.56 405 VAL A C 1
ATOM 3066 O O . VAL A 1 405 ? -9.102 -8.211 5.633 1 97.56 405 VAL A O 1
ATOM 3069 N N . GLN A 1 406 ? -10.969 -7.125 5.34 1 96.75 406 GLN A N 1
ATOM 3070 C CA . GLN A 1 406 ? -10.938 -7.043 3.885 1 96.75 406 GLN A CA 1
ATOM 3071 C C . GLN A 1 406 ? -10.703 -5.609 3.418 1 96.75 406 GLN A C 1
ATOM 3073 O O . GLN A 1 406 ? -11.141 -4.66 4.074 1 96.75 406 GLN A O 1
ATOM 3078 N N . TYR A 1 407 ? -9.969 -5.445 2.324 1 96.88 407 TYR A N 1
ATOM 3079 C CA . TYR A 1 407 ? -9.695 -4.059 1.964 1 96.88 407 TYR A CA 1
ATOM 3080 C C . TYR A 1 407 ? -9.625 -3.893 0.45 1 96.88 407 TYR A C 1
ATOM 3082 O O . TYR A 1 407 ? -9.352 -4.852 -0.274 1 96.88 407 TYR A O 1
ATOM 3090 N N . LEU A 1 408 ? -9.93 -2.822 -0.076 1 95.69 408 LEU A N 1
ATOM 3091 C CA . LEU A 1 408 ? -9.781 -2.268 -1.417 1 95.69 408 LEU A CA 1
ATOM 3092 C C . LEU A 1 408 ? -9.445 -0.782 -1.356 1 95.69 408 LEU A C 1
ATOM 3094 O O . LEU A 1 408 ? -10.312 0.046 -1.079 1 95.69 408 LEU A O 1
ATOM 3098 N N . THR A 1 409 ? -8.195 -0.394 -1.659 1 96.88 409 THR A N 1
ATOM 3099 C CA . THR A 1 409 ? -7.758 0.955 -1.317 1 96.88 409 THR A CA 1
ATOM 3100 C C . THR A 1 409 ? -7.379 1.733 -2.572 1 96.88 409 THR A C 1
ATOM 3102 O O . THR A 1 409 ? -6.742 2.787 -2.486 1 96.88 409 THR A O 1
ATOM 3105 N N . ASN A 1 410 ? -7.719 1.205 -3.746 1 95 410 ASN A N 1
ATOM 3106 C CA . ASN A 1 410 ? -7.543 1.88 -5.027 1 95 410 ASN A CA 1
ATOM 3107 C C . ASN A 1 410 ? -8.789 2.666 -5.422 1 95 410 ASN A C 1
ATOM 3109 O O . ASN A 1 410 ? -9.766 2.09 -5.91 1 95 410 ASN A O 1
ATOM 3113 N N . ASN A 1 411 ? -8.727 4 -5.309 1 95.69 411 ASN A N 1
ATOM 3114 C CA . ASN A 1 411 ? -9.898 4.836 -5.566 1 95.69 411 ASN A CA 1
ATOM 3115 C C . ASN A 1 411 ? -10.352 4.73 -7.02 1 95.69 411 ASN A C 1
ATOM 3117 O O . ASN A 1 411 ? -11.539 4.879 -7.316 1 95.69 411 ASN A O 1
ATOM 3121 N N . ALA A 1 412 ? -9.375 4.566 -7.906 1 92.88 412 ALA A N 1
ATOM 3122 C CA . ALA A 1 412 ? -9.758 4.434 -9.305 1 92.88 412 ALA A CA 1
ATOM 3123 C C . ALA A 1 412 ? -10.688 3.242 -9.516 1 92.88 412 ALA A C 1
ATOM 3125 O O . ALA A 1 412 ? -11.625 3.312 -10.305 1 92.88 412 ALA A O 1
ATOM 3126 N N . LEU A 1 413 ? -10.422 2.098 -8.82 1 91.31 413 LEU A N 1
ATOM 3127 C CA . LEU A 1 413 ? -11.281 0.922 -8.898 1 91.31 413 LEU A CA 1
ATOM 3128 C C . LEU A 1 413 ? -12.602 1.167 -8.172 1 91.31 413 LEU A C 1
ATOM 3130 O O . LEU A 1 413 ? -13.672 0.822 -8.68 1 91.31 413 LEU A O 1
ATOM 3134 N N . LEU A 1 414 ? -12.562 1.78 -7.031 1 93.75 414 LEU A N 1
ATOM 3135 C CA . LEU A 1 414 ? -13.734 2.002 -6.188 1 93.75 414 LEU A CA 1
ATOM 3136 C C . LEU A 1 414 ? -14.711 2.957 -6.859 1 93.75 414 LEU A C 1
ATOM 3138 O O . LEU A 1 414 ? -15.914 2.889 -6.613 1 93.75 414 LEU A O 1
ATOM 3142 N N . SER A 1 415 ? -14.148 3.906 -7.652 1 94.06 415 SER A N 1
ATOM 3143 C CA . SER A 1 415 ? -14.992 4.938 -8.242 1 94.06 415 SER A CA 1
ATOM 3144 C C . SER A 1 415 ? -15.461 4.535 -9.641 1 94.06 415 SER A C 1
ATOM 3146 O O . SER A 1 415 ? -16.156 5.301 -10.305 1 94.06 415 SER A O 1
ATOM 3148 N N . SER A 1 416 ? -14.961 3.451 -10.133 1 85.88 416 SER A N 1
ATOM 3149 C CA . SER A 1 416 ? -15.328 3.016 -11.477 1 85.88 416 SER A CA 1
ATOM 3150 C C . SER A 1 416 ? -16.797 2.641 -11.555 1 85.88 416 SER A C 1
ATOM 3152 O O . SER A 1 416 ? -17.391 2.184 -10.57 1 85.88 416 SER A O 1
ATOM 3154 N N . SER A 1 417 ? -17.547 3.27 -12.664 1 68.75 417 SER A N 1
ATOM 3155 C CA . SER A 1 417 ? -18.953 2.971 -12.891 1 68.75 417 SER A CA 1
ATOM 3156 C C . SER A 1 417 ? -19.156 1.499 -13.227 1 68.75 417 SER A C 1
ATOM 3158 O O . SER A 1 417 ? -18.297 0.87 -13.844 1 68.75 417 SER A O 1
ATOM 3160 N N . SER A 1 418 ? -19.812 0.819 -12.422 1 56.62 418 SER A N 1
ATOM 3161 C CA . SER A 1 418 ? -20.172 -0.576 -12.664 1 56.62 418 SER A CA 1
ATOM 3162 C C . SER A 1 418 ? -20.516 -0.814 -14.133 1 56.62 418 SER A C 1
ATOM 3164 O O . SER A 1 418 ? -21.188 -1.795 -14.469 1 56.62 418 SER A O 1
ATOM 3166 N N . THR A 1 419 ? -20.203 0.156 -14.961 1 47.81 419 THR A N 1
ATOM 3167 C CA . THR A 1 419 ? -20.734 -0.232 -16.266 1 47.81 419 THR A CA 1
ATOM 3168 C C . THR A 1 419 ? -20.297 -1.649 -16.625 1 47.81 419 THR A C 1
ATOM 3170 O O . THR A 1 419 ? -20.828 -2.242 -17.578 1 47.81 419 THR A O 1
ATOM 3173 N N . THR A 1 420 ? -19.031 -1.967 -16.297 1 48.59 420 THR A N 1
ATOM 3174 C CA . THR A 1 420 ? -18.531 -3.225 -16.828 1 48.59 420 THR A CA 1
ATOM 3175 C C . THR A 1 420 ? -18.891 -4.391 -15.922 1 48.59 420 THR A C 1
ATOM 3177 O O . THR A 1 420 ? -19.312 -4.188 -14.781 1 48.59 420 THR A O 1
ATOM 3180 N N . THR A 1 421 ? -18.781 -5.625 -16.453 1 48.56 421 THR A N 1
ATOM 3181 C CA . THR A 1 421 ? -19.141 -6.988 -16.078 1 48.56 421 THR A CA 1
ATOM 3182 C C . THR A 1 421 ? -18.578 -7.344 -14.711 1 48.56 421 THR A C 1
ATOM 3184 O O . THR A 1 421 ? -18.891 -8.398 -14.156 1 48.56 421 THR A O 1
ATOM 3187 N N . SER A 1 422 ? -17.703 -6.562 -14.203 1 57.5 422 SER A N 1
ATOM 3188 C CA . SER A 1 422 ? -17.25 -7 -12.883 1 57.5 422 SER A CA 1
ATOM 3189 C C . SER A 1 422 ? -17.297 -5.863 -11.875 1 57.5 422 SER A C 1
ATOM 3191 O O . SER A 1 422 ? -16.922 -4.734 -12.18 1 57.5 422 SER A O 1
ATOM 3193 N N . SER A 1 423 ? -18.156 -6.066 -10.75 1 66.94 423 SER A N 1
ATOM 3194 C CA . SER A 1 423 ? -18.297 -5.133 -9.633 1 66.94 423 SER A CA 1
ATOM 3195 C C . SER A 1 423 ? -16.938 -4.727 -9.078 1 66.94 423 SER A C 1
ATOM 3197 O O . SER A 1 423 ? -16 -5.535 -9.055 1 66.94 423 SER A O 1
ATOM 3199 N N . SER A 1 424 ? -16.734 -3.438 -8.898 1 78.31 424 SER A N 1
ATOM 3200 C CA . SER A 1 424 ? -15.562 -2.928 -8.195 1 78.31 424 SER A CA 1
ATOM 3201 C C . SER A 1 424 ? -15.336 -3.672 -6.883 1 78.31 424 SER A C 1
ATOM 3203 O O . SER A 1 424 ? -14.227 -3.65 -6.336 1 78.31 424 SER A O 1
ATOM 3205 N N . PHE A 1 425 ? -16.344 -4.398 -6.461 1 88.44 425 PHE A N 1
ATOM 3206 C CA . PHE A 1 425 ? -16.281 -5.023 -5.145 1 88.44 425 PHE A CA 1
ATOM 3207 C C . PHE A 1 425 ? -16.266 -6.543 -5.27 1 88.44 425 PHE A C 1
ATOM 3209 O O . PHE A 1 425 ? -16.562 -7.254 -4.305 1 88.44 425 PHE A O 1
ATOM 3216 N N . ALA A 1 426 ? -15.914 -7.047 -6.465 1 84.88 426 ALA A N 1
ATOM 3217 C CA . ALA A 1 426 ? -15.922 -8.477 -6.758 1 84.88 426 ALA A CA 1
ATOM 3218 C C . ALA A 1 426 ? -15.039 -9.242 -5.77 1 84.88 426 ALA A C 1
ATOM 3220 O O . ALA A 1 426 ? -15.328 -10.398 -5.438 1 84.88 426 ALA A O 1
ATOM 3221 N N . GLY A 1 427 ? -14.102 -8.602 -5.215 1 87.38 427 GLY A N 1
ATOM 3222 C CA . GLY A 1 427 ? -13.148 -9.281 -4.348 1 87.38 427 GLY A CA 1
ATOM 3223 C C . GLY A 1 427 ? -13.531 -9.227 -2.881 1 87.38 427 GLY A C 1
ATOM 3224 O O . GLY A 1 427 ? -12.844 -9.789 -2.031 1 87.38 427 GLY A O 1
ATOM 3225 N N . ILE A 1 428 ? -14.648 -8.609 -2.561 1 92.75 428 ILE A N 1
ATOM 3226 C CA . ILE A 1 428 ? -15.062 -8.461 -1.169 1 92.75 428 ILE A CA 1
ATOM 3227 C C . ILE A 1 428 ? -16.172 -9.453 -0.854 1 92.75 428 ILE A C 1
ATOM 3229 O O . ILE A 1 428 ? -17.297 -9.312 -1.351 1 92.75 428 ILE A O 1
ATOM 3233 N N . TYR A 1 429 ? -15.906 -10.484 0.039 1 93.12 429 TYR A N 1
ATOM 3234 C CA . TYR A 1 429 ? -16.891 -11.492 0.441 1 93.12 429 TYR A CA 1
ATOM 3235 C C . TYR A 1 429 ? -16.562 -12.055 1.818 1 93.12 429 TYR A C 1
ATOM 3237 O O . TYR A 1 429 ? -15.406 -12.398 2.094 1 93.12 429 TYR A O 1
ATOM 3245 N N . PRO A 1 430 ? -17.547 -12.289 2.742 1 94.56 430 PRO A N 1
ATOM 3246 C CA . PRO A 1 430 ? -18.891 -11.711 2.605 1 94.56 430 PRO A CA 1
ATOM 3247 C C . PRO A 1 430 ? -18.906 -10.195 2.762 1 94.56 430 PRO A C 1
ATOM 3249 O O . PRO A 1 430 ? -17.859 -9.594 3.064 1 94.56 430 PRO A O 1
ATOM 3252 N N . ILE A 1 431 ? -20 -9.586 2.459 1 93.75 431 ILE A N 1
ATOM 3253 C CA . ILE A 1 431 ? -20.141 -8.156 2.719 1 93.75 431 ILE A CA 1
ATOM 3254 C C . ILE A 1 431 ? -19.781 -7.855 4.172 1 93.75 431 ILE A C 1
ATOM 3256 O O . ILE A 1 431 ? -20.281 -8.508 5.09 1 93.75 431 ILE A O 1
ATOM 3260 N N . PRO A 1 432 ? -18.891 -6.891 4.395 1 95.81 432 PRO A N 1
ATOM 3261 C CA . PRO A 1 432 ? -18.453 -6.613 5.762 1 95.81 432 PRO A CA 1
ATOM 3262 C C . PRO A 1 432 ? -19.594 -6.105 6.652 1 95.81 432 PRO A C 1
ATOM 3264 O O . PRO A 1 432 ? -20.516 -5.465 6.164 1 95.81 432 PRO A O 1
ATOM 3267 N N . GLU A 1 433 ? -19.422 -6.434 7.973 1 95.88 433 GLU A N 1
ATOM 3268 C CA . GLU A 1 433 ? -20.375 -5.91 8.953 1 95.88 433 GLU A CA 1
ATOM 3269 C C . GLU A 1 433 ? -20.297 -4.391 9.031 1 95.88 433 GLU A C 1
ATOM 3271 O O . GLU A 1 433 ? -21.312 -3.725 9.242 1 95.88 433 GLU A O 1
ATOM 3276 N N . ILE A 1 434 ? -19.109 -3.865 8.875 1 97.44 434 ILE A N 1
ATOM 3277 C CA . ILE A 1 434 ? -18.844 -2.434 8.883 1 97.44 434 ILE A CA 1
ATOM 3278 C C . ILE A 1 434 ? -17.891 -2.08 7.742 1 97.44 434 ILE A C 1
ATOM 3280 O O . ILE A 1 434 ? -16.969 -2.838 7.434 1 97.44 434 ILE A O 1
ATOM 3284 N N . CYS A 1 435 ? -18.203 -1.029 7.055 1 98.38 435 CYS A N 1
ATOM 3285 C CA . CYS A 1 435 ? -17.344 -0.519 5.988 1 98.38 435 CYS A CA 1
ATOM 3286 C C . CYS A 1 435 ? -16.75 0.833 6.363 1 98.38 435 CYS A C 1
ATOM 3288 O O . CYS A 1 435 ? -17.484 1.804 6.566 1 98.38 435 CYS A O 1
ATOM 3290 N N . LEU A 1 436 ? -15.453 0.873 6.516 1 98.88 436 LEU A N 1
ATOM 3291 C CA . LEU A 1 436 ? -14.711 2.102 6.789 1 98.88 436 LEU A CA 1
ATOM 3292 C C . LEU A 1 436 ? -14.117 2.672 5.504 1 98.88 436 LEU A C 1
ATOM 3294 O O . LEU A 1 436 ? -13.398 1.971 4.785 1 98.88 436 LEU A O 1
ATOM 3298 N N . VAL A 1 437 ? -14.398 3.879 5.152 1 98.88 437 VAL A N 1
ATOM 3299 C CA . VAL A 1 437 ? -13.883 4.527 3.953 1 98.88 437 VAL A CA 1
ATOM 3300 C C . VAL A 1 437 ? -12.938 5.664 4.348 1 98.88 437 VAL A C 1
ATOM 3302 O O . VAL A 1 437 ? -13.375 6.656 4.938 1 98.88 437 VAL A O 1
ATOM 3305 N N . PHE A 1 438 ? -11.672 5.539 4.035 1 98.94 438 PHE A N 1
ATOM 3306 C CA . PHE A 1 438 ? -10.664 6.543 4.352 1 98.94 438 PHE A CA 1
ATOM 3307 C C . PHE A 1 438 ? -10.336 7.387 3.123 1 98.94 438 PHE A C 1
ATOM 3309 O O . PHE A 1 438 ? -9.883 6.859 2.104 1 98.94 438 PHE A O 1
ATOM 3316 N N . LEU A 1 439 ? -10.492 8.695 3.227 1 98.69 439 LEU A N 1
ATOM 3317 C CA . LEU A 1 439 ? -10.32 9.625 2.117 1 98.69 439 LEU A CA 1
ATOM 3318 C C . LEU A 1 439 ? -9.438 10.805 2.529 1 98.69 439 LEU A C 1
ATOM 3320 O O . LEU A 1 439 ? -9.117 10.961 3.709 1 98.69 439 LEU A O 1
ATOM 3324 N N . LYS A 1 440 ? -9.031 11.648 1.515 1 97.44 440 LYS A N 1
ATOM 3325 C CA . LYS A 1 440 ? -8.086 12.695 1.889 1 97.44 440 LYS A CA 1
ATOM 3326 C C . LYS A 1 440 ? -8.172 13.891 0.94 1 97.44 440 LYS A C 1
ATOM 3328 O O . LYS A 1 440 ? -8.727 13.773 -0.157 1 97.44 440 LYS A O 1
ATOM 3333 N N . THR A 1 441 ? -7.684 15 1.374 1 97 441 THR A N 1
ATOM 3334 C CA . THR A 1 441 ? -7.395 16.203 0.604 1 97 441 THR A CA 1
ATOM 3335 C C . THR A 1 441 ? -6.027 16.766 0.984 1 97 441 THR A C 1
ATOM 3337 O O . THR A 1 441 ? -5.773 17.062 2.154 1 97 441 THR A O 1
ATOM 3340 N N . PHE A 1 442 ? -5.254 16.938 0.011 1 95.69 442 PHE A N 1
ATOM 3341 C CA . PHE A 1 442 ? -3.902 17.453 0.207 1 95.69 442 PHE A CA 1
ATOM 3342 C C . PHE A 1 442 ? -3.877 18.969 0.073 1 95.69 442 PHE A C 1
ATOM 3344 O O . PHE A 1 442 ? -4.629 19.531 -0.721 1 95.69 442 PHE A O 1
ATOM 3351 N N . SER A 1 443 ? -3.078 19.609 0.855 1 94.81 443 SER A N 1
ATOM 3352 C CA . SER A 1 443 ? -2.797 21.047 0.742 1 94.81 443 SER A CA 1
ATOM 3353 C C . SER A 1 443 ? -1.325 21.344 1.016 1 94.81 443 SER A C 1
ATOM 3355 O O . SER A 1 443 ? -0.669 20.609 1.766 1 94.81 443 SER A O 1
ATOM 3357 N N . SER A 1 444 ? -0.812 22.469 0.388 1 93.88 444 SER A N 1
ATOM 3358 C CA . SER A 1 444 ? 0.62 22.734 0.475 1 93.88 444 SER A CA 1
ATOM 3359 C C . SER A 1 444 ? 0.913 24.219 0.334 1 93.88 444 SER A C 1
ATOM 3361 O O . SER A 1 444 ? 0.177 24.938 -0.342 1 93.88 444 SER A O 1
ATOM 3363 N N . GLU A 1 445 ? 1.985 24.578 0.985 1 93.12 445 GLU A N 1
ATOM 3364 C CA . GLU A 1 445 ? 2.582 25.875 0.643 1 93.12 445 GLU A CA 1
ATOM 3365 C C . GLU A 1 445 ? 2.902 25.953 -0.847 1 93.12 445 GLU A C 1
ATOM 3367 O O . GLU A 1 445 ? 3.359 24.969 -1.444 1 93.12 445 GLU A O 1
ATOM 3372 N N . GLY A 1 446 ? 2.615 27.094 -1.378 1 92.12 446 GLY A N 1
ATOM 3373 C CA . GLY A 1 446 ? 2.982 27.328 -2.762 1 92.12 446 GLY A CA 1
ATOM 3374 C C . GLY A 1 446 ? 1.819 27.188 -3.725 1 92.12 446 GLY A C 1
ATOM 3375 O O . GLY A 1 446 ? 1.857 27.719 -4.84 1 92.12 446 GLY A O 1
ATOM 3376 N N . VAL A 1 447 ? 0.754 26.516 -3.258 1 94.12 447 VAL A N 1
ATOM 3377 C CA . VAL A 1 447 ? -0.374 26.281 -4.152 1 94.12 447 VAL A CA 1
ATOM 3378 C C . VAL A 1 447 ? -1.679 26.297 -3.359 1 94.12 447 VAL A C 1
ATOM 3380 O O . VAL A 1 447 ? -1.772 25.703 -2.285 1 94.12 447 VAL A O 1
ATOM 3383 N N . ASP A 1 448 ? -2.697 27 -3.926 1 96.69 448 ASP A N 1
ATOM 3384 C CA . ASP A 1 448 ? -4.039 26.938 -3.355 1 96.69 448 ASP A CA 1
ATOM 3385 C C . ASP A 1 448 ? -4.852 25.797 -3.963 1 96.69 448 ASP A C 1
ATOM 3387 O O . ASP A 1 448 ? -4.641 25.438 -5.117 1 96.69 448 ASP A O 1
ATOM 3391 N N . ARG A 1 449 ? -5.688 25.219 -3.145 1 95.56 449 ARG A N 1
ATOM 3392 C CA . ARG A 1 449 ? -6.594 24.188 -3.654 1 95.56 449 ARG A CA 1
ATOM 3393 C C . ARG A 1 449 ? -7.539 24.766 -4.703 1 95.56 449 ARG A C 1
ATOM 3395 O O . ARG A 1 449 ? -7.766 25.984 -4.746 1 95.56 449 ARG A O 1
ATOM 3402 N N . THR A 1 450 ? -8.094 23.891 -5.527 1 93.81 450 THR A N 1
ATOM 3403 C CA . THR A 1 450 ? -8.938 24.344 -6.625 1 93.81 450 THR A CA 1
ATOM 3404 C C . THR A 1 450 ? -10.336 23.75 -6.531 1 93.81 450 THR A C 1
ATOM 3406 O O . THR A 1 450 ? -11.203 24.047 -7.352 1 93.81 450 THR A O 1
ATOM 3409 N N . SER A 1 451 ? -10.508 22.906 -5.504 1 93.44 451 SER A N 1
ATOM 3410 C CA . SER A 1 451 ? -11.797 22.234 -5.387 1 93.44 451 SER A CA 1
ATOM 3411 C C . SER A 1 451 ? -12.188 22.047 -3.926 1 93.44 451 SER A C 1
ATOM 3413 O O . SER A 1 451 ? -11.328 21.906 -3.057 1 93.44 451 SER A O 1
ATOM 3415 N N . TYR A 1 452 ? -13.555 22.031 -3.652 1 95.88 452 TYR A N 1
ATOM 3416 C CA . TYR A 1 452 ? -14.078 21.922 -2.297 1 95.88 452 TYR A CA 1
ATOM 3417 C C . TYR A 1 452 ? -14.219 20.453 -1.896 1 95.88 452 TYR A C 1
ATOM 3419 O O . TYR A 1 452 ? -13.93 20.078 -0.757 1 95.88 452 TYR A O 1
ATOM 3427 N N . PRO A 1 453 ? -14.617 19.531 -2.859 1 96.44 453 PRO A N 1
ATOM 3428 C CA . PRO A 1 453 ? -14.758 18.125 -2.457 1 96.44 453 PRO A CA 1
ATOM 3429 C C . PRO A 1 453 ? -13.414 17.453 -2.172 1 96.44 453 PRO A C 1
ATOM 3431 O O . PRO A 1 453 ? -12.367 17.953 -2.586 1 96.44 453 PRO A O 1
ATOM 3434 N N . LEU A 1 454 ? -13.469 16.391 -1.455 1 97.44 454 LEU A N 1
ATOM 3435 C CA . LEU A 1 454 ? -12.258 15.602 -1.227 1 97.44 454 LEU A CA 1
ATOM 3436 C C . LEU A 1 454 ? -11.68 15.102 -2.547 1 97.44 454 LEU A C 1
ATOM 3438 O O . LEU A 1 454 ? -12.398 14.969 -3.537 1 97.44 454 LEU A O 1
ATOM 3442 N N . ASP A 1 455 ? -10.367 14.844 -2.537 1 96.12 455 ASP A N 1
ATOM 3443 C CA . ASP A 1 455 ? -9.609 14.516 -3.74 1 96.12 455 ASP A CA 1
ATOM 3444 C C . ASP A 1 455 ? -9.867 13.07 -4.172 1 96.12 455 ASP A C 1
ATOM 3446 O O . ASP A 1 455 ? -10.406 12.273 -3.4 1 96.12 455 ASP A O 1
ATOM 3450 N N . TRP A 1 456 ? -9.516 12.742 -5.48 1 95.44 456 TRP A N 1
ATOM 3451 C CA . TRP A 1 456 ? -9.398 11.398 -6.02 1 95.44 456 TRP A CA 1
ATOM 3452 C C . TRP A 1 456 ? -10.758 10.719 -6.109 1 95.44 456 TRP A C 1
ATOM 3454 O O . TRP A 1 456 ? -10.922 9.578 -5.656 1 95.44 456 TRP A O 1
ATOM 3464 N N . ASN A 1 457 ? -11.789 11.43 -6.574 1 96.38 457 ASN A N 1
ATOM 3465 C CA . ASN A 1 457 ? -13.133 10.922 -6.816 1 96.38 457 ASN A CA 1
ATOM 3466 C C . ASN A 1 457 ? -13.781 10.406 -5.531 1 96.38 457 ASN A C 1
ATOM 3468 O O . ASN A 1 457 ? -14.508 9.414 -5.555 1 96.38 457 ASN A O 1
ATOM 3472 N N . SER A 1 458 ? -13.531 11.078 -4.477 1 97.31 458 SER A N 1
ATOM 3473 C CA . SER A 1 458 ? -13.914 10.625 -3.146 1 97.31 458 SER A CA 1
ATOM 3474 C C . SER A 1 458 ? -15.43 10.5 -3.023 1 97.31 458 SER A C 1
ATOM 3476 O O . SER A 1 458 ? -15.938 9.578 -2.383 1 97.31 458 SER A O 1
ATOM 3478 N N . THR A 1 459 ? -16.188 11.445 -3.592 1 97.5 459 THR A N 1
ATOM 3479 C CA . THR A 1 459 ? -17.641 11.406 -3.488 1 97.5 459 THR A CA 1
ATOM 3480 C C . THR A 1 459 ? -18.188 10.133 -4.117 1 97.5 459 THR A C 1
ATOM 3482 O O . THR A 1 459 ? -19.047 9.461 -3.533 1 97.5 459 THR A O 1
ATOM 3485 N N . LEU A 1 460 ? -17.688 9.789 -5.293 1 96.62 460 LEU A N 1
ATOM 3486 C CA . LEU A 1 460 ? -18.125 8.578 -5.973 1 96.62 460 LEU A CA 1
ATOM 3487 C C . LEU A 1 460 ? -17.703 7.336 -5.191 1 96.62 460 LEU A C 1
ATOM 3489 O O . LEU A 1 460 ? -18.453 6.355 -5.129 1 96.62 460 LEU A O 1
ATOM 3493 N N . VAL A 1 461 ? -16.516 7.324 -4.637 1 96.94 461 VAL A N 1
ATOM 3494 C CA . VAL A 1 461 ? -16.031 6.223 -3.809 1 96.94 461 VAL A CA 1
ATOM 3495 C C . VAL A 1 461 ? -17.016 5.977 -2.656 1 96.94 461 VAL A C 1
ATOM 3497 O O . VAL A 1 461 ? -17.453 4.848 -2.434 1 96.94 461 VAL A O 1
ATOM 3500 N N . VAL A 1 462 ? -17.391 7.055 -1.924 1 97.94 462 VAL A N 1
ATOM 3501 C CA . VAL A 1 462 ? -18.281 6.922 -0.768 1 97.94 462 VAL A CA 1
ATOM 3502 C C . VAL A 1 462 ? -19.625 6.375 -1.21 1 97.94 462 VAL A C 1
ATOM 3504 O O . VAL A 1 462 ? -20.172 5.453 -0.593 1 97.94 462 VAL A O 1
ATOM 3507 N N . ASN A 1 463 ? -20.188 6.961 -2.264 1 96.19 463 ASN A N 1
ATOM 3508 C CA . ASN A 1 463 ? -21.5 6.531 -2.725 1 96.19 463 ASN A CA 1
ATOM 3509 C C . ASN A 1 463 ? -21.5 5.062 -3.129 1 96.19 463 ASN A C 1
ATOM 3511 O O . ASN A 1 463 ? -22.438 4.324 -2.803 1 96.19 463 ASN A O 1
ATOM 3515 N N . ASN A 1 464 ? -20.438 4.613 -3.859 1 94.44 464 ASN A N 1
ATOM 3516 C CA . ASN A 1 464 ? -20.344 3.225 -4.305 1 94.44 464 ASN A CA 1
ATOM 3517 C C . ASN A 1 464 ? -20.172 2.27 -3.127 1 94.44 464 ASN A C 1
ATOM 3519 O O . ASN A 1 464 ? -20.812 1.229 -3.061 1 94.44 464 ASN A O 1
ATOM 3523 N N . VAL A 1 465 ? -19.297 2.594 -2.186 1 96.19 465 VAL A N 1
ATOM 3524 C CA . VAL A 1 465 ? -19.062 1.744 -1.021 1 96.19 465 VAL A CA 1
ATOM 3525 C C . VAL A 1 465 ? -20.328 1.694 -0.163 1 96.19 465 VAL A C 1
ATOM 3527 O O . VAL A 1 465 ? -20.719 0.629 0.327 1 96.19 465 VAL A O 1
ATOM 3530 N N . ALA A 1 466 ? -20.969 2.871 0.055 1 96.5 466 ALA A N 1
ATOM 3531 C CA . ALA A 1 466 ? -22.172 2.936 0.877 1 96.5 466 ALA A CA 1
ATOM 3532 C C . ALA A 1 466 ? -23.281 2.086 0.278 1 96.5 466 ALA A C 1
ATOM 3534 O O . ALA A 1 466 ? -24.047 1.439 1.008 1 96.5 466 ALA A O 1
ATOM 3535 N N . SER A 1 467 ? -23.406 2.15 -1.006 1 92 467 SER A N 1
ATOM 3536 C CA . SER A 1 467 ? -24.406 1.323 -1.68 1 92 467 SER A CA 1
ATOM 3537 C C . SER A 1 467 ? -24.109 -0.161 -1.492 1 92 467 SER A C 1
ATOM 3539 O O . SER A 1 467 ? -25.016 -0.952 -1.232 1 92 467 SER A O 1
ATOM 3541 N N . PHE A 1 468 ? -22.906 -0.543 -1.55 1 91.25 468 PHE A N 1
ATOM 3542 C CA . PHE A 1 468 ? -22.484 -1.932 -1.423 1 91.25 468 PHE A CA 1
ATOM 3543 C C . PHE A 1 468 ? -22.672 -2.43 0.005 1 91.25 468 PHE A C 1
ATOM 3545 O O . PHE A 1 468 ? -23.094 -3.568 0.219 1 91.25 468 PHE A O 1
ATOM 3552 N N . CYS A 1 469 ? -22.375 -1.567 1.02 1 92.31 469 CYS A N 1
ATOM 3553 C CA . CYS A 1 469 ? -22.344 -1.97 2.42 1 92.31 469 CYS A CA 1
ATOM 3554 C C . CYS A 1 469 ? -23.672 -1.695 3.102 1 92.31 469 CYS A C 1
ATOM 3556 O O . CYS A 1 469 ? -23.812 -1.874 4.312 1 92.31 469 CYS A O 1
ATOM 3558 N N . GLN A 1 470 ? -24.703 -1.286 2.48 1 84.81 470 GLN A N 1
ATOM 3559 C CA . GLN A 1 470 ? -26.094 -1.171 2.885 1 84.81 470 GLN A CA 1
ATOM 3560 C C . GLN A 1 470 ? -26.234 -0.43 4.211 1 84.81 470 GLN A C 1
ATOM 3562 O O . GLN A 1 470 ? -26.922 -0.895 5.125 1 84.81 470 GLN A O 1
ATOM 3567 N N . GLY A 1 471 ? -25.578 0.679 4.414 1 79.56 471 GLY A N 1
ATOM 3568 C CA . GLY A 1 471 ? -25.844 1.584 5.52 1 79.56 471 GLY A CA 1
ATOM 3569 C C . GLY A 1 471 ? -24.828 1.466 6.648 1 79.56 471 GLY A C 1
ATOM 3570 O O . GLY A 1 471 ? -24.859 2.246 7.602 1 79.56 471 GLY A O 1
ATOM 3571 N N . ASN A 1 472 ? -23.984 0.629 6.695 1 92.44 472 ASN A N 1
ATOM 3572 C CA . ASN A 1 472 ? -22.953 0.457 7.723 1 92.44 472 ASN A CA 1
ATOM 3573 C C . ASN A 1 472 ? -21.625 1.062 7.297 1 92.44 472 ASN A C 1
ATOM 3575 O O . ASN A 1 472 ? -20.578 0.437 7.457 1 92.44 472 ASN A O 1
ATOM 3579 N N . THR A 1 473 ? -21.797 2.201 6.648 1 98 473 THR A N 1
ATOM 3580 C CA . THR A 1 473 ? -20.609 2.852 6.117 1 98 473 THR A CA 1
ATOM 3581 C C . THR A 1 473 ? -20.188 4.02 7.008 1 98 473 THR A C 1
ATOM 3583 O O . THR A 1 473 ? -21 4.867 7.355 1 98 473 THR A O 1
ATOM 3586 N N . ILE A 1 474 ? -18.984 4.039 7.434 1 98.75 474 ILE A N 1
ATOM 3587 C CA . ILE A 1 474 ? -18.344 5.109 8.195 1 98.75 474 ILE A CA 1
ATOM 3588 C C . ILE A 1 474 ? -17.281 5.793 7.344 1 98.75 474 ILE A C 1
ATOM 3590 O O . ILE A 1 474 ? -16.375 5.141 6.828 1 98.75 474 ILE A O 1
ATOM 3594 N N . VAL A 1 475 ? -17.359 7.09 7.102 1 98.88 475 VAL A N 1
ATOM 3595 C CA . VAL A 1 475 ? -16.406 7.848 6.301 1 98.88 475 VAL A CA 1
ATOM 3596 C C . VAL A 1 475 ? -15.43 8.578 7.219 1 98.88 475 VAL A C 1
ATOM 3598 O O . VAL A 1 475 ? -15.844 9.281 8.148 1 98.88 475 VAL A O 1
ATOM 3601 N N . ILE A 1 476 ? -14.148 8.406 7.047 1 98.88 476 ILE A N 1
ATOM 3602 C CA . ILE A 1 476 ? -13.086 9.094 7.773 1 98.88 476 ILE A CA 1
ATOM 3603 C C . ILE A 1 476 ? -12.258 9.93 6.801 1 98.88 476 ILE A C 1
ATOM 3605 O O . ILE A 1 476 ? -11.836 9.438 5.754 1 98.88 476 ILE A O 1
ATOM 3609 N N . THR A 1 477 ? -11.992 11.141 7.109 1 98.56 477 THR A N 1
ATOM 3610 C CA . THR A 1 477 ? -11.25 11.992 6.191 1 98.56 477 THR A CA 1
ATOM 3611 C C . THR A 1 477 ? -9.953 12.484 6.836 1 98.56 477 THR A C 1
ATOM 3613 O O . THR A 1 477 ? -9.922 12.773 8.031 1 98.56 477 THR A O 1
ATOM 3616 N N . HIS A 1 478 ? -8.875 12.484 6.117 1 98.19 478 HIS A N 1
ATOM 3617 C CA . HIS A 1 478 ? -7.617 13.18 6.371 1 98.19 478 HIS A CA 1
ATOM 3618 C C . HIS A 1 478 ? -7.473 14.398 5.469 1 98.19 478 HIS A C 1
ATOM 3620 O O . HIS A 1 478 ? -6.996 14.281 4.336 1 98.19 478 HIS A O 1
ATOM 3626 N N . SER A 1 479 ? -7.836 15.57 5.996 1 96.38 479 SER A N 1
ATOM 3627 C CA . SER A 1 479 ? -7.941 16.734 5.125 1 96.38 479 SER A CA 1
ATOM 3628 C C . SER A 1 479 ? -7.324 17.969 5.773 1 96.38 479 SER A C 1
ATOM 3630 O O . SER A 1 479 ? -7.117 18 6.988 1 96.38 479 SER A O 1
ATOM 3632 N N . SER A 1 480 ? -7.086 18.953 5 1 93.12 480 SER A N 1
ATOM 3633 C CA . SER A 1 480 ? -6.418 20.188 5.398 1 93.12 480 SER A CA 1
ATOM 3634 C C . SER A 1 480 ? -7.391 21.141 6.082 1 93.12 480 SER A C 1
ATOM 3636 O O . SER A 1 480 ? -6.984 22.172 6.613 1 93.12 480 SER A O 1
ATOM 3638 N N . GLY A 1 481 ? -8.625 20.781 6.098 1 90.88 481 GLY A N 1
ATOM 3639 C CA . GLY A 1 481 ? -9.625 21.703 6.629 1 90.88 481 GLY A CA 1
ATOM 3640 C C . GLY A 1 481 ? -10.992 21.531 6 1 90.88 481 GLY A C 1
ATOM 3641 O O . GLY A 1 481 ? -11.531 20.422 5.965 1 90.88 481 GLY A O 1
ATOM 3642 N N . ILE A 1 482 ? -11.43 22.625 5.359 1 92.62 482 ILE A N 1
ATOM 3643 C CA . ILE A 1 482 ? -12.812 22.719 4.918 1 92.62 482 ILE A CA 1
ATOM 3644 C C . ILE A 1 482 ? -12.984 21.953 3.602 1 92.62 482 ILE A C 1
ATOM 3646 O O . ILE A 1 482 ? -12.312 22.25 2.613 1 92.62 482 ILE A O 1
ATOM 3650 N N . ASN A 1 483 ? -13.852 21.031 3.564 1 97 483 ASN A N 1
ATOM 3651 C CA . ASN A 1 483 ? -14.367 20.344 2.387 1 97 483 ASN A CA 1
ATOM 3652 C C . ASN A 1 483 ? -15.898 20.297 2.387 1 97 483 ASN A C 1
ATOM 3654 O O . ASN A 1 483 ? -16.516 20.234 3.449 1 97 483 ASN A O 1
ATOM 3658 N N . THR A 1 484 ? -16.438 20.438 1.169 1 97.44 484 THR A N 1
ATOM 3659 C CA . THR A 1 484 ? -17.828 19.984 1.075 1 97.44 484 THR A CA 1
ATOM 3660 C C . THR A 1 484 ? -17.922 18.469 1.207 1 97.44 484 THR A C 1
ATOM 3662 O O . THR A 1 484 ? -16.984 17.75 0.87 1 97.44 484 THR A O 1
ATOM 3665 N N . LEU A 1 485 ? -18.969 18.047 1.809 1 98 485 LEU A N 1
ATOM 3666 C CA . LEU A 1 485 ? -19.203 16.609 2.014 1 98 485 LEU A CA 1
ATOM 3667 C C . LEU A 1 485 ? -20.516 16.188 1.349 1 98 485 LEU A C 1
ATOM 3669 O O . LEU A 1 485 ? -21.484 15.859 2.033 1 98 485 LEU A O 1
ATOM 3673 N N . PRO A 1 486 ? -20.5 16.062 0.052 1 97.25 486 PRO A N 1
ATOM 3674 C CA . PRO A 1 486 ? -21.75 15.797 -0.666 1 97.25 486 PRO A CA 1
ATOM 3675 C C . PRO A 1 486 ? -22.406 14.5 -0.22 1 97.25 486 PRO A C 1
ATOM 3677 O O . PRO A 1 486 ? -23.609 14.32 -0.401 1 97.25 486 PRO A O 1
ATOM 3680 N N . PHE A 1 487 ? -21.734 13.633 0.423 1 97.31 487 PHE A N 1
ATOM 3681 C CA . PHE A 1 487 ? -22.234 12.32 0.82 1 97.31 487 PHE A CA 1
ATOM 3682 C C . PHE A 1 487 ? -22.828 12.375 2.225 1 97.31 487 PHE A C 1
ATOM 3684 O O . PHE A 1 487 ? -23.328 11.367 2.729 1 97.31 487 PHE A O 1
ATOM 3691 N N . ALA A 1 488 ? -22.812 13.484 2.918 1 97.38 488 ALA A N 1
ATOM 3692 C CA . ALA A 1 488 ? -23.203 13.586 4.32 1 97.38 488 ALA A CA 1
ATOM 3693 C C . ALA A 1 488 ? -24.672 13.227 4.5 1 97.38 488 ALA A C 1
ATOM 3695 O O . ALA A 1 488 ? -25.078 12.734 5.559 1 97.38 488 ALA A O 1
ATOM 3696 N N . GLN A 1 489 ? -25.469 13.453 3.512 1 94.44 489 GLN A N 1
ATOM 3697 C CA . GLN A 1 489 ? -26.906 13.195 3.623 1 94.44 489 GLN A CA 1
ATOM 3698 C C . GLN A 1 489 ? -27.266 11.836 3.041 1 94.44 489 GLN A C 1
ATOM 3700 O O . GLN A 1 489 ? -28.438 11.438 3.047 1 94.44 489 GLN A O 1
ATOM 3705 N N . ASN A 1 490 ? -26.297 11.125 2.48 1 96.12 490 ASN A N 1
ATOM 3706 C CA . ASN A 1 490 ? -26.531 9.758 2.031 1 96.12 490 ASN A CA 1
ATOM 3707 C C . ASN A 1 490 ? -27 8.859 3.176 1 96.12 490 ASN A C 1
ATOM 3709 O O . ASN A 1 490 ? -26.312 8.711 4.176 1 96.12 490 ASN A O 1
ATOM 3713 N N . PRO A 1 491 ? -28.188 8.305 3.082 1 95.44 491 PRO A N 1
ATOM 3714 C CA . PRO A 1 491 ? -28.75 7.531 4.199 1 95.44 491 PRO A CA 1
ATOM 3715 C C . PRO A 1 491 ? -27.906 6.293 4.523 1 95.44 491 PRO A C 1
ATOM 3717 O O . PRO A 1 491 ? -28.047 5.727 5.613 1 95.44 491 PRO A O 1
ATOM 3720 N N . ASN A 1 492 ? -27.062 5.867 3.57 1 95.94 492 ASN A N 1
ATOM 3721 C CA . ASN A 1 492 ? -26.234 4.688 3.797 1 95.94 492 ASN A CA 1
ATOM 3722 C C . ASN A 1 492 ? -24.906 5.055 4.457 1 95.94 492 ASN A C 1
ATOM 3724 O O . ASN A 1 492 ? -24.078 4.184 4.727 1 95.94 492 ASN A O 1
ATOM 3728 N N . VAL A 1 493 ? -24.688 6.312 4.629 1 98.06 493 VAL A N 1
ATOM 3729 C CA . VAL A 1 493 ? -23.547 6.781 5.418 1 98.06 493 VAL A CA 1
ATOM 3730 C C . VAL A 1 493 ? -23.969 7.016 6.863 1 98.06 493 VAL A C 1
ATOM 3732 O O . VAL A 1 493 ? -24.703 7.969 7.152 1 98.06 493 VAL A O 1
ATOM 3735 N N . SER A 1 494 ? -23.469 6.234 7.719 1 98 494 SER A N 1
ATOM 3736 C CA . SER A 1 494 ? -24 6.211 9.078 1 98 494 SER A CA 1
ATOM 3737 C C . SER A 1 494 ? -23.172 7.07 10.016 1 98 494 SER A C 1
ATOM 3739 O O . SER A 1 494 ? -23.672 7.539 11.047 1 98 494 SER A O 1
ATOM 3741 N N . ALA A 1 495 ? -21.906 7.254 9.68 1 98.69 495 ALA A N 1
ATOM 3742 C CA . ALA A 1 495 ? -21.047 8.102 10.508 1 98.69 495 ALA A CA 1
ATOM 3743 C C . ALA A 1 495 ? -20 8.812 9.664 1 98.69 495 ALA A C 1
ATOM 3745 O O . ALA A 1 495 ? -19.609 8.328 8.594 1 98.69 495 ALA A O 1
ATOM 3746 N N . ILE A 1 496 ? -19.578 9.93 10.055 1 98.88 496 ILE A N 1
ATOM 3747 C CA . ILE A 1 496 ? -18.516 10.711 9.422 1 98.88 496 ILE A CA 1
ATOM 3748 C C . ILE A 1 496 ? -17.578 11.258 10.492 1 98.88 496 ILE A C 1
ATOM 3750 O O . ILE A 1 496 ? -18.016 11.859 11.469 1 98.88 496 ILE A O 1
ATOM 3754 N N . LEU A 1 497 ? -16.328 10.984 10.359 1 98.88 497 LEU A N 1
ATOM 3755 C CA . LEU A 1 497 ? -15.281 11.508 11.234 1 98.88 497 LEU A CA 1
ATOM 3756 C C . LEU A 1 497 ? -14.281 12.344 10.445 1 98.88 497 LEU A C 1
ATOM 3758 O O . LEU A 1 497 ? -13.906 11.977 9.328 1 98.88 497 LEU A O 1
ATOM 3762 N N . LEU A 1 498 ? -13.844 13.445 10.969 1 98.88 498 LEU A N 1
ATOM 3763 C CA . LEU A 1 498 ? -12.75 14.25 10.445 1 98.88 498 LEU A CA 1
ATOM 3764 C C . LEU A 1 498 ? -11.508 14.117 11.312 1 98.88 498 LEU A C 1
ATOM 3766 O O . LEU A 1 498 ? -11.508 14.539 12.477 1 98.88 498 LEU A O 1
ATOM 3770 N N . ALA A 1 499 ? -10.461 13.578 10.734 1 98.62 499 ALA A N 1
ATOM 3771 C CA . ALA A 1 499 ? -9.211 13.391 11.477 1 98.62 499 ALA A CA 1
ATOM 3772 C C . ALA A 1 499 ? -8.188 14.453 11.094 1 98.62 499 ALA A C 1
ATOM 3774 O O . ALA A 1 499 ? -7.156 14.602 11.758 1 98.62 499 ALA A O 1
ATOM 3775 N N . HIS A 1 500 ? -8.453 15.188 10.008 1 98.56 500 HIS A N 1
ATOM 3776 C CA . HIS A 1 500 ? -7.539 16.203 9.5 1 98.56 500 HIS A CA 1
ATOM 3777 C C . HIS A 1 500 ? -6.148 15.617 9.258 1 98.56 500 HIS A C 1
ATOM 3779 O O . HIS A 1 500 ? -6 14.625 8.547 1 98.56 500 HIS A O 1
ATOM 3785 N N . TYR A 1 501 ? -5.027 16.344 9.727 1 97.94 501 TYR A N 1
ATOM 3786 C CA . TYR A 1 501 ? -3.646 15.867 9.664 1 97.94 501 TYR A CA 1
ATOM 3787 C C . TYR A 1 501 ? -3.137 15.484 11.047 1 97.94 501 TYR A C 1
ATOM 3789 O O . TYR A 1 501 ? -2.488 16.297 11.727 1 97.94 501 TYR A O 1
ATOM 3797 N N . PRO A 1 502 ? -3.301 14.266 11.453 1 98.38 502 PRO A N 1
ATOM 3798 C CA . PRO A 1 502 ? -3.162 13.883 12.859 1 98.38 502 PRO A CA 1
ATOM 3799 C C . PRO A 1 502 ? -1.717 13.586 13.25 1 98.38 502 PRO A C 1
ATOM 3801 O O . PRO A 1 502 ? -1.433 13.312 14.422 1 98.38 502 PRO A O 1
ATOM 3804 N N . GLY A 1 503 ? -0.761 13.594 12.312 1 98 503 GLY A N 1
ATOM 3805 C CA . GLY A 1 503 ? 0.616 13.242 12.617 1 98 503 GLY A CA 1
ATOM 3806 C C . GLY A 1 503 ? 0.905 11.758 12.438 1 98 503 GLY A C 1
ATOM 3807 O O . GLY A 1 503 ? 0.07 11.023 11.914 1 98 503 GLY A O 1
ATOM 3808 N N . GLN A 1 504 ? 2.07 11.32 12.883 1 98.06 504 GLN A N 1
ATOM 3809 C CA . GLN A 1 504 ? 2.66 10.047 12.492 1 98.06 504 GLN A CA 1
ATOM 3810 C C . GLN A 1 504 ? 1.89 8.875 13.094 1 98.06 504 GLN A C 1
ATOM 3812 O O . GLN A 1 504 ? 2.078 7.727 12.695 1 98.06 504 GLN A O 1
ATOM 3817 N N . GLU A 1 505 ? 0.992 9.109 14.07 1 98.62 505 GLU A N 1
ATOM 3818 C CA . GLU A 1 505 ? 0.211 8.055 14.703 1 98.62 505 GLU A CA 1
ATOM 3819 C C . GLU A 1 505 ? -1.208 8.008 14.148 1 98.62 505 GLU A C 1
ATOM 3821 O O . GLU A 1 505 ? -2.131 7.551 14.828 1 98.62 505 GLU A O 1
ATOM 3826 N N . SER A 1 506 ? -1.389 8.445 12.891 1 98.19 506 SER A N 1
ATOM 3827 C CA . SER A 1 506 ? -2.682 8.578 12.227 1 98.19 506 SER A CA 1
ATOM 3828 C C . SER A 1 506 ? -3.547 7.34 12.445 1 98.19 506 SER A C 1
ATOM 3830 O O . SER A 1 506 ? -4.695 7.453 12.883 1 98.19 506 SER A O 1
ATOM 3832 N N . GLY A 1 507 ? -2.992 6.141 12.195 1 98.81 507 GLY A N 1
ATOM 3833 C CA . GLY A 1 507 ? -3.74 4.902 12.336 1 98.81 507 GLY A CA 1
ATOM 3834 C C . GLY A 1 507 ? -4.156 4.609 13.758 1 98.81 507 GLY A C 1
ATOM 3835 O O . GLY A 1 507 ? -5.328 4.32 14.023 1 98.81 507 GLY A O 1
ATOM 3836 N N . ASN A 1 508 ? -3.27 4.703 14.703 1 98.81 508 ASN A N 1
ATOM 3837 C CA . ASN A 1 508 ? -3.564 4.406 16.109 1 98.81 508 ASN A CA 1
ATOM 3838 C C . ASN A 1 508 ? -4.605 5.367 16.672 1 98.81 508 ASN A C 1
ATOM 3840 O O . ASN A 1 508 ? -5.492 4.953 17.422 1 98.81 508 ASN A O 1
ATOM 3844 N N . SER A 1 509 ? -4.492 6.645 16.312 1 98.88 509 SER A N 1
ATOM 3845 C CA . SER A 1 509 ? -5.414 7.652 16.828 1 98.88 509 SER A CA 1
ATOM 3846 C C . SER A 1 509 ? -6.844 7.367 16.391 1 98.88 509 SER A C 1
ATOM 3848 O O . SER A 1 509 ? -7.777 7.453 17.188 1 98.88 509 SER A O 1
ATOM 3850 N N . ILE A 1 510 ? -7.016 7.055 15.117 1 98.88 510 ILE A N 1
ATOM 3851 C CA . ILE A 1 510 ? -8.367 6.875 14.602 1 98.88 510 ILE A CA 1
ATOM 3852 C C . ILE A 1 510 ? -8.969 5.586 15.156 1 98.88 510 ILE A C 1
ATOM 3854 O O . ILE A 1 510 ? -10.172 5.512 15.414 1 98.88 510 ILE A O 1
ATOM 3858 N N . VAL A 1 511 ? -8.164 4.508 15.336 1 98.88 511 VAL A N 1
ATOM 3859 C CA . VAL A 1 511 ? -8.625 3.24 15.883 1 98.88 511 VAL A CA 1
ATOM 3860 C C . VAL A 1 511 ? -9.086 3.441 17.328 1 98.88 511 VAL A C 1
ATOM 3862 O O . VAL A 1 511 ? -10.078 2.848 17.766 1 98.88 511 VAL A O 1
ATOM 3865 N N . ASP A 1 512 ? -8.359 4.305 18.109 1 98.75 512 ASP A N 1
ATOM 3866 C CA . ASP A 1 512 ? -8.773 4.617 19.484 1 98.75 512 ASP A CA 1
ATOM 3867 C C . ASP A 1 512 ? -10.195 5.168 19.516 1 98.75 512 ASP A C 1
ATOM 3869 O O . ASP A 1 512 ? -10.984 4.832 20.406 1 98.75 512 ASP A O 1
ATOM 3873 N N . VAL A 1 513 ? -10.484 5.992 18.562 1 98.88 513 VAL A N 1
ATOM 3874 C CA . VAL A 1 513 ? -11.789 6.641 18.531 1 98.88 513 VAL A CA 1
ATOM 3875 C C . VAL A 1 513 ? -12.844 5.664 18.016 1 98.88 513 VAL A C 1
ATOM 3877 O O . VAL A 1 513 ? -13.922 5.531 18.594 1 98.88 513 VAL A O 1
ATOM 3880 N N . LEU A 1 514 ? -12.531 4.957 16.922 1 98.88 514 LEU A N 1
ATOM 3881 C CA . LEU A 1 514 ? -13.484 4.047 16.297 1 98.88 514 LEU A CA 1
ATOM 3882 C C . LEU A 1 514 ? -13.969 2.996 17.281 1 98.88 514 LEU A C 1
ATOM 3884 O O . LEU A 1 514 ? -15.148 2.645 17.297 1 98.88 514 LEU A O 1
ATOM 3888 N N . PHE A 1 515 ? -13.102 2.514 18.094 1 98.62 515 PHE A N 1
ATOM 3889 C CA . PHE A 1 515 ? -13.438 1.4 18.984 1 98.62 515 PHE A CA 1
ATOM 3890 C C . PHE A 1 515 ? -13.828 1.903 20.359 1 98.62 515 PHE A C 1
ATOM 3892 O O . PHE A 1 515 ? -14.18 1.112 21.25 1 98.62 515 PHE A O 1
ATOM 3899 N N . GLY A 1 516 ? -13.734 3.227 20.688 1 98.44 516 GLY A N 1
ATOM 3900 C CA . GLY A 1 516 ? -14.242 3.824 21.906 1 98.44 516 GLY A CA 1
ATOM 3901 C C . GLY A 1 516 ? -13.234 3.807 23.031 1 98.44 516 GLY A C 1
ATOM 3902 O O . GLY A 1 516 ? -13.578 4.094 24.188 1 98.44 516 GLY A O 1
ATOM 3903 N N . ASP A 1 517 ? -11.984 3.375 22.672 1 98.12 517 ASP A N 1
ATOM 3904 C CA . ASP A 1 517 ? -10.945 3.549 23.688 1 98.12 517 ASP A CA 1
ATOM 3905 C C . ASP A 1 517 ? -10.836 5.012 24.109 1 98.12 517 ASP A C 1
ATOM 3907 O O . ASP A 1 517 ? -10.516 5.305 25.266 1 98.12 517 ASP A O 1
ATOM 3911 N N . VAL A 1 518 ? -11.07 5.898 23.172 1 98.38 518 VAL A N 1
ATOM 3912 C CA . VAL A 1 518 ? -11.18 7.332 23.406 1 98.38 518 VAL A CA 1
ATOM 3913 C C . VAL A 1 518 ? -12.547 7.828 22.953 1 98.38 518 VAL A C 1
ATOM 3915 O O . VAL A 1 518 ? -12.969 7.562 21.828 1 98.38 518 VAL A O 1
ATOM 3918 N N . ASN A 1 519 ? -13.297 8.461 23.875 1 98.69 519 ASN A N 1
ATOM 3919 C CA . ASN A 1 519 ? -14.531 9.156 23.516 1 98.69 519 ASN A CA 1
ATOM 3920 C C . ASN A 1 519 ? -14.25 10.438 22.734 1 98.69 519 ASN A C 1
ATOM 3922 O O . ASN A 1 519 ? -13.539 11.32 23.219 1 98.69 519 ASN A O 1
ATOM 3926 N N . PRO A 1 520 ? -14.734 10.469 21.484 1 98.69 520 PRO A N 1
ATOM 3927 C CA . PRO A 1 520 ? -14.43 11.68 20.703 1 98.69 520 PRO A CA 1
ATOM 3928 C C . PRO A 1 520 ? -14.883 12.953 21.406 1 98.69 520 PRO A C 1
ATOM 3930 O O . PRO A 1 520 ? -15.953 12.984 22.016 1 98.69 520 PRO A O 1
ATOM 3933 N N . SER A 1 521 ? -14.055 13.961 21.359 1 98.62 521 SER A N 1
ATOM 3934 C CA . SER A 1 521 ? -14.336 15.234 22.016 1 98.62 521 SER A CA 1
ATOM 3935 C C . SER A 1 521 ? -13.938 16.406 21.125 1 98.62 521 SER A C 1
ATOM 3937 O O . SER A 1 521 ? -14.031 17.562 21.547 1 98.62 521 SER A O 1
ATOM 3939 N N . GLY A 1 522 ? -13.359 16.141 19.938 1 98.75 522 GLY A N 1
ATOM 3940 C CA . GLY A 1 522 ? -13.016 17.219 19.016 1 98.75 522 GLY A CA 1
ATOM 3941 C C . GLY A 1 522 ? -14.219 18 18.547 1 98.75 522 GLY A C 1
ATOM 3942 O O . GLY A 1 522 ? -15.32 17.469 18.438 1 98.75 522 GLY A O 1
ATOM 3943 N N . LYS A 1 523 ? -14.047 19.266 18.297 1 98.88 523 LYS A N 1
ATOM 3944 C CA . LYS A 1 523 ? -15.062 20.156 17.719 1 98.88 523 LYS A CA 1
ATOM 3945 C C . LYS A 1 523 ? -14.516 20.859 16.484 1 98.88 523 LYS A C 1
ATOM 3947 O O . LYS A 1 523 ? -13.32 21.125 16.391 1 98.88 523 LYS A O 1
ATOM 3952 N N . LEU A 1 524 ? -15.383 21.156 15.57 1 98.81 524 LEU A N 1
ATOM 3953 C CA . LEU A 1 524 ? -14.984 21.875 14.367 1 98.81 524 LEU A CA 1
ATOM 3954 C C . LEU A 1 524 ? -14.438 23.266 14.711 1 98.81 524 LEU A C 1
ATOM 3956 O O . LEU A 1 524 ? -15.125 24.078 15.328 1 98.81 524 LEU A O 1
ATOM 3960 N N . PRO A 1 525 ? -13.234 23.516 14.281 1 98.62 525 PRO A N 1
ATOM 3961 C CA . PRO A 1 525 ? -12.727 24.875 14.422 1 98.62 525 PRO A CA 1
ATOM 3962 C C . PRO A 1 525 ? -13.078 25.766 13.227 1 98.62 525 PRO A C 1
ATOM 3964 O O . PRO A 1 525 ? -12.477 26.828 13.031 1 98.62 525 PRO A O 1
ATOM 3967 N N . TYR A 1 526 ? -13.93 25.344 12.367 1 98.25 526 TYR A N 1
ATOM 3968 C CA . TYR A 1 526 ? -14.453 26.031 11.188 1 98.25 526 TYR A CA 1
ATOM 3969 C C . TYR A 1 526 ? -15.852 25.531 10.844 1 98.25 526 TYR A C 1
ATOM 3971 O O . TYR A 1 526 ? -16.344 24.562 11.445 1 98.25 526 TYR A O 1
ATOM 3979 N N . THR A 1 527 ? -16.5 26.219 9.938 1 98.25 527 THR A N 1
ATOM 3980 C CA . THR A 1 527 ? -17.844 25.859 9.492 1 98.25 527 THR A CA 1
ATOM 3981 C C . THR A 1 527 ? -17.797 25.078 8.188 1 98.25 527 THR A C 1
ATOM 3983 O O . THR A 1 527 ? -16.953 25.359 7.32 1 98.25 527 THR A O 1
ATOM 3986 N N . ILE A 1 528 ? -18.562 24.047 8.031 1 98.31 528 ILE A N 1
ATOM 3987 C CA . ILE A 1 528 ? -18.656 23.297 6.785 1 98.31 528 ILE A CA 1
ATOM 3988 C C . ILE A 1 528 ? -19.938 23.688 6.051 1 98.31 528 ILE A C 1
ATOM 3990 O O . ILE A 1 528 ? -21.047 23.5 6.574 1 98.31 528 ILE A O 1
ATOM 3994 N N . PRO A 1 529 ? -19.812 24.141 4.84 1 97.44 529 PRO A N 1
ATOM 3995 C CA . PRO A 1 529 ? -21 24.578 4.094 1 97.44 529 PRO A CA 1
ATOM 3996 C C . PRO A 1 529 ? -21.734 23.422 3.42 1 97.44 529 PRO A C 1
ATOM 3998 O O . PRO A 1 529 ? -21.141 22.359 3.176 1 97.44 529 PRO A O 1
ATOM 4001 N N . VAL A 1 530 ? -23.031 23.641 3.141 1 96.69 530 VAL A N 1
ATOM 4002 C CA . VAL A 1 530 ? -23.75 22.719 2.266 1 96.69 530 VAL A CA 1
ATOM 4003 C C . VAL A 1 530 ? -23.281 22.906 0.825 1 96.69 530 VAL A C 1
ATOM 4005 O O . VAL A 1 530 ? -22.906 21.938 0.159 1 96.69 530 VAL A O 1
ATOM 4008 N N . HIS A 1 531 ? -23.266 24.188 0.407 1 95.38 531 HIS A N 1
ATOM 4009 C CA . HIS A 1 531 ? -22.844 24.531 -0.944 1 95.38 531 HIS A CA 1
ATOM 4010 C C . HIS A 1 531 ? -21.578 25.391 -0.919 1 95.38 531 HIS A C 1
ATOM 4012 O O . HIS A 1 531 ? -21.422 26.25 -0.037 1 95.38 531 HIS A O 1
ATOM 4018 N N . GLU A 1 532 ? -20.781 25.203 -1.832 1 94.25 532 GLU A N 1
ATOM 4019 C CA . GLU A 1 532 ? -19.547 25.984 -1.933 1 94.25 532 GLU A CA 1
ATOM 4020 C C . GLU A 1 532 ? -19.828 27.484 -1.941 1 94.25 532 GLU A C 1
ATOM 4022 O O . GLU A 1 532 ? -19.078 28.266 -1.368 1 94.25 532 GLU A O 1
ATOM 4027 N N . SER A 1 533 ? -20.906 27.875 -2.539 1 93.88 533 SER A N 1
ATOM 4028 C CA . SER A 1 533 ? -21.25 29.281 -2.709 1 93.88 533 SER A CA 1
ATOM 4029 C C . SER A 1 533 ? -21.578 29.922 -1.371 1 93.88 533 SER A C 1
ATOM 4031 O O . SER A 1 533 ? -21.562 31.156 -1.253 1 93.88 533 SER A O 1
ATOM 4033 N N . ASP A 1 534 ? -21.828 29.141 -0.354 1 93.19 534 ASP A N 1
ATOM 4034 C CA . ASP A 1 534 ? -22.219 29.672 0.949 1 93.19 534 ASP A CA 1
ATOM 4035 C C . ASP A 1 534 ? -21.047 30.375 1.628 1 93.19 534 ASP A C 1
ATOM 4037 O O . ASP A 1 534 ? -21.234 31.234 2.492 1 93.19 534 ASP A O 1
ATOM 4041 N N . MET A 1 535 ? -19.875 30.078 1.268 1 91.69 535 MET A N 1
ATOM 4042 C CA . MET A 1 535 ? -18.734 30.656 1.979 1 91.69 535 MET A CA 1
ATOM 4043 C C . MET A 1 535 ? -17.609 31 1.013 1 91.69 535 MET A C 1
ATOM 4045 O O . MET A 1 535 ? -16.531 31.453 1.434 1 91.69 535 MET A O 1
ATOM 4049 N N . HIS A 1 536 ? -17.922 30.859 -0.256 1 87.56 536 HIS A N 1
ATOM 4050 C CA . HIS A 1 536 ? -16.828 31 -1.226 1 87.56 536 HIS A CA 1
ATOM 4051 C C . HIS A 1 536 ? -16.375 32.438 -1.339 1 87.56 536 HIS A C 1
ATOM 4053 O O . HIS A 1 536 ? -17.172 33.344 -1.676 1 87.56 536 HIS A O 1
ATOM 4059 N N . ILE A 1 537 ? -15.195 32.719 -0.934 1 92.56 537 ILE A N 1
ATOM 4060 C CA . ILE A 1 537 ? -14.414 33.906 -1.284 1 92.56 537 ILE A CA 1
ATOM 4061 C C . ILE A 1 537 ? -13.289 33.5 -2.238 1 92.56 537 ILE A C 1
ATOM 4063 O O . ILE A 1 537 ? -12.367 32.781 -1.856 1 92.56 537 ILE A O 1
ATOM 4067 N N . PRO A 1 538 ? -13.336 33.938 -3.439 1 91.88 538 PRO A N 1
ATOM 4068 C CA . PRO A 1 538 ? -12.414 33.406 -4.449 1 91.88 538 PRO A CA 1
ATOM 4069 C C . PRO A 1 538 ? -10.961 33.781 -4.168 1 91.88 538 PRO A C 1
ATOM 4071 O O . PRO A 1 538 ? -10.68 34.875 -3.723 1 91.88 538 PRO A O 1
ATOM 4074 N N . VAL A 1 539 ? -10.102 32.812 -4.332 1 96 539 VAL A N 1
ATOM 4075 C CA . VAL A 1 539 ? -8.68 33.094 -4.465 1 96 539 VAL A CA 1
ATOM 4076 C C . VAL A 1 539 ? -8.43 33.906 -5.734 1 96 539 VAL A C 1
ATOM 4078 O O . VAL A 1 539 ? -8.828 33.5 -6.828 1 96 539 VAL A O 1
ATOM 4081 N N . VAL A 1 540 ? -7.867 35.062 -5.605 1 96.25 540 VAL A N 1
ATOM 4082 C CA . VAL A 1 540 ? -7.559 35.875 -6.781 1 96.25 540 VAL A CA 1
ATOM 4083 C C . VAL A 1 540 ? -6.543 35.125 -7.66 1 96.25 540 VAL A C 1
ATOM 4085 O O . VAL A 1 540 ? -5.492 34.688 -7.176 1 96.25 540 VAL A O 1
ATOM 4088 N N . ASN A 1 541 ? -6.891 34.938 -8.836 1 94.75 541 ASN A N 1
ATOM 4089 C CA . ASN A 1 541 ? -6.047 34.281 -9.82 1 94.75 541 ASN A CA 1
ATOM 4090 C C . ASN A 1 541 ? -6.168 34.938 -11.203 1 94.75 541 ASN A C 1
ATOM 4092 O O . ASN A 1 541 ? -7.129 34.688 -11.922 1 94.75 541 ASN A O 1
ATOM 4096 N N . LEU A 1 542 ? -5.191 35.656 -11.562 1 92.62 542 LEU A N 1
ATOM 4097 C CA . LEU A 1 542 ? -5.23 36.375 -12.82 1 92.62 542 LEU A CA 1
ATOM 4098 C C . LEU A 1 542 ? -4.414 35.688 -13.898 1 92.62 542 LEU A C 1
ATOM 4100 O O . LEU A 1 542 ? -3.342 35.125 -13.609 1 92.62 542 LEU A O 1
ATOM 4104 N N . SER A 1 543 ? -4.945 35.688 -15.086 1 87.81 543 SER A N 1
ATOM 4105 C CA . SER A 1 543 ? -4.176 35.25 -16.234 1 87.81 543 SER A CA 1
ATOM 4106 C C . SER A 1 543 ? -3.133 36.281 -16.656 1 87.81 543 SER A C 1
ATOM 4108 O O . SER A 1 543 ? -3.203 37.438 -16.234 1 87.81 543 SER A O 1
ATOM 4110 N N . THR A 1 544 ? -2.266 35.75 -17.438 1 83.69 544 THR A N 1
ATOM 4111 C CA . THR A 1 544 ? -1.266 36.688 -17.953 1 83.69 544 THR A CA 1
ATOM 4112 C C . THR A 1 544 ? -1.931 37.812 -18.734 1 83.69 544 THR A C 1
ATOM 4114 O O . THR A 1 544 ? -1.516 38.969 -18.625 1 83.69 544 THR A O 1
ATOM 4117 N N . SER A 1 545 ? -2.93 37.5 -19.547 1 84.31 545 SER A N 1
ATOM 4118 C CA . SER A 1 545 ? -3.643 38.5 -20.344 1 84.31 545 SER A CA 1
ATOM 4119 C C . SER A 1 545 ? -4.34 39.531 -19.438 1 84.31 545 SER A C 1
ATOM 4121 O O . SER A 1 545 ? -4.363 40.719 -19.75 1 84.31 545 SER A O 1
ATOM 4123 N N . GLU A 1 546 ? -4.867 39.062 -18.328 1 86.12 546 GLU A N 1
ATOM 4124 C CA . GLU A 1 546 ? -5.539 39.938 -17.391 1 86.12 546 GLU A CA 1
ATOM 4125 C C . GLU A 1 546 ? -4.539 40.875 -16.688 1 86.12 546 GLU A C 1
ATOM 4127 O O . GLU A 1 546 ? -4.84 42.031 -16.438 1 86.12 546 GLU A O 1
ATOM 4132 N N . VAL A 1 547 ? -3.422 40.344 -16.328 1 86.19 547 VAL A N 1
ATOM 4133 C CA . VAL A 1 547 ? -2.373 41.125 -15.695 1 86.19 547 VAL A CA 1
ATOM 4134 C C . VAL A 1 547 ? -1.913 42.25 -16.641 1 86.19 547 VAL A C 1
ATOM 4136 O O . VAL A 1 547 ? -1.726 43.375 -16.234 1 86.19 547 VAL A O 1
ATOM 4139 N N . LEU A 1 548 ? -1.833 41.906 -18 1 79.62 548 LEU A N 1
ATOM 4140 C CA . LEU A 1 548 ? -1.349 42.844 -19 1 79.62 548 LEU A CA 1
ATOM 4141 C C . LEU A 1 548 ? -2.412 43.875 -19.312 1 79.62 548 LEU A C 1
ATOM 4143 O O . LEU A 1 548 ? -2.086 45.031 -19.672 1 79.62 548 LEU A O 1
ATOM 4147 N N . ALA A 1 549 ? -3.695 43.438 -19.5 1 77.06 549 ALA A N 1
ATOM 4148 C CA . ALA A 1 549 ? -4.785 44.344 -19.812 1 77.06 549 ALA A CA 1
ATOM 4149 C C . ALA A 1 549 ? -4.91 45.438 -18.75 1 77.06 549 ALA A C 1
ATOM 4151 O O . ALA A 1 549 ? -5.395 46.531 -19.016 1 77.06 549 ALA A O 1
ATOM 4152 N N . HIS A 1 550 ? -4.906 44.75 -17.609 1 63.19 550 HIS A N 1
ATOM 4153 C CA . HIS A 1 550 ? -4.898 45.781 -16.578 1 63.19 550 HIS A CA 1
ATOM 4154 C C . HIS A 1 550 ? -3.695 46.719 -16.719 1 63.19 550 HIS A C 1
ATOM 4156 O O . HIS A 1 550 ? -2.553 46.281 -16.531 1 63.19 550 HIS A O 1
ATOM 4162 N N . HIS A 1 551 ? -3.715 47.188 -18 1 51.12 551 HIS A N 1
ATOM 4163 C CA . HIS A 1 551 ? -2.613 48.031 -18.438 1 51.12 551 HIS A CA 1
ATOM 4164 C C . HIS A 1 551 ? -1.358 47.781 -17.609 1 51.12 551 HIS A C 1
ATOM 4166 O O . HIS A 1 551 ? -1.421 47.156 -16.562 1 51.12 551 HIS A O 1
ATOM 4172 N N . GLN A 1 552 ? -0.357 48.469 -17.453 1 50 552 GLN A N 1
ATOM 4173 C CA . GLN A 1 552 ? 1.014 48.625 -16.984 1 50 552 GLN A CA 1
ATOM 4174 C C . GLN A 1 552 ? 1.121 48.406 -15.484 1 50 552 GLN A C 1
ATOM 4176 O O . GLN A 1 552 ? 2.098 48.812 -14.852 1 50 552 GLN A O 1
ATOM 4181 N N . SER A 1 553 ? 0.196 47.75 -14.789 1 69.19 553 SER A N 1
ATOM 4182 C CA . SER A 1 553 ? 0.497 48.188 -13.438 1 69.19 553 SER A CA 1
ATOM 4183 C C . SER A 1 553 ? 1.157 47.094 -12.617 1 69.19 553 SER A C 1
ATOM 4185 O O . SER A 1 553 ? 0.666 45.969 -12.578 1 69.19 553 SER A O 1
ATOM 4187 N N . GLN A 1 554 ? 2.354 47.062 -12.586 1 82.75 554 GLN A N 1
ATOM 4188 C CA . GLN A 1 554 ? 3.162 46.344 -11.602 1 82.75 554 GLN A CA 1
ATOM 4189 C C . GLN A 1 554 ? 2.35 46.031 -10.352 1 82.75 554 GLN A C 1
ATOM 4191 O O . GLN A 1 554 ? 2.67 45.094 -9.625 1 82.75 554 GLN A O 1
ATOM 4196 N N . ASN A 1 555 ? 1.151 46.594 -10.383 1 89.44 555 ASN A N 1
ATOM 4197 C CA . ASN A 1 555 ? 0.344 46.469 -9.172 1 89.44 555 ASN A CA 1
ATOM 4198 C C . ASN A 1 555 ? -1.003 45.812 -9.461 1 89.44 555 ASN A C 1
ATOM 4200 O O . ASN A 1 555 ? -1.983 46.062 -8.758 1 89.44 555 ASN A O 1
ATOM 4204 N N . ALA A 1 556 ? -1.104 44.938 -10.453 1 91.62 556 ALA A N 1
ATOM 4205 C CA . ALA A 1 556 ? -2.355 44.375 -10.961 1 91.62 556 ALA A CA 1
ATOM 4206 C C . ALA A 1 556 ? -3.033 43.5 -9.906 1 91.62 556 ALA A C 1
ATOM 4208 O O . ALA A 1 556 ? -4.262 43.406 -9.867 1 91.62 556 ALA A O 1
ATOM 4209 N N . TRP A 1 557 ? -2.299 42.906 -9.078 1 95.31 557 TRP A N 1
ATOM 4210 C CA . TRP A 1 557 ? -2.836 41.906 -8.148 1 95.31 557 TRP A CA 1
ATOM 4211 C C . TRP A 1 557 ? -3.383 42.562 -6.895 1 95.31 557 TRP A C 1
ATOM 4213 O O . TRP A 1 557 ? -2.617 43.031 -6.043 1 95.31 557 TRP A O 1
ATOM 4223 N N . GLN A 1 558 ? -4.699 42.625 -6.812 1 95.25 558 GLN A N 1
ATOM 4224 C CA . GLN A 1 558 ? -5.422 43.219 -5.703 1 95.25 558 GLN A CA 1
ATOM 4225 C C . GLN A 1 558 ? -6.422 42.25 -5.09 1 95.25 558 GLN A C 1
ATOM 4227 O O . GLN A 1 558 ? -7.227 41.656 -5.801 1 95.25 558 GLN A O 1
ATOM 4232 N N . SER A 1 559 ? -6.352 42.062 -3.887 1 96.88 559 SER A N 1
ATOM 4233 C CA . SER A 1 559 ? -7.34 41.312 -3.123 1 96.88 559 SER A CA 1
ATOM 4234 C C . SER A 1 559 ? -8.062 42.188 -2.123 1 96.88 559 SER A C 1
ATOM 4236 O O . SER A 1 559 ? -7.531 42.5 -1.055 1 96.88 559 SER A O 1
ATOM 4238 N N . ASN A 1 560 ? -9.234 42.594 -2.484 1 97.56 560 ASN A N 1
ATOM 4239 C CA . ASN A 1 560 ? -10.031 43.438 -1.609 1 97.56 560 ASN A CA 1
ATOM 4240 C C . ASN A 1 560 ? -10.828 42.625 -0.598 1 97.56 560 ASN A C 1
ATOM 4242 O O . ASN A 1 560 ? -11.578 41.719 -0.977 1 97.56 560 ASN A O 1
ATOM 4246 N N . PHE A 1 561 ? -10.586 42.906 0.638 1 97.88 561 PHE A N 1
ATOM 4247 C CA . PHE A 1 561 ? -11.266 42.188 1.715 1 97.88 561 PHE A CA 1
ATOM 4248 C C . PHE A 1 561 ? -12.648 42.781 1.958 1 97.88 561 PHE A C 1
ATOM 4250 O O . PHE A 1 561 ? -12.922 43.312 3.027 1 97.88 561 PHE A O 1
ATOM 4257 N N . THR A 1 562 ? -13.531 42.531 1.039 1 96.75 562 THR A N 1
ATOM 4258 C CA . THR A 1 562 ? -14.828 43.188 1.026 1 96.75 562 THR A CA 1
ATOM 4259 C C . THR A 1 562 ? -15.781 42.5 2.01 1 96.75 562 THR A C 1
ATOM 4261 O O . THR A 1 562 ? -16.781 43.094 2.428 1 96.75 562 THR A O 1
ATOM 4264 N N . GLU A 1 563 ? -15.484 41.281 2.402 1 95.94 563 GLU A N 1
ATOM 4265 C CA . GLU A 1 563 ? -16.328 40.562 3.35 1 95.94 563 GLU A CA 1
ATOM 4266 C C . GLU A 1 563 ? -16.172 41.094 4.762 1 95.94 563 GLU A C 1
ATOM 4268 O O . GLU A 1 563 ? -16.984 40.812 5.645 1 95.94 563 GLU A O 1
ATOM 4273 N N . LYS A 1 564 ? -15.062 41.875 4.984 1 97.12 564 LYS A N 1
ATOM 4274 C CA . LYS A 1 564 ? -14.789 42.469 6.281 1 97.12 564 LYS A CA 1
ATOM 4275 C C . LYS A 1 564 ? -14.805 41.438 7.395 1 97.12 564 LYS A C 1
ATOM 4277 O O . LYS A 1 564 ? -14.133 40.406 7.297 1 97.12 564 LYS A O 1
ATOM 4282 N N . LEU A 1 565 ? -15.719 41.594 8.383 1 97.62 565 LEU A N 1
ATOM 4283 C CA . LEU A 1 565 ? -15.711 40.688 9.539 1 97.62 565 LEU A CA 1
ATOM 4284 C C . LEU A 1 565 ? -16.5 39.406 9.242 1 97.62 565 LEU A C 1
ATOM 4286 O O . LEU A 1 565 ? -16.547 38.5 10.062 1 97.62 565 LEU A O 1
ATOM 4290 N N . ALA A 1 566 ? -17.078 39.281 8.031 1 96.81 566 ALA A N 1
ATOM 4291 C CA . ALA A 1 566 ? -18.047 38.25 7.73 1 96.81 566 ALA A CA 1
ATOM 4292 C C . ALA A 1 566 ? -17.359 37 7.141 1 96.81 566 ALA A C 1
ATOM 4294 O O . ALA A 1 566 ? -17.688 36.594 6.027 1 96.81 566 ALA A O 1
ATOM 4295 N N . ILE A 1 567 ? -16.484 36.375 7.891 1 96.44 567 ILE A N 1
ATOM 4296 C CA . ILE A 1 567 ? -15.906 35.125 7.453 1 96.44 567 ILE A CA 1
ATOM 4297 C C . ILE A 1 567 ? -16.391 34 8.375 1 96.44 567 ILE A C 1
ATOM 4299 O O . ILE A 1 567 ? -16.75 34.25 9.523 1 96.44 567 ILE A O 1
ATOM 4303 N N . ASP A 1 568 ? -16.422 32.781 7.832 1 97.06 568 ASP A N 1
ATOM 4304 C CA . ASP A 1 568 ? -16.812 31.578 8.562 1 97.06 568 ASP A CA 1
ATOM 4305 C C . ASP A 1 568 ? -18.188 31.766 9.219 1 97.06 568 ASP A C 1
ATOM 4307 O O . ASP A 1 568 ? -19.125 32.219 8.586 1 97.06 568 ASP A O 1
ATOM 4311 N N . TYR A 1 569 ? -18.359 31.312 10.516 1 97.69 569 TYR A N 1
ATOM 4312 C CA . TYR A 1 569 ? -19.703 31.297 11.109 1 97.69 569 TYR A CA 1
ATOM 4313 C C . TYR A 1 569 ? -20.281 32.719 11.18 1 97.69 569 TYR A C 1
ATOM 4315 O O . TYR A 1 569 ? -21.5 32.875 11.148 1 97.69 569 TYR A O 1
ATOM 4323 N N . ARG A 1 570 ? -19.406 33.75 11.25 1 97.38 570 ARG A N 1
ATOM 4324 C CA . ARG A 1 570 ? -19.875 35.125 11.242 1 97.38 570 ARG A CA 1
ATOM 4325 C C . ARG A 1 570 ? -20.594 35.469 9.938 1 97.38 570 ARG A C 1
ATOM 4327 O O . ARG A 1 570 ? -21.641 36.094 9.938 1 97.38 570 ARG A O 1
ATOM 4334 N N . GLY A 1 571 ? -19.953 35 8.844 1 95.94 571 GLY A N 1
ATOM 4335 C CA . GLY A 1 571 ? -20.562 35.219 7.543 1 95.94 571 GLY A CA 1
ATOM 4336 C C . GLY A 1 571 ? -21.875 34.469 7.379 1 95.94 571 GLY A C 1
ATOM 4337 O O . GLY A 1 571 ? -22.828 35 6.824 1 95.94 571 GLY A O 1
ATOM 4338 N N . PHE A 1 572 ? -21.922 33.281 7.848 1 96.88 572 PHE A N 1
ATOM 4339 C CA . PHE A 1 572 ? -23.141 32.469 7.758 1 96.88 572 PHE A CA 1
ATOM 4340 C C . PHE A 1 572 ? -24.281 33.125 8.523 1 96.88 572 PHE A C 1
ATOM 4342 O O . PHE A 1 572 ? -25.406 33.188 8.031 1 96.88 572 PHE A O 1
ATOM 4349 N N . GLU A 1 573 ? -23.969 33.594 9.719 1 95.38 573 GLU A N 1
ATOM 4350 C CA . GLU A 1 573 ? -24.984 34.219 10.555 1 95.38 573 GLU A CA 1
ATOM 4351 C C . GLU A 1 573 ? -25.5 35.5 9.922 1 95.38 573 GLU A C 1
ATOM 4353 O O . GLU A 1 573 ? -26.703 35.781 9.914 1 95.38 573 GLU A O 1
ATOM 4358 N N . MET A 1 574 ? -24.578 36.281 9.477 1 93.69 574 MET A N 1
ATOM 4359 C CA . MET A 1 574 ? -24.938 37.562 8.875 1 93.69 574 MET A CA 1
ATOM 4360 C C . MET A 1 574 ? -25.781 37.375 7.625 1 93.69 574 MET A C 1
ATOM 4362 O O . MET A 1 574 ? -26.656 38.188 7.324 1 93.69 574 MET A O 1
ATOM 4366 N N . LYS A 1 575 ? -25.484 36.25 6.914 1 93.69 575 LYS A N 1
ATOM 4367 C CA . LYS A 1 575 ? -26.219 35.969 5.691 1 93.69 575 LYS A CA 1
ATOM 4368 C C . LYS A 1 575 ? -27.453 35.094 5.988 1 93.69 575 LYS A C 1
ATOM 4370 O O . LYS A 1 575 ? -28.266 34.875 5.102 1 93.69 575 LYS A O 1
ATOM 4375 N N . ASN A 1 576 ? -27.656 34.719 7.125 1 94.94 576 ASN A N 1
ATOM 4376 C CA . ASN A 1 576 ? -28.734 33.844 7.539 1 94.94 576 ASN A CA 1
ATOM 4377 C C . ASN A 1 576 ? -28.734 32.531 6.73 1 94.94 576 ASN A C 1
ATOM 4379 O O . ASN A 1 576 ? -29.766 32.156 6.168 1 94.94 576 ASN A O 1
ATOM 4383 N N . VAL A 1 577 ? -27.594 31.953 6.562 1 96.25 577 VAL A N 1
ATOM 4384 C CA . VAL A 1 577 ? -27.422 30.688 5.871 1 96.25 577 VAL A CA 1
ATOM 4385 C C . VAL A 1 577 ? -27.109 29.578 6.883 1 96.25 577 VAL A C 1
ATOM 4387 O O . VAL A 1 577 ? -26.266 29.766 7.766 1 96.25 577 VAL A O 1
ATOM 4390 N N . THR A 1 578 ? -27.812 28.531 6.836 1 96.81 578 THR A N 1
ATOM 4391 C CA . THR A 1 578 ? -27.562 27.391 7.715 1 96.81 578 THR A CA 1
ATOM 4392 C C . THR A 1 578 ? -26.453 26.5 7.141 1 96.81 578 THR A C 1
ATOM 4394 O O . THR A 1 578 ? -26.578 26.016 6.016 1 96.81 578 THR A O 1
ATOM 4397 N N . PRO A 1 579 ? -25.391 26.312 7.824 1 97.88 579 PRO A N 1
ATOM 4398 C CA . PRO A 1 579 ? -24.328 25.438 7.328 1 97.88 579 PRO A CA 1
ATOM 4399 C C . PRO A 1 579 ? -24.672 23.953 7.457 1 97.88 579 PRO A C 1
ATOM 4401 O O . PRO A 1 579 ? -25.672 23.609 8.094 1 97.88 579 PRO A O 1
ATOM 4404 N N . LEU A 1 580 ? -23.922 23.078 6.781 1 98.12 580 LEU A N 1
ATOM 4405 C CA . LEU A 1 580 ? -24.062 21.641 6.977 1 98.12 580 LEU A CA 1
ATOM 4406 C C . LEU A 1 580 ? -23.688 21.25 8.406 1 98.12 580 LEU A C 1
ATOM 4408 O O . LEU A 1 580 ? -24.438 20.516 9.07 1 98.12 580 LEU A O 1
ATOM 4412 N N . TYR A 1 581 ? -22.531 21.688 8.844 1 98.5 581 TYR A N 1
ATOM 4413 C CA . TYR A 1 581 ? -22.094 21.578 10.227 1 98.5 581 TYR A CA 1
ATOM 4414 C C . TYR A 1 581 ? -21.547 22.906 10.727 1 98.5 581 TYR A C 1
ATOM 4416 O O . TYR A 1 581 ? -20.719 23.531 10.062 1 98.5 581 TYR A O 1
ATOM 4424 N N . GLU A 1 582 ? -21.984 23.344 11.859 1 98.5 582 GLU A N 1
ATOM 4425 C CA . GLU A 1 582 ? -21.672 24.688 12.375 1 98.5 582 GLU A CA 1
ATOM 4426 C C . GLU A 1 582 ? -20.344 24.688 13.109 1 98.5 582 GLU A C 1
ATOM 4428 O O . GLU A 1 582 ? -19.844 23.641 13.523 1 98.5 582 GLU A O 1
ATOM 4433 N N . PHE A 1 583 ? -19.734 25.875 13.242 1 98.5 583 PHE A N 1
ATOM 4434 C CA . PHE A 1 583 ? -18.562 26.109 14.055 1 98.5 583 PHE A CA 1
ATOM 4435 C C . PHE A 1 583 ? -18.766 25.609 15.477 1 98.5 583 PHE A C 1
ATOM 4437 O O . PHE A 1 583 ? -19.797 25.906 16.094 1 98.5 583 PHE A O 1
ATOM 4444 N N . GLY A 1 584 ? -17.828 24.766 15.93 1 98.75 584 GLY A N 1
ATOM 4445 C CA . GLY A 1 584 ? -17.891 24.25 17.281 1 98.75 584 GLY A CA 1
ATOM 4446 C C . GLY A 1 584 ? -18.672 22.938 17.375 1 98.75 584 GLY A C 1
ATOM 4447 O O . GLY A 1 584 ? -18.797 22.359 18.469 1 98.75 584 GLY A O 1
ATOM 4448 N N . HIS A 1 585 ? -19.125 22.438 16.25 1 98.75 585 HIS A N 1
ATOM 4449 C CA . HIS A 1 585 ? -19.875 21.188 16.234 1 98.75 585 HIS A CA 1
ATOM 4450 C C . HIS A 1 585 ? -18.953 20 16.438 1 98.75 585 HIS A C 1
ATOM 4452 O O . HIS A 1 585 ? -17.812 19.984 15.953 1 98.75 585 HIS A O 1
ATOM 4458 N N . GLY A 1 586 ? -19.438 18.938 17.031 1 98.75 586 GLY A N 1
ATOM 4459 C CA . GLY A 1 586 ? -18.797 17.656 17.25 1 98.75 586 GLY A CA 1
ATOM 4460 C C . GLY A 1 586 ? -19.547 16.781 18.25 1 98.75 586 GLY A C 1
ATOM 4461 O O . GLY A 1 586 ? -19.922 17.234 19.328 1 98.75 586 GLY A O 1
ATOM 4462 N N . LEU A 1 587 ? -19.734 15.57 17.859 1 98.62 587 LEU A N 1
ATOM 4463 C CA . LEU A 1 587 ? -20.5 14.648 18.688 1 98.62 587 LEU A CA 1
ATOM 4464 C C . LEU A 1 587 ? -19.609 13.906 19.672 1 98.62 587 LEU A C 1
ATOM 4466 O O . LEU A 1 587 ? -18.391 14.102 19.656 1 98.62 587 LEU A O 1
ATOM 4470 N N . SER A 1 588 ? -20.188 13.211 20.547 1 98.5 588 SER A N 1
ATOM 4471 C CA . SER A 1 588 ? -19.562 12.359 21.547 1 98.5 588 SER A CA 1
ATOM 4472 C C . SER A 1 588 ? -20.359 11.07 21.75 1 98.5 588 SER A C 1
ATOM 4474 O O . SER A 1 588 ? -21.5 10.969 21.312 1 98.5 588 SER A O 1
ATOM 4476 N N . TYR A 1 589 ? -19.719 10.039 22.328 1 98.38 589 TYR A N 1
ATOM 4477 C CA . TYR A 1 589 ? -20.422 8.805 22.641 1 98.38 589 TYR A CA 1
ATOM 4478 C C . TYR A 1 589 ? -21.172 8.922 23.953 1 98.38 589 TYR A C 1
ATOM 4480 O O . TYR A 1 589 ? -21.828 7.969 24.406 1 98.38 589 TYR A O 1
ATOM 4488 N N . THR A 1 590 ? -21.125 10.062 24.578 1 97.81 590 THR A N 1
ATOM 4489 C CA . THR A 1 590 ? -21.953 10.438 25.719 1 97.81 590 THR A CA 1
ATOM 4490 C C . THR A 1 590 ? -22.656 11.773 25.469 1 97.81 590 THR A C 1
ATOM 4492 O O . THR A 1 590 ? -22.578 12.32 24.375 1 97.81 590 THR A O 1
ATOM 4495 N N . THR A 1 591 ? -23.453 12.219 26.406 1 97.31 591 THR A N 1
ATOM 4496 C CA . THR A 1 591 ? -24.219 13.453 26.25 1 97.31 591 THR A CA 1
ATOM 4497 C C . THR A 1 591 ? -23.922 14.43 27.391 1 97.31 591 THR A C 1
ATOM 4499 O O . THR A 1 591 ? -23.484 14.016 28.469 1 97.31 591 THR A O 1
ATOM 4502 N N . PHE A 1 592 ? -24.078 15.633 27.109 1 97.44 592 PHE A N 1
ATOM 4503 C CA . PHE A 1 592 ? -23.844 16.688 28.094 1 97.44 592 PHE A CA 1
ATOM 4504 C C . PHE A 1 592 ? -24.984 17.703 28.078 1 97.44 592 PHE A C 1
ATOM 4506 O O . PHE A 1 592 ? -25.641 17.891 27.047 1 97.44 592 PHE A O 1
ATOM 4513 N N . ASN A 1 593 ? -25.219 18.297 29.156 1 97.19 593 ASN A N 1
ATOM 4514 C CA . ASN A 1 593 ? -26.203 19.391 29.25 1 97.19 593 ASN A CA 1
ATOM 4515 C C . ASN A 1 593 ? -25.797 20.391 30.344 1 97.19 593 ASN A C 1
ATOM 4517 O O . ASN A 1 593 ? -25.062 20.062 31.266 1 97.19 593 ASN A O 1
ATOM 4521 N N . LEU A 1 594 ? -26.281 21.656 30.156 1 96.38 594 LEU A N 1
ATOM 4522 C CA . LEU A 1 594 ? -26.141 22.625 31.219 1 96.38 594 LEU A CA 1
ATOM 4523 C C . LEU A 1 594 ? -27.188 22.406 32.312 1 96.38 594 LEU A C 1
ATOM 4525 O O . LEU A 1 594 ? -28.344 22.078 32 1 96.38 594 LEU A O 1
ATOM 4529 N N . THR A 1 595 ? -26.797 22.484 33.531 1 91.31 595 THR A N 1
ATOM 4530 C CA . THR A 1 595 ? -27.75 22.219 34.594 1 91.31 595 THR A CA 1
ATOM 4531 C C . THR A 1 595 ? -28.188 23.516 35.281 1 91.31 595 THR A C 1
ATOM 4533 O O . THR A 1 595 ? -29.156 23.531 36.062 1 91.31 595 THR A O 1
ATOM 4536 N N . THR A 1 596 ? -27.547 24.547 35.062 1 84 596 THR A N 1
ATOM 4537 C CA . THR A 1 596 ? -27.969 25.828 35.625 1 84 596 THR A CA 1
ATOM 4538 C C . THR A 1 596 ? -28.891 26.562 34.625 1 84 596 THR A C 1
ATOM 4540 O O . THR A 1 596 ? -28.5 26.828 33.5 1 84 596 THR A O 1
ATOM 4543 N N . PRO A 1 597 ? -30.109 26.859 35.188 1 75.5 597 PRO A N 1
ATOM 4544 C CA . PRO A 1 597 ? -31.016 27.547 34.281 1 75.5 597 PRO A CA 1
ATOM 4545 C C . PRO A 1 597 ? -30.469 28.891 33.781 1 75.5 597 PRO A C 1
ATOM 4547 O O . PRO A 1 597 ? -30.703 29.281 32.656 1 75.5 597 PRO A O 1
ATOM 4550 N N . THR A 1 598 ? -29.859 29.594 34.75 1 85.12 598 THR A N 1
ATOM 4551 C CA . THR A 1 598 ? -29.266 30.875 34.375 1 85.12 598 THR A CA 1
ATOM 4552 C C . THR A 1 598 ? -27.828 30.984 34.906 1 85.12 598 THR A C 1
ATOM 4554 O O . THR A 1 598 ? -27.594 30.828 36.125 1 85.12 598 THR A O 1
ATOM 4557 N N . PRO A 1 599 ? -26.922 31.328 33.938 1 90.81 599 PRO A N 1
ATOM 4558 C CA . PRO A 1 599 ? -25.562 31.531 34.406 1 90.81 599 PRO A CA 1
ATOM 4559 C C . PRO A 1 599 ? -25.438 32.719 35.375 1 90.81 599 PRO A C 1
ATOM 4561 O O . PRO A 1 599 ? -26.25 33.656 35.312 1 90.81 599 PRO A O 1
ATOM 4564 N N . SER A 1 600 ? -24.484 32.594 36.25 1 92.62 600 SER A N 1
ATOM 4565 C CA . SER A 1 600 ? -24.234 33.688 37.219 1 92.62 600 SER A CA 1
ATOM 4566 C C . SER A 1 600 ? -23.156 34.625 36.688 1 92.62 600 SER A C 1
ATOM 4568 O O . SER A 1 600 ? -22.156 34.188 36.125 1 92.62 600 SER A O 1
ATOM 4570 N N . ILE A 1 601 ? -23.516 35.906 36.812 1 93.19 601 ILE A N 1
ATOM 4571 C CA . ILE A 1 601 ? -22.547 36.938 36.438 1 93.19 601 ILE A CA 1
ATOM 4572 C C . ILE A 1 601 ? -22.031 37.625 37.688 1 93.19 601 ILE A C 1
ATOM 4574 O O . ILE A 1 601 ? -22.812 38.031 38.562 1 93.19 601 ILE A O 1
ATOM 4578 N N . LYS A 1 602 ? -20.719 37.688 37.844 1 92.5 602 LYS A N 1
ATOM 4579 C CA . LYS A 1 602 ? -20.078 38.469 38.875 1 92.5 602 LYS A CA 1
ATOM 4580 C C . LYS A 1 602 ? -19.188 39.562 38.281 1 92.5 602 LYS A C 1
ATOM 4582 O O . LYS A 1 602 ? -18.203 39.281 37.625 1 92.5 602 LYS A O 1
ATOM 4587 N N . HIS A 1 603 ? -19.578 40.781 38.562 1 92.12 603 HIS A N 1
ATOM 4588 C CA . HIS A 1 603 ? -18.75 41.875 38.094 1 92.12 603 HIS A CA 1
ATOM 4589 C C . HIS A 1 603 ? -17.453 41.969 38.875 1 92.12 603 HIS A C 1
ATOM 4591 O O . HIS A 1 603 ? -17.438 41.781 40.094 1 92.12 603 HIS A O 1
ATOM 4597 N N . VAL A 1 604 ? -16.453 42.125 38.281 1 85.88 604 VAL A N 1
ATOM 4598 C CA . VAL A 1 604 ? -15.148 42.312 38.906 1 85.88 604 VAL A CA 1
ATOM 4599 C C . VAL A 1 604 ? -14.938 43.781 39.281 1 85.88 604 VAL A C 1
ATOM 4601 O O . VAL A 1 604 ? -14.367 44.094 40.312 1 85.88 604 VAL A O 1
ATOM 4604 N N . THR A 1 605 ? -15.367 44.594 38.312 1 80.06 605 THR A N 1
ATOM 4605 C CA . THR A 1 605 ? -15.258 46.031 38.594 1 80.06 605 THR A CA 1
ATOM 4606 C C . THR A 1 605 ? -16.609 46.594 38.969 1 80.06 605 THR A C 1
ATOM 4608 O O . THR A 1 605 ? -17.641 46.188 38.469 1 80.06 605 THR A O 1
ATOM 4611 N N . THR A 1 606 ? -16.719 47.438 40.062 1 71.56 606 THR A N 1
ATOM 4612 C CA . THR A 1 606 ? -17.953 47.938 40.656 1 71.56 606 THR A CA 1
ATOM 4613 C C . THR A 1 606 ? -18.438 49.188 39.906 1 71.56 606 THR A C 1
ATOM 4615 O O . THR A 1 606 ? -19.609 49.531 40 1 71.56 606 THR A O 1
ATOM 4618 N N . GLN A 1 607 ? -17.625 49.812 39.219 1 77 607 GLN A N 1
ATOM 4619 C CA . GLN A 1 607 ? -18.031 51.031 38.562 1 77 607 GLN A CA 1
ATOM 4620 C C . GLN A 1 607 ? -18.094 50.844 37.031 1 77 607 GLN A C 1
ATOM 4622 O O . GLN A 1 607 ? -17.344 50.031 36.469 1 77 607 GLN A O 1
ATOM 4627 N N . PRO A 1 608 ? -19.125 51.594 36.531 1 84.56 608 PRO A N 1
ATOM 4628 C CA . PRO A 1 608 ? -19.141 51.562 35.062 1 84.56 608 PRO A CA 1
ATOM 4629 C C . PRO A 1 608 ? -17.812 52.031 34.469 1 84.56 608 PRO A C 1
ATOM 4631 O O . PRO A 1 608 ? -17.156 52.938 35 1 84.56 608 PRO A O 1
ATOM 4634 N N . ILE A 1 609 ? -17.5 51.375 33.469 1 91.5 609 ILE A N 1
ATOM 4635 C CA . ILE A 1 609 ? -16.203 51.656 32.844 1 91.5 609 ILE A CA 1
ATOM 4636 C C . ILE A 1 609 ? -16.359 52.688 31.734 1 91.5 609 ILE A C 1
ATOM 4638 O O . ILE A 1 609 ? -17.484 52.906 31.266 1 91.5 609 ILE A O 1
ATOM 4642 N N . THR A 1 610 ? -15.273 53.312 31.281 1 94.94 610 THR A N 1
ATOM 4643 C CA . THR A 1 610 ? -15.258 54.25 30.156 1 94.94 610 THR A CA 1
ATOM 4644 C C . THR A 1 610 ? -15.367 53.5 28.828 1 94.94 610 THR A C 1
ATOM 4646 O O . THR A 1 610 ? -15.117 52.281 28.766 1 94.94 610 THR A O 1
ATOM 4649 N N . ALA A 1 611 ? -15.766 54.25 27.828 1 96.19 611 ALA A N 1
ATOM 4650 C CA . ALA A 1 611 ? -15.883 53.656 26.5 1 96.19 611 ALA A CA 1
ATOM 4651 C C . ALA A 1 611 ? -14.523 53.188 25.984 1 96.19 611 ALA A C 1
ATOM 4653 O O . ALA A 1 611 ? -14.391 52.031 25.5 1 96.19 611 ALA A O 1
ATOM 4654 N N . ARG A 1 612 ? -13.523 54 26.047 1 97.56 612 ARG A N 1
ATOM 4655 C CA . ARG A 1 612 ? -12.164 53.719 25.594 1 97.56 612 ARG A CA 1
ATOM 4656 C C . ARG A 1 612 ? -11.297 53.25 26.766 1 97.56 612 ARG A C 1
ATOM 4658 O O . ARG A 1 612 ? -11.562 53.562 27.922 1 97.56 612 ARG A O 1
ATOM 4665 N N . PRO A 1 613 ? -10.305 52.5 26.469 1 97.44 613 PRO A N 1
ATOM 4666 C CA . PRO A 1 613 ? -9.352 52.156 27.531 1 97.44 613 PRO A CA 1
ATOM 4667 C C . PRO A 1 613 ? -8.672 53.375 28.141 1 97.44 613 PRO A C 1
ATOM 4669 O O . PRO A 1 613 ? -8.555 54.406 27.484 1 97.44 613 PRO A O 1
ATOM 4672 N N . ASN A 1 614 ? -8.211 53.219 29.391 1 96.38 614 ASN A N 1
ATOM 4673 C CA . ASN A 1 614 ? -7.477 54.281 30.047 1 96.38 614 ASN A CA 1
ATOM 4674 C C . ASN A 1 614 ? -6.23 54.688 29.266 1 96.38 614 ASN A C 1
ATOM 4676 O O . ASN A 1 614 ? -5.289 53.875 29.156 1 96.38 614 ASN A O 1
ATOM 4680 N N . PRO A 1 615 ? -6.262 55.844 28.75 1 94.62 615 PRO A N 1
ATOM 4681 C CA . PRO A 1 615 ? -5.109 56.25 27.953 1 94.62 615 PRO A CA 1
ATOM 4682 C C . PRO A 1 615 ? -3.822 56.344 28.766 1 94.62 615 PRO A C 1
ATOM 4684 O O . PRO A 1 615 ? -2.729 56.406 28.188 1 94.62 615 PRO A O 1
ATOM 4687 N N . LEU A 1 616 ? -3.973 56.375 30.094 1 96.19 616 LEU A N 1
ATOM 4688 C CA . LEU A 1 616 ? -2.803 56.5 30.969 1 96.19 616 LEU A CA 1
ATOM 4689 C C . LEU A 1 616 ? -2.238 55.125 31.297 1 96.19 616 LEU A C 1
ATOM 4691 O O . LEU A 1 616 ? -1.128 55 31.812 1 96.19 616 LEU A O 1
ATOM 4695 N N . SER A 1 617 ? -3.035 54.125 31 1 96.5 617 SER A N 1
ATOM 4696 C CA . SER A 1 617 ? -2.502 52.781 31.188 1 96.5 617 SER A CA 1
ATOM 4697 C C . SER A 1 617 ? -1.297 52.531 30.297 1 96.5 617 SER A C 1
ATOM 4699 O O . SER A 1 617 ? -1.27 52.969 29.141 1 96.5 617 SER A O 1
ATOM 4701 N N . PRO A 1 618 ? -0.323 51.875 30.766 1 97.56 618 PRO A N 1
ATOM 4702 C CA . PRO A 1 618 ? 0.874 51.656 29.953 1 97.56 618 PRO A CA 1
ATOM 4703 C C . PRO A 1 618 ? 0.616 50.719 28.766 1 97.56 618 PRO A C 1
ATOM 4705 O O . PRO A 1 618 ? -0.252 49.844 28.828 1 97.56 618 PRO A O 1
ATOM 4708 N N . ILE A 1 619 ? 1.373 50.906 27.75 1 97.5 619 ILE A N 1
ATOM 4709 C CA . ILE A 1 619 ? 1.436 49.938 26.641 1 97.5 619 ILE A CA 1
ATOM 4710 C C . ILE A 1 619 ? 2.406 48.812 26.984 1 97.5 619 ILE A C 1
ATOM 4712 O O . ILE A 1 619 ? 3.615 49.031 27.078 1 97.5 619 ILE A O 1
ATOM 4716 N N . LEU A 1 620 ? 1.924 47.656 27.281 1 96.94 620 LEU A N 1
ATOM 4717 C CA . LEU A 1 620 ? 2.652 46.406 27.5 1 96.94 620 LEU A CA 1
ATOM 4718 C C . LEU A 1 620 ? 2.52 45.5 26.297 1 96.94 620 LEU A C 1
ATOM 4720 O O . LEU A 1 620 ? 1.729 45.75 25.391 1 96.94 620 LEU A O 1
ATOM 4724 N N . PRO A 1 621 ? 3.377 44.438 26.281 1 97.06 621 PRO A N 1
ATOM 4725 C CA . PRO A 1 621 ? 3.156 43.5 25.172 1 97.06 621 PRO A CA 1
ATOM 4726 C C . PRO A 1 621 ? 1.697 43.062 25.047 1 97.06 621 PRO A C 1
ATOM 4728 O O . PRO A 1 621 ? 1.104 42.562 26.016 1 97.06 621 PRO A O 1
ATOM 4731 N N . GLY A 1 622 ? 1.164 43.219 23.906 1 96.88 622 GLY A N 1
ATOM 4732 C CA . GLY A 1 622 ? -0.245 42.969 23.641 1 96.88 622 GLY A CA 1
ATOM 4733 C C . GLY A 1 622 ? -1.061 44.25 23.562 1 96.88 622 GLY A C 1
ATOM 4734 O O . GLY A 1 622 ? -2.221 44.219 23.141 1 96.88 622 GLY A O 1
ATOM 4735 N N . GLY A 1 623 ? -0.485 45.375 23.969 1 97.69 623 GLY A N 1
ATOM 4736 C CA . GLY A 1 623 ? -1.139 46.688 23.844 1 97.69 623 GLY A CA 1
ATOM 4737 C C . GLY A 1 623 ? -1.506 47.281 25.172 1 97.69 623 GLY A C 1
ATOM 4738 O O . GLY A 1 623 ? -0.885 47 26.203 1 97.69 623 GLY A O 1
ATOM 4739 N N . ASN A 1 624 ? -2.486 48.219 25.094 1 98.19 624 ASN A N 1
ATOM 4740 C CA . ASN A 1 624 ? -2.943 48.906 26.281 1 98.19 624 ASN A CA 1
ATOM 4741 C C . ASN A 1 624 ? -3.355 47.938 27.375 1 98.19 624 ASN A C 1
ATOM 4743 O O . ASN A 1 624 ? -4.25 47.125 27.172 1 98.19 624 ASN A O 1
ATOM 4747 N N . ALA A 1 625 ? -2.73 48.031 28.531 1 98.12 625 ALA A N 1
ATOM 4748 C CA . ALA A 1 625 ? -2.924 47.062 29.625 1 98.12 625 ALA A CA 1
ATOM 4749 C C . ALA A 1 625 ? -4.391 47 30.031 1 98.12 625 ALA A C 1
ATOM 4751 O O . ALA A 1 625 ? -4.871 45.938 30.453 1 98.12 625 ALA A O 1
ATOM 4752 N N . ASP A 1 626 ? -5.082 48.062 29.844 1 97.69 626 ASP A N 1
ATOM 4753 C CA . ASP A 1 626 ? -6.477 48.125 30.266 1 97.69 626 ASP A CA 1
ATOM 4754 C C . ASP A 1 626 ? -7.363 47.25 29.391 1 97.69 626 ASP A C 1
ATOM 4756 O O . ASP A 1 626 ? -8.5 46.938 29.75 1 97.69 626 ASP A O 1
ATOM 4760 N N . LEU A 1 627 ? -6.906 46.906 28.234 1 98 627 LEU A N 1
ATOM 4761 C CA . LEU A 1 627 ? -7.652 46 27.375 1 98 627 LEU A CA 1
ATOM 4762 C C . LEU A 1 627 ? -7.805 44.625 28.031 1 98 627 LEU A C 1
ATOM 4764 O O . LEU A 1 627 ? -8.742 43.875 27.719 1 98 627 LEU A O 1
ATOM 4768 N N . TYR A 1 628 ? -6.918 44.344 28.922 1 97.25 628 TYR A N 1
ATOM 4769 C CA . TYR A 1 628 ? -6.871 43 29.516 1 97.25 628 TYR A CA 1
ATOM 4770 C C . TYR A 1 628 ? -7.367 43.031 30.953 1 97.25 628 TYR A C 1
ATOM 4772 O O . TYR A 1 628 ? -7.168 42.062 31.703 1 97.25 628 TYR A O 1
ATOM 4780 N N . THR A 1 629 ? -7.992 44.062 31.344 1 95.81 629 THR A N 1
ATOM 4781 C CA . THR A 1 629 ? -8.625 44.156 32.656 1 95.81 629 THR A CA 1
ATOM 4782 C C . THR A 1 629 ? -9.883 43.281 32.688 1 95.81 629 THR A C 1
ATOM 4784 O O . THR A 1 629 ? -10.781 43.438 31.875 1 95.81 629 THR A O 1
ATOM 4787 N N . PRO A 1 630 ? -9.961 42.344 33.656 1 96.38 630 PRO A N 1
ATOM 4788 C CA . PRO A 1 630 ? -11.195 41.594 33.781 1 96.38 630 PRO A CA 1
ATOM 4789 C C . PRO A 1 630 ? -12.406 42.438 34.156 1 96.38 630 PRO A C 1
ATOM 4791 O O . PRO A 1 630 ? -12.32 43.312 35.031 1 96.38 630 PRO A O 1
ATOM 4794 N N . LEU A 1 631 ? -13.477 42.25 33.5 1 96.25 631 LEU A N 1
ATOM 4795 C CA . LEU A 1 631 ? -14.672 43.031 33.75 1 96.25 631 LEU A CA 1
ATOM 4796 C C . LEU A 1 631 ? -15.711 42.25 34.531 1 96.25 631 LEU A C 1
ATOM 4798 O O . LEU A 1 631 ? -16.359 42.75 35.438 1 96.25 631 LEU A O 1
ATOM 4802 N N . PHE A 1 632 ? -15.945 40.969 34.156 1 96 632 PHE A N 1
ATOM 4803 C CA . PHE A 1 632 ? -16.891 40.125 34.844 1 96 632 PHE A CA 1
ATOM 4804 C C . PHE A 1 632 ? -16.578 38.656 34.625 1 96 632 PHE A C 1
ATOM 4806 O O . PHE A 1 632 ? -15.789 38.312 33.75 1 96 632 PHE A O 1
ATOM 4813 N N . THR A 1 633 ? -17.047 37.875 35.5 1 96.38 633 THR A N 1
ATOM 4814 C CA . THR A 1 633 ? -16.922 36.406 35.406 1 96.38 633 THR A CA 1
ATOM 4815 C C . THR A 1 633 ? -18.297 35.75 35.219 1 96.38 633 THR A C 1
ATOM 4817 O O . THR A 1 633 ? -19.266 36.188 35.844 1 96.38 633 THR A O 1
ATOM 4820 N N . LEU A 1 634 ? -18.375 34.906 34.25 1 96.19 634 LEU A N 1
ATOM 4821 C CA . LEU A 1 634 ? -19.578 34.094 34.125 1 96.19 634 LEU A CA 1
ATOM 4822 C C . LEU A 1 634 ? -19.312 32.656 34.625 1 96.19 634 LEU A C 1
ATOM 4824 O O . LEU A 1 634 ? -18.297 32.062 34.281 1 96.19 634 LEU A O 1
ATOM 4828 N N . THR A 1 635 ? -20.172 32.156 35.469 1 96.56 635 THR A N 1
ATOM 4829 C CA . THR A 1 635 ? -20.094 30.781 35.969 1 96.56 635 THR A CA 1
ATOM 4830 C C . THR A 1 635 ? -21.344 30 35.562 1 96.56 635 THR A C 1
ATOM 4832 O O . THR A 1 635 ? -22.469 30.484 35.688 1 96.56 635 THR A O 1
ATOM 4835 N N . THR A 1 636 ? -21.125 28.891 35.031 1 95.94 636 THR A N 1
ATOM 4836 C CA . THR A 1 636 ? -22.203 27.953 34.688 1 95.94 636 THR A CA 1
ATOM 4837 C C . THR A 1 636 ? -21.828 26.531 35.094 1 95.94 636 THR A C 1
ATOM 4839 O O . THR A 1 636 ? -20.734 26.297 35.625 1 95.94 636 THR A O 1
ATOM 4842 N N . ARG A 1 637 ? -22.828 25.516 35.094 1 95.06 637 ARG A N 1
ATOM 4843 C CA . ARG A 1 637 ? -22.609 24.141 35.469 1 95.06 637 ARG A CA 1
ATOM 4844 C C . ARG A 1 637 ? -22.984 23.172 34.344 1 95.06 637 ARG A C 1
ATOM 4846 O O . ARG A 1 637 ? -24.062 23.312 33.75 1 95.06 637 ARG A O 1
ATOM 4853 N N . VAL A 1 638 ? -22.031 22.344 33.969 1 97.38 638 VAL A N 1
ATOM 4854 C CA . VAL A 1 638 ? -22.266 21.359 32.906 1 97.38 638 VAL A CA 1
ATOM 4855 C C . VAL A 1 638 ? -22.281 19.953 33.531 1 97.38 638 VAL A C 1
ATOM 4857 O O . VAL A 1 638 ? -21.531 19.672 34.469 1 97.38 638 VAL A O 1
ATOM 4860 N N . LYS A 1 639 ? -23.125 19.109 33.031 1 97.81 639 LYS A N 1
ATOM 4861 C CA . LYS A 1 639 ? -23.25 17.719 33.469 1 97.81 639 LYS A CA 1
ATOM 4862 C C . LYS A 1 639 ? -23.078 16.75 32.312 1 97.81 639 LYS A C 1
ATOM 4864 O O . LYS A 1 639 ? -23.578 17 31.219 1 97.81 639 LYS A O 1
ATOM 4869 N N . ASN A 1 640 ? -22.266 15.734 32.5 1 98.25 640 ASN A N 1
ATOM 4870 C CA . ASN A 1 640 ? -22.312 14.57 31.625 1 98.25 640 ASN A CA 1
ATOM 4871 C C . ASN A 1 640 ? -23.562 13.727 31.891 1 98.25 640 ASN A C 1
ATOM 4873 O O . ASN A 1 640 ? -23.625 13 32.875 1 98.25 640 ASN A O 1
ATOM 4877 N N . THR A 1 641 ? -24.453 13.797 31.047 1 97.88 641 THR A N 1
ATOM 4878 C CA . THR A 1 641 ? -25.766 13.188 31.281 1 97.88 641 THR A CA 1
ATOM 4879 C C . THR A 1 641 ? -25.766 11.734 30.797 1 97.88 641 THR A C 1
ATOM 4881 O O . THR A 1 641 ? -26.781 11.047 30.922 1 97.88 641 THR A O 1
ATOM 4884 N N . GLY A 1 642 ? -24.703 11.336 30.203 1 97.06 642 GLY A N 1
ATOM 4885 C CA . GLY A 1 642 ? -24.578 9.945 29.781 1 97.06 642 GLY A CA 1
ATOM 4886 C C . GLY A 1 642 ? -23.844 9.078 30.781 1 97.06 642 GLY A C 1
ATOM 4887 O O . GLY A 1 642 ? -23.75 9.43 31.969 1 97.06 642 GLY A O 1
ATOM 4888 N N . THR A 1 643 ? -23.359 7.844 30.359 1 95.5 643 THR A N 1
ATOM 4889 C CA . THR A 1 643 ? -22.781 6.859 31.266 1 95.5 643 THR A CA 1
ATOM 4890 C C . THR A 1 643 ? -21.297 6.699 31 1 95.5 643 THR A C 1
ATOM 4892 O O . THR A 1 643 ? -20.562 6.145 31.828 1 95.5 643 THR A O 1
ATOM 4895 N N . ARG A 1 644 ? -20.844 7.254 29.875 1 96.88 644 ARG A N 1
ATOM 4896 C CA . ARG A 1 644 ? -19.438 7.109 29.516 1 96.88 644 ARG A CA 1
ATOM 4897 C C . ARG A 1 644 ? -18.641 8.352 29.906 1 96.88 644 ARG A C 1
ATOM 4899 O O . ARG A 1 644 ? -19.172 9.461 29.891 1 96.88 644 ARG A O 1
ATOM 4906 N N . THR A 1 645 ? -17.391 8.031 30.297 1 97.81 645 THR A N 1
ATOM 4907 C CA . THR A 1 645 ? -16.484 9.164 30.469 1 97.81 645 THR A CA 1
ATOM 4908 C C . THR A 1 645 ? -16.25 9.883 29.141 1 97.81 645 THR A C 1
ATOM 4910 O O . THR A 1 645 ? -16.125 9.242 28.094 1 97.81 645 THR A O 1
ATOM 4913 N N . GLY A 1 646 ? -16.312 11.164 29.125 1 97.69 646 GLY A N 1
ATOM 4914 C CA . GLY A 1 646 ? -16.078 11.969 27.953 1 97.69 646 GLY A CA 1
ATOM 4915 C C . GLY A 1 646 ? -15.75 13.414 28.266 1 97.69 646 GLY A C 1
ATOM 4916 O O . GLY A 1 646 ? -15.867 13.844 29.422 1 97.69 646 GLY A O 1
ATOM 4917 N N . ALA A 1 647 ? -15.25 14.031 27.328 1 98.31 647 ALA A N 1
ATOM 4918 C CA . ALA A 1 647 ? -14.961 15.461 27.453 1 98.31 647 ALA A CA 1
ATOM 4919 C C . ALA A 1 647 ? -15.852 16.281 26.531 1 98.31 647 ALA A C 1
ATOM 4921 O O . ALA A 1 647 ? -16.234 15.828 25.453 1 98.31 647 ALA A O 1
ATOM 4922 N N . THR A 1 648 ? -16.188 17.469 26.984 1 97.88 648 THR A N 1
ATOM 4923 C CA . THR A 1 648 ? -16.922 18.422 26.141 1 97.88 648 THR A CA 1
ATOM 4924 C C . THR A 1 648 ? -16.25 19.797 26.203 1 97.88 648 THR A C 1
ATOM 4926 O O . THR A 1 648 ? -15.328 20.016 26.984 1 97.88 648 THR A O 1
ATOM 4929 N N . ILE A 1 649 ? -16.609 20.641 25.297 1 98.62 649 ILE A N 1
ATOM 4930 C CA . ILE A 1 649 ? -16.125 22.016 25.234 1 98.62 649 ILE A CA 1
ATOM 4931 C C . ILE A 1 649 ? -17.281 22.984 25.453 1 98.62 649 ILE A C 1
ATOM 4933 O O . ILE A 1 649 ? -18.219 23.031 24.641 1 98.62 649 ILE A O 1
ATOM 4937 N N . LEU A 1 650 ? -17.266 23.688 26.5 1 98.06 650 LEU A N 1
ATOM 4938 C CA . LEU A 1 650 ? -18.188 24.797 26.656 1 98.06 650 LEU A CA 1
ATOM 4939 C C . LEU A 1 650 ? -17.672 26.031 25.906 1 98.06 650 LEU A C 1
ATOM 4941 O O . LEU A 1 650 ? -16.5 26.391 26.016 1 98.06 650 LEU A O 1
ATOM 4945 N N . GLN A 1 651 ? -18.547 26.547 25.125 1 98.62 651 GLN A N 1
ATOM 4946 C CA . GLN A 1 651 ? -18.234 27.719 24.297 1 98.62 651 GLN A CA 1
ATOM 4947 C C . GLN A 1 651 ? -19.062 28.922 24.703 1 98.62 651 GLN A C 1
ATOM 4949 O O . GLN A 1 651 ? -20.281 28.797 24.906 1 98.62 651 GLN A O 1
ATOM 4954 N N . LEU A 1 652 ? -18.453 30.062 24.875 1 98.62 652 LEU A N 1
ATOM 4955 C CA . LEU A 1 652 ? -19.109 31.297 25.25 1 98.62 652 LEU A CA 1
ATOM 4956 C C . LEU A 1 652 ? -19.047 32.312 24.109 1 98.62 652 LEU A C 1
ATOM 4958 O O . LEU A 1 652 ? -17.953 32.594 23.594 1 98.62 652 LEU A O 1
ATOM 4962 N N . TYR A 1 653 ? -20.172 32.812 23.719 1 98.5 653 TYR A N 1
ATOM 4963 C CA . TYR A 1 653 ? -20.297 33.812 22.672 1 98.5 653 TYR A CA 1
ATOM 4964 C C . TYR A 1 653 ? -20.906 35.094 23.219 1 98.5 653 TYR A C 1
ATOM 4966 O O . TYR A 1 653 ? -21.719 35.062 24.141 1 98.5 653 TYR A O 1
ATOM 4974 N N . ILE A 1 654 ? -20.547 36.188 22.688 1 98.06 654 ILE A N 1
ATOM 4975 C CA . ILE A 1 654 ? -21.156 37.469 23.109 1 98.06 654 ILE A CA 1
ATOM 4976 C C . ILE A 1 654 ? -21.828 38.125 21.906 1 98.06 654 ILE A C 1
ATOM 4978 O O . ILE A 1 654 ? -21.453 37.875 20.75 1 98.06 654 ILE A O 1
ATOM 4982 N N . SER A 1 655 ? -22.781 38.875 22.125 1 97.38 655 SER A N 1
ATOM 4983 C CA . SER A 1 655 ? -23.453 39.75 21.188 1 97.38 655 SER A CA 1
ATOM 4984 C C . SER A 1 655 ? -23.484 41.188 21.703 1 97.38 655 SER A C 1
ATOM 4986 O O . SER A 1 655 ? -24 41.469 22.797 1 97.38 655 SER A O 1
ATOM 4988 N N . LEU A 1 656 ? -22.906 42.094 20.922 1 97.62 656 LEU A N 1
ATOM 4989 C CA . LEU A 1 656 ? -22.891 43.5 21.297 1 97.62 656 LEU A CA 1
ATOM 4990 C C . LEU A 1 656 ? -24.203 44.156 20.922 1 97.62 656 LEU A C 1
ATOM 4992 O O . LEU A 1 656 ? -24.875 43.75 19.984 1 97.62 656 LEU A O 1
ATOM 4996 N N . PRO A 1 657 ? -24.547 45.188 21.688 1 96.25 657 PRO A N 1
ATOM 4997 C CA . PRO A 1 657 ? -25.812 45.875 21.375 1 96.25 657 PRO A CA 1
ATOM 4998 C C . PRO A 1 657 ? -25.766 46.562 20.016 1 96.25 657 PRO A C 1
ATOM 5000 O O . PRO A 1 657 ? -24.906 47.406 19.75 1 96.25 657 PRO A O 1
ATOM 5003 N N . GLU A 1 658 ? -26.75 46.312 19.172 1 93.38 658 GLU A N 1
ATOM 5004 C CA . GLU A 1 658 ? -26.781 46.812 17.797 1 93.38 658 GLU A CA 1
ATOM 5005 C C . GLU A 1 658 ? -26.906 48.312 17.766 1 93.38 658 GLU A C 1
ATOM 5007 O O . GLU A 1 658 ? -26.391 48.969 16.844 1 93.38 658 GLU A O 1
ATOM 5012 N N . THR A 1 659 ? -27.516 48.938 18.766 1 93.81 659 THR A N 1
ATOM 5013 C CA . THR A 1 659 ? -27.828 50.344 18.781 1 93.81 659 THR A CA 1
ATOM 5014 C C . THR A 1 659 ? -26.578 51.188 19.016 1 93.81 659 THR A C 1
ATOM 5016 O O . THR A 1 659 ? -26.516 52.344 18.656 1 93.81 659 THR A O 1
ATOM 5019 N N . SER A 1 660 ? -25.594 50.562 19.578 1 95.25 660 SER A N 1
ATOM 5020 C CA . SER A 1 660 ? -24.406 51.344 19.953 1 95.25 660 SER A CA 1
ATOM 5021 C C . SER A 1 660 ? -23.141 50.75 19.344 1 95.25 660 SER A C 1
ATOM 5023 O O . SER A 1 660 ? -22.047 50.938 19.844 1 95.25 660 SER A O 1
ATOM 5025 N N . THR A 1 661 ? -23.266 49.938 18.375 1 95.94 661 THR A N 1
ATOM 5026 C CA . THR A 1 661 ? -22.141 49.375 17.609 1 95.94 661 THR A CA 1
ATOM 5027 C C . THR A 1 661 ? -22.312 49.656 16.125 1 95.94 661 THR A C 1
ATOM 5029 O O . THR A 1 661 ? -23.438 49.812 15.641 1 95.94 661 THR A O 1
ATOM 5032 N N . PRO A 1 662 ? -21.25 49.75 15.398 1 95.56 662 PRO A N 1
ATOM 5033 C CA . PRO A 1 662 ? -21.344 50.031 13.969 1 95.56 662 PRO A CA 1
ATOM 5034 C C . PRO A 1 662 ? -22.078 48.938 13.195 1 95.56 662 PRO A C 1
ATOM 5036 O O . PRO A 1 662 ? -22.062 47.781 13.602 1 95.56 662 PRO A O 1
ATOM 5039 N N . GLU A 1 663 ? -22.656 49.375 12.047 1 93.19 663 GLU A N 1
ATOM 5040 C CA . GLU A 1 663 ? -23.234 48.375 11.125 1 93.19 663 GLU A CA 1
ATOM 5041 C C . GLU A 1 663 ? -22.188 47.375 10.688 1 93.19 663 GLU A C 1
ATOM 5043 O O . GLU A 1 663 ? -21.016 47.688 10.492 1 93.19 663 GLU A O 1
ATOM 5048 N N . GLY A 1 664 ? -22.594 46.156 10.539 1 93.5 664 GLY A N 1
ATOM 5049 C CA . GLY A 1 664 ? -21.672 45.094 10.102 1 93.5 664 GLY A CA 1
ATOM 5050 C C . GLY A 1 664 ? -21.031 44.375 11.25 1 93.5 664 GLY A C 1
ATOM 5051 O O . GLY A 1 664 ? -20.234 43.438 11.039 1 93.5 664 GLY A O 1
ATOM 5052 N N . THR A 1 665 ? -21.328 44.719 12.508 1 96.69 665 THR A N 1
ATOM 5053 C CA . THR A 1 665 ? -20.844 44 13.672 1 96.69 665 THR A CA 1
ATOM 5054 C C . THR A 1 665 ? -21.469 42.594 13.727 1 96.69 665 THR A C 1
ATOM 5056 O O . THR A 1 665 ? -22.688 42.469 13.633 1 96.69 665 THR A O 1
ATOM 5059 N N . PRO A 1 666 ? -20.594 41.594 13.812 1 96.88 666 PRO A N 1
ATOM 5060 C CA . PRO A 1 666 ? -21.125 40.219 13.867 1 96.88 666 PRO A CA 1
ATOM 5061 C C . PRO A 1 666 ? -22.094 40 15.031 1 96.88 666 PRO A C 1
ATOM 5063 O O . PRO A 1 666 ? -21.906 40.594 16.109 1 96.88 666 PRO A O 1
ATOM 5066 N N . LYS A 1 667 ? -23.094 39.156 14.836 1 93.69 667 LYS A N 1
ATOM 5067 C CA . LYS A 1 667 ? -24.141 38.938 15.82 1 93.69 667 LYS A CA 1
ATOM 5068 C C . LYS A 1 667 ? -23.609 38.125 17.016 1 93.69 667 LYS A C 1
ATOM 5070 O O . LYS A 1 667 ? -24.094 38.312 18.141 1 93.69 667 LYS A O 1
ATOM 5075 N N . LYS A 1 668 ? -22.703 37.25 16.797 1 96.25 668 LYS A N 1
ATOM 5076 C CA . LYS A 1 668 ? -22.031 36.438 17.812 1 96.25 668 LYS A CA 1
ATOM 5077 C C . LYS A 1 668 ? -20.531 36.344 17.531 1 96.25 668 LYS A C 1
ATOM 5079 O O . LYS A 1 668 ? -20.109 36.188 16.391 1 96.25 668 LYS A O 1
ATOM 5084 N N . VAL A 1 669 ? -19.781 36.438 18.562 1 98.19 669 VAL A N 1
ATOM 5085 C CA . VAL A 1 669 ? -18.344 36.188 18.453 1 98.19 669 VAL A CA 1
ATOM 5086 C C . VAL A 1 669 ? -17.875 35.344 19.641 1 98.19 669 VAL A C 1
ATOM 5088 O O . VAL A 1 669 ? -18.328 35.562 20.766 1 98.19 669 VAL A O 1
ATOM 5091 N N . LEU A 1 670 ? -17.062 34.312 19.438 1 98.81 670 LEU A N 1
ATOM 5092 C CA . LEU A 1 670 ? -16.5 33.5 20.5 1 98.81 670 LEU A CA 1
ATOM 5093 C C . LEU A 1 670 ? -15.617 34.312 21.422 1 98.81 670 LEU A C 1
ATOM 5095 O O . LEU A 1 670 ? -14.742 35.062 20.953 1 98.81 670 LEU A O 1
ATOM 5099 N N . ARG A 1 671 ? -15.844 34.25 22.719 1 98.75 671 ARG A N 1
ATOM 5100 C CA . ARG A 1 671 ? -15.023 34.969 23.688 1 98.75 671 ARG A CA 1
ATOM 5101 C C . ARG A 1 671 ? -14.719 34.125 24.906 1 98.75 671 ARG A C 1
ATOM 5103 O O . ARG A 1 671 ? -14.305 34.625 25.953 1 98.75 671 ARG A O 1
ATOM 5110 N N . GLY A 1 672 ? -14.883 32.812 24.766 1 98.56 672 GLY A N 1
ATOM 5111 C CA . GLY A 1 672 ? -14.523 31.875 25.797 1 98.56 672 GLY A CA 1
ATOM 5112 C C . GLY A 1 672 ? -14.68 30.422 25.375 1 98.56 672 GLY A C 1
ATOM 5113 O O . GLY A 1 672 ? -15.578 30.094 24.594 1 98.56 672 GLY A O 1
ATOM 5114 N N . PHE A 1 673 ? -13.883 29.547 25.891 1 98.62 673 PHE A N 1
ATOM 5115 C CA . PHE A 1 673 ? -14.055 28.109 25.75 1 98.62 673 PHE A CA 1
ATOM 5116 C C . PHE A 1 673 ? -13.289 27.359 26.844 1 98.62 673 PHE A C 1
ATOM 5118 O O . PHE A 1 673 ? -12.234 27.812 27.281 1 98.62 673 PHE A O 1
ATOM 5125 N N . GLU A 1 674 ? -13.828 26.312 27.297 1 98.25 674 GLU A N 1
ATOM 5126 C CA . GLU A 1 674 ? -13.219 25.438 28.297 1 98.25 674 GLU A CA 1
ATOM 5127 C C . GLU A 1 674 ? -13.523 23.969 28 1 98.25 674 GLU A C 1
ATOM 5129 O O . GLU A 1 674 ? -14.688 23.594 27.859 1 98.25 674 GLU A O 1
ATOM 5134 N N . LYS A 1 675 ? -12.5 23.156 27.828 1 98.12 675 LYS A N 1
ATOM 5135 C CA . LYS A 1 675 ? -12.68 21.719 27.719 1 98.12 675 LYS A CA 1
ATOM 5136 C C . LYS A 1 675 ? -12.734 21.047 29.078 1 98.12 675 LYS A C 1
ATOM 5138 O O . LYS A 1 675 ? -11.852 21.266 29.922 1 98.12 675 LYS A O 1
ATOM 5143 N N . VAL A 1 676 ? -13.734 20.266 29.312 1 97.25 676 VAL A N 1
ATOM 5144 C CA . VAL A 1 676 ? -13.938 19.641 30.609 1 97.25 676 VAL A CA 1
ATOM 5145 C C . VAL A 1 676 ? -14.164 18.141 30.422 1 97.25 676 VAL A C 1
ATOM 5147 O O . VAL A 1 676 ? -15.055 17.719 29.688 1 97.25 676 VAL A O 1
ATOM 5150 N N . GLU A 1 677 ? -13.328 17.375 31 1 97.62 677 GLU A N 1
ATOM 5151 C CA . GLU A 1 677 ? -13.523 15.93 31.016 1 97.62 677 GLU A CA 1
ATOM 5152 C C . GLU A 1 677 ? -14.273 15.492 32.281 1 97.62 677 GLU A C 1
ATOM 5154 O O . GLU A 1 677 ? -14 16 33.375 1 97.62 677 GLU A O 1
ATOM 5159 N N . MET A 1 678 ? -15.234 14.609 32.094 1 97.44 678 MET A N 1
ATOM 5160 C CA . MET A 1 678 ? -16.062 14.188 33.219 1 97.44 678 MET A CA 1
ATOM 5161 C C . MET A 1 678 ? -16.469 12.719 33.094 1 97.44 678 MET A C 1
ATOM 5163 O O . MET A 1 678 ? -16.672 12.234 31.969 1 97.44 678 MET A O 1
ATOM 5167 N N . ARG A 1 679 ? -16.672 11.992 34.25 1 96.5 679 ARG A N 1
ATOM 5168 C CA . ARG A 1 679 ? -17.297 10.672 34.281 1 96.5 679 ARG A CA 1
ATOM 5169 C C . ARG A 1 679 ? -18.797 10.766 34.031 1 96.5 679 ARG A C 1
ATOM 5171 O O . ARG A 1 679 ? -19.375 11.844 34.094 1 96.5 679 ARG A O 1
ATOM 5178 N N . GLY A 1 680 ? -19.328 9.672 33.656 1 97.38 680 GLY A N 1
ATOM 5179 C CA . GLY A 1 680 ? -20.781 9.633 33.531 1 97.38 680 GLY A CA 1
ATOM 5180 C C . GLY A 1 680 ? -21.5 10.117 34.781 1 97.38 680 GLY A C 1
ATOM 5181 O O . GLY A 1 680 ? -21.188 9.711 35.875 1 97.38 680 GLY A O 1
ATOM 5182 N N . GLY A 1 681 ? -22.359 11.094 34.562 1 97.44 681 GLY A N 1
ATOM 5183 C CA . GLY A 1 681 ? -23.172 11.586 35.656 1 97.44 681 GLY A CA 1
ATOM 5184 C C . GLY A 1 681 ? -22.516 12.727 36.438 1 97.44 681 GLY A C 1
ATOM 5185 O O . GLY A 1 681 ? -23.172 13.414 37.219 1 97.44 681 GLY A O 1
ATOM 5186 N N . GLU A 1 682 ? -21.328 13.008 36.156 1 97.94 682 GLU A N 1
ATOM 5187 C CA . GLU A 1 682 ? -20.578 14.023 36.906 1 97.94 682 GLU A CA 1
ATOM 5188 C C . GLU A 1 682 ? -20.953 15.43 36.438 1 97.94 682 GLU A C 1
ATOM 5190 O O . GLU A 1 682 ? -21.359 15.617 35.281 1 97.94 682 GLU A O 1
ATOM 5195 N N . GLU A 1 683 ? -20.875 16.344 37.344 1 96.5 683 GLU A N 1
ATOM 5196 C CA . GLU A 1 683 ? -21.109 17.75 37.062 1 96.5 683 GLU A CA 1
ATOM 5197 C C . GLU A 1 683 ? -19.875 18.594 37.438 1 96.5 683 GLU A C 1
ATOM 5199 O O . GLU A 1 683 ? -19.125 18.25 38.344 1 96.5 683 GLU A O 1
ATOM 5204 N N . ARG A 1 684 ? -19.688 19.656 36.75 1 96.44 684 ARG A N 1
ATOM 5205 C CA . ARG A 1 684 ? -18.547 20.547 37 1 96.44 684 ARG A CA 1
ATOM 5206 C C . ARG A 1 684 ? -18.938 22 36.75 1 96.44 684 ARG A C 1
ATOM 5208 O O . ARG A 1 684 ? -19.672 22.297 35.812 1 96.44 684 ARG A O 1
ATOM 5215 N N . ASP A 1 685 ? -18.469 22.844 37.594 1 96.12 685 ASP A N 1
ATOM 5216 C CA . ASP A 1 685 ? -18.578 24.281 37.344 1 96.12 685 ASP A CA 1
ATOM 5217 C C . ASP A 1 685 ? -17.516 24.75 36.344 1 96.12 685 ASP A C 1
ATOM 5219 O O . ASP A 1 685 ? -16.375 24.281 36.406 1 96.12 685 ASP A O 1
ATOM 5223 N N . VAL A 1 686 ? -17.969 25.562 35.5 1 97.06 686 VAL A N 1
ATOM 5224 C CA . VAL A 1 686 ? -17.047 26.172 34.562 1 97.06 686 VAL A CA 1
ATOM 5225 C C . VAL A 1 686 ? -17.125 27.703 34.656 1 97.06 686 VAL A C 1
ATOM 5227 O O . VAL A 1 686 ? -18.203 28.266 34.719 1 97.06 686 VAL A O 1
ATOM 5230 N N . GLU A 1 687 ? -16 28.266 34.719 1 96.5 687 GLU A N 1
ATOM 5231 C CA . GLU A 1 687 ? -15.898 29.703 34.844 1 96.5 687 GLU A CA 1
ATOM 5232 C C . GLU A 1 687 ? -15.211 30.328 33.656 1 96.5 687 GLU A C 1
ATOM 5234 O O . GLU A 1 687 ? -14.227 29.797 33.125 1 96.5 687 GLU A O 1
ATOM 5239 N N . PHE A 1 688 ? -15.805 31.469 33.156 1 97.5 688 PHE A N 1
ATOM 5240 C CA . PHE A 1 688 ? -15.219 32.312 32.125 1 97.5 688 PHE A CA 1
ATOM 5241 C C . PHE A 1 688 ? -14.945 33.719 32.625 1 97.5 688 PHE A C 1
ATOM 5243 O O . PHE A 1 688 ? -15.797 34.312 33.25 1 97.5 688 PHE A O 1
ATOM 5250 N N . VAL A 1 689 ? -13.805 34.188 32.406 1 97.25 689 VAL A N 1
ATOM 5251 C CA . VAL A 1 689 ? -13.453 35.562 32.75 1 97.25 689 VAL A CA 1
ATOM 5252 C C . VAL A 1 689 ? -13.398 36.406 31.484 1 97.25 689 VAL A C 1
ATOM 5254 O O . VAL A 1 689 ? -12.633 36.094 30.562 1 97.25 689 VAL A O 1
ATOM 5257 N N . LEU A 1 690 ? -14.18 37.375 31.375 1 97.56 690 LEU A N 1
ATOM 5258 C CA . LEU A 1 690 ? -14.18 38.25 30.203 1 97.56 690 LEU A CA 1
ATOM 5259 C C . LEU A 1 690 ? -13.469 39.562 30.5 1 97.56 690 LEU A C 1
ATOM 5261 O O . LEU A 1 690 ? -13.734 40.188 31.531 1 97.56 690 LEU A O 1
ATOM 5265 N N . GLN A 1 691 ? -12.617 39.938 29.641 1 97.31 691 GLN A N 1
ATOM 5266 C CA . GLN A 1 691 ? -11.812 41.156 29.75 1 97.31 691 GLN A CA 1
ATOM 5267 C C . GLN A 1 691 ? -12.414 42.281 28.922 1 97.31 691 GLN A C 1
ATOM 5269 O O . GLN A 1 691 ? -13.32 42.062 28.109 1 97.31 691 GLN A O 1
ATOM 5274 N N . ARG A 1 692 ? -11.867 43.5 29.141 1 97 692 ARG A N 1
ATOM 5275 C CA . ARG A 1 692 ? -12.344 44.688 28.453 1 97 692 ARG A CA 1
ATOM 5276 C C . ARG A 1 692 ? -12.336 44.469 26.938 1 97 692 ARG A C 1
ATOM 5278 O O . ARG A 1 692 ? -13.305 44.812 26.25 1 97 692 ARG A O 1
ATOM 5285 N N . ARG A 1 693 ? -11.219 43.938 26.375 1 97.81 693 ARG A N 1
ATOM 5286 C CA . ARG A 1 693 ? -11.078 43.719 24.938 1 97.81 693 ARG A CA 1
ATOM 5287 C C . ARG A 1 693 ? -12.164 42.781 24.406 1 97.81 693 ARG A C 1
ATOM 5289 O O . ARG A 1 693 ? -12.648 42.938 23.281 1 97.81 693 ARG A O 1
ATOM 5296 N N . ASP A 1 694 ? -12.656 41.844 25.219 1 97.94 694 ASP A N 1
ATOM 5297 C CA . ASP A 1 694 ? -13.586 40.812 24.797 1 97.94 694 ASP A CA 1
ATOM 5298 C C . ASP A 1 694 ? -14.961 41.406 24.484 1 97.94 694 ASP A C 1
ATOM 5300 O O . ASP A 1 694 ? -15.727 40.812 23.719 1 97.94 694 ASP A O 1
ATOM 5304 N N . VAL A 1 695 ? -15.273 42.531 25.047 1 97.06 695 VAL A N 1
ATOM 5305 C CA . VAL A 1 695 ? -16.625 43.094 24.906 1 97.06 695 VAL A CA 1
ATOM 5306 C C . VAL A 1 695 ? -16.562 44.406 24.141 1 97.06 695 VAL A C 1
ATOM 5308 O O . VAL A 1 695 ? -17.469 45.219 24.25 1 97.06 695 VAL A O 1
ATOM 5311 N N . GLY A 1 696 ? -15.477 44.625 23.484 1 97.12 696 GLY A N 1
ATOM 5312 C CA . GLY A 1 696 ? -15.32 45.875 22.734 1 97.12 696 GLY A CA 1
ATOM 5313 C C . GLY A 1 696 ? -15.297 45.656 21.234 1 97.12 696 GLY A C 1
ATOM 5314 O O . GLY A 1 696 ? -15.172 44.5 20.766 1 97.12 696 GLY A O 1
ATOM 5315 N N . TYR A 1 697 ? -15.516 46.688 20.438 1 97.88 697 TYR A N 1
ATOM 5316 C CA . TYR A 1 697 ? -15.305 46.75 19 1 97.88 697 TYR A CA 1
ATOM 5317 C C . TYR A 1 697 ? -14.273 47.812 18.641 1 97.88 697 TYR A C 1
ATOM 5319 O O . TYR A 1 697 ? -13.977 48.688 19.453 1 97.88 697 TYR A O 1
ATOM 5327 N N . TRP A 1 698 ? -13.656 47.719 17.516 1 98.12 698 TRP A N 1
ATOM 5328 C CA . TRP A 1 698 ? -12.695 48.719 17.078 1 98.12 698 TRP A CA 1
ATOM 5329 C C . TRP A 1 698 ? -13.398 49.875 16.391 1 98.12 698 TRP A C 1
ATOM 5331 O O . TRP A 1 698 ? -14.086 49.719 15.383 1 98.12 698 TRP A O 1
ATOM 5341 N N . ASP A 1 699 ? -13.219 51.062 16.922 1 97.5 699 ASP A N 1
ATOM 5342 C CA . ASP A 1 699 ? -13.766 52.281 16.328 1 97.5 699 ASP A CA 1
ATOM 5343 C C . ASP A 1 699 ? -12.758 52.938 15.398 1 97.5 699 ASP A C 1
ATOM 5345 O O . ASP A 1 699 ? -11.719 53.438 15.844 1 97.5 699 ASP A O 1
ATOM 5349 N N . THR A 1 700 ? -13.07 53.031 14.195 1 96.12 700 THR A N 1
ATOM 5350 C CA . THR A 1 700 ? -12.117 53.5 13.188 1 96.12 700 THR A CA 1
ATOM 5351 C C . THR A 1 700 ? -11.945 55.031 13.266 1 96.12 700 THR A C 1
ATOM 5353 O O . THR A 1 700 ? -10.93 55.562 12.828 1 96.12 700 THR A O 1
ATOM 5356 N N . VAL A 1 701 ? -12.922 55.688 13.727 1 95.81 701 VAL A N 1
ATOM 5357 C CA . VAL A 1 701 ? -12.844 57.125 13.859 1 95.81 701 VAL A CA 1
ATOM 5358 C C . VAL A 1 701 ? -11.945 57.5 15.039 1 95.81 701 VAL A C 1
ATOM 5360 O O . VAL A 1 701 ? -11.062 58.344 14.922 1 95.81 701 VAL A O 1
ATOM 5363 N N . LEU A 1 702 ? -12.125 56.812 16.125 1 95.31 702 LEU A N 1
ATOM 5364 C CA . LEU A 1 702 ? -11.344 57.062 17.328 1 95.31 702 LEU A CA 1
ATOM 5365 C C . LEU A 1 702 ? -9.977 56.406 17.25 1 95.31 702 LEU A C 1
ATOM 5367 O O . LEU A 1 702 ? -9.039 56.781 17.938 1 95.31 702 LEU A O 1
ATOM 5371 N N . GLY A 1 703 ? -9.914 55.406 16.438 1 95.88 703 GLY A N 1
ATOM 5372 C CA . GLY A 1 703 ? -8.688 54.625 16.359 1 95.88 703 GLY A CA 1
ATOM 5373 C C . GLY A 1 703 ? -8.375 53.844 17.625 1 95.88 703 GLY A C 1
ATOM 5374 O O . GLY A 1 703 ? -7.234 53.844 18.094 1 95.88 703 GLY A O 1
ATOM 5375 N N . ASP A 1 704 ? -9.383 53.281 18.219 1 96.75 704 ASP A N 1
ATOM 5376 C CA . ASP A 1 704 ? -9.227 52.594 19.516 1 96.75 704 ASP A CA 1
ATOM 5377 C C . ASP A 1 704 ? -10.359 51.594 19.75 1 96.75 704 ASP A C 1
ATOM 5379 O O . ASP A 1 704 ? -11.383 51.625 19.047 1 96.75 704 ASP A O 1
ATOM 5383 N N . TRP A 1 705 ? -10.125 50.688 20.656 1 97.94 705 TRP A N 1
ATOM 5384 C CA . TRP A 1 705 ? -11.18 49.781 21.109 1 97.94 705 TRP A CA 1
ATOM 5385 C C . TRP A 1 705 ? -12.219 50.531 21.938 1 97.94 705 TRP A C 1
ATOM 5387 O O . TRP A 1 705 ? -11.867 51.406 22.734 1 97.94 705 TRP A O 1
ATOM 5397 N N . VAL A 1 706 ? -13.461 50.188 21.734 1 97.94 706 VAL A N 1
ATOM 5398 C CA . VAL A 1 706 ? -14.547 50.875 22.438 1 97.94 706 VAL A CA 1
ATOM 5399 C C . VAL A 1 706 ? -15.539 49.844 22.984 1 97.94 706 VAL A C 1
ATOM 5401 O O . VAL A 1 706 ? -15.93 48.906 22.281 1 97.94 706 VAL A O 1
ATOM 5404 N N . VAL A 1 707 ? -15.898 49.969 24.266 1 97.31 707 VAL A N 1
ATOM 5405 C CA . VAL A 1 707 ? -17 49.219 24.844 1 97.31 707 VAL A CA 1
ATOM 5406 C C . VAL A 1 707 ? -18.312 49.938 24.609 1 97.31 707 VAL A C 1
ATOM 5408 O O . VAL A 1 707 ? -18.469 51.094 24.969 1 97.31 707 VAL A O 1
ATOM 5411 N N . PRO A 1 708 ? -19.188 49.281 23.953 1 96.94 708 PRO A N 1
ATOM 5412 C CA . PRO A 1 708 ? -20.438 49.969 23.641 1 96.94 708 PRO A CA 1
ATOM 5413 C C . PRO A 1 708 ? -21.328 50.188 24.875 1 96.94 708 PRO A C 1
ATOM 5415 O O . PRO A 1 708 ? -21.172 49.469 25.859 1 96.94 708 PRO A O 1
ATOM 5418 N N . GLU A 1 709 ? -22.266 51.188 24.75 1 95.38 709 GLU A N 1
ATOM 5419 C CA . GLU A 1 709 ? -23.297 51.312 25.75 1 95.38 709 GLU A CA 1
ATOM 5420 C C . GLU A 1 709 ? -24.422 50.312 25.562 1 95.38 709 GLU A C 1
ATOM 5422 O O . GLU A 1 709 ? -24.766 49.969 24.422 1 95.38 709 GLU A O 1
ATOM 5427 N N . GLY A 1 710 ? -24.859 49.844 26.688 1 94.62 710 GLY A N 1
ATOM 5428 C CA . GLY A 1 710 ? -26.031 48.969 26.609 1 94.62 710 GLY A CA 1
ATOM 5429 C C . GLY A 1 710 ? -25.734 47.562 27.062 1 94.62 710 GLY A C 1
ATOM 5430 O O . GLY A 1 710 ? -24.641 47.25 27.562 1 94.62 710 GLY A O 1
ATOM 5431 N N . GLU A 1 711 ? -26.703 46.75 26.906 1 95.69 711 GLU A N 1
ATOM 5432 C CA . GLU A 1 711 ? -26.641 45.375 27.375 1 95.69 711 GLU A CA 1
ATOM 5433 C C . GLU A 1 711 ? -25.891 44.5 26.391 1 95.69 711 GLU A C 1
ATOM 5435 O O . GLU A 1 711 ? -26.219 44.469 25.203 1 95.69 711 GLU A O 1
ATOM 5440 N N . ILE A 1 712 ? -24.891 43.812 26.859 1 96.5 712 ILE A N 1
ATOM 5441 C CA . ILE A 1 712 ? -24.141 42.812 26.094 1 96.5 712 ILE A CA 1
ATOM 5442 C C . ILE A 1 712 ? -24.75 41.438 26.344 1 96.5 712 ILE A C 1
ATOM 5444 O O . ILE A 1 712 ? -24.938 41.031 27.484 1 96.5 712 ILE A O 1
ATOM 5448 N N . GLY A 1 713 ? -25.188 40.781 25.281 1 97 713 GLY A N 1
ATOM 5449 C CA . GLY A 1 713 ? -25.641 39.406 25.406 1 97 713 GLY A CA 1
ATOM 5450 C C . GLY A 1 713 ? -24.516 38.406 25.594 1 97 713 GLY A C 1
ATOM 5451 O O . GLY A 1 713 ? -23.516 38.469 24.875 1 97 713 GLY A O 1
ATOM 5452 N N . VAL A 1 714 ? -24.531 37.594 26.594 1 97.56 714 VAL A N 1
ATOM 5453 C CA . VAL A 1 714 ? -23.562 36.531 26.844 1 97.56 714 VAL A CA 1
ATOM 5454 C C . VAL A 1 714 ? -24.266 35.156 26.781 1 97.56 714 VAL A C 1
ATOM 5456 O O . VAL A 1 714 ? -25.219 34.906 27.516 1 97.56 714 VAL A O 1
ATOM 5459 N N . MET A 1 715 ? -23.797 34.344 25.828 1 97.06 715 MET A N 1
ATOM 5460 C CA . MET A 1 715 ? -24.438 33.031 25.578 1 97.06 715 MET A CA 1
ATOM 5461 C C . MET A 1 715 ? -23.438 31.906 25.766 1 97.06 715 MET A C 1
ATOM 5463 O O . MET A 1 715 ? -22.266 32.031 25.391 1 97.06 715 MET A O 1
ATOM 5467 N N . VAL A 1 716 ? -23.828 30.844 26.359 1 97.38 716 VAL A N 1
ATOM 5468 C CA . VAL A 1 716 ? -22.984 29.672 26.578 1 97.38 716 VAL A CA 1
ATOM 5469 C C . VAL A 1 716 ? -23.672 28.422 26.062 1 97.38 716 VAL A C 1
ATOM 5471 O O . VAL A 1 716 ? -24.891 28.281 26.188 1 97.38 716 VAL A O 1
ATOM 5474 N N . GLY A 1 717 ? -22.938 27.562 25.422 1 97.31 717 GLY A N 1
ATOM 5475 C CA . GLY A 1 717 ? -23.438 26.297 24.938 1 97.31 717 GLY A CA 1
ATOM 5476 C C . GLY A 1 717 ? -22.359 25.391 24.391 1 97.31 717 GLY A C 1
ATOM 5477 O O . GLY A 1 717 ? -21.25 25.328 24.953 1 97.31 717 GLY A O 1
ATOM 5478 N N . PHE A 1 718 ? -22.75 24.578 23.438 1 98.06 718 PHE A N 1
ATOM 5479 C CA . PHE A 1 718 ? -21.844 23.5 23.016 1 98.06 718 PHE A CA 1
ATOM 5480 C C . PHE A 1 718 ? -21.391 23.703 21.578 1 98.06 718 PHE A C 1
ATOM 5482 O O . PHE A 1 718 ? -20.484 23.016 21.109 1 98.06 718 PHE A O 1
ATOM 5489 N N . SER A 1 719 ? -21.922 24.625 20.859 1 98.56 719 SER A N 1
ATOM 5490 C CA . SER A 1 719 ? -21.516 25.125 19.547 1 98.56 719 SER A CA 1
ATOM 5491 C C . SER A 1 719 ? -22.141 26.5 19.266 1 98.56 719 SER A C 1
ATOM 5493 O O . SER A 1 719 ? -22.953 26.984 20.047 1 98.56 719 SER A O 1
ATOM 5495 N N . VAL A 1 720 ? -21.734 27.047 18.141 1 98.5 720 VAL A N 1
ATOM 5496 C CA . VAL A 1 720 ? -22.203 28.391 17.812 1 98.5 720 VAL A CA 1
ATOM 5497 C C . VAL A 1 720 ? -23.719 28.375 17.609 1 98.5 720 VAL A C 1
ATOM 5499 O O . VAL A 1 720 ? -24.391 29.375 17.797 1 98.5 720 VAL A O 1
ATOM 5502 N N . GLN A 1 721 ? -24.312 27.172 17.297 1 97.5 721 GLN A N 1
ATOM 5503 C CA . GLN A 1 721 ? -25.75 27.078 17.062 1 97.5 721 GLN A CA 1
ATOM 5504 C C . GLN A 1 721 ? -26.453 26.375 18.219 1 97.5 721 GLN A C 1
ATOM 5506 O O . GLN A 1 721 ? -27.688 26.312 18.266 1 97.5 721 GLN A O 1
ATOM 5511 N N . ASP A 1 722 ? -25.734 25.781 19.078 1 97.38 722 ASP A N 1
ATOM 5512 C CA . ASP A 1 722 ? -26.281 25.125 20.25 1 97.38 722 ASP A CA 1
ATOM 5513 C C . ASP A 1 722 ? -25.938 25.891 21.516 1 97.38 722 ASP A C 1
ATOM 5515 O O . ASP A 1 722 ? -25.156 25.422 22.344 1 97.38 722 ASP A O 1
ATOM 5519 N N . LEU A 1 723 ? -26.562 27.016 21.703 1 96.81 723 LEU A N 1
ATOM 5520 C CA . LEU A 1 723 ? -26.406 27.875 22.859 1 96.81 723 LEU A CA 1
ATOM 5521 C C . LEU A 1 723 ? -27.562 27.688 23.828 1 96.81 723 LEU A C 1
ATOM 5523 O O . LEU A 1 723 ? -28.719 27.906 23.469 1 96.81 723 LEU A O 1
ATOM 5527 N N . ARG A 1 724 ? -27.266 27.328 25.047 1 96.25 724 ARG A N 1
ATOM 5528 C CA . ARG A 1 724 ? -28.281 26.797 25.953 1 96.25 724 ARG A CA 1
ATOM 5529 C C . ARG A 1 724 ? -28.609 27.812 27.047 1 96.25 724 ARG A C 1
ATOM 5531 O O . ARG A 1 724 ? -29.625 27.688 27.719 1 96.25 724 ARG A O 1
ATOM 5538 N N . ALA A 1 725 ? -27.766 28.688 27.281 1 95.94 725 ALA A N 1
ATOM 5539 C CA . ALA A 1 725 ? -28 29.719 28.281 1 95.94 725 ALA A CA 1
ATOM 5540 C C . ALA A 1 725 ? -27.625 31.109 27.75 1 95.94 725 ALA A C 1
ATOM 5542 O O . ALA A 1 725 ? -26.688 31.234 26.953 1 95.94 725 ALA A O 1
ATOM 5543 N N . ARG A 1 726 ? -28.344 32.094 28.172 1 94.56 726 ARG A N 1
ATOM 5544 C CA . ARG A 1 726 ? -28.094 33.469 27.781 1 94.56 726 ARG A CA 1
ATOM 5545 C C . ARG A 1 726 ? -28.328 34.406 28.953 1 94.56 726 ARG A C 1
ATOM 5547 O O . ARG A 1 726 ? -29.25 34.219 29.75 1 94.56 726 ARG A O 1
ATOM 5554 N N . VAL A 1 727 ? -27.547 35.375 29.109 1 95.81 727 VAL A N 1
ATOM 5555 C CA . VAL A 1 727 ? -27.688 36.406 30.125 1 95.81 727 VAL A CA 1
ATOM 5556 C C . VAL A 1 727 ? -27.203 37.75 29.578 1 95.81 727 VAL A C 1
ATOM 5558 O O . VAL A 1 727 ? -26.344 37.781 28.703 1 95.81 727 VAL A O 1
ATOM 5561 N N . GLY A 1 728 ? -27.844 38.781 30.016 1 95.06 728 GLY A N 1
ATOM 5562 C CA . GLY A 1 728 ? -27.406 40.125 29.672 1 95.06 728 GLY A CA 1
ATOM 5563 C C . GLY A 1 728 ? -26.531 40.781 30.75 1 95.06 728 GLY A C 1
ATOM 5564 O O . GLY A 1 728 ? -26.766 40.562 31.938 1 95.06 728 GLY A O 1
ATOM 5565 N N . VAL A 1 729 ? -25.594 41.531 30.312 1 94.31 729 VAL A N 1
ATOM 5566 C CA . VAL A 1 729 ? -24.719 42.219 31.266 1 94.31 729 VAL A CA 1
ATOM 5567 C C . VAL A 1 729 ? -24.469 43.656 30.781 1 94.31 729 VAL A C 1
ATOM 5569 O O . VAL A 1 729 ? -24.281 43.906 29.578 1 94.31 729 VAL A O 1
ATOM 5572 N N . VAL A 1 730 ? -24.531 44.562 31.641 1 93.56 730 VAL A N 1
ATOM 5573 C CA . VAL A 1 730 ? -24.188 45.938 31.344 1 93.56 730 VAL A CA 1
ATOM 5574 C C . VAL A 1 730 ? -22.891 46.312 32.031 1 93.56 730 VAL A C 1
ATOM 5576 O O . VAL A 1 730 ? -22.766 46.156 33.25 1 93.56 730 VAL A O 1
ATOM 5579 N N . VAL A 1 731 ? -21.953 46.719 31.297 1 93.12 731 VAL A N 1
ATOM 5580 C CA . VAL A 1 731 ? -20.656 47.094 31.891 1 93.12 731 VAL A CA 1
ATOM 5581 C C . VAL A 1 731 ? -20.422 48.594 31.703 1 93.12 731 VAL A C 1
ATOM 5583 O O . VAL A 1 731 ? -19.5 49.156 32.312 1 93.12 731 VAL A O 1
ATOM 5586 N N . ARG A 1 732 ? -21.109 49.125 30.812 1 90.75 732 ARG A N 1
ATOM 5587 C CA . ARG A 1 732 ? -21.078 50.562 30.578 1 90.75 732 ARG A CA 1
ATOM 5588 C C . ARG A 1 732 ? -22.484 51.156 30.469 1 90.75 732 ARG A C 1
ATOM 5590 O O . ARG A 1 732 ? -23.344 50.562 29.797 1 90.75 732 ARG A O 1
ATOM 5597 N N . MET B 1 1 ? -26.078 -28.312 -7.848 1 52.97 1 MET B N 1
ATOM 5598 C CA . MET B 1 1 ? -24.797 -28.188 -7.152 1 52.97 1 MET B CA 1
ATOM 5599 C C . MET B 1 1 ? -23.969 -27.047 -7.75 1 52.97 1 MET B C 1
ATOM 5601 O O . MET B 1 1 ? -24.062 -26.766 -8.945 1 52.97 1 MET B O 1
ATOM 5605 N N . ASN B 1 2 ? -23.5 -26.031 -6.824 1 76.62 2 ASN B N 1
ATOM 5606 C CA . ASN B 1 2 ? -23 -24.734 -7.293 1 76.62 2 ASN B CA 1
ATOM 5607 C C . ASN B 1 2 ? -21.469 -24.75 -7.395 1 76.62 2 ASN B C 1
ATOM 5609 O O . ASN B 1 2 ? -20.812 -23.766 -7.02 1 76.62 2 ASN B O 1
ATOM 5613 N N . CYS B 1 3 ? -21.031 -26.031 -7.887 1 90.62 3 CYS B N 1
ATOM 5614 C CA . CYS B 1 3 ? -19.609 -26.078 -8.203 1 90.62 3 CYS B CA 1
ATOM 5615 C C . CYS B 1 3 ? -19.359 -25.609 -9.633 1 90.62 3 CYS B C 1
ATOM 5617 O O . CYS B 1 3 ? -20.297 -25.328 -10.375 1 90.62 3 CYS B O 1
ATOM 5619 N N . ILE B 1 4 ? -18.125 -25.422 -10.031 1 89.5 4 ILE B N 1
ATOM 5620 C CA . ILE B 1 4 ? -17.844 -24.906 -11.367 1 89.5 4 ILE B CA 1
ATOM 5621 C C . ILE B 1 4 ? -18.25 -25.938 -12.414 1 89.5 4 ILE B C 1
ATOM 5623 O O . ILE B 1 4 ? -18.766 -25.578 -13.477 1 89.5 4 ILE B O 1
ATOM 5627 N N . GLY B 1 5 ? -17.938 -27.25 -12.148 1 89.75 5 GLY B N 1
ATOM 5628 C CA . GLY B 1 5 ? -18.453 -28.375 -12.883 1 89.75 5 GLY B CA 1
ATOM 5629 C C . GLY B 1 5 ? -19.266 -29.328 -12.016 1 89.75 5 GLY B C 1
ATOM 5630 O O . GLY B 1 5 ? -18.938 -29.531 -10.844 1 89.75 5 GLY B O 1
ATOM 5631 N N . ASN B 1 6 ? -20.359 -29.969 -12.672 1 90.06 6 ASN B N 1
ATOM 5632 C CA . ASN B 1 6 ? -21.234 -30.781 -11.844 1 90.06 6 ASN B CA 1
ATOM 5633 C C . ASN B 1 6 ? -21.781 -31.969 -12.617 1 90.06 6 ASN B C 1
ATOM 5635 O O . ASN B 1 6 ? -22.094 -31.859 -13.805 1 90.06 6 ASN B O 1
ATOM 5639 N N . ILE B 1 7 ? -21.797 -33.062 -11.945 1 91 7 ILE B N 1
ATOM 5640 C CA . ILE B 1 7 ? -22.75 -34.094 -12.266 1 91 7 ILE B CA 1
ATOM 5641 C C . ILE B 1 7 ? -23.906 -34.094 -11.258 1 91 7 ILE B C 1
ATOM 5643 O O . ILE B 1 7 ? -23.672 -34.094 -10.047 1 91 7 ILE B O 1
ATOM 5647 N N . GLY B 1 8 ? -25.094 -34.062 -11.734 1 89.69 8 GLY B N 1
ATOM 5648 C CA . GLY B 1 8 ? -26.266 -33.938 -10.883 1 89.69 8 GLY B CA 1
ATOM 5649 C C . GLY B 1 8 ? -26.547 -35.188 -10.07 1 89.69 8 GLY B C 1
ATOM 5650 O O . GLY B 1 8 ? -26.172 -36.281 -10.461 1 89.69 8 GLY B O 1
ATOM 5651 N N . PRO B 1 9 ? -27.234 -34.969 -9 1 91.75 9 PRO B N 1
ATOM 5652 C CA . PRO B 1 9 ? -27.609 -36.125 -8.164 1 91.75 9 PRO B CA 1
ATOM 5653 C C . PRO B 1 9 ? -28.641 -37.031 -8.844 1 91.75 9 PRO B C 1
ATOM 5655 O O . PRO B 1 9 ? -29.375 -36.594 -9.719 1 91.75 9 PRO B O 1
ATOM 5658 N N . ILE B 1 10 ? -28.547 -38.281 -8.453 1 93.75 10 ILE B N 1
ATOM 5659 C CA . ILE B 1 10 ? -29.562 -39.281 -8.82 1 93.75 10 ILE B CA 1
ATOM 5660 C C . ILE B 1 10 ? -30.141 -39.906 -7.566 1 93.75 10 ILE B C 1
ATOM 5662 O O . ILE B 1 10 ? -29.672 -40.938 -7.105 1 93.75 10 ILE B O 1
ATOM 5666 N N . PRO B 1 11 ? -31.281 -39.406 -7.129 1 92.88 11 PRO B N 1
ATOM 5667 C CA . PRO B 1 11 ? -31.844 -39.781 -5.828 1 92.88 11 PRO B CA 1
ATOM 5668 C C . PRO B 1 11 ? -32.125 -41.281 -5.734 1 92.88 11 PRO B C 1
ATOM 5670 O O . PRO B 1 11 ? -31.875 -41.906 -4.703 1 92.88 11 PRO B O 1
ATOM 5673 N N . ARG B 1 12 ? -32.688 -41.844 -6.781 1 94.06 12 ARG B N 1
ATOM 5674 C CA . ARG B 1 12 ? -33.062 -43.25 -6.758 1 94.06 12 ARG B CA 1
ATOM 5675 C C . ARG B 1 12 ? -31.844 -44.156 -6.504 1 94.06 12 ARG B C 1
ATOM 5677 O O . ARG B 1 12 ? -31.984 -45.281 -6.066 1 94.06 12 ARG B O 1
ATOM 5684 N N . LEU B 1 13 ? -30.672 -43.625 -6.746 1 92.25 13 LEU B N 1
ATOM 5685 C CA . LEU B 1 13 ? -29.453 -44.375 -6.562 1 92.25 13 LEU B CA 1
ATOM 5686 C C . LEU B 1 13 ? -28.672 -43.875 -5.355 1 92.25 13 LEU B C 1
ATOM 5688 O O . LEU B 1 13 ? -27.531 -44.312 -5.117 1 92.25 13 LEU B O 1
ATOM 5692 N N . ASN B 1 14 ? -29.219 -42.938 -4.59 1 91.06 14 ASN B N 1
ATOM 5693 C CA . ASN B 1 14 ? -28.531 -42.281 -3.473 1 91.06 14 ASN B CA 1
ATOM 5694 C C . ASN B 1 14 ? -27.203 -41.688 -3.902 1 91.06 14 ASN B C 1
ATOM 5696 O O . ASN B 1 14 ? -26.219 -41.781 -3.17 1 91.06 14 ASN B O 1
ATOM 5700 N N . PHE B 1 15 ? -27.109 -41.344 -5.156 1 94 15 PHE B N 1
ATOM 5701 C CA . PHE B 1 15 ? -25.969 -40.625 -5.719 1 94 15 PHE B CA 1
ATOM 5702 C C . PHE B 1 15 ? -26.156 -39.125 -5.613 1 94 15 PHE B C 1
ATOM 5704 O O . PHE B 1 15 ? -27.109 -38.562 -6.18 1 94 15 PHE B O 1
ATOM 5711 N N . THR B 1 16 ? -25.344 -38.438 -4.863 1 91.94 16 THR B N 1
ATOM 5712 C CA . THR B 1 16 ? -25.547 -37.031 -4.531 1 91.94 16 THR B CA 1
ATOM 5713 C C . THR B 1 16 ? -24.875 -36.125 -5.562 1 91.94 16 THR B C 1
ATOM 5715 O O . THR B 1 16 ? -25 -34.906 -5.508 1 91.94 16 THR B O 1
ATOM 5718 N N . GLY B 1 17 ? -24.172 -36.719 -6.523 1 93.44 17 GLY B N 1
ATOM 5719 C CA . GLY B 1 17 ? -23.531 -35.938 -7.57 1 93.44 17 GLY B CA 1
ATOM 5720 C C . GLY B 1 17 ? -22.031 -35.875 -7.43 1 93.44 17 GLY B C 1
ATOM 5721 O O . GLY B 1 17 ? -21.453 -36.438 -6.492 1 93.44 17 GLY B O 1
ATOM 5722 N N . ILE B 1 18 ? -21.359 -35.25 -8.383 1 95.75 18 ILE B N 1
ATOM 5723 C CA . ILE B 1 18 ? -19.922 -35 -8.383 1 95.75 18 ILE B CA 1
ATOM 5724 C C . ILE B 1 18 ? -19.672 -33.5 -8.586 1 95.75 18 ILE B C 1
ATOM 5726 O O . ILE B 1 18 ? -20.188 -32.875 -9.516 1 95.75 18 ILE B O 1
ATOM 5730 N N . CYS B 1 19 ? -18.969 -32.938 -7.609 1 95.69 19 CYS B N 1
ATOM 5731 C CA . CYS B 1 19 ? -18.578 -31.547 -7.641 1 95.69 19 CYS B CA 1
ATOM 5732 C C . CYS B 1 19 ? -17.141 -31.391 -8.125 1 95.69 19 CYS B C 1
ATOM 5734 O O . CYS B 1 19 ? -16.219 -31.984 -7.551 1 95.69 19 CYS B O 1
ATOM 5736 N N . LEU B 1 20 ? -16.938 -30.594 -9.211 1 96.38 20 LEU B N 1
ATOM 5737 C CA . LEU B 1 20 ? -15.602 -30.266 -9.711 1 96.38 20 LEU B CA 1
ATOM 5738 C C . LEU B 1 20 ? -15.273 -28.797 -9.469 1 96.38 20 LEU B C 1
ATOM 5740 O O . LEU B 1 20 ? -16.109 -27.922 -9.711 1 96.38 20 LEU B O 1
ATOM 5744 N N . ASN B 1 21 ? -14.094 -28.531 -8.992 1 96.25 21 ASN B N 1
ATOM 5745 C CA . ASN B 1 21 ? -13.625 -27.156 -8.836 1 96.25 21 ASN B CA 1
ATOM 5746 C C . ASN B 1 21 ? -12.203 -26.984 -9.367 1 96.25 21 ASN B C 1
ATOM 5748 O O . ASN B 1 21 ? -11.438 -27.938 -9.43 1 96.25 21 ASN B O 1
ATOM 5752 N N . ASP B 1 22 ? -11.922 -25.734 -9.656 1 94.75 22 ASP B N 1
ATOM 5753 C CA . ASP B 1 22 ? -10.609 -25.391 -10.195 1 94.75 22 ASP B CA 1
ATOM 5754 C C . ASP B 1 22 ? -9.555 -25.359 -9.094 1 94.75 22 ASP B C 1
ATOM 5756 O O . ASP B 1 22 ? -9.844 -25 -7.953 1 94.75 22 ASP B O 1
ATOM 5760 N N . GLY B 1 23 ? -8.391 -25.812 -9.43 1 87.12 23 GLY B N 1
ATOM 5761 C CA . GLY B 1 23 ? -7.098 -25.594 -8.797 1 87.12 23 GLY B CA 1
ATOM 5762 C C . GLY B 1 23 ? -6.066 -25 -9.734 1 87.12 23 GLY B C 1
ATOM 5763 O O . GLY B 1 23 ? -6.426 -24.312 -10.703 1 87.12 23 GLY B O 1
ATOM 5764 N N . PRO B 1 24 ? -4.738 -25.016 -9.586 1 91.12 24 PRO B N 1
ATOM 5765 C CA . PRO B 1 24 ? -4.059 -26.078 -8.844 1 91.12 24 PRO B CA 1
ATOM 5766 C C . PRO B 1 24 ? -3.445 -25.578 -7.531 1 91.12 24 PRO B C 1
ATOM 5768 O O . PRO B 1 24 ? -2.881 -26.375 -6.773 1 91.12 24 PRO B O 1
ATOM 5771 N N . ALA B 1 25 ? -3.586 -24.25 -7.289 1 95.56 25 ALA B N 1
ATOM 5772 C CA . ALA B 1 25 ? -2.846 -23.719 -6.148 1 95.56 25 ALA B CA 1
ATOM 5773 C C . ALA B 1 25 ? -3.793 -23.312 -5.02 1 95.56 25 ALA B C 1
ATOM 5775 O O . ALA B 1 25 ? -3.35 -22.891 -3.947 1 95.56 25 ALA B O 1
ATOM 5776 N N . ALA B 1 26 ? -5.023 -23.5 -5.254 1 97.25 26 ALA B N 1
ATOM 5777 C CA . ALA B 1 26 ? -6.078 -23.203 -4.281 1 97.25 26 ALA B CA 1
ATOM 5778 C C . ALA B 1 26 ? -7.426 -23.734 -4.762 1 97.25 26 ALA B C 1
ATOM 5780 O O . ALA B 1 26 ? -7.559 -24.156 -5.91 1 97.25 26 ALA B O 1
ATOM 5781 N N . VAL B 1 27 ? -8.383 -23.781 -3.824 1 97.12 27 VAL B N 1
ATOM 5782 C CA . VAL B 1 27 ? -9.758 -23.984 -4.27 1 97.12 27 VAL B CA 1
ATOM 5783 C C . VAL B 1 27 ? -10.32 -22.688 -4.848 1 97.12 27 VAL B C 1
ATOM 5785 O O . VAL B 1 27 ? -10.875 -21.875 -4.113 1 97.12 27 VAL B O 1
ATOM 5788 N N . ALA B 1 28 ? -10.25 -22.594 -6.137 1 93.75 28 ALA B N 1
ATOM 5789 C CA . ALA B 1 28 ? -10.57 -21.344 -6.812 1 93.75 28 ALA B CA 1
ATOM 5790 C C . ALA B 1 28 ? -12.016 -20.938 -6.543 1 93.75 28 ALA B C 1
ATOM 5792 O O . ALA B 1 28 ? -12.898 -21.781 -6.422 1 93.75 28 ALA B O 1
ATOM 5793 N N . ARG B 1 29 ? -12.234 -19.641 -6.395 1 90.75 29 ARG B N 1
ATOM 5794 C CA . ARG B 1 29 ? -13.539 -19 -6.312 1 90.75 29 ARG B CA 1
ATOM 5795 C C . ARG B 1 29 ? -14.266 -19.391 -5.031 1 90.75 29 ARG B C 1
ATOM 5797 O O . ARG B 1 29 ? -15.484 -19.594 -5.031 1 90.75 29 ARG B O 1
ATOM 5804 N N . GLN B 1 30 ? -13.516 -19.688 -4.074 1 94.81 30 GLN B N 1
ATOM 5805 C CA . GLN B 1 30 ? -14.039 -19.969 -2.742 1 94.81 30 GLN B CA 1
ATOM 5806 C C . GLN B 1 30 ? -13.508 -18.969 -1.72 1 94.81 30 GLN B C 1
ATOM 5808 O O . GLN B 1 30 ? -12.57 -18.219 -2.002 1 94.81 30 GLN B O 1
ATOM 5813 N N . ASP B 1 31 ? -14.164 -18.844 -0.609 1 95.88 31 ASP B N 1
ATOM 5814 C CA . ASP B 1 31 ? -13.727 -18.047 0.526 1 95.88 31 ASP B CA 1
ATOM 5815 C C . ASP B 1 31 ? -13.25 -18.938 1.675 1 95.88 31 ASP B C 1
ATOM 5817 O O . ASP B 1 31 ? -13.609 -20.109 1.748 1 95.88 31 ASP B O 1
ATOM 5821 N N . LEU B 1 32 ? -12.312 -18.406 2.533 1 97.31 32 LEU B N 1
ATOM 5822 C CA . LEU B 1 32 ? -11.734 -19.094 3.686 1 97.31 32 LEU B CA 1
ATOM 5823 C C . LEU B 1 32 ? -10.977 -20.344 3.254 1 97.31 32 LEU B C 1
ATOM 5825 O O . LEU B 1 32 ? -11.188 -21.422 3.811 1 97.31 32 LEU B O 1
ATOM 5829 N N . ILE B 1 33 ? -10.172 -20.156 2.281 1 97.69 33 ILE B N 1
ATOM 5830 C CA . ILE B 1 33 ? -9.219 -21.125 1.761 1 97.69 33 ILE B CA 1
ATOM 5831 C C . ILE B 1 33 ? -7.805 -20.562 1.852 1 97.69 33 ILE B C 1
ATOM 5833 O O . ILE B 1 33 ? -7.625 -19.375 2.133 1 97.69 33 ILE B O 1
ATOM 5837 N N . SER B 1 34 ? -6.785 -21.391 1.665 1 98.19 34 SER B N 1
ATOM 5838 C CA . SER B 1 34 ? -5.395 -20.969 1.576 1 98.19 34 SER B CA 1
ATOM 5839 C C . SER B 1 34 ? -4.953 -20.812 0.123 1 98.19 34 SER B C 1
ATOM 5841 O O . SER B 1 34 ? -5.488 -21.484 -0.765 1 98.19 34 SER B O 1
ATOM 5843 N N . VAL B 1 35 ? -4.086 -19.938 -0.084 1 98 35 VAL B N 1
ATOM 5844 C CA . VAL B 1 35 ? -3.416 -19.828 -1.377 1 98 35 VAL B CA 1
ATOM 5845 C C . VAL B 1 35 ? -2.02 -20.438 -1.288 1 98 35 VAL B C 1
ATOM 5847 O O . VAL B 1 35 ? -1.129 -19.875 -0.645 1 98 35 VAL B O 1
ATOM 5850 N N . PHE B 1 36 ? -1.824 -21.547 -1.897 1 98.56 36 PHE B N 1
ATOM 5851 C CA . PHE B 1 36 ? -0.578 -22.312 -1.878 1 98.56 36 PHE B CA 1
ATOM 5852 C C . PHE B 1 36 ? 0.373 -21.812 -2.961 1 98.56 36 PHE B C 1
ATOM 5854 O O . PHE B 1 36 ? -0.035 -21.078 -3.865 1 98.56 36 PHE B O 1
ATOM 5861 N N . PRO B 1 37 ? 1.669 -22.188 -2.863 1 98.38 37 PRO B N 1
ATOM 5862 C CA . PRO B 1 37 ? 2.617 -21.828 -3.922 1 98.38 37 PRO B CA 1
ATOM 5863 C C . PRO B 1 37 ? 2.256 -22.453 -5.27 1 98.38 37 PRO B C 1
ATOM 5865 O O . PRO B 1 37 ? 1.721 -23.562 -5.32 1 98.38 37 PRO B O 1
ATOM 5868 N N . SER B 1 38 ? 2.596 -21.797 -6.32 1 97.94 38 SER B N 1
ATOM 5869 C CA . SER B 1 38 ? 2.285 -22.219 -7.68 1 97.94 38 SER B CA 1
ATOM 5870 C C . SER B 1 38 ? 3.131 -23.422 -8.086 1 97.94 38 SER B C 1
ATOM 5872 O O . SER B 1 38 ? 4.07 -23.797 -7.379 1 97.94 38 SER B O 1
ATOM 5874 N N . GLY B 1 39 ? 2.762 -23.969 -9.25 1 98 39 GLY B N 1
ATOM 5875 C CA . GLY B 1 39 ? 3.51 -25.094 -9.789 1 98 39 GLY B CA 1
ATOM 5876 C C . GLY B 1 39 ? 4.977 -24.781 -10.023 1 98 39 GLY B C 1
ATOM 5877 O O . GLY B 1 39 ? 5.848 -25.594 -9.672 1 98 39 GLY B O 1
ATOM 5878 N N . VAL B 1 40 ? 5.258 -23.656 -10.523 1 98.12 40 VAL B N 1
ATOM 5879 C CA . VAL B 1 40 ? 6.641 -23.297 -10.82 1 98.12 40 VAL B CA 1
ATOM 5880 C C . VAL B 1 40 ? 7.438 -23.172 -9.523 1 98.12 40 VAL B C 1
ATOM 5882 O O . VAL B 1 40 ? 8.617 -23.531 -9.477 1 98.12 40 VAL B O 1
ATOM 5885 N N . THR B 1 41 ? 6.805 -22.625 -8.477 1 98.62 41 THR B N 1
ATOM 5886 C CA . THR B 1 41 ? 7.465 -22.531 -7.176 1 98.62 41 THR B CA 1
ATOM 5887 C C . THR B 1 41 ? 7.727 -23.922 -6.602 1 98.62 41 THR B C 1
ATOM 5889 O O . THR B 1 41 ? 8.797 -24.188 -6.051 1 98.62 41 THR B O 1
ATOM 5892 N N . LEU B 1 42 ? 6.762 -24.781 -6.73 1 98.81 42 LEU B N 1
ATOM 5893 C CA . LEU B 1 42 ? 6.934 -26.156 -6.273 1 98.81 42 LEU B CA 1
ATOM 5894 C C . LEU B 1 42 ? 8.07 -26.844 -7.027 1 98.81 42 LEU B C 1
ATOM 5896 O O . LEU B 1 42 ? 8.867 -27.562 -6.434 1 98.81 42 LEU B O 1
ATOM 5900 N N . ALA B 1 43 ? 8.109 -26.594 -8.32 1 98.81 43 ALA B N 1
ATOM 5901 C CA . ALA B 1 43 ? 9.172 -27.188 -9.125 1 98.81 43 ALA B CA 1
ATOM 5902 C C . ALA B 1 43 ? 10.539 -26.672 -8.68 1 98.81 43 ALA B C 1
ATOM 5904 O O . ALA B 1 43 ? 11.516 -27.438 -8.68 1 98.81 43 ALA B O 1
ATOM 5905 N N . ALA B 1 44 ? 10.578 -25.469 -8.281 1 98.88 44 ALA B N 1
ATOM 5906 C CA . ALA B 1 44 ? 11.836 -24.875 -7.855 1 98.88 44 ALA B CA 1
ATOM 5907 C C . ALA B 1 44 ? 12.344 -25.516 -6.562 1 98.88 44 ALA B C 1
ATOM 5909 O O . ALA B 1 44 ? 13.523 -25.406 -6.234 1 98.88 44 ALA B O 1
ATOM 5910 N N . THR B 1 45 ? 11.508 -26.156 -5.832 1 98.88 45 THR B N 1
ATOM 5911 C CA . THR B 1 45 ? 11.938 -26.828 -4.613 1 98.88 45 THR B CA 1
ATOM 5912 C C . THR B 1 45 ? 12.695 -28.109 -4.949 1 98.88 45 THR B C 1
ATOM 5914 O O . THR B 1 45 ? 13.477 -28.609 -4.133 1 98.88 45 THR B O 1
ATOM 5917 N N . TRP B 1 46 ? 12.352 -28.766 -6.105 1 98.81 46 TRP B N 1
ATOM 5918 C CA . TRP B 1 46 ? 12.891 -30.062 -6.48 1 98.81 46 TRP B CA 1
ATOM 5919 C C . TRP B 1 46 ? 12.68 -31.078 -5.363 1 98.81 46 TRP B C 1
ATOM 5921 O O . TRP B 1 46 ? 13.555 -31.906 -5.09 1 98.81 46 TRP B O 1
ATOM 5931 N N . ASP B 1 47 ? 11.625 -30.953 -4.648 1 98.81 47 ASP B N 1
ATOM 5932 C CA . ASP B 1 47 ? 11.375 -31.75 -3.445 1 98.81 47 ASP B CA 1
ATOM 5933 C C . ASP B 1 47 ? 10.062 -32.531 -3.562 1 98.81 47 ASP B C 1
ATOM 5935 O O . ASP B 1 47 ? 8.992 -32 -3.258 1 98.81 47 ASP B O 1
ATOM 5939 N N . ARG B 1 48 ? 10.148 -33.781 -3.855 1 98.62 48 ARG B N 1
ATOM 5940 C CA . ARG B 1 48 ? 8.961 -34.625 -4.055 1 98.62 48 ARG B CA 1
ATOM 5941 C C . ARG B 1 48 ? 8.109 -34.656 -2.793 1 98.62 48 ARG B C 1
ATOM 5943 O O . ARG B 1 48 ? 6.879 -34.656 -2.871 1 98.62 48 ARG B O 1
ATOM 5950 N N . GLU B 1 49 ? 8.742 -34.688 -1.695 1 98.56 49 GLU B N 1
ATOM 5951 C CA . GLU B 1 49 ? 8.008 -34.781 -0.436 1 98.56 49 GLU B CA 1
ATOM 5952 C C . GLU B 1 49 ? 7.242 -33.5 -0.138 1 98.56 49 GLU B C 1
ATOM 5954 O O . GLU B 1 49 ? 6.09 -33.562 0.3 1 98.56 49 GLU B O 1
ATOM 5959 N N . LEU B 1 50 ? 7.871 -32.375 -0.321 1 98.56 50 LEU B N 1
ATOM 5960 C CA . LEU B 1 50 ? 7.18 -31.109 -0.098 1 98.56 50 LEU B CA 1
ATOM 5961 C C . LEU B 1 50 ? 6 -30.969 -1.05 1 98.56 50 LEU B C 1
ATOM 5963 O O . LEU B 1 50 ? 4.961 -30.406 -0.677 1 98.56 50 LEU B O 1
ATOM 5967 N N . VAL B 1 51 ? 6.191 -31.375 -2.295 1 98.81 51 VAL B N 1
ATOM 5968 C CA . VAL B 1 51 ? 5.102 -31.312 -3.262 1 98.81 51 VAL B CA 1
ATOM 5969 C C . VAL B 1 51 ? 3.961 -32.219 -2.816 1 98.81 51 VAL B C 1
ATOM 5971 O O . VAL B 1 51 ? 2.789 -31.844 -2.891 1 98.81 51 VAL B O 1
ATOM 5974 N N . TYR B 1 52 ? 4.309 -33.438 -2.336 1 98.88 52 TYR B N 1
ATOM 5975 C CA . TYR B 1 52 ? 3.309 -34.344 -1.796 1 98.88 52 TYR B CA 1
ATOM 5976 C C . TYR B 1 52 ? 2.531 -33.688 -0.66 1 98.88 52 TYR B C 1
ATOM 5978 O O . TYR B 1 52 ? 1.299 -33.688 -0.647 1 98.88 52 TYR B O 1
ATOM 5986 N N . GLN B 1 53 ? 3.248 -33.062 0.258 1 98.88 53 GLN B N 1
ATOM 5987 C CA . GLN B 1 53 ? 2.611 -32.438 1.402 1 98.88 53 GLN B CA 1
ATOM 5988 C C . GLN B 1 53 ? 1.726 -31.266 0.959 1 98.88 53 GLN B C 1
ATOM 5990 O O . GLN B 1 53 ? 0.647 -31.047 1.517 1 98.88 53 GLN B O 1
ATOM 5995 N N . SER B 1 54 ? 2.211 -30.531 0.054 1 98.75 54 SER B N 1
ATOM 5996 C CA . SER B 1 54 ? 1.436 -29.406 -0.466 1 98.75 54 SER B CA 1
ATOM 5997 C C . SER B 1 54 ? 0.098 -29.875 -1.03 1 98.75 54 SER B C 1
ATOM 5999 O O . SER B 1 54 ? -0.951 -29.312 -0.695 1 98.75 54 SER B O 1
ATOM 6001 N N . TYR B 1 55 ? 0.146 -30.844 -1.842 1 98.81 55 TYR B N 1
ATOM 6002 C CA . TYR B 1 55 ? -1.063 -31.297 -2.52 1 98.81 55 TYR B CA 1
ATOM 6003 C C . TYR B 1 55 ? -1.947 -32.125 -1.579 1 98.81 55 TYR B C 1
ATOM 6005 O O . TYR B 1 55 ?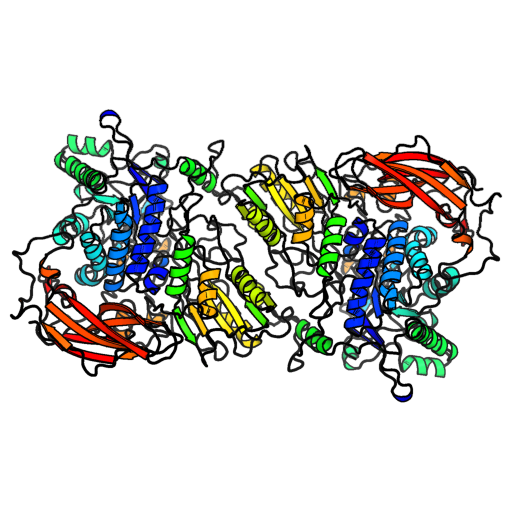 -3.162 -32.188 -1.771 1 98.81 55 TYR B O 1
ATOM 6013 N N . LYS B 1 56 ? -1.347 -32.75 -0.586 1 98.88 56 LYS B N 1
ATOM 6014 C CA . LYS B 1 56 ? -2.178 -33.344 0.459 1 98.88 56 LYS B CA 1
ATOM 6015 C C . LYS B 1 56 ? -2.977 -32.25 1.195 1 98.88 56 LYS B C 1
ATOM 6017 O O . LYS B 1 56 ? -4.188 -32.406 1.381 1 98.88 56 LYS B O 1
ATOM 6022 N N . ALA B 1 57 ? -2.312 -31.172 1.587 1 98.88 57 ALA B N 1
ATOM 6023 C CA . ALA B 1 57 ? -2.973 -30.062 2.271 1 98.88 57 ALA B CA 1
ATOM 6024 C C . ALA B 1 57 ? -4.031 -29.422 1.38 1 98.88 57 ALA B C 1
ATOM 6026 O O . ALA B 1 57 ? -5.133 -29.125 1.838 1 98.88 57 ALA B O 1
ATOM 6027 N N . LEU B 1 58 ? -3.697 -29.203 0.152 1 98.75 58 LEU B N 1
ATOM 6028 C CA . LEU B 1 58 ? -4.656 -28.656 -0.81 1 98.75 58 LEU B CA 1
ATOM 6029 C C . LEU B 1 58 ? -5.844 -29.609 -0.976 1 98.75 58 LEU B C 1
ATOM 6031 O O . LEU B 1 58 ? -6.988 -29.156 -1.047 1 98.75 58 LEU B O 1
ATOM 6035 N N . GLY B 1 59 ? -5.562 -30.891 -1.079 1 98.75 59 GLY B N 1
ATOM 6036 C CA . GLY B 1 59 ? -6.625 -31.891 -1.137 1 98.75 59 GLY B CA 1
ATOM 6037 C C . GLY B 1 59 ? -7.555 -31.828 0.058 1 98.75 59 GLY B C 1
ATOM 6038 O O . GLY B 1 59 ? -8.773 -31.984 -0.09 1 98.75 59 GLY B O 1
ATOM 6039 N N . GLU B 1 60 ? -6.969 -31.609 1.212 1 98.81 60 GLU B N 1
ATOM 6040 C CA . GLU B 1 60 ? -7.781 -31.453 2.416 1 98.81 60 GLU B CA 1
ATOM 6041 C C . GLU B 1 60 ? -8.75 -30.281 2.293 1 98.81 60 GLU B C 1
ATOM 6043 O O . GLU B 1 60 ? -9.883 -30.344 2.766 1 98.81 60 GLU B O 1
ATOM 6048 N N . GLU B 1 61 ? -8.289 -29.25 1.697 1 98.69 61 GLU B N 1
ATOM 6049 C CA . GLU B 1 61 ? -9.172 -28.094 1.533 1 98.69 61 GLU B CA 1
ATOM 6050 C C . GLU B 1 61 ? -10.242 -28.359 0.479 1 98.69 61 GLU B C 1
ATOM 6052 O O . GLU B 1 61 ? -11.398 -27.984 0.648 1 98.69 61 GLU B O 1
ATOM 6057 N N . PHE B 1 62 ? -9.883 -29.031 -0.609 1 98.62 62 PHE B N 1
ATOM 6058 C CA . PHE B 1 62 ? -10.883 -29.453 -1.583 1 98.62 62 PHE B CA 1
ATOM 6059 C C . PHE B 1 62 ? -11.938 -30.344 -0.931 1 98.62 62 PHE B C 1
ATOM 6061 O O . PHE B 1 62 ? -13.133 -30.125 -1.117 1 98.62 62 PHE B O 1
ATOM 6068 N N . ARG B 1 63 ? -11.477 -31.328 -0.216 1 98.5 63 ARG B N 1
ATOM 6069 C CA . ARG B 1 63 ? -12.391 -32.219 0.469 1 98.5 63 ARG B CA 1
ATOM 6070 C C . ARG B 1 63 ? -13.281 -31.469 1.45 1 98.5 63 ARG B C 1
ATOM 6072 O O . ARG B 1 63 ? -14.492 -31.688 1.482 1 98.5 63 ARG B O 1
ATOM 6079 N N . GLY B 1 64 ? -12.609 -30.578 2.18 1 98.31 64 GLY B N 1
ATOM 6080 C CA . GLY B 1 64 ? -13.359 -29.797 3.15 1 98.31 64 GLY B CA 1
ATOM 6081 C C . GLY B 1 64 ? -14.438 -28.938 2.52 1 98.31 64 GLY B C 1
ATOM 6082 O O . GLY B 1 64 ? -15.477 -28.688 3.129 1 98.31 64 GLY B O 1
ATOM 6083 N N . LYS B 1 65 ? -14.266 -28.531 1.324 1 98.06 65 LYS B N 1
ATOM 6084 C CA . LYS B 1 65 ? -15.234 -27.719 0.593 1 98.06 65 LYS B CA 1
ATOM 6085 C C . LYS B 1 65 ? -16.266 -28.594 -0.122 1 98.06 65 LYS B C 1
ATOM 6087 O O . LYS B 1 65 ? -17.141 -28.094 -0.813 1 98.06 65 LYS B O 1
ATOM 6092 N N . GLY B 1 66 ? -16.141 -29.875 0.02 1 97.31 66 GLY B N 1
ATOM 6093 C CA . GLY B 1 66 ? -17.078 -30.828 -0.576 1 97.31 66 GLY B CA 1
ATOM 6094 C C . GLY B 1 66 ? -16.844 -31.047 -2.057 1 97.31 66 GLY B C 1
ATOM 6095 O O . GLY B 1 66 ? -17.75 -31.438 -2.787 1 97.31 66 GLY B O 1
ATOM 6096 N N . THR B 1 67 ? -15.664 -30.781 -2.514 1 97.69 67 THR B N 1
ATOM 6097 C CA . THR B 1 67 ? -15.289 -30.969 -3.91 1 97.69 67 THR B CA 1
ATOM 6098 C C . THR B 1 67 ? -14.789 -32.406 -4.141 1 97.69 67 THR B C 1
ATOM 6100 O O . THR B 1 67 ? -13.922 -32.875 -3.414 1 97.69 67 THR B O 1
ATOM 6103 N N . HIS B 1 68 ? -15.32 -33.031 -5.145 1 97.81 68 HIS B N 1
ATOM 6104 C CA . HIS B 1 68 ? -14.945 -34.406 -5.457 1 97.81 68 HIS B CA 1
ATOM 6105 C C . HIS B 1 68 ? -13.711 -34.438 -6.348 1 97.81 68 HIS B C 1
ATOM 6107 O O . HIS B 1 68 ? -12.875 -35.344 -6.223 1 97.81 68 HIS B O 1
ATOM 6113 N N . VAL B 1 69 ? -13.641 -33.531 -7.309 1 97.94 69 VAL B N 1
ATOM 6114 C CA . VAL B 1 69 ? -12.578 -33.531 -8.312 1 97.94 69 VAL B CA 1
ATOM 6115 C C . VAL B 1 69 ? -11.852 -32.188 -8.305 1 97.94 69 VAL B C 1
ATOM 6117 O O . VAL B 1 69 ? -12.461 -31.141 -8.547 1 97.94 69 VAL B O 1
ATOM 6120 N N . ALA B 1 70 ? -10.594 -32.188 -8.016 1 98.12 70 ALA B N 1
ATOM 6121 C CA . ALA B 1 70 ? -9.742 -31.031 -8.195 1 98.12 70 ALA B CA 1
ATOM 6122 C C . ALA B 1 70 ? -9.172 -30.984 -9.617 1 98.12 70 ALA B C 1
ATOM 6124 O O . ALA B 1 70 ? -8.508 -31.938 -10.055 1 98.12 70 ALA B O 1
ATOM 6125 N N . LEU B 1 71 ? -9.414 -29.938 -10.289 1 97.44 71 LEU B N 1
ATOM 6126 C CA . LEU B 1 71 ? -8.914 -29.812 -11.656 1 97.44 71 LEU B CA 1
ATOM 6127 C C . LEU B 1 71 ? -7.441 -29.438 -11.664 1 97.44 71 LEU B C 1
ATOM 6129 O O . LEU B 1 71 ? -7.105 -28.25 -11.773 1 97.44 71 LEU B O 1
ATOM 6133 N N . GLY B 1 72 ? -6.574 -30.312 -11.648 1 95.88 72 GLY B N 1
ATOM 6134 C CA . GLY B 1 72 ? -5.125 -30.312 -11.547 1 95.88 72 GLY B CA 1
ATOM 6135 C C . GLY B 1 72 ? -4.559 -31.656 -11.094 1 95.88 72 GLY B C 1
ATOM 6136 O O . GLY B 1 72 ? -5.309 -32.562 -10.719 1 95.88 72 GLY B O 1
ATOM 6137 N N . PRO B 1 73 ? -3.34 -31.781 -11.133 1 97.94 73 PRO B N 1
ATOM 6138 C CA . PRO B 1 73 ? -2.246 -30.828 -11.398 1 97.94 73 PRO B CA 1
ATOM 6139 C C . PRO B 1 73 ? -2.045 -30.562 -12.883 1 97.94 73 PRO B C 1
ATOM 6141 O O . PRO B 1 73 ? -2.768 -31.109 -13.719 1 97.94 73 PRO B O 1
ATOM 6144 N N . VAL B 1 74 ? -1.034 -29.656 -13.172 1 98.06 74 VAL B N 1
ATOM 6145 C CA . VAL B 1 74 ? -0.913 -29.125 -14.523 1 98.06 74 VAL B CA 1
ATOM 6146 C C . VAL B 1 74 ? 0.44 -29.516 -15.117 1 98.06 74 VAL B C 1
ATOM 6148 O O . VAL B 1 74 ? 1.486 -29.234 -14.523 1 98.06 74 VAL B O 1
ATOM 6151 N N . ALA B 1 75 ? 0.402 -30.156 -16.234 1 96.25 75 ALA B N 1
ATOM 6152 C CA . ALA B 1 75 ? 1.605 -30.406 -17.016 1 96.25 75 ALA B CA 1
ATOM 6153 C C . ALA B 1 75 ? 1.513 -29.766 -18.391 1 96.25 75 ALA B C 1
ATOM 6155 O O . ALA B 1 75 ? 2.521 -29.625 -19.094 1 96.25 75 ALA B O 1
ATOM 6156 N N . GLY B 1 76 ? 0.21 -29.484 -18.922 1 86.81 76 GLY B N 1
ATOM 6157 C CA . GLY B 1 76 ? -0.073 -28.766 -20.156 1 86.81 76 GLY B CA 1
ATOM 6158 C C . GLY B 1 76 ? -0.454 -27.312 -19.922 1 86.81 76 GLY B C 1
ATOM 6159 O O . GLY B 1 76 ? -1.626 -27 -19.703 1 86.81 76 GLY B O 1
ATOM 6160 N N . PRO B 1 77 ? 0.575 -26.391 -19.906 1 93.81 77 PRO B N 1
ATOM 6161 C CA . PRO B 1 77 ? 1.715 -26.344 -20.812 1 93.81 77 PRO B CA 1
ATOM 6162 C C . PRO B 1 77 ? 2.988 -26.922 -20.203 1 93.81 77 PRO B C 1
ATOM 6164 O O . PRO B 1 77 ? 3.199 -26.812 -19 1 93.81 77 PRO B O 1
ATOM 6167 N N . LEU B 1 78 ? 3.746 -27.516 -21.031 1 97.06 78 LEU B N 1
ATOM 6168 C CA . LEU B 1 78 ? 5.051 -27.984 -20.578 1 97.06 78 LEU B CA 1
ATOM 6169 C C . LEU B 1 78 ? 6.043 -26.828 -20.484 1 97.06 78 LEU B C 1
ATOM 6171 O O . LEU B 1 78 ? 6.961 -26.859 -19.656 1 97.06 78 LEU B O 1
ATOM 6175 N N . GLY B 1 79 ? 5.898 -25.844 -21.344 1 95.81 79 GLY B N 1
ATOM 6176 C CA . GLY B 1 79 ? 6.762 -24.672 -21.266 1 95.81 79 GLY B CA 1
ATOM 6177 C C . GLY B 1 79 ? 7.562 -24.422 -22.531 1 95.81 79 GLY B C 1
ATOM 6178 O O . GLY B 1 79 ? 8.688 -23.922 -22.469 1 95.81 79 GLY B O 1
ATOM 6179 N N . ARG B 1 80 ? 6.977 -24.812 -23.688 1 95 80 ARG B N 1
ATOM 6180 C CA . ARG B 1 80 ? 7.605 -24.578 -24.969 1 95 80 ARG B CA 1
ATOM 6181 C C . ARG B 1 80 ? 7.832 -23.078 -25.203 1 95 80 ARG B C 1
ATOM 6183 O O . ARG B 1 80 ? 8.875 -22.672 -25.703 1 95 80 ARG B O 1
ATOM 6190 N N . HIS B 1 81 ? 6.809 -22.297 -24.922 1 95.5 81 HIS B N 1
ATOM 6191 C CA . HIS B 1 81 ? 6.844 -20.844 -25.031 1 95.5 81 HIS B CA 1
ATOM 6192 C C . HIS B 1 81 ? 7.199 -20.203 -23.703 1 95.5 81 HIS B C 1
ATOM 6194 O O . HIS B 1 81 ? 6.402 -20.219 -22.766 1 95.5 81 HIS B O 1
ATOM 6200 N N . PRO B 1 82 ? 8.305 -19.5 -23.641 1 94.69 82 PRO B N 1
ATOM 6201 C CA . PRO B 1 82 ? 8.633 -18.812 -22.391 1 94.69 82 PRO B CA 1
ATOM 6202 C C . PRO B 1 82 ? 7.574 -17.781 -21.984 1 94.69 82 PRO B C 1
ATOM 6204 O O . PRO B 1 82 ? 7.414 -17.5 -20.797 1 94.69 82 PRO B O 1
ATOM 6207 N N . LEU B 1 83 ? 6.809 -17.312 -22.875 1 96.25 83 LEU B N 1
ATOM 6208 C CA . LEU B 1 83 ? 5.828 -16.266 -22.641 1 96.25 83 LEU B CA 1
ATOM 6209 C C . LEU B 1 83 ? 4.434 -16.844 -22.453 1 96.25 83 LEU B C 1
ATOM 6211 O O . LEU B 1 83 ? 3.453 -16.109 -22.344 1 96.25 83 LEU B O 1
ATOM 6215 N N . GLY B 1 84 ? 4.305 -18.156 -22.422 1 96.38 84 GLY B N 1
ATOM 6216 C CA . GLY B 1 84 ? 3.002 -18.781 -22.25 1 96.38 84 GLY B CA 1
ATOM 6217 C C . GLY B 1 84 ? 2.277 -18.312 -21 1 96.38 84 GLY B C 1
ATOM 6218 O O . GLY B 1 84 ? 2.873 -18.25 -19.922 1 96.38 84 GLY B O 1
ATOM 6219 N N . GLY B 1 85 ? 1.058 -18.016 -21.109 1 95.94 85 GLY B N 1
ATOM 6220 C CA . GLY B 1 85 ? 0.277 -17.375 -20.062 1 95.94 85 GLY B CA 1
ATOM 6221 C C . GLY B 1 85 ? 0.034 -18.281 -18.875 1 95.94 85 GLY B C 1
ATOM 6222 O O . GLY B 1 85 ? -0.173 -17.797 -17.75 1 95.94 85 GLY B O 1
ATOM 6223 N N . ARG B 1 86 ? 0.094 -19.609 -19 1 95.81 86 ARG B N 1
ATOM 6224 C CA . ARG B 1 86 ? -0.269 -20.516 -17.906 1 95.81 86 ARG B CA 1
ATOM 6225 C C . ARG B 1 86 ? 0.932 -21.328 -17.453 1 95.81 86 ARG B C 1
ATOM 6227 O O . ARG B 1 86 ? 0.782 -22.297 -16.703 1 95.81 86 ARG B O 1
ATOM 6234 N N . ASN B 1 87 ? 2.119 -20.922 -17.891 1 96.75 87 ASN B N 1
ATOM 6235 C CA . ASN B 1 87 ? 3.314 -21.672 -17.516 1 96.75 87 ASN B CA 1
ATOM 6236 C C . ASN B 1 87 ? 3.449 -21.797 -15.992 1 96.75 87 ASN B C 1
ATOM 6238 O O . ASN B 1 87 ? 3.926 -22.812 -15.484 1 96.75 87 ASN B O 1
ATOM 6242 N N . TRP B 1 88 ? 3.01 -20.781 -15.273 1 96.44 88 TRP B N 1
ATOM 6243 C CA . TRP B 1 88 ? 3.203 -20.734 -13.828 1 96.44 88 TRP B CA 1
ATOM 6244 C C . TRP B 1 88 ? 2.422 -21.828 -13.125 1 96.44 88 TRP B C 1
ATOM 6246 O O . TRP B 1 88 ? 2.754 -22.219 -12.008 1 96.44 88 TRP B O 1
ATOM 6256 N N . GLU B 1 89 ? 1.354 -22.344 -13.758 1 97 89 GLU B N 1
ATOM 6257 C CA . GLU B 1 89 ? 0.531 -23.391 -13.172 1 97 89 GLU B CA 1
ATOM 6258 C C . GLU B 1 89 ? 1.242 -24.734 -13.227 1 97 89 GLU B C 1
ATOM 6260 O O . GLU B 1 89 ? 0.975 -25.625 -12.406 1 97 89 GLU B O 1
ATOM 6265 N N . GLY B 1 90 ? 2.076 -24.859 -14.258 1 96.69 90 GLY B N 1
ATOM 6266 C CA . GLY B 1 90 ? 2.818 -26.094 -14.414 1 96.69 90 GLY B CA 1
ATOM 6267 C C . GLY B 1 90 ? 4.109 -26.125 -13.617 1 96.69 90 GLY B C 1
ATOM 6268 O O . GLY B 1 90 ? 4.297 -25.312 -12.703 1 96.69 90 GLY B O 1
ATOM 6269 N N . PHE B 1 91 ? 4.98 -27.047 -13.922 1 98.25 91 PHE B N 1
ATOM 6270 C CA . PHE B 1 91 ? 6.164 -27.266 -13.102 1 98.25 91 PHE B CA 1
ATOM 6271 C C . PHE B 1 91 ? 7.422 -26.828 -13.836 1 98.25 91 PHE B C 1
ATOM 6273 O O . PHE B 1 91 ? 8.039 -25.812 -13.484 1 98.25 91 PHE B O 1
ATOM 6280 N N . SER B 1 92 ? 7.746 -27.531 -14.906 1 98.31 92 SER B N 1
ATOM 6281 C CA . SER B 1 92 ? 9.023 -27.359 -15.586 1 98.31 92 SER B CA 1
ATOM 6282 C C . SER B 1 92 ? 8.945 -27.797 -17.047 1 98.31 92 SER B C 1
ATOM 6284 O O . SER B 1 92 ? 8.172 -28.688 -17.391 1 98.31 92 SER B O 1
ATOM 6286 N N . PRO B 1 93 ? 9.75 -27.156 -17.906 1 97.69 93 PRO B N 1
ATOM 6287 C CA . PRO B 1 93 ? 9.844 -27.656 -19.281 1 97.69 93 PRO B CA 1
ATOM 6288 C C . PRO B 1 93 ? 10.555 -29.016 -19.375 1 97.69 93 PRO B C 1
ATOM 6290 O O . PRO B 1 93 ? 10.555 -29.641 -20.422 1 97.69 93 PRO B O 1
ATOM 6293 N N . ASP B 1 94 ? 11.148 -29.438 -18.359 1 98.5 94 ASP B N 1
ATOM 6294 C CA . ASP B 1 94 ? 11.734 -30.781 -18.328 1 98.5 94 ASP B CA 1
ATOM 6295 C C . ASP B 1 94 ? 10.68 -31.828 -18.016 1 98.5 94 ASP B C 1
ATOM 6297 O O . ASP B 1 94 ? 10.07 -31.812 -16.938 1 98.5 94 ASP B O 1
ATOM 6301 N N . PRO B 1 95 ? 10.492 -32.781 -18.922 1 98.44 95 PRO B N 1
ATOM 6302 C CA . PRO B 1 95 ? 9.398 -33.75 -18.734 1 98.44 95 PRO B CA 1
ATOM 6303 C C . PRO B 1 95 ? 9.648 -34.688 -17.562 1 98.44 95 PRO B C 1
ATOM 6305 O O . PRO B 1 95 ? 8.695 -35.156 -16.922 1 98.44 95 PRO B O 1
ATOM 6308 N N . TYR B 1 96 ? 10.906 -35.031 -17.25 1 98.69 96 TYR B N 1
ATOM 6309 C CA . TYR B 1 96 ? 11.227 -35.938 -16.141 1 98.69 96 TYR B CA 1
ATOM 6310 C C . TYR B 1 96 ? 10.875 -35.281 -14.805 1 98.69 96 TYR B C 1
ATOM 6312 O O . TYR B 1 96 ? 10.219 -35.906 -13.961 1 98.69 96 TYR B O 1
ATOM 6320 N N . LEU B 1 97 ? 11.328 -34.031 -14.617 1 98.81 97 LEU B N 1
ATOM 6321 C CA . LEU B 1 97 ? 11 -33.312 -13.398 1 98.81 97 LEU B CA 1
ATOM 6322 C C . LEU B 1 97 ? 9.492 -33.156 -13.258 1 98.81 97 LEU B C 1
ATOM 6324 O O . LEU B 1 97 ? 8.93 -33.406 -12.188 1 98.81 97 LEU B O 1
ATOM 6328 N N . THR B 1 98 ? 8.836 -32.719 -14.32 1 98.81 98 THR B N 1
ATOM 6329 C CA . THR B 1 98 ? 7.395 -32.5 -14.305 1 98.81 98 THR B CA 1
ATOM 6330 C C . THR B 1 98 ? 6.672 -33.812 -13.992 1 98.81 98 THR B C 1
ATOM 6332 O O . THR B 1 98 ? 5.699 -33.844 -13.234 1 98.81 98 THR B O 1
ATOM 6335 N N . GLY B 1 99 ? 7.129 -34.906 -14.578 1 98.81 99 GLY B N 1
ATOM 6336 C CA . GLY B 1 99 ? 6.504 -36.188 -14.32 1 98.81 99 GLY B CA 1
ATOM 6337 C C . GLY B 1 99 ? 6.547 -36.594 -12.859 1 98.81 99 GLY B C 1
ATOM 6338 O O . GLY B 1 99 ? 5.547 -37.062 -12.312 1 98.81 99 GLY B O 1
ATOM 6339 N N . HIS B 1 100 ? 7.676 -36.438 -12.273 1 98.69 100 HIS B N 1
ATOM 6340 C CA . HIS B 1 100 ? 7.828 -36.781 -10.867 1 98.69 100 HIS B CA 1
ATOM 6341 C C . HIS B 1 100 ? 6.977 -35.906 -9.977 1 98.69 100 HIS B C 1
ATOM 6343 O O . HIS B 1 100 ? 6.414 -36.344 -8.977 1 98.69 100 HIS B O 1
ATOM 6349 N N . LEU B 1 101 ? 6.91 -34.688 -10.305 1 98.81 101 LEU B N 1
ATOM 6350 C CA . LEU B 1 101 ? 6.117 -33.75 -9.5 1 98.81 101 LEU B CA 1
ATOM 6351 C C . LEU B 1 101 ? 4.629 -34 -9.719 1 98.81 101 LEU B C 1
ATOM 6353 O O . LEU B 1 101 ? 3.826 -33.812 -8.797 1 98.81 101 LEU B O 1
ATOM 6357 N N . MET B 1 102 ? 4.238 -34.375 -10.953 1 98.75 102 MET B N 1
ATOM 6358 C CA . MET B 1 102 ? 2.869 -34.844 -11.18 1 98.75 102 MET B CA 1
ATOM 6359 C C . MET B 1 102 ? 2.537 -36.031 -10.273 1 98.75 102 MET B C 1
ATOM 6361 O O . MET B 1 102 ? 1.476 -36.062 -9.648 1 98.75 102 MET B O 1
ATOM 6365 N N . THR B 1 103 ? 3.461 -36.969 -10.211 1 98.81 103 THR B N 1
ATOM 6366 C CA . THR B 1 103 ? 3.262 -38.156 -9.375 1 98.81 103 THR B CA 1
ATOM 6367 C C . THR B 1 103 ? 3.055 -37.75 -7.918 1 98.81 103 THR B C 1
ATOM 6369 O O . THR B 1 103 ? 2.102 -38.188 -7.277 1 98.81 103 THR B O 1
ATOM 6372 N N . ALA B 1 104 ? 3.924 -36.875 -7.395 1 98.88 104 ALA B N 1
ATOM 6373 C CA . ALA B 1 104 ? 3.822 -36.406 -6.004 1 98.88 104 ALA B CA 1
ATOM 6374 C C . ALA B 1 104 ? 2.516 -35.688 -5.762 1 98.88 104 ALA B C 1
ATOM 6376 O O . ALA B 1 104 ? 1.884 -35.844 -4.715 1 98.88 104 ALA B O 1
ATOM 6377 N N . SER B 1 105 ? 2.092 -34.875 -6.66 1 98.81 105 SER B N 1
ATOM 6378 C CA . SER B 1 105 ? 0.862 -34.094 -6.551 1 98.81 105 SER B CA 1
ATOM 6379 C C . SER B 1 105 ? -0.364 -35 -6.5 1 98.81 105 SER B C 1
ATOM 6381 O O . SER B 1 105 ? -1.221 -34.844 -5.625 1 98.81 105 SER B O 1
ATOM 6383 N N . ILE B 1 106 ? -0.411 -35.938 -7.418 1 98.81 106 ILE B N 1
ATOM 6384 C CA . ILE B 1 106 ? -1.565 -36.812 -7.57 1 98.81 106 ILE B CA 1
ATOM 6385 C C . ILE B 1 106 ? -1.695 -37.719 -6.348 1 98.81 106 ILE B C 1
ATOM 6387 O O . ILE B 1 106 ? -2.779 -37.844 -5.77 1 98.81 106 ILE B O 1
ATOM 6391 N N . THR B 1 107 ? -0.565 -38.312 -5.945 1 98.81 107 THR B N 1
ATOM 6392 C CA . THR B 1 107 ? -0.61 -39.188 -4.797 1 98.81 107 THR B CA 1
ATOM 6393 C C . THR B 1 107 ? -0.951 -38.438 -3.523 1 98.81 107 THR B C 1
ATOM 6395 O O . THR B 1 107 ? -1.664 -38.938 -2.658 1 98.81 107 THR B O 1
ATOM 6398 N N . GLY B 1 108 ? -0.455 -37.219 -3.408 1 98.81 108 GLY B N 1
ATOM 6399 C CA . GLY B 1 108 ? -0.794 -36.375 -2.26 1 98.81 108 GLY B CA 1
ATOM 6400 C C . GLY B 1 108 ? -2.27 -36.031 -2.186 1 98.81 108 GLY B C 1
ATOM 6401 O O . GLY B 1 108 ? -2.916 -36.281 -1.163 1 98.81 108 GLY B O 1
ATOM 6402 N N . MET B 1 109 ? -2.791 -35.531 -3.244 1 98.56 109 MET B N 1
ATOM 6403 C CA . MET B 1 109 ? -4.188 -35.125 -3.289 1 98.56 109 MET B CA 1
ATOM 6404 C C . MET B 1 109 ? -5.125 -36.312 -3.107 1 98.56 109 MET B C 1
ATOM 6406 O O . MET B 1 109 ? -6.082 -36.219 -2.33 1 98.56 109 MET B O 1
ATOM 6410 N N . GLN B 1 110 ? -4.875 -37.406 -3.77 1 98.69 110 GLN B N 1
ATOM 6411 C CA . GLN B 1 110 ? -5.773 -38.531 -3.762 1 98.69 110 GLN B CA 1
ATOM 6412 C C . GLN B 1 110 ? -5.645 -39.344 -2.461 1 98.69 110 GLN B C 1
ATOM 6414 O O . GLN B 1 110 ? -6.523 -40.125 -2.123 1 98.69 110 GLN B O 1
ATOM 6419 N N . SER B 1 111 ? -4.562 -39.062 -1.674 1 98.75 111 SER B N 1
ATOM 6420 C CA . SER B 1 111 ? -4.395 -39.719 -0.38 1 98.75 111 SER B CA 1
ATOM 6421 C C . SER B 1 111 ? -5.492 -39.312 0.596 1 98.75 111 SER B C 1
ATOM 6423 O O . SER B 1 111 ? -5.754 -40 1.577 1 98.75 111 SER B O 1
ATOM 6425 N N . VAL B 1 112 ? -6.141 -38.188 0.286 1 98.44 112 VAL B N 1
ATOM 6426 C CA . VAL B 1 112 ? -7.188 -37.719 1.19 1 98.44 112 VAL B CA 1
ATOM 6427 C C . VAL B 1 112 ? -8.555 -37.875 0.533 1 98.44 112 VAL B C 1
ATOM 6429 O O . VAL B 1 112 ? -9.539 -37.281 0.967 1 98.44 112 VAL B O 1
ATOM 6432 N N . GLY B 1 113 ? -8.578 -38.562 -0.544 1 98.44 113 GLY B N 1
ATOM 6433 C CA . GLY B 1 113 ? -9.836 -39 -1.126 1 98.44 113 GLY B CA 1
ATOM 6434 C C . GLY B 1 113 ? -10.375 -38.062 -2.176 1 98.44 113 GLY B C 1
ATOM 6435 O O . GLY B 1 113 ? -11.555 -38.094 -2.523 1 98.44 113 GLY B O 1
ATOM 6436 N N . VAL B 1 114 ? -9.633 -37.125 -2.641 1 98.69 114 VAL B N 1
ATOM 6437 C CA . VAL B 1 114 ? -10.055 -36.188 -3.676 1 98.69 114 VAL B CA 1
ATOM 6438 C C . VAL B 1 114 ? -9.5 -36.625 -5.031 1 98.69 114 VAL B C 1
ATOM 6440 O O . VAL B 1 114 ? -8.336 -37.031 -5.137 1 98.69 114 VAL B O 1
ATOM 6443 N N . GLN B 1 115 ? -10.328 -36.625 -6.043 1 98.56 115 GLN B N 1
ATOM 6444 C CA . GLN B 1 115 ? -9.898 -36.969 -7.395 1 98.56 115 GLN B CA 1
ATOM 6445 C C . GLN B 1 115 ? -9.039 -35.875 -8 1 98.56 115 GLN B C 1
ATOM 6447 O O . GLN B 1 115 ? -9.242 -34.688 -7.727 1 98.56 115 GLN B O 1
ATOM 6452 N N . THR B 1 116 ? -8.102 -36.312 -8.82 1 98.56 116 THR B N 1
ATOM 6453 C CA . THR B 1 116 ? -7.328 -35.344 -9.617 1 98.56 116 THR B CA 1
ATOM 6454 C C . THR B 1 116 ? -7.734 -35.438 -11.086 1 98.56 116 THR B C 1
ATOM 6456 O O . THR B 1 116 ? -8.281 -36.438 -11.531 1 98.56 116 THR B O 1
ATOM 6459 N N . SER B 1 117 ? -7.57 -34.375 -11.742 1 98.25 117 SER B N 1
ATOM 6460 C CA . SER B 1 117 ? -7.723 -34.281 -13.188 1 98.25 117 SER B CA 1
ATOM 6461 C C . SER B 1 117 ? -6.48 -33.656 -13.836 1 98.25 117 SER B C 1
ATOM 6463 O O . SER B 1 117 ? -6.402 -32.438 -14.016 1 98.25 117 SER B O 1
ATOM 6465 N N . SER B 1 118 ? -5.543 -34.5 -14.195 1 98.44 118 SER B N 1
ATOM 6466 C CA . SER B 1 118 ? -4.301 -34.031 -14.789 1 98.44 118 SER B CA 1
ATOM 6467 C C . SER B 1 118 ? -4.562 -33.281 -16.094 1 98.44 118 SER B C 1
ATOM 6469 O O . SER B 1 118 ? -5.328 -33.75 -16.938 1 98.44 118 SER B O 1
ATOM 6471 N N . LYS B 1 119 ? -3.939 -32.125 -16.297 1 97.88 119 LYS B N 1
ATOM 6472 C CA . LYS B 1 119 ? -4.328 -31.266 -17.406 1 97.88 119 LYS B CA 1
ATOM 6473 C C . LYS B 1 119 ? -3.139 -30.453 -17.922 1 97.88 119 LYS B C 1
ATOM 6475 O O . LYS B 1 119 ? -2.127 -30.312 -17.234 1 97.88 119 LYS B O 1
ATOM 6480 N N . HIS B 1 120 ? -3.283 -29.828 -19.047 1 97 120 HIS B N 1
ATOM 6481 C CA . HIS B 1 120 ? -4.254 -30.141 -20.094 1 97 120 HIS B CA 1
ATOM 6482 C C . HIS B 1 120 ? -3.678 -31.109 -21.109 1 97 120 HIS B C 1
ATOM 6484 O O . HIS B 1 120 ? -2.611 -30.875 -21.688 1 97 120 HIS B O 1
ATOM 6490 N N . PHE B 1 121 ? -4.41 -32.031 -21.391 1 98.19 121 PHE B N 1
ATOM 6491 C CA . PHE B 1 121 ? -3.941 -33.062 -22.281 1 98.19 121 PHE B CA 1
ATOM 6492 C C . PHE B 1 121 ? -4.344 -32.781 -23.719 1 98.19 121 PHE B C 1
ATOM 6494 O O . PHE B 1 121 ? -5.523 -32.875 -24.078 1 98.19 121 PHE B O 1
ATOM 6501 N N . ILE B 1 122 ? -3.494 -32.312 -24.656 1 97.25 122 ILE B N 1
ATOM 6502 C CA . ILE B 1 122 ? -2.043 -32.156 -24.594 1 97.25 122 ILE B CA 1
ATOM 6503 C C . ILE B 1 122 ? -1.597 -31.047 -25.547 1 97.25 122 ILE B C 1
ATOM 6505 O O . ILE B 1 122 ? -2.406 -30.5 -26.297 1 97.25 122 ILE B O 1
ATOM 6509 N N . GLY B 1 123 ? -0.505 -30.547 -25.422 1 97.12 123 GLY B N 1
ATOM 6510 C CA . GLY B 1 123 ? 0.051 -29.547 -26.328 1 97.12 123 GLY B CA 1
ATOM 6511 C C . GLY B 1 123 ? -0.561 -28.172 -26.156 1 97.12 123 GLY B C 1
ATOM 6512 O O . GLY B 1 123 ? -0.604 -27.375 -27.109 1 97.12 123 GLY B O 1
ATOM 6513 N N . ASN B 1 124 ? -1.142 -27.922 -24.984 1 96.81 124 ASN B N 1
ATOM 6514 C CA . ASN B 1 124 ? -1.729 -26.625 -24.656 1 96.81 124 ASN B CA 1
ATOM 6515 C C . ASN B 1 124 ? -0.658 -25.594 -24.312 1 96.81 124 ASN B C 1
ATOM 6517 O O . ASN B 1 124 ? -0.601 -25.094 -23.188 1 96.81 124 ASN B O 1
ATOM 6521 N N . GLU B 1 125 ? 0.09 -25.109 -25.266 1 97.5 125 GLU B N 1
ATOM 6522 C CA . GLU B 1 125 ? 1.343 -24.406 -25 1 97.5 125 GLU B CA 1
ATOM 6523 C C . GLU B 1 125 ? 1.173 -22.906 -25.141 1 97.5 125 GLU B C 1
ATOM 6525 O O . GLU B 1 125 ? 2.078 -22.141 -24.812 1 97.5 125 GLU B O 1
ATOM 6530 N N . GLN B 1 126 ? 0.01 -22.344 -25.656 1 97.56 126 GLN B N 1
ATOM 6531 C CA . GLN B 1 126 ? -0.274 -20.922 -25.688 1 97.56 126 GLN B CA 1
ATOM 6532 C C . GLN B 1 126 ? -1.753 -20.641 -25.438 1 97.56 126 GLN B C 1
ATOM 6534 O O . GLN B 1 126 ? -2.596 -21.531 -25.625 1 97.56 126 GLN B O 1
ATOM 6539 N N . GLU B 1 127 ? -2.031 -19.469 -24.938 1 96.38 127 GLU B N 1
ATOM 6540 C CA . GLU B 1 127 ? -3.395 -19.031 -24.656 1 96.38 127 GLU B CA 1
ATOM 6541 C C . GLU B 1 127 ? -4.016 -18.359 -25.891 1 96.38 127 GLU B C 1
ATOM 6543 O O . GLU B 1 127 ? -5.223 -18.438 -26.109 1 96.38 127 GLU B O 1
ATOM 6548 N N . THR B 1 128 ? -3.18 -17.703 -26.688 1 96.5 128 THR B N 1
ATOM 6549 C CA . THR B 1 128 ? -3.664 -17.047 -27.891 1 96.5 128 THR B CA 1
ATOM 6550 C C . THR B 1 128 ? -4.359 -18.047 -28.812 1 96.5 128 THR B C 1
ATOM 6552 O O . THR B 1 128 ? -3.742 -19.016 -29.266 1 96.5 128 THR B O 1
ATOM 6555 N N . GLN B 1 129 ? -5.617 -17.859 -29.125 1 95.25 129 GLN B N 1
ATOM 6556 C CA . GLN B 1 129 ? -6.465 -18.703 -29.969 1 95.25 129 GLN B CA 1
ATOM 6557 C C . GLN B 1 129 ? -6.527 -20.125 -29.438 1 95.25 129 GLN B C 1
ATOM 6559 O O . GLN B 1 129 ? -6.582 -21.078 -30.219 1 95.25 129 GLN B O 1
ATOM 6564 N N . ARG B 1 130 ? -6.492 -20.359 -28.203 1 93.88 130 ARG B N 1
ATOM 6565 C CA . ARG B 1 130 ? -6.492 -21.703 -27.609 1 93.88 130 ARG B CA 1
ATOM 6566 C C . ARG B 1 130 ? -7.797 -22.438 -27.906 1 93.88 130 ARG B C 1
ATOM 6568 O O . ARG B 1 130 ? -7.836 -23.656 -27.922 1 93.88 130 ARG B O 1
ATOM 6575 N N . SER B 1 131 ? -8.898 -21.734 -28.125 1 91.12 131 SER B N 1
ATOM 6576 C CA . SER B 1 131 ? -10.172 -22.297 -28.562 1 91.12 131 SER B CA 1
ATOM 6577 C C . SER B 1 131 ? -10.664 -21.609 -29.844 1 91.12 131 SER B C 1
ATOM 6579 O O . SER B 1 131 ? -10.047 -20.656 -30.312 1 91.12 131 SER B O 1
ATOM 6581 N N . ASN B 1 132 ? -11.742 -22.125 -30.406 1 91.44 132 ASN B N 1
ATOM 6582 C CA . ASN B 1 132 ? -12.273 -21.547 -31.625 1 91.44 132 ASN B CA 1
ATOM 6583 C C . ASN B 1 132 ? -12.812 -20.141 -31.391 1 91.44 132 ASN B C 1
ATOM 6585 O O . ASN B 1 132 ? -13.125 -19.766 -30.25 1 91.44 132 ASN B O 1
ATOM 6589 N N . SER B 1 133 ? -12.727 -19.344 -32.406 1 89.06 133 SER B N 1
ATOM 6590 C CA . SER B 1 133 ? -13.273 -17.984 -32.344 1 89.06 133 SER B CA 1
ATOM 6591 C C . SER B 1 133 ? -14.125 -17.672 -33.562 1 89.06 133 SER B C 1
ATOM 6593 O O . SER B 1 133 ? -13.859 -18.172 -34.656 1 89.06 133 SER B O 1
ATOM 6595 N N . PRO B 1 134 ? -15.172 -16.891 -33.406 1 86 134 PRO B N 1
ATOM 6596 C CA . PRO B 1 134 ? -15.977 -16.484 -34.562 1 86 134 PRO B CA 1
ATOM 6597 C C . PRO B 1 134 ? -15.469 -15.195 -35.188 1 86 134 PRO B C 1
ATOM 6599 O O . PRO B 1 134 ? -15.023 -14.281 -34.5 1 86 134 PRO B O 1
ATOM 6602 N N . LEU B 1 135 ? -15.5 -15.141 -36.438 1 83.44 135 LEU B N 1
ATOM 6603 C CA . LEU B 1 135 ? -15.328 -13.867 -37.156 1 83.44 135 LEU B CA 1
ATOM 6604 C C . LEU B 1 135 ? -16.594 -13.023 -37.062 1 83.44 135 LEU B C 1
ATOM 6606 O O . LEU B 1 135 ? -17.672 -13.547 -36.719 1 83.44 135 LEU B O 1
ATOM 6610 N N . PRO B 1 136 ? -16.422 -11.75 -37.375 1 78.88 136 PRO B N 1
ATOM 6611 C CA . PRO B 1 136 ? -17.609 -10.891 -37.344 1 78.88 136 PRO B CA 1
ATOM 6612 C C . PRO B 1 136 ? -18.734 -11.383 -38.219 1 78.88 136 PRO B C 1
ATOM 6614 O O . PRO B 1 136 ? -19.906 -11.164 -37.938 1 78.88 136 PRO B O 1
ATOM 6617 N N . ASP B 1 137 ? -18.422 -12.039 -39.312 1 81 137 ASP B N 1
ATOM 6618 C CA . ASP B 1 137 ? -19.438 -12.5 -40.25 1 81 137 ASP B CA 1
ATOM 6619 C C . ASP B 1 137 ? -20.016 -13.844 -39.812 1 81 137 ASP B C 1
ATOM 6621 O O . ASP B 1 137 ? -20.844 -14.422 -40.531 1 81 137 ASP B O 1
ATOM 6625 N N . GLY B 1 138 ? -19.5 -14.359 -38.688 1 80.94 138 GLY B N 1
ATOM 6626 C CA . GLY B 1 138 ? -20.047 -15.586 -38.156 1 80.94 138 GLY B CA 1
ATOM 6627 C C . GLY B 1 138 ? -19.219 -16.812 -38.5 1 80.94 138 GLY B C 1
ATOM 6628 O O . GLY B 1 138 ? -19.453 -17.891 -37.969 1 80.94 138 GLY B O 1
ATOM 6629 N N . THR B 1 139 ? -18.281 -16.594 -39.312 1 83.75 139 THR B N 1
ATOM 6630 C CA . THR B 1 139 ? -17.422 -17.719 -39.688 1 83.75 139 THR B CA 1
ATOM 6631 C C . THR B 1 139 ? -16.609 -18.203 -38.5 1 83.75 139 THR B C 1
ATOM 6633 O O . THR B 1 139 ? -15.953 -17.406 -37.812 1 83.75 139 THR B O 1
ATOM 6636 N N . ASN B 1 140 ? -16.703 -19.516 -38.219 1 88.69 140 ASN B N 1
ATOM 6637 C CA . ASN B 1 140 ? -15.93 -20.094 -37.156 1 88.69 140 ASN B CA 1
ATOM 6638 C C . ASN B 1 140 ? -14.469 -20.312 -37.562 1 88.69 140 ASN B C 1
ATOM 6640 O O . ASN B 1 140 ? -14.195 -20.953 -38.562 1 88.69 140 ASN B O 1
ATOM 6644 N N . ILE B 1 141 ? -13.625 -19.719 -36.844 1 91.5 141 ILE B N 1
ATOM 6645 C CA . ILE B 1 141 ? -12.203 -19.984 -37 1 91.5 141 ILE B CA 1
ATOM 6646 C C . ILE B 1 141 ? -11.75 -21 -35.938 1 91.5 141 ILE B C 1
ATOM 6648 O O . ILE B 1 141 ? -11.922 -20.797 -34.75 1 91.5 141 ILE B O 1
ATOM 6652 N N . ASP B 1 142 ? -11.125 -22.125 -36.312 1 93.69 142 ASP B N 1
ATOM 6653 C CA . ASP B 1 142 ? -10.75 -23.203 -35.406 1 93.69 142 ASP B CA 1
ATOM 6654 C C . ASP B 1 142 ? -9.641 -22.781 -34.469 1 93.69 142 ASP B C 1
ATOM 6656 O O . ASP B 1 142 ? -8.875 -21.859 -34.781 1 93.69 142 ASP B O 1
ATOM 6660 N N . ALA B 1 143 ? -9.594 -23.453 -33.375 1 95.62 143 ALA B N 1
ATOM 6661 C CA . ALA B 1 143 ? -8.492 -23.266 -32.438 1 95.62 143 ALA B CA 1
ATOM 6662 C C . ALA B 1 143 ? -7.152 -23.594 -33.094 1 95.62 143 ALA B C 1
ATOM 6664 O O . ALA B 1 143 ? -7.105 -24.219 -34.125 1 95.62 143 ALA B O 1
ATOM 6665 N N . ILE B 1 144 ? -6.113 -23.078 -32.5 1 96.88 144 ILE B N 1
ATOM 6666 C CA . ILE B 1 144 ? -4.762 -23.312 -33 1 96.88 144 ILE B CA 1
ATOM 6667 C C . ILE B 1 144 ? -4.484 -24.812 -33 1 96.88 144 ILE B C 1
ATOM 6669 O O . ILE B 1 144 ? -4.949 -25.547 -32.125 1 96.88 144 ILE B O 1
ATOM 6673 N N . SER B 1 145 ? -3.793 -25.281 -34.031 1 97.62 145 SER B N 1
ATOM 6674 C CA . SER B 1 145 ? -3.359 -26.672 -34.125 1 97.62 145 SER B CA 1
ATOM 6675 C C . SER B 1 145 ? -1.9 -26.828 -33.688 1 97.62 145 SER B C 1
ATOM 6677 O O . SER B 1 145 ? -1.006 -26.281 -34.344 1 97.62 145 SER B O 1
ATOM 6679 N N . SER B 1 146 ? -1.678 -27.453 -32.594 1 98.06 146 SER B N 1
ATOM 6680 C CA . SER B 1 146 ? -0.329 -27.875 -32.25 1 98.06 146 SER B CA 1
ATOM 6681 C C . SER B 1 146 ? 0.097 -29.078 -33.094 1 98.06 146 SER B C 1
ATOM 6683 O O . SER B 1 146 ? -0.385 -30.203 -32.875 1 98.06 146 SER B O 1
ATOM 6685 N N . ASN B 1 147 ? 0.944 -28.812 -34 1 98.38 147 ASN B N 1
ATOM 6686 C CA . ASN B 1 147 ? 1.422 -29.891 -34.844 1 98.38 147 ASN B CA 1
ATOM 6687 C C . ASN B 1 147 ? 2.727 -30.484 -34.344 1 98.38 147 ASN B C 1
ATOM 6689 O O . ASN B 1 147 ? 3.805 -29.938 -34.594 1 98.38 147 ASN B O 1
ATOM 6693 N N . ILE B 1 148 ? 2.598 -31.656 -33.688 1 98.5 148 ILE B N 1
ATOM 6694 C CA . ILE B 1 148 ? 3.686 -32.281 -32.969 1 98.5 148 ILE B CA 1
ATOM 6695 C C . ILE B 1 148 ? 4.031 -33.625 -33.594 1 98.5 148 ILE B C 1
ATOM 6697 O O . ILE B 1 148 ? 3.148 -34.469 -33.844 1 98.5 148 ILE B O 1
ATOM 6701 N N . ASP B 1 149 ? 5.328 -33.781 -33.906 1 98.19 149 ASP B N 1
ATOM 6702 C CA . ASP B 1 149 ? 5.723 -35.094 -34.469 1 98.19 149 ASP B CA 1
ATOM 6703 C C . ASP B 1 149 ? 5.715 -36.156 -33.375 1 98.19 149 ASP B C 1
ATOM 6705 O O . ASP B 1 149 ? 5.707 -35.875 -32.188 1 98.19 149 ASP B O 1
ATOM 6709 N N . ASP B 1 150 ? 5.773 -37.406 -33.75 1 98.12 150 ASP B N 1
ATOM 6710 C CA . ASP B 1 150 ? 5.555 -38.562 -32.906 1 98.12 150 ASP B CA 1
ATOM 6711 C C . ASP B 1 150 ? 6.629 -38.656 -31.812 1 98.12 150 ASP B C 1
ATOM 6713 O O . ASP B 1 150 ? 6.324 -38.938 -30.656 1 98.12 150 ASP B O 1
ATOM 6717 N N . ARG B 1 151 ? 7.852 -38.5 -32.125 1 98.31 151 ARG B N 1
ATOM 6718 C CA . ARG B 1 151 ? 8.945 -38.594 -31.172 1 98.31 151 ARG B CA 1
ATOM 6719 C C . ARG B 1 151 ? 8.844 -37.5 -30.109 1 98.31 151 ARG B C 1
ATOM 6721 O O . ARG B 1 151 ? 9.008 -37.75 -28.922 1 98.31 151 ARG B O 1
ATOM 6728 N N . THR B 1 152 ? 8.648 -36.281 -30.609 1 98.38 152 THR B N 1
ATOM 6729 C CA . THR B 1 152 ? 8.492 -35.125 -29.719 1 98.38 152 THR B CA 1
ATOM 6730 C C . THR B 1 152 ? 7.316 -35.344 -28.781 1 98.38 152 THR B C 1
ATOM 6732 O O . THR B 1 152 ? 7.418 -35.062 -27.578 1 98.38 152 THR B O 1
ATOM 6735 N N . LEU B 1 153 ? 6.199 -35.812 -29.266 1 98.5 153 LEU B N 1
ATOM 6736 C CA . LEU B 1 153 ? 5.027 -36.062 -28.438 1 98.5 153 LEU B CA 1
ATOM 6737 C C . LEU B 1 153 ? 5.379 -37.031 -27.297 1 98.5 153 LEU B C 1
ATOM 6739 O O . LEU B 1 153 ? 5.039 -36.781 -26.141 1 98.5 153 LEU B O 1
ATOM 6743 N N . HIS B 1 154 ? 6.113 -38.125 -27.578 1 98.44 154 HIS B N 1
ATOM 6744 C CA . HIS B 1 154 ? 6.355 -39.188 -26.609 1 98.44 154 HIS B CA 1
ATOM 6745 C C . HIS B 1 154 ? 7.457 -38.812 -25.625 1 98.44 154 HIS B C 1
ATOM 6747 O O . HIS B 1 154 ? 7.355 -39.094 -24.438 1 98.44 154 HIS B O 1
ATOM 6753 N N . GLU B 1 155 ? 8.492 -38.188 -26.094 1 98.25 155 GLU B N 1
ATOM 6754 C CA . GLU B 1 155 ? 9.672 -37.969 -25.266 1 98.25 155 GLU B CA 1
ATOM 6755 C C . GLU B 1 155 ? 9.523 -36.688 -24.406 1 98.25 155 GLU B C 1
ATOM 6757 O O . GLU B 1 155 ? 10.211 -36.531 -23.391 1 98.25 155 GLU B O 1
ATOM 6762 N N . LEU B 1 156 ? 8.625 -35.75 -24.844 1 98 156 LEU B N 1
ATOM 6763 C CA . LEU B 1 156 ? 8.461 -34.531 -24.109 1 98 156 LEU B CA 1
ATOM 6764 C C . LEU B 1 156 ? 7.07 -34.438 -23.484 1 98 156 LEU B C 1
ATOM 6766 O O . LEU B 1 156 ? 6.906 -34.656 -22.281 1 98 156 LEU B O 1
ATOM 6770 N N . TYR B 1 157 ? 6.078 -34.312 -24.281 1 98.5 157 TYR B N 1
ATOM 6771 C CA . TYR B 1 157 ? 4.777 -33.844 -23.812 1 98.5 157 TYR B CA 1
ATOM 6772 C C . TYR B 1 157 ? 3.98 -34.969 -23.172 1 98.5 157 TYR B C 1
ATOM 6774 O O . TYR B 1 157 ? 3.213 -34.75 -22.234 1 98.5 157 TYR B O 1
ATOM 6782 N N . LEU B 1 158 ? 4.129 -36.188 -23.656 1 98.5 158 LEU B N 1
ATOM 6783 C CA . LEU B 1 158 ? 3.383 -37.344 -23.141 1 98.5 158 LEU B CA 1
ATOM 6784 C C . LEU B 1 158 ? 4.051 -37.906 -21.875 1 98.5 158 LEU B C 1
ATOM 6786 O O . LEU B 1 158 ? 3.4 -38.531 -21.062 1 98.5 158 LEU B O 1
ATOM 6790 N N . TRP B 1 159 ? 5.332 -37.656 -21.719 1 98.44 159 TRP B N 1
ATOM 6791 C CA . TRP B 1 159 ? 6.133 -38.25 -20.641 1 98.44 159 TRP B CA 1
ATOM 6792 C C . TRP B 1 159 ? 5.512 -37.969 -19.281 1 98.44 159 TRP B C 1
ATOM 6794 O O . TRP B 1 159 ? 5.266 -38.875 -18.5 1 98.44 159 TRP B O 1
ATOM 6804 N N . PRO B 1 160 ? 5.176 -36.688 -18.922 1 98.69 160 PRO B N 1
ATOM 6805 C CA . PRO B 1 160 ? 4.59 -36.438 -17.609 1 98.69 160 PRO B CA 1
ATOM 6806 C C . PRO B 1 160 ? 3.219 -37.094 -17.438 1 98.69 160 PRO B C 1
ATOM 6808 O O . PRO B 1 160 ? 2.84 -37.438 -16.328 1 98.69 160 PRO B O 1
ATOM 6811 N N . PHE B 1 161 ? 2.492 -37.188 -18.5 1 98.75 161 PHE B N 1
ATOM 6812 C CA . PHE B 1 161 ? 1.168 -37.812 -18.422 1 98.75 161 PHE B CA 1
ATOM 6813 C C . PHE B 1 161 ? 1.272 -39.312 -18.219 1 98.75 161 PHE B C 1
ATOM 6815 O O . PHE B 1 161 ? 0.427 -39.906 -17.547 1 98.75 161 PHE B O 1
ATOM 6822 N N . ALA B 1 162 ? 2.32 -39.906 -18.812 1 98.75 162 ALA B N 1
ATOM 6823 C CA . ALA B 1 162 ? 2.564 -41.312 -18.5 1 98.75 162 ALA B CA 1
ATOM 6824 C C . ALA B 1 162 ? 2.781 -41.5 -17 1 98.75 162 ALA B C 1
ATOM 6826 O O . ALA B 1 162 ? 2.256 -42.469 -16.406 1 98.75 162 ALA B O 1
ATOM 6827 N N . ASP B 1 163 ? 3.537 -40.656 -16.438 1 98.69 163 ASP B N 1
ATOM 6828 C CA . ASP B 1 163 ? 3.779 -40.688 -15.008 1 98.69 163 ASP B CA 1
ATOM 6829 C C . ASP B 1 163 ? 2.494 -40.438 -14.219 1 98.69 163 ASP B C 1
ATOM 6831 O O . ASP B 1 163 ? 2.262 -41.031 -13.172 1 98.69 163 ASP B O 1
ATOM 6835 N N . ALA B 1 164 ? 1.668 -39.5 -14.672 1 98.81 164 ALA B N 1
ATOM 6836 C CA . ALA B 1 164 ? 0.391 -39.219 -14.031 1 98.81 164 ALA B CA 1
ATOM 6837 C C . ALA B 1 164 ? -0.513 -40.438 -14.023 1 98.81 164 ALA B C 1
ATOM 6839 O O . ALA B 1 164 ? -1.136 -40.781 -13.008 1 98.81 164 ALA B O 1
ATOM 6840 N N . VAL B 1 165 ? -0.584 -41.094 -15.18 1 98.81 165 VAL B N 1
ATOM 6841 C CA . VAL B 1 165 ? -1.404 -42.281 -15.305 1 98.81 165 VAL B CA 1
ATOM 6842 C C . VAL B 1 165 ? -0.876 -43.375 -14.375 1 98.81 165 VAL B C 1
ATOM 6844 O O . VAL B 1 165 ? -1.654 -44.062 -13.711 1 98.81 165 VAL B O 1
ATOM 6847 N N . ARG B 1 166 ? 0.405 -43.5 -14.367 1 98.56 166 ARG B N 1
ATOM 6848 C CA . ARG B 1 166 ? 1.021 -44.5 -13.484 1 98.56 166 ARG B CA 1
ATOM 6849 C C . ARG B 1 166 ? 0.749 -44.156 -12.023 1 98.56 166 ARG B C 1
ATOM 6851 O O . ARG B 1 166 ? 0.567 -45.062 -11.203 1 98.56 166 ARG B O 1
ATOM 6858 N N . ALA B 1 167 ? 0.72 -42.875 -11.688 1 98.62 167 ALA B N 1
ATOM 6859 C CA . ALA B 1 167 ? 0.449 -42.438 -10.328 1 98.62 167 ALA B CA 1
ATOM 6860 C C . ALA B 1 167 ? -1.011 -42.656 -9.945 1 98.62 167 ALA B C 1
ATOM 6862 O O . ALA B 1 167 ? -1.37 -42.625 -8.773 1 98.62 167 ALA B O 1
ATOM 6863 N N . GLY B 1 168 ? -1.846 -42.906 -10.938 1 98.5 168 GLY B N 1
ATOM 6864 C CA . GLY B 1 168 ? -3.234 -43.219 -10.672 1 98.5 168 GLY B CA 1
ATOM 6865 C C . GLY B 1 168 ? -4.176 -42.062 -10.82 1 98.5 168 GLY B C 1
ATOM 6866 O O . GLY B 1 168 ? -5.242 -42 -10.211 1 98.5 168 GLY B O 1
ATOM 6867 N N . THR B 1 169 ? -3.799 -41.062 -11.602 1 98.69 169 THR B N 1
ATOM 6868 C CA . THR B 1 169 ? -4.73 -39.938 -11.805 1 98.69 169 THR B CA 1
ATOM 6869 C C . THR B 1 169 ? -6.102 -40.469 -12.227 1 98.69 169 THR B C 1
ATOM 6871 O O . THR B 1 169 ? -6.195 -41.375 -13.047 1 98.69 169 THR B O 1
ATOM 6874 N N . THR B 1 170 ? -7.105 -39.938 -11.648 1 98.56 170 THR B N 1
ATOM 6875 C CA . THR B 1 170 ? -8.438 -40.5 -11.867 1 98.56 170 THR B CA 1
ATOM 6876 C C . THR B 1 170 ? -9.039 -39.969 -13.172 1 98.56 170 THR B C 1
ATOM 6878 O O . THR B 1 170 ? -9.883 -40.625 -13.773 1 98.56 170 THR B O 1
ATOM 6881 N N . SER B 1 171 ? -8.656 -38.781 -13.508 1 98.38 171 SER B N 1
ATOM 6882 C CA . SER B 1 171 ? -9.164 -38.219 -14.766 1 98.38 171 SER B CA 1
ATOM 6883 C C . SER B 1 171 ? -8.102 -37.375 -15.461 1 98.38 171 SER B C 1
ATOM 6885 O O . SER B 1 171 ? -7.125 -36.969 -14.836 1 98.38 171 SER B O 1
ATOM 6887 N N . ILE B 1 172 ? -8.273 -37.219 -16.719 1 98.31 172 ILE B N 1
ATOM 6888 C CA . ILE B 1 172 ? -7.441 -36.375 -17.578 1 98.31 172 ILE B CA 1
ATOM 6889 C C . ILE B 1 172 ? -8.305 -35.344 -18.281 1 98.31 172 ILE B C 1
ATOM 6891 O O . ILE B 1 172 ? -9.367 -35.656 -18.828 1 98.31 172 ILE B O 1
ATOM 6895 N N . LEU B 1 173 ? -7.867 -34.094 -18.203 1 98.06 173 LEU B N 1
ATOM 6896 C CA . LEU B 1 173 ? -8.562 -33.031 -18.875 1 98.06 173 LEU B CA 1
ATOM 6897 C C . LEU B 1 173 ? -7.961 -32.75 -20.25 1 98.06 173 LEU B C 1
ATOM 6899 O O . LEU B 1 173 ? -6.824 -32.281 -20.344 1 98.06 173 LEU B O 1
ATOM 6903 N N . CYS B 1 174 ? -8.734 -33.031 -21.281 1 97.38 174 CYS B N 1
ATOM 6904 C CA . CYS B 1 174 ? -8.242 -32.781 -22.625 1 97.38 174 CYS B CA 1
ATOM 6905 C C . CYS B 1 174 ? -8.148 -31.266 -22.891 1 97.38 174 CYS B C 1
ATOM 6907 O O . CYS B 1 174 ? -8.891 -30.484 -22.297 1 97.38 174 CYS B O 1
ATOM 6909 N N . SER B 1 175 ? -7.238 -30.906 -23.703 1 96.75 175 SER B N 1
ATOM 6910 C CA . SER B 1 175 ? -6.957 -29.484 -23.922 1 96.75 175 SER B CA 1
ATOM 6911 C C . SER B 1 175 ? -7.902 -28.891 -24.969 1 96.75 175 SER B C 1
ATOM 6913 O O . SER B 1 175 ? -8.695 -29.609 -25.578 1 96.75 175 SER B O 1
ATOM 6915 N N . TYR B 1 176 ? -7.766 -27.594 -25.203 1 95.38 176 TYR B N 1
ATOM 6916 C CA . TYR B 1 176 ? -8.633 -26.812 -26.094 1 95.38 176 TYR B CA 1
ATOM 6917 C C . TYR B 1 176 ? -8.203 -26.953 -27.547 1 95.38 176 TYR B C 1
ATOM 6919 O O . TYR B 1 176 ? -9.047 -27.047 -28.438 1 95.38 176 TYR B O 1
ATOM 6927 N N . ASN B 1 177 ? -6.965 -26.922 -27.75 1 96.81 177 ASN B N 1
ATOM 6928 C CA . ASN B 1 177 ? -6.34 -26.797 -29.062 1 96.81 177 ASN B CA 1
ATOM 6929 C C . ASN B 1 177 ? -6.551 -28.047 -29.891 1 96.81 177 ASN B C 1
ATOM 6931 O O . ASN B 1 177 ? -7.07 -29.062 -29.406 1 96.81 177 ASN B O 1
ATOM 6935 N N . ARG B 1 178 ? -6.203 -27.875 -31.125 1 97.31 178 ARG B N 1
ATOM 6936 C CA . ARG B 1 178 ? -6.102 -29.031 -32 1 97.31 178 ARG B CA 1
ATOM 6937 C C . ARG B 1 178 ? -4.707 -29.656 -31.953 1 97.31 178 ARG B C 1
ATOM 6939 O O . ARG B 1 178 ? -3.73 -28.953 -31.656 1 97.31 178 ARG B O 1
ATOM 6946 N N . ILE B 1 179 ? -4.668 -30.953 -32.062 1 98.19 179 ILE B N 1
ATOM 6947 C CA . ILE B 1 179 ? -3.42 -31.688 -32.188 1 98.19 179 ILE B CA 1
ATOM 6948 C C . ILE B 1 179 ? -3.336 -32.344 -33.562 1 98.19 179 ILE B C 1
ATOM 6950 O O . ILE B 1 179 ? -4.098 -33.25 -33.906 1 98.19 179 ILE B O 1
ATOM 6954 N N . ASN B 1 180 ? -2.365 -31.797 -34.344 1 97.62 180 ASN B N 1
ATOM 6955 C CA . ASN B 1 180 ? -2.227 -32.25 -35.719 1 97.62 180 ASN B CA 1
ATOM 6956 C C . ASN B 1 180 ? -3.557 -32.188 -36.469 1 97.62 180 ASN B C 1
ATOM 6958 O O . ASN B 1 180 ? -3.988 -33.188 -37.062 1 97.62 180 ASN B O 1
ATOM 6962 N N . GLU B 1 181 ? -4.215 -31.156 -36.312 1 96.25 181 GLU B N 1
ATOM 6963 C CA . GLU B 1 181 ? -5.355 -30.703 -37.094 1 96.25 181 GLU B CA 1
ATOM 6964 C C . GLU B 1 181 ? -6.664 -31.281 -36.562 1 96.25 181 GLU B C 1
ATOM 6966 O O . GLU B 1 181 ? -7.73 -31.047 -37.156 1 96.25 181 GLU B O 1
ATOM 6971 N N . THR B 1 182 ? -6.598 -31.984 -35.5 1 97.38 182 THR B N 1
ATOM 6972 C CA . THR B 1 182 ? -7.805 -32.531 -34.875 1 97.38 182 THR B CA 1
ATOM 6973 C C . THR B 1 182 ? -7.941 -32.031 -33.438 1 97.38 182 THR B C 1
ATOM 6975 O O . THR B 1 182 ? -6.973 -32.062 -32.656 1 97.38 182 THR B O 1
ATOM 6978 N N . TYR B 1 183 ? -9.148 -31.594 -33.062 1 97.06 183 TYR B N 1
ATOM 6979 C CA . TYR B 1 183 ? -9.359 -31.125 -31.703 1 97.06 183 TYR B CA 1
ATOM 6980 C C . TYR B 1 183 ? -8.992 -32.188 -30.703 1 97.06 183 TYR B C 1
ATOM 6982 O O . TYR B 1 183 ? -9.367 -33.375 -30.875 1 97.06 183 TYR B O 1
ATOM 6990 N N . ALA B 1 184 ? -8.297 -31.781 -29.641 1 97.88 184 ALA B N 1
ATOM 6991 C CA . ALA B 1 184 ? -7.75 -32.719 -28.656 1 97.88 184 ALA B CA 1
ATOM 6992 C C . ALA B 1 184 ? -8.859 -33.562 -28.031 1 97.88 184 ALA B C 1
ATOM 6994 O O . ALA B 1 184 ? -8.688 -34.75 -27.812 1 97.88 184 ALA B O 1
ATOM 6995 N N . CYS B 1 185 ? -10.031 -33.031 -27.812 1 96.88 185 CYS B N 1
ATOM 6996 C CA . CYS B 1 185 ? -11.117 -33.719 -27.125 1 96.88 185 CYS B CA 1
ATOM 6997 C C . CYS B 1 185 ? -11.906 -34.594 -28.094 1 96.88 185 CYS B C 1
ATOM 6999 O O . CYS B 1 185 ? -12.82 -35.312 -27.688 1 96.88 185 CYS B O 1
ATOM 7001 N N . GLU B 1 186 ? -11.516 -34.562 -29.344 1 96.31 186 GLU B N 1
ATOM 7002 C CA . GLU B 1 186 ? -12.172 -35.344 -30.375 1 96.31 186 GLU B CA 1
ATOM 7003 C C . GLU B 1 186 ? -11.156 -36.156 -31.188 1 96.31 186 GLU B C 1
ATOM 7005 O O . GLU B 1 186 ? -11.391 -36.438 -32.375 1 96.31 186 GLU B O 1
ATOM 7010 N N . ASN B 1 187 ? -10.109 -36.375 -30.625 1 98.38 187 ASN B N 1
ATOM 7011 C CA . ASN B 1 187 ? -9 -37.031 -31.312 1 98.38 187 ASN B CA 1
ATOM 7012 C C . ASN B 1 187 ? -8.875 -38.5 -30.922 1 98.38 187 ASN B C 1
ATOM 7014 O O . ASN B 1 187 ? -8.242 -38.812 -29.922 1 98.38 187 ASN B O 1
ATOM 7018 N N . PRO B 1 188 ? -9.367 -39.406 -31.719 1 97.88 188 PRO B N 1
ATOM 7019 C CA . PRO B 1 188 ? -9.398 -40.812 -31.297 1 97.88 188 PRO B CA 1
ATOM 7020 C C . PRO B 1 188 ? -7.996 -41.438 -31.156 1 97.88 188 PRO B C 1
ATOM 7022 O O . PRO B 1 188 ? -7.773 -42.312 -30.312 1 97.88 188 PRO B O 1
ATOM 7025 N N . HIS B 1 189 ? -7.066 -40.969 -32 1 98 189 HIS B N 1
ATOM 7026 C CA . HIS B 1 189 ? -5.695 -41.438 -31.875 1 98 189 HIS B CA 1
ATOM 7027 C C . HIS B 1 189 ? -5.105 -41.062 -30.531 1 98 189 HIS B C 1
ATOM 7029 O O . HIS B 1 189 ? -4.496 -41.906 -29.844 1 98 189 HIS B O 1
ATOM 7035 N N . LEU B 1 190 ? -5.285 -39.875 -30.125 1 98.31 190 LEU B N 1
ATOM 7036 C CA . LEU B 1 190 ? -4.75 -39.344 -28.875 1 98.31 190 LEU B CA 1
ATOM 7037 C C . LEU B 1 190 ? -5.453 -40 -27.688 1 98.31 190 LEU B C 1
ATOM 7039 O O . LEU B 1 190 ? -4.801 -40.5 -26.75 1 98.31 190 LEU B O 1
ATOM 7043 N N . LEU B 1 191 ? -6.75 -40.094 -27.656 1 98.75 191 LEU B N 1
ATOM 7044 C CA . LEU B 1 191 ? -7.512 -40.469 -26.484 1 98.75 191 LEU B CA 1
ATOM 7045 C C . LEU B 1 191 ? -7.605 -41.969 -26.359 1 98.75 191 LEU B C 1
ATOM 7047 O O . LEU B 1 191 ? -7.422 -42.531 -25.281 1 98.75 191 LEU B O 1
ATOM 7051 N N . ASN B 1 192 ? -7.859 -42.625 -27.469 1 98.12 192 ASN B N 1
ATOM 7052 C CA . ASN B 1 192 ? -8.07 -44.062 -27.406 1 98.12 192 ASN B CA 1
ATOM 7053 C C . ASN B 1 192 ? -6.766 -44.844 -27.609 1 98.12 192 ASN B C 1
ATOM 7055 O O . ASN B 1 192 ? -6.441 -45.719 -26.828 1 98.12 192 ASN B O 1
ATOM 7059 N N . ASN B 1 193 ? -6.023 -44.469 -28.625 1 98.12 193 ASN B N 1
ATOM 7060 C CA . ASN B 1 193 ? -4.836 -45.281 -28.969 1 98.12 193 ASN B CA 1
ATOM 7061 C C . ASN B 1 193 ? -3.684 -44.969 -28.016 1 98.12 193 ASN B C 1
ATOM 7063 O O . ASN B 1 193 ? -3.057 -45.875 -27.484 1 98.12 193 ASN B O 1
ATOM 7067 N N . ILE B 1 194 ? -3.432 -43.75 -27.797 1 98.44 194 ILE B N 1
ATOM 7068 C CA . ILE B 1 194 ? -2.27 -43.375 -27 1 98.44 194 ILE B CA 1
ATOM 7069 C C . ILE B 1 194 ? -2.635 -43.406 -25.516 1 98.44 194 ILE B C 1
ATOM 7071 O O . ILE B 1 194 ? -2.061 -44.156 -24.734 1 98.44 194 ILE B O 1
ATOM 7075 N N . LEU B 1 195 ? -3.594 -42.625 -25.078 1 98.75 195 LEU B N 1
ATOM 7076 C CA . LEU B 1 195 ? -3.898 -42.469 -23.656 1 98.75 195 LEU B CA 1
ATOM 7077 C C . LEU B 1 195 ? -4.461 -43.75 -23.078 1 98.75 195 LEU B C 1
ATOM 7079 O O . LEU B 1 195 ? -3.875 -44.312 -22.156 1 98.75 195 LEU B O 1
ATOM 7083 N N . LYS B 1 196 ? -5.555 -44.281 -23.609 1 98.5 196 LYS B N 1
ATOM 7084 C CA . LYS B 1 196 ? -6.199 -45.469 -23.047 1 98.5 196 LYS B CA 1
ATOM 7085 C C . LYS B 1 196 ? -5.48 -46.719 -23.469 1 98.5 196 LYS B C 1
ATOM 7087 O O . LYS B 1 196 ? -5.383 -47.688 -22.703 1 98.5 196 LYS B O 1
ATOM 7092 N N . GLY B 1 197 ? -4.988 -46.75 -24.672 1 98.19 197 GLY B N 1
ATOM 7093 C CA . GLY B 1 197 ? -4.305 -47.938 -25.188 1 98.19 197 GLY B CA 1
ATOM 7094 C C . GLY B 1 197 ? -2.859 -48.031 -24.734 1 98.19 197 GLY B C 1
ATOM 7095 O O . GLY B 1 197 ? -2.541 -48.781 -23.812 1 98.19 197 GLY B O 1
ATOM 7096 N N . GLU B 1 198 ? -2.059 -47.188 -25.25 1 98.06 198 GLU B N 1
ATOM 7097 C CA . GLU B 1 198 ? -0.617 -47.25 -25.016 1 98.06 198 GLU B CA 1
ATOM 7098 C C . GLU B 1 198 ? -0.276 -47 -23.547 1 98.06 198 GLU B C 1
ATOM 7100 O O . GLU B 1 198 ? 0.545 -47.719 -22.984 1 98.06 198 GLU B O 1
ATOM 7105 N N . LEU B 1 199 ? -0.915 -46.062 -22.875 1 98.62 199 LEU B N 1
ATOM 7106 C CA . LEU B 1 199 ? -0.575 -45.719 -21.5 1 98.62 199 LEU B CA 1
ATOM 7107 C C . LEU B 1 199 ? -1.428 -46.5 -20.516 1 98.62 199 LEU B C 1
ATOM 7109 O O . LEU B 1 199 ? -1.206 -46.438 -19.297 1 98.62 199 LEU B O 1
ATOM 7113 N N . GLY B 1 200 ? -2.406 -47.219 -21.047 1 98.44 200 GLY B N 1
ATOM 7114 C CA . GLY B 1 200 ? -3.227 -48.062 -20.188 1 98.44 200 GLY B CA 1
ATOM 7115 C C . GLY B 1 200 ? -4.098 -47.25 -19.234 1 98.44 200 GLY B C 1
ATOM 7116 O O . GLY B 1 200 ? -4.324 -47.656 -18.094 1 98.44 200 GLY B O 1
ATOM 7117 N N . PHE B 1 201 ? -4.531 -46.156 -19.625 1 98.38 201 PHE B N 1
ATOM 7118 C CA . PHE B 1 201 ? -5.348 -45.312 -18.75 1 98.38 201 PHE B CA 1
ATOM 7119 C C . PHE B 1 201 ? -6.73 -45.906 -18.547 1 98.38 201 PHE B C 1
ATOM 7121 O O . PHE B 1 201 ? -7.43 -46.219 -19.516 1 98.38 201 PHE B O 1
ATOM 7128 N N . GLN B 1 202 ? -7.102 -45.938 -17.281 1 97.38 202 GLN B N 1
ATOM 7129 C CA . GLN B 1 202 ? -8.367 -46.594 -16.953 1 97.38 202 GLN B CA 1
ATOM 7130 C C . GLN B 1 202 ? -9.391 -45.562 -16.469 1 97.38 202 GLN B C 1
ATOM 7132 O O . GLN B 1 202 ? -10.578 -45.875 -16.359 1 97.38 202 GLN B O 1
ATOM 7137 N N . GLY B 1 203 ? -8.945 -44.375 -16.156 1 98.38 203 GLY B N 1
ATOM 7138 C CA . GLY B 1 203 ? -9.844 -43.312 -15.672 1 98.38 203 GLY B CA 1
ATOM 7139 C C . GLY B 1 203 ? -10.703 -42.719 -16.766 1 98.38 203 GLY B C 1
ATOM 7140 O O . GLY B 1 203 ? -10.977 -43.375 -17.781 1 98.38 203 GLY B O 1
ATOM 7141 N N . TYR B 1 204 ? -11.227 -41.531 -16.547 1 98.56 204 TYR B N 1
ATOM 7142 C CA . TYR B 1 204 ? -12.094 -40.938 -17.547 1 98.56 204 TYR B CA 1
ATOM 7143 C C . TYR B 1 204 ? -11.477 -39.656 -18.094 1 98.56 204 TYR B C 1
ATOM 7145 O O . TYR B 1 204 ? -10.703 -38.969 -17.406 1 98.56 204 TYR B O 1
ATOM 7153 N N . VAL B 1 205 ? -11.773 -39.344 -19.344 1 98.5 205 VAL B N 1
ATOM 7154 C CA . VAL B 1 205 ? -11.367 -38.094 -20 1 98.5 205 VAL B CA 1
ATOM 7155 C C . VAL B 1 205 ? -12.492 -37.062 -19.875 1 98.5 205 VAL B C 1
ATOM 7157 O O . VAL B 1 205 ? -13.656 -37.375 -20.172 1 98.5 205 VAL B O 1
ATOM 7160 N N . VAL B 1 206 ? -12.148 -35.938 -19.406 1 97.44 206 VAL B N 1
ATOM 7161 C CA . VAL B 1 206 ? -13.117 -34.844 -19.266 1 97.44 206 VAL B CA 1
ATOM 7162 C C . VAL B 1 206 ? -12.656 -33.625 -20.062 1 97.44 206 VAL B C 1
ATOM 7164 O O . VAL B 1 206 ? -11.461 -33.344 -20.141 1 97.44 206 VAL B O 1
ATOM 7167 N N . SER B 1 207 ? -13.625 -32.938 -20.688 1 94.75 207 SER B N 1
ATOM 7168 C CA . SER B 1 207 ? -13.266 -31.734 -21.406 1 94.75 207 SER B CA 1
ATOM 7169 C C . SER B 1 207 ? -13.195 -30.531 -20.484 1 94.75 207 SER B C 1
ATOM 7171 O O . SER B 1 207 ? -13.789 -30.531 -19.406 1 94.75 207 SER B O 1
ATOM 7173 N N . ASP B 1 208 ? -12.383 -29.578 -20.859 1 92.31 208 ASP B N 1
ATOM 7174 C CA . ASP B 1 208 ? -12.516 -28.25 -20.266 1 92.31 208 ASP B CA 1
ATOM 7175 C C . ASP B 1 208 ? -13.703 -27.5 -20.859 1 92.31 208 ASP B C 1
ATOM 7177 O O . ASP B 1 208 ? -14.336 -27.969 -21.797 1 92.31 208 ASP B O 1
ATOM 7181 N N . TRP B 1 209 ? -14.07 -26.375 -20.188 1 88.62 209 TRP B N 1
ATOM 7182 C CA . TRP B 1 209 ? -15.148 -25.547 -20.703 1 88.62 209 TRP B CA 1
ATOM 7183 C C . TRP B 1 209 ? -14.82 -25.016 -22.094 1 88.62 209 TRP B C 1
ATOM 7185 O O . TRP B 1 209 ? -13.758 -24.438 -22.312 1 88.62 209 TRP B O 1
ATOM 7195 N N . PHE B 1 210 ? -15.594 -25.344 -23.078 1 84.19 210 PHE B N 1
ATOM 7196 C CA . PHE B 1 210 ? -15.508 -24.875 -24.469 1 84.19 210 PHE B CA 1
ATOM 7197 C C . PHE B 1 210 ? -14.445 -25.656 -25.234 1 84.19 210 PHE B C 1
ATOM 7199 O O . PHE B 1 210 ? -13.969 -25.188 -26.266 1 84.19 210 PHE B O 1
ATOM 7206 N N . ALA B 1 211 ? -14.094 -26.797 -24.688 1 91.81 211 ALA B N 1
ATOM 7207 C CA . ALA B 1 211 ? -13.086 -27.594 -25.391 1 91.81 211 ALA B CA 1
ATOM 7208 C C . ALA B 1 211 ? -13.742 -28.672 -26.234 1 91.81 211 ALA B C 1
ATOM 7210 O O . ALA B 1 211 ? -13.094 -29.281 -27.094 1 91.81 211 ALA B O 1
ATOM 7211 N N . THR B 1 212 ? -15.039 -28.922 -26.016 1 92.31 212 THR B N 1
ATOM 7212 C CA . THR B 1 212 ? -15.789 -29.891 -26.812 1 92.31 212 THR B CA 1
ATOM 7213 C C . THR B 1 212 ? -16.469 -29.188 -28 1 92.31 212 THR B C 1
ATOM 7215 O O . THR B 1 212 ? -17.047 -28.109 -27.844 1 92.31 212 THR B O 1
ATOM 7218 N N . HIS B 1 213 ? -16.453 -29.891 -29.219 1 89.44 213 HIS B N 1
ATOM 7219 C CA . HIS B 1 213 ? -16.984 -29.219 -30.391 1 89.44 213 HIS B CA 1
ATOM 7220 C C . HIS B 1 213 ? -17.984 -30.109 -31.125 1 89.44 213 HIS B C 1
ATOM 7222 O O . HIS B 1 213 ? -18.5 -29.75 -32.188 1 89.44 213 HIS B O 1
ATOM 7228 N N . SER B 1 214 ? -18.234 -31.281 -30.562 1 90.75 214 SER B N 1
ATOM 7229 C CA . SER B 1 214 ? -19.219 -32.188 -31.172 1 90.75 214 SER B CA 1
ATOM 7230 C C . SER B 1 214 ? -19.844 -33.094 -30.125 1 90.75 214 SER B C 1
ATOM 7232 O O . SER B 1 214 ? -19.375 -33.188 -28.984 1 90.75 214 SER B O 1
ATOM 7234 N N . GLY B 1 215 ? -20.891 -33.812 -30.547 1 91.88 215 GLY B N 1
ATOM 7235 C CA . GLY B 1 215 ? -21.562 -34.75 -29.656 1 91.88 215 GLY B CA 1
ATOM 7236 C C . GLY B 1 215 ? -20.953 -36.125 -29.672 1 91.88 215 GLY B C 1
ATOM 7237 O O . GLY B 1 215 ? -19.844 -36.344 -29.188 1 91.88 215 GLY B O 1
ATOM 7238 N N . TYR B 1 216 ? -21.656 -37.062 -30.375 1 94.38 216 TYR B N 1
ATOM 7239 C CA . TYR B 1 216 ? -21.266 -38.469 -30.344 1 94.38 216 TYR B CA 1
ATOM 7240 C C . TYR B 1 216 ? -19.891 -38.656 -30.984 1 94.38 216 TYR B C 1
ATOM 7242 O O . TYR B 1 216 ? -19.156 -39.562 -30.609 1 94.38 216 TYR B O 1
ATOM 7250 N N . PRO B 1 217 ? -19.469 -37.812 -31.969 1 95.81 217 PRO B N 1
ATOM 7251 C CA . PRO B 1 217 ? -18.109 -38.031 -32.469 1 95.81 217 PRO B CA 1
ATOM 7252 C C . PRO B 1 217 ? -17.062 -37.875 -31.375 1 95.81 217 PRO B C 1
ATOM 7254 O O . PRO B 1 217 ? -16.094 -38.656 -31.312 1 95.81 217 PRO B O 1
ATOM 7257 N N . ALA B 1 218 ? -17.203 -36.844 -30.531 1 96.25 218 ALA B N 1
ATOM 7258 C CA . ALA B 1 218 ? -16.281 -36.688 -29.406 1 96.25 218 ALA B CA 1
ATOM 7259 C C . ALA B 1 218 ? -16.359 -37.844 -28.438 1 96.25 218 ALA B C 1
ATOM 7261 O O . ALA B 1 218 ? -15.344 -38.344 -27.938 1 96.25 218 ALA B O 1
ATOM 7262 N N . ALA B 1 219 ? -17.562 -38.25 -28.125 1 97.19 219 ALA B N 1
ATOM 7263 C CA . ALA B 1 219 ? -17.766 -39.406 -27.234 1 97.19 219 ALA B CA 1
ATOM 7264 C C . ALA B 1 219 ? -17.078 -40.656 -27.781 1 97.19 219 ALA B C 1
ATOM 7266 O O . ALA B 1 219 ? -16.359 -41.344 -27.062 1 97.19 219 ALA B O 1
ATOM 7267 N N . ASN B 1 220 ? -17.344 -40.875 -29.062 1 97.88 220 ASN B N 1
ATOM 7268 C CA . ASN B 1 220 ? -16.75 -42.031 -29.703 1 97.88 220 ASN B CA 1
ATOM 7269 C C . ASN B 1 220 ? -15.234 -41.938 -29.781 1 97.88 220 ASN B C 1
ATOM 7271 O O . ASN B 1 220 ? -14.539 -42.969 -29.797 1 97.88 220 ASN B O 1
ATOM 7275 N N . ALA B 1 221 ? -14.789 -40.719 -29.812 1 98 221 ALA B N 1
ATOM 7276 C CA . ALA B 1 221 ? -13.344 -40.469 -29.906 1 98 221 ALA B CA 1
ATOM 7277 C C . ALA B 1 221 ? -12.672 -40.688 -28.547 1 98 221 ALA B C 1
ATOM 7279 O O . ALA B 1 221 ? -11.445 -40.719 -28.469 1 98 221 ALA B O 1
ATOM 7280 N N . GLY B 1 222 ? -13.391 -40.875 -27.516 1 98.06 222 GLY B N 1
ATOM 7281 C CA . GLY B 1 222 ? -12.781 -41.25 -26.234 1 98.06 222 GLY B CA 1
ATOM 7282 C C . GLY B 1 222 ? -13.133 -40.281 -25.125 1 98.06 222 GLY B C 1
ATOM 7283 O O . GLY B 1 222 ? -12.789 -40.5 -23.969 1 98.06 222 GLY B O 1
ATOM 7284 N N . LEU B 1 223 ? -13.852 -39.125 -25.422 1 97.75 223 LEU B N 1
ATOM 7285 C CA . LEU B 1 223 ? -14.281 -38.219 -24.375 1 97.75 223 LEU B CA 1
ATOM 7286 C C . LEU B 1 223 ? -15.375 -38.812 -23.516 1 97.75 223 LEU B C 1
ATOM 7288 O O . LEU B 1 223 ? -16.375 -39.312 -24.031 1 97.75 223 LEU B O 1
ATOM 7292 N N . ASP B 1 224 ? -15.234 -38.781 -22.234 1 97.25 224 ASP B N 1
ATOM 7293 C CA . ASP B 1 224 ? -16.141 -39.5 -21.344 1 97.25 224 ASP B CA 1
ATOM 7294 C C . ASP B 1 224 ? -17.094 -38.531 -20.641 1 97.25 224 ASP B C 1
ATOM 7296 O O . ASP B 1 224 ? -18.203 -38.906 -20.25 1 97.25 224 ASP B O 1
ATOM 7300 N N . MET B 1 225 ? -16.641 -37.375 -20.328 1 95.19 225 MET B N 1
ATOM 7301 C CA . MET B 1 225 ? -17.406 -36.344 -19.625 1 95.19 225 MET B CA 1
ATOM 7302 C C . MET B 1 225 ? -17.234 -34.969 -20.312 1 95.19 225 MET B C 1
ATOM 7304 O O . MET B 1 225 ? -16.125 -34.594 -20.688 1 95.19 225 MET B O 1
ATOM 7308 N N . ASP B 1 226 ? -18.359 -34.344 -20.531 1 92.12 226 ASP B N 1
ATOM 7309 C CA . ASP B 1 226 ? -18.359 -33.031 -21.141 1 92.12 226 ASP B CA 1
ATOM 7310 C C . ASP B 1 226 ? -18.656 -31.938 -20.094 1 92.12 226 ASP B C 1
ATOM 7312 O O . ASP B 1 226 ? -19.703 -31.969 -19.438 1 92.12 226 ASP B O 1
ATOM 7316 N N . MET B 1 227 ? -17.672 -31.203 -19.641 1 83.75 227 MET B N 1
ATOM 7317 C CA . MET B 1 227 ? -17.922 -30.047 -18.797 1 83.75 227 MET B CA 1
ATOM 7318 C C . MET B 1 227 ? -18.547 -28.906 -19.594 1 83.75 227 MET B C 1
ATOM 7320 O O . MET B 1 227 ? -17.891 -28.297 -20.422 1 83.75 227 MET B O 1
ATOM 7324 N N . PRO B 1 228 ? -19.953 -28.906 -19.359 1 63.59 228 PRO B N 1
ATOM 7325 C CA . PRO B 1 228 ? -20.797 -28.141 -20.281 1 63.59 228 PRO B CA 1
ATOM 7326 C C . PRO B 1 228 ? -20.281 -26.719 -20.5 1 63.59 228 PRO B C 1
ATOM 7328 O O . PRO B 1 228 ? -19.984 -26 -19.547 1 63.59 228 PRO B O 1
ATOM 7331 N N . GLY B 1 229 ? -19.625 -26.531 -21.625 1 59.03 229 GLY B N 1
ATOM 7332 C CA . GLY B 1 229 ? -19.641 -25.203 -22.203 1 59.03 229 GLY B CA 1
ATOM 7333 C C . GLY B 1 229 ? -20.984 -24.828 -22.828 1 59.03 229 GLY B C 1
ATOM 7334 O O . GLY B 1 229 ? -21.984 -25.5 -22.578 1 59.03 229 GLY B O 1
ATOM 7335 N N . TYR B 1 230 ? -21.391 -23.812 -22.938 1 56.16 230 TYR B N 1
ATOM 7336 C CA . TYR B 1 230 ? -22.594 -23.578 -23.734 1 56.16 230 TYR B CA 1
ATOM 7337 C C . TYR B 1 230 ? -22.328 -23.766 -25.219 1 56.16 230 TYR B C 1
ATOM 7339 O O . TYR B 1 230 ? -21.25 -23.438 -25.703 1 56.16 230 TYR B O 1
ATOM 7347 N N . ILE B 1 231 ? -23.031 -24.766 -25.844 1 53.88 231 ILE B N 1
ATOM 7348 C CA . ILE B 1 231 ? -22.906 -24.938 -27.281 1 53.88 231 ILE B CA 1
ATOM 7349 C C . ILE B 1 231 ? -22.875 -23.562 -27.953 1 53.88 231 ILE B C 1
ATOM 7351 O O . ILE B 1 231 ? -22.312 -23.422 -29.047 1 53.88 231 ILE B O 1
ATOM 7355 N N . SER B 1 232 ? -23.438 -22.641 -27.344 1 54.19 232 SER B N 1
ATOM 7356 C CA . SER B 1 232 ? -23.531 -21.25 -27.766 1 54.19 232 SER B CA 1
ATOM 7357 C C . SER B 1 232 ? -23.859 -20.328 -26.578 1 54.19 232 SER B C 1
ATOM 7359 O O . SER B 1 232 ? -24.188 -20.797 -25.5 1 54.19 232 SER B O 1
ATOM 7361 N N . GLN B 1 233 ? -23.359 -19.125 -26.672 1 54.41 233 GLN B N 1
ATOM 7362 C CA . GLN B 1 233 ? -23.75 -18.156 -25.656 1 54.41 233 GLN B CA 1
ATOM 7363 C C . GLN B 1 233 ? -25.234 -18.312 -25.297 1 54.41 233 GLN B C 1
ATOM 7365 O O . GLN B 1 233 ? -25.594 -18.219 -24.125 1 54.41 233 GLN B O 1
ATOM 7370 N N . SER B 1 234 ? -26 -18.609 -26.375 1 57.34 234 SER B N 1
ATOM 7371 C CA . SER B 1 234 ? -27.438 -18.75 -26.172 1 57.34 234 SER B CA 1
ATOM 7372 C C . SER B 1 234 ? -27.75 -20 -25.359 1 57.34 234 SER B C 1
ATOM 7374 O O . SER B 1 234 ? -28.812 -20.062 -24.719 1 57.34 234 SER B O 1
ATOM 7376 N N . ALA B 1 235 ? -26.797 -20.906 -25.375 1 63.09 235 ALA B N 1
ATOM 7377 C CA . ALA B 1 235 ? -27.031 -22.172 -24.688 1 63.09 235 ALA B CA 1
ATOM 7378 C C . ALA B 1 235 ? -26.812 -22.031 -23.188 1 63.09 235 ALA B C 1
ATOM 7380 O O . ALA B 1 235 ? -27.203 -22.891 -22.406 1 63.09 235 ALA B O 1
ATOM 7381 N N . ILE B 1 236 ? -26.172 -20.938 -22.828 1 60.25 236 ILE B N 1
ATOM 7382 C CA . ILE B 1 236 ? -26 -20.703 -21.406 1 60.25 236 ILE B CA 1
ATOM 7383 C C . ILE B 1 236 ? -27.359 -20.719 -20.703 1 60.25 236 ILE B C 1
ATOM 7385 O O . ILE B 1 236 ? -27.516 -21.297 -19.625 1 60.25 236 ILE B O 1
ATOM 7389 N N . ASN B 1 237 ? -28.312 -20.109 -21.484 1 60.91 237 ASN B N 1
ATOM 7390 C CA . ASN B 1 237 ? -29.641 -19.984 -20.906 1 60.91 237 ASN B CA 1
ATOM 7391 C C . ASN B 1 237 ? -30.438 -21.281 -21.047 1 60.91 237 ASN B C 1
ATOM 7393 O O . ASN B 1 237 ? -31.312 -21.578 -20.219 1 60.91 237 ASN B O 1
ATOM 7397 N N . THR B 1 238 ? -30 -22.016 -22.109 1 62.72 238 THR B N 1
ATOM 7398 C CA . THR B 1 238 ? -30.812 -23.188 -22.375 1 62.72 238 THR B CA 1
ATOM 7399 C C . THR B 1 238 ? -30.219 -24.438 -21.719 1 62.72 238 THR B C 1
ATOM 7401 O O . THR B 1 238 ? -30.891 -25.453 -21.578 1 62.72 238 THR B O 1
ATOM 7404 N N . GLY B 1 239 ? -29.016 -24.344 -21.453 1 66.75 239 GLY B N 1
ATOM 7405 C CA . GLY B 1 239 ? -28.328 -25.469 -20.844 1 66.75 239 GLY B CA 1
ATOM 7406 C C . GLY B 1 239 ? -27.984 -26.562 -21.844 1 66.75 239 GLY B C 1
ATOM 7407 O O . GLY B 1 239 ? -27.688 -27.688 -21.453 1 66.75 239 GLY B O 1
ATOM 7408 N N . GLU B 1 240 ? -28.141 -26.234 -23.062 1 73.75 240 GLU B N 1
ATOM 7409 C CA . GLU B 1 240 ? -27.875 -27.219 -24.094 1 73.75 240 GLU B CA 1
ATOM 7410 C C . GLU B 1 240 ? -26.375 -27.562 -24.172 1 73.75 240 GLU B C 1
ATOM 7412 O O . GLU B 1 240 ? -25.531 -26.656 -24.109 1 73.75 240 GLU B O 1
ATOM 7417 N N . THR B 1 241 ? -26.156 -28.922 -24.172 1 81.62 241 THR B N 1
ATOM 7418 C CA . THR B 1 241 ? -24.781 -29.406 -24.25 1 81.62 241 THR B CA 1
ATOM 7419 C C . THR B 1 241 ? -24.609 -30.328 -25.453 1 81.62 241 THR B C 1
ATOM 7421 O O . THR B 1 241 ? -25.594 -30.75 -26.062 1 81.62 241 THR B O 1
ATOM 7424 N N . TYR B 1 242 ? -23.406 -30.578 -25.875 1 88.19 242 TYR B N 1
ATOM 7425 C CA . TYR B 1 242 ? -23.125 -31.516 -26.938 1 88.19 242 TYR B CA 1
ATOM 7426 C C . TYR B 1 242 ? -23.5 -32.938 -26.547 1 88.19 242 TYR B C 1
ATOM 7428 O O . TYR B 1 242 ? -23.75 -33.781 -27.391 1 88.19 242 TYR B O 1
ATOM 7436 N N . PHE B 1 243 ? -23.531 -33.188 -25.281 1 90.62 243 PHE B N 1
ATOM 7437 C CA . PHE B 1 243 ? -23.906 -34.5 -24.781 1 90.62 243 PHE B CA 1
ATOM 7438 C C . PHE B 1 243 ? -25.359 -34.531 -24.344 1 90.62 243 PHE B C 1
ATOM 7440 O O . PHE B 1 243 ? -26.25 -34.094 -25.062 1 90.62 243 PHE B O 1
ATOM 7447 N N . GLY B 1 244 ? -25.688 -35.188 -23.156 1 84.88 244 GLY B N 1
ATOM 7448 C CA . GLY B 1 244 ? -27.062 -35.25 -22.703 1 84.88 244 GLY B CA 1
ATOM 7449 C C . GLY B 1 244 ? -27.969 -35.969 -23.688 1 84.88 244 GLY B C 1
ATOM 7450 O O . GLY B 1 244 ? -27.688 -37.094 -24.094 1 84.88 244 GLY B O 1
ATOM 7451 N N . PRO B 1 245 ? -29.078 -35.25 -24.016 1 86.19 245 PRO B N 1
ATOM 7452 C CA . PRO B 1 245 ? -30.047 -35.875 -24.891 1 86.19 245 PRO B CA 1
ATOM 7453 C C . PRO B 1 245 ? -29.484 -36.188 -26.281 1 86.19 245 PRO B C 1
ATOM 7455 O O . PRO B 1 245 ? -29.969 -37.125 -26.938 1 86.19 245 PRO B O 1
ATOM 7458 N N . HIS B 1 246 ? -28.531 -35.562 -26.625 1 89.19 246 HIS B N 1
ATOM 7459 C CA . HIS B 1 246 ? -27.938 -35.781 -27.938 1 89.19 246 HIS B CA 1
ATOM 7460 C C . HIS B 1 246 ? -27.266 -37.156 -28.031 1 89.19 246 HIS B C 1
ATOM 7462 O O . HIS B 1 246 ? -27.25 -37.781 -29.094 1 89.19 246 HIS B O 1
ATOM 7468 N N . LEU B 1 247 ? -26.719 -37.625 -26.922 1 93 247 LEU B N 1
ATOM 7469 C CA . LEU B 1 247 ? -26.125 -38.938 -26.922 1 93 247 LEU B CA 1
ATOM 7470 C C . LEU B 1 247 ? -27.203 -40.031 -27.047 1 93 247 LEU B C 1
ATOM 7472 O O . LEU B 1 247 ? -26.969 -41.062 -27.672 1 93 247 LEU B O 1
ATOM 7476 N N . ILE B 1 248 ? -28.328 -39.812 -26.453 1 93.19 248 ILE B N 1
ATOM 7477 C CA . ILE B 1 248 ? -29.438 -40.75 -26.562 1 93.19 248 ILE B CA 1
ATOM 7478 C C . ILE B 1 248 ? -29.906 -40.812 -28.016 1 93.19 248 ILE B C 1
ATOM 7480 O O . ILE B 1 248 ? -30.094 -41.906 -28.547 1 93.19 248 ILE B O 1
ATOM 7484 N N . SER B 1 249 ? -30.016 -39.688 -28.562 1 95.12 249 SER B N 1
ATOM 7485 C CA . SER B 1 249 ? -30.422 -39.625 -29.969 1 95.12 249 SER B CA 1
ATOM 7486 C C . SER B 1 249 ? -29.422 -40.344 -30.859 1 95.12 249 SER B C 1
ATOM 7488 O O . SER B 1 249 ? -29.797 -40.969 -31.844 1 95.12 249 SER B O 1
ATOM 7490 N N . ALA B 1 250 ? -28.188 -40.156 -30.562 1 97 250 ALA B N 1
ATOM 7491 C CA . ALA B 1 250 ? -27.125 -40.781 -31.344 1 97 250 ALA B CA 1
ATOM 7492 C C . ALA B 1 250 ? -27.219 -42.312 -31.219 1 97 250 ALA B C 1
ATOM 7494 O O . ALA B 1 250 ? -26.953 -43.031 -32.188 1 97 250 ALA B O 1
ATOM 7495 N N . ILE B 1 251 ? -27.531 -42.844 -30.094 1 97.38 251 ILE B N 1
ATOM 7496 C CA . ILE B 1 251 ? -27.688 -44.281 -29.875 1 97.38 251 ILE B CA 1
ATOM 7497 C C . ILE B 1 251 ? -28.875 -44.812 -30.656 1 97.38 251 ILE B C 1
ATOM 7499 O O . ILE B 1 251 ? -28.797 -45.844 -31.328 1 97.38 251 ILE B O 1
ATOM 7503 N N . GLN B 1 252 ? -29.938 -44.062 -30.625 1 97.81 252 GLN B N 1
ATOM 7504 C CA . GLN B 1 252 ? -31.141 -44.438 -31.344 1 97.81 252 GLN B CA 1
ATOM 7505 C C . GLN B 1 252 ? -30.891 -44.469 -32.844 1 97.81 252 GLN B C 1
ATOM 7507 O O . GLN B 1 252 ? -31.453 -45.312 -33.562 1 97.81 252 GLN B O 1
ATOM 7512 N N . ALA B 1 253 ? -30.078 -43.594 -33.25 1 97.81 253 ALA B N 1
ATOM 7513 C CA . ALA B 1 253 ? -29.766 -43.469 -34.688 1 97.81 253 ALA B CA 1
ATOM 7514 C C . ALA B 1 253 ? -28.688 -44.469 -35.094 1 97.81 253 ALA B C 1
ATOM 7516 O O . ALA B 1 253 ? -28.391 -44.594 -36.281 1 97.81 253 ALA B O 1
ATOM 7517 N N . GLY B 1 254 ? -28.016 -45.125 -34.156 1 97.38 254 GLY B N 1
ATOM 7518 C CA . GLY B 1 254 ? -27 -46.125 -34.438 1 97.38 254 GLY B CA 1
ATOM 7519 C C . GLY B 1 254 ? -25.609 -45.531 -34.594 1 97.38 254 GLY B C 1
ATOM 7520 O O . GLY B 1 254 ? -24.672 -46.219 -34.969 1 97.38 254 GLY B O 1
ATOM 7521 N N . ASN B 1 255 ? -25.484 -44.25 -34.312 1 97.62 255 ASN B N 1
ATOM 7522 C CA . ASN B 1 255 ? -24.203 -43.562 -34.438 1 97.62 255 ASN B CA 1
ATOM 7523 C C . ASN B 1 255 ? -23.312 -43.781 -33.25 1 97.62 255 ASN B C 1
ATOM 7525 O O . ASN B 1 255 ? -22.109 -43.5 -33.281 1 97.62 255 ASN B O 1
ATOM 7529 N N . MET B 1 256 ? -23.812 -44.188 -32.156 1 97.5 256 MET B N 1
ATOM 7530 C CA . MET B 1 256 ? -23.141 -44.531 -30.891 1 97.5 256 MET B CA 1
ATOM 7531 C C . MET B 1 256 ? -23.781 -45.75 -30.234 1 97.5 256 MET B C 1
ATOM 7533 O O . MET B 1 256 ? -24.984 -45.969 -30.359 1 97.5 256 MET B O 1
ATOM 7537 N N . THR B 1 257 ? -23.016 -46.531 -29.594 1 98.06 257 THR B N 1
ATOM 7538 C CA . THR B 1 257 ? -23.562 -47.719 -28.953 1 98.06 257 THR B CA 1
ATOM 7539 C C . THR B 1 257 ? -23.891 -47.438 -27.5 1 98.06 257 THR B C 1
ATOM 7541 O O . THR B 1 257 ? -23.297 -46.562 -26.859 1 98.06 257 THR B O 1
ATOM 7544 N N . GLU B 1 258 ? -24.797 -48.156 -26.969 1 97.38 258 GLU B N 1
ATOM 7545 C CA . GLU B 1 258 ? -25.078 -48.094 -25.547 1 97.38 258 GLU B CA 1
ATOM 7546 C C . GLU B 1 258 ? -23.875 -48.562 -24.719 1 97.38 258 GLU B C 1
ATOM 7548 O O . GLU B 1 258 ? -23.625 -48.031 -23.625 1 97.38 258 GLU B O 1
ATOM 7553 N N . ASP B 1 259 ? -23.141 -49.469 -25.266 1 97.75 259 ASP B N 1
ATOM 7554 C CA . ASP B 1 259 ? -21.922 -49.938 -24.609 1 97.75 259 ASP B CA 1
ATOM 7555 C C . ASP B 1 259 ? -20.938 -48.812 -24.375 1 97.75 259 ASP B C 1
ATOM 7557 O O . ASP B 1 259 ? -20.266 -48.75 -23.344 1 97.75 259 ASP B O 1
ATOM 7561 N N . ARG B 1 260 ? -20.844 -47.969 -25.359 1 97.69 260 ARG B N 1
ATOM 7562 C CA . ARG B 1 260 ? -19.969 -46.812 -25.219 1 97.69 260 ARG B CA 1
ATOM 7563 C C . ARG B 1 260 ? -20.438 -45.906 -24.078 1 97.69 260 ARG B C 1
ATOM 7565 O O . ARG B 1 260 ? -19.625 -45.438 -23.281 1 97.69 260 ARG B O 1
ATOM 7572 N N . LEU B 1 261 ? -21.672 -45.656 -23.969 1 97.25 261 LEU B N 1
ATOM 7573 C CA . LEU B 1 261 ? -22.219 -44.906 -22.875 1 97.25 261 LEU B CA 1
ATOM 7574 C C . LEU B 1 261 ? -21.938 -45.562 -21.531 1 97.25 261 LEU B C 1
ATOM 7576 O O . LEU B 1 261 ? -21.562 -44.906 -20.562 1 97.25 261 LEU B O 1
ATOM 7580 N N . ASP B 1 262 ? -22.156 -46.844 -21.484 1 97.5 262 ASP B N 1
ATOM 7581 C CA . ASP B 1 262 ? -21.875 -47.594 -20.266 1 97.5 262 ASP B CA 1
ATOM 7582 C C . ASP B 1 262 ? -20.406 -47.469 -19.875 1 97.5 262 ASP B C 1
ATOM 7584 O O . ASP B 1 262 ? -20.078 -47.375 -18.688 1 97.5 262 ASP B O 1
ATOM 7588 N N . ASP B 1 263 ? -19.562 -47.531 -20.828 1 97.94 263 ASP B N 1
ATOM 7589 C CA . ASP B 1 263 ? -18.125 -47.375 -20.594 1 97.94 263 ASP B CA 1
ATOM 7590 C C . ASP B 1 263 ? -17.812 -46.031 -19.969 1 97.94 263 ASP B C 1
ATOM 7592 O O . ASP B 1 263 ? -17.047 -45.938 -19.016 1 97.94 263 ASP B O 1
ATOM 7596 N N . MET B 1 264 ? -18.391 -44.969 -20.547 1 97.56 264 MET B N 1
ATOM 7597 C CA . MET B 1 264 ? -18.219 -43.625 -20.031 1 97.56 264 MET B CA 1
ATOM 7598 C C . MET B 1 264 ? -18.625 -43.531 -18.578 1 97.56 264 MET B C 1
ATOM 7600 O O . MET B 1 264 ? -17.859 -43.094 -17.734 1 97.56 264 MET B O 1
ATOM 7604 N N . VAL B 1 265 ? -19.781 -44.031 -18.203 1 96.75 265 VAL B N 1
ATOM 7605 C CA . VAL B 1 265 ? -20.344 -43.969 -16.859 1 96.75 265 VAL B CA 1
ATOM 7606 C C . VAL B 1 265 ? -19.516 -44.812 -15.898 1 96.75 265 VAL B C 1
ATOM 7608 O O . VAL B 1 265 ? -19.266 -44.438 -14.758 1 96.75 265 VAL B O 1
ATOM 7611 N N . THR B 1 266 ? -19.141 -45.969 -16.344 1 97.75 266 THR B N 1
ATOM 7612 C CA . THR B 1 266 ? -18.344 -46.844 -15.508 1 97.75 266 THR B CA 1
ATOM 7613 C C . THR B 1 266 ? -17.031 -46.219 -15.094 1 97.75 266 THR B C 1
ATOM 7615 O O . THR B 1 266 ? -16.641 -46.281 -13.93 1 97.75 266 THR B O 1
ATOM 7618 N N . ARG B 1 267 ? -16.344 -45.594 -15.992 1 97.94 267 ARG B N 1
ATOM 7619 C CA . ARG B 1 267 ? -15.07 -44.938 -15.688 1 97.94 267 ARG B CA 1
ATOM 7620 C C . ARG B 1 267 ? -15.266 -43.812 -14.672 1 97.94 267 ARG B C 1
ATOM 7622 O O . ARG B 1 267 ? -14.477 -43.688 -13.734 1 97.94 267 ARG B O 1
ATOM 7629 N N . ILE B 1 268 ? -16.312 -43.031 -14.867 1 97.56 268 ILE B N 1
ATOM 7630 C CA . ILE B 1 268 ? -16.594 -41.906 -13.984 1 97.56 268 ILE B CA 1
ATOM 7631 C C . ILE B 1 268 ? -16.906 -42.438 -12.578 1 97.56 268 ILE B C 1
ATOM 7633 O O . ILE B 1 268 ? -16.344 -41.938 -11.594 1 97.56 268 ILE B O 1
ATOM 7637 N N . MET B 1 269 ? -17.734 -43.438 -12.477 1 97.12 269 MET B N 1
ATOM 7638 C CA . MET B 1 269 ? -18.188 -43.938 -11.188 1 97.12 269 MET B CA 1
ATOM 7639 C C . MET B 1 269 ? -17.109 -44.75 -10.492 1 97.12 269 MET B C 1
ATOM 7641 O O . MET B 1 269 ? -17.047 -44.812 -9.266 1 97.12 269 MET B O 1
ATOM 7645 N N . THR B 1 270 ? -16.25 -45.406 -11.242 1 97.31 270 THR B N 1
ATOM 7646 C CA . THR B 1 270 ? -15.141 -46.156 -10.656 1 97.31 270 THR B CA 1
ATOM 7647 C C . THR B 1 270 ? -14.258 -45.25 -9.805 1 97.31 270 THR B C 1
ATOM 7649 O O . THR B 1 270 ? -13.891 -45.594 -8.688 1 97.31 270 THR B O 1
ATOM 7652 N N . SER B 1 271 ? -13.906 -44.125 -10.336 1 96.75 271 SER B N 1
ATOM 7653 C CA . SER B 1 271 ? -13.094 -43.156 -9.609 1 96.75 271 SER B CA 1
ATOM 7654 C C . SER B 1 271 ? -13.797 -42.688 -8.344 1 96.75 271 SER B C 1
ATOM 7656 O O . SER B 1 271 ? -13.164 -42.5 -7.297 1 96.75 271 SER B O 1
ATOM 7658 N N . TYR B 1 272 ? -15.125 -42.438 -8.398 1 97.06 272 TYR B N 1
ATOM 7659 C CA . TYR B 1 272 ? -15.977 -42 -7.289 1 97.06 272 TYR B CA 1
ATOM 7660 C C . TYR B 1 272 ? -15.938 -43.031 -6.16 1 97.06 272 TYR B C 1
ATOM 7662 O O . TYR B 1 272 ? -15.789 -42.656 -4.988 1 97.06 272 TYR B O 1
ATOM 7670 N N . PHE B 1 273 ? -15.992 -44.312 -6.504 1 96.94 273 PHE B N 1
ATOM 7671 C CA . PHE B 1 273 ? -16 -45.375 -5.508 1 96.94 273 PHE B CA 1
ATOM 7672 C C . PHE B 1 273 ? -14.578 -45.719 -5.051 1 96.94 273 PHE B C 1
ATOM 7674 O O . PHE B 1 273 ? -14.352 -46.031 -3.877 1 96.94 273 PHE B O 1
ATOM 7681 N N . LEU B 1 274 ? -13.664 -45.625 -5.98 1 97 274 LEU B N 1
ATOM 7682 C CA . LEU B 1 274 ? -12.273 -45.938 -5.68 1 97 274 LEU B CA 1
ATOM 7683 C C . LEU B 1 274 ? -11.758 -45.062 -4.547 1 97 274 LEU B C 1
ATOM 7685 O O . LEU B 1 274 ? -11.016 -45.531 -3.68 1 97 274 LEU B O 1
ATOM 7689 N N . LEU B 1 275 ? -12.125 -43.812 -4.543 1 97.75 275 LEU B N 1
ATOM 7690 C CA . LEU B 1 275 ? -11.594 -42.875 -3.57 1 97.75 275 LEU B CA 1
ATOM 7691 C C . LEU B 1 275 ? -12.594 -42.625 -2.441 1 97.75 275 LEU B C 1
ATOM 7693 O O . LEU B 1 275 ? -12.516 -41.625 -1.739 1 97.75 275 LEU B O 1
ATOM 7697 N N . ASN B 1 276 ? -13.586 -43.5 -2.295 1 96.94 276 ASN B N 1
ATOM 7698 C CA . ASN B 1 276 ? -14.531 -43.562 -1.186 1 96.94 276 ASN B CA 1
ATOM 7699 C C . ASN B 1 276 ? -15.328 -42.281 -1.058 1 96.94 276 ASN B C 1
ATOM 7701 O O . ASN B 1 276 ? -15.477 -41.719 0.042 1 96.94 276 ASN B O 1
ATOM 7705 N N . GLN B 1 277 ? -15.75 -41.75 -2.184 1 97.38 277 GLN B N 1
ATOM 7706 C CA . GLN B 1 277 ? -16.469 -40.469 -2.164 1 97.38 277 GLN B CA 1
ATOM 7707 C C . GLN B 1 277 ? -17.953 -40.688 -1.926 1 97.38 277 GLN B C 1
ATOM 7709 O O . GLN B 1 277 ? -18.719 -39.719 -1.797 1 97.38 277 GLN B O 1
ATOM 7714 N N . SER B 1 278 ? -18.375 -41.938 -1.787 1 94.62 278 SER B N 1
ATOM 7715 C CA . SER B 1 278 ? -19.781 -42.25 -1.606 1 94.62 278 SER B CA 1
ATOM 7716 C C . SER B 1 278 ? -20.156 -42.312 -0.128 1 94.62 278 SER B C 1
ATOM 7718 O O . SER B 1 278 ? -21.328 -42.438 0.219 1 94.62 278 SER B O 1
ATOM 7720 N N . SER B 1 279 ? -19.188 -42.281 0.724 1 91.5 279 SER B N 1
ATOM 7721 C CA . SER B 1 279 ? -19.453 -42.438 2.154 1 91.5 279 SER B CA 1
ATOM 7722 C C . SER B 1 279 ? -18.656 -41.406 2.953 1 91.5 279 SER B C 1
ATOM 7724 O O . SER B 1 279 ? -17.453 -41.25 2.758 1 91.5 279 SER B O 1
ATOM 7726 N N . ASN B 1 280 ? -19.328 -40.75 3.887 1 93.31 280 ASN B N 1
ATOM 7727 C CA . ASN B 1 280 ? -18.703 -39.812 4.82 1 93.31 280 ASN B CA 1
ATOM 7728 C C . ASN B 1 280 ? -17.922 -38.719 4.086 1 93.31 280 ASN B C 1
ATOM 7730 O O . ASN B 1 280 ? -16.797 -38.406 4.473 1 93.31 280 ASN B O 1
ATOM 7734 N N . TYR B 1 281 ? -18.344 -38.312 2.955 1 96.25 281 TYR B N 1
ATOM 7735 C CA . TYR B 1 281 ? -17.766 -37.219 2.199 1 96.25 281 TYR B CA 1
ATOM 7736 C C . TYR B 1 281 ? -18.562 -35.906 2.42 1 96.25 281 TYR B C 1
ATOM 7738 O O . TYR B 1 281 ? -19.797 -35.938 2.389 1 96.25 281 TYR B O 1
ATOM 7746 N N . PRO B 1 282 ? -17.875 -34.812 2.695 1 96.69 282 PRO B N 1
ATOM 7747 C CA . PRO B 1 282 ? -18.609 -33.562 2.969 1 96.69 282 PRO B CA 1
ATOM 7748 C C . PRO B 1 282 ? -19.438 -33.125 1.781 1 96.69 282 PRO B C 1
ATOM 7750 O O . PRO B 1 282 ? -19.094 -33.375 0.629 1 96.69 282 PRO B O 1
ATOM 7753 N N . THR B 1 283 ? -20.578 -32.406 2.043 1 95.44 283 THR B N 1
ATOM 7754 C CA . THR B 1 283 ? -21.359 -31.781 0.985 1 95.44 283 THR B CA 1
ATOM 7755 C C . THR B 1 283 ? -20.625 -30.578 0.412 1 95.44 283 THR B C 1
ATOM 7757 O O . THR B 1 283 ? -19.797 -29.969 1.094 1 95.44 283 THR B O 1
ATOM 7760 N N . PRO B 1 284 ? -20.891 -30.219 -0.838 1 95.81 284 PRO B N 1
ATOM 7761 C CA . PRO B 1 284 ? -20.312 -28.984 -1.357 1 95.81 284 PRO B CA 1
ATOM 7762 C C . PRO B 1 284 ? -20.625 -27.766 -0.488 1 95.81 284 PRO B C 1
ATOM 7764 O O . PRO B 1 284 ? -21.75 -27.656 0.029 1 95.81 284 PRO B O 1
ATOM 7767 N N . ASP B 1 285 ? -19.688 -26.906 -0.264 1 96.62 285 ASP B N 1
ATOM 7768 C CA . ASP B 1 285 ? -19.875 -25.688 0.514 1 96.62 285 ASP B CA 1
ATOM 7769 C C . ASP B 1 285 ? -20.922 -24.781 -0.118 1 96.62 285 ASP B C 1
ATOM 7771 O O . ASP B 1 285 ? -20.75 -24.297 -1.234 1 96.62 285 ASP B O 1
ATOM 7775 N N . PRO B 1 286 ? -22.016 -24.531 0.537 1 94.75 286 PRO B N 1
ATOM 7776 C CA . PRO B 1 286 ? -23.094 -23.734 -0.069 1 94.75 286 PRO B CA 1
ATOM 7777 C C . PRO B 1 286 ? -22.672 -22.297 -0.353 1 94.75 286 PRO B C 1
ATOM 7779 O O . PRO B 1 286 ? -23.266 -21.625 -1.192 1 94.75 286 PRO B O 1
ATOM 7782 N N . SER B 1 287 ? -21.609 -21.797 0.297 1 95.44 287 SER B N 1
ATOM 7783 C CA . SER B 1 287 ? -21.172 -20.422 0.112 1 95.44 287 SER B CA 1
ATOM 7784 C C . SER B 1 287 ? -20.609 -20.203 -1.287 1 95.44 287 SER B C 1
ATOM 7786 O O . SER B 1 287 ? -20.484 -19.062 -1.747 1 95.44 287 SER B O 1
ATOM 7788 N N . GLN B 1 288 ? -20.188 -21.25 -1.969 1 93.75 288 GLN B N 1
ATOM 7789 C CA . GLN B 1 288 ? -19.531 -21.125 -3.264 1 93.75 288 GLN B CA 1
ATOM 7790 C C . GLN B 1 288 ? -20.391 -20.344 -4.246 1 93.75 288 GLN B C 1
ATOM 7792 O O . GLN B 1 288 ? -19.891 -19.516 -5.012 1 93.75 288 GLN B O 1
ATOM 7797 N N . THR B 1 289 ? -21.703 -20.656 -4.215 1 92.38 289 THR B N 1
ATOM 7798 C CA . THR B 1 289 ? -22.625 -19.969 -5.117 1 92.38 289 THR B CA 1
ATOM 7799 C C . THR B 1 289 ? -22.625 -18.469 -4.855 1 92.38 289 THR B C 1
ATOM 7801 O O . THR B 1 289 ? -22.656 -17.672 -5.793 1 92.38 289 THR B O 1
ATOM 7804 N N . TYR B 1 290 ? -22.578 -18.109 -3.621 1 92.88 290 TYR B N 1
ATOM 7805 C CA . TYR B 1 290 ? -22.609 -16.688 -3.236 1 92.88 290 TYR B CA 1
ATOM 7806 C C . TYR B 1 290 ? -21.297 -16 -3.568 1 92.88 290 TYR B C 1
ATOM 7808 O O . TYR B 1 290 ? -21.281 -14.852 -4.004 1 92.88 290 TYR B O 1
ATOM 7816 N N . VAL B 1 291 ? -20.188 -16.688 -3.34 1 92.12 291 VAL B N 1
ATOM 7817 C CA . VAL B 1 291 ? -18.875 -16.141 -3.674 1 92.12 291 VAL B CA 1
ATOM 7818 C C . VAL B 1 291 ? -18.797 -15.883 -5.176 1 92.12 291 VAL B C 1
ATOM 7820 O O . VAL B 1 291 ? -18.344 -14.812 -5.598 1 92.12 291 VAL B O 1
ATOM 7823 N N . MET B 1 292 ? -19.219 -16.828 -5.984 1 88.06 292 MET B N 1
ATOM 7824 C CA . MET B 1 292 ? -19.203 -16.703 -7.438 1 88.06 292 MET B CA 1
ATOM 7825 C C . MET B 1 292 ? -20.109 -15.57 -7.898 1 88.06 292 MET B C 1
ATOM 7827 O O . MET B 1 292 ? -19.75 -14.797 -8.781 1 88.06 292 MET B O 1
ATOM 7831 N N . ALA B 1 293 ? -21.344 -15.562 -7.293 1 87.94 293 ALA B N 1
ATOM 7832 C CA . ALA B 1 293 ? -22.281 -14.492 -7.629 1 87.94 293 ALA B CA 1
ATOM 7833 C C . ALA B 1 293 ? -21.672 -13.117 -7.367 1 87.94 293 ALA B C 1
ATOM 7835 O O . ALA B 1 293 ? -21.812 -12.203 -8.18 1 87.94 293 ALA B O 1
ATOM 7836 N N . ASN B 1 294 ? -21.016 -12.992 -6.258 1 86.88 294 ASN B N 1
ATOM 7837 C CA . ASN B 1 294 ? -20.359 -11.742 -5.902 1 86.88 294 ASN B CA 1
ATOM 7838 C C . ASN B 1 294 ? -19.234 -11.406 -6.891 1 86.88 294 ASN B C 1
ATOM 7840 O O . ASN B 1 294 ? -19.094 -10.258 -7.312 1 86.88 294 ASN B O 1
ATOM 7844 N N . MET B 1 295 ? -18.438 -12.352 -7.234 1 83.69 295 MET B N 1
ATOM 7845 C CA . MET B 1 295 ? -17.312 -12.188 -8.141 1 83.69 295 MET B CA 1
ATOM 7846 C C . MET B 1 295 ? -17.766 -11.688 -9.5 1 83.69 295 MET B C 1
ATOM 7848 O O . MET B 1 295 ? -17.078 -10.891 -10.148 1 83.69 295 MET B O 1
ATOM 7852 N N . TYR B 1 296 ? -18.953 -12.102 -9.852 1 79.06 296 TYR B N 1
ATOM 7853 C CA . TYR B 1 296 ? -19.422 -11.781 -11.203 1 79.06 296 TYR B CA 1
ATOM 7854 C C . TYR B 1 296 ? -20.469 -10.68 -11.172 1 79.06 296 TYR B C 1
ATOM 7856 O O . TYR B 1 296 ? -21.094 -10.383 -12.188 1 79.06 296 TYR B O 1
ATOM 7864 N N . GLY B 1 297 ? -20.719 -10.125 -9.977 1 77.31 297 GLY B N 1
ATOM 7865 C CA . GLY B 1 297 ? -21.547 -8.938 -9.836 1 77.31 297 GLY B CA 1
ATOM 7866 C C . GLY B 1 297 ? -23.031 -9.25 -9.766 1 77.31 297 GLY B C 1
ATOM 7867 O O . GLY B 1 297 ? -23.875 -8.422 -10.141 1 77.31 297 GLY B O 1
ATOM 7868 N N . TYR B 1 298 ? -23.422 -10.492 -9.375 1 80.94 298 TYR B N 1
ATOM 7869 C CA . TYR B 1 298 ? -24.828 -10.891 -9.227 1 80.94 298 TYR B CA 1
ATOM 7870 C C . TYR B 1 298 ? -25.25 -10.867 -7.766 1 80.94 298 TYR B C 1
ATOM 7872 O O . TYR B 1 298 ? -24.453 -11.172 -6.879 1 80.94 298 TYR B O 1
ATOM 7880 N N . ASP B 1 299 ? -26.484 -10.461 -7.566 1 79.81 299 ASP B N 1
ATOM 7881 C CA . ASP B 1 299 ? -27.062 -10.523 -6.227 1 79.81 299 ASP B CA 1
ATOM 7882 C C . ASP B 1 299 ? -27.828 -11.82 -6.02 1 79.81 299 ASP B C 1
ATOM 7884 O O . ASP B 1 299 ? -28.875 -12.031 -6.633 1 79.81 299 ASP B O 1
ATOM 7888 N N . TYR B 1 300 ? -27.328 -12.688 -5.285 1 87.5 300 TYR B N 1
ATOM 7889 C CA . TYR B 1 300 ? -27.953 -13.969 -4.992 1 87.5 300 TYR B CA 1
ATOM 7890 C C . TYR B 1 300 ? -28.562 -13.969 -3.596 1 87.5 300 TYR B C 1
ATOM 7892 O O . TYR B 1 300 ? -28.609 -15.008 -2.932 1 87.5 300 TYR B O 1
ATOM 7900 N N . GLY B 1 301 ? -28.922 -12.703 -3.057 1 87.06 301 GLY B N 1
ATOM 7901 C CA . GLY B 1 301 ? -29.531 -12.57 -1.746 1 87.06 301 GLY B CA 1
ATOM 7902 C C . GLY B 1 301 ? -28.531 -12.477 -0.617 1 87.06 301 GLY B C 1
ATOM 7903 O O . GLY B 1 301 ? -27.391 -12.047 -0.827 1 87.06 301 GLY B O 1
ATOM 7904 N N . ALA B 1 302 ? -28.938 -12.945 0.54 1 89.12 302 ALA B N 1
ATOM 7905 C CA . ALA B 1 302 ? -28.094 -12.82 1.729 1 89.12 302 ALA B CA 1
ATOM 7906 C C . ALA B 1 302 ? -26.906 -13.773 1.661 1 89.12 302 ALA B C 1
ATOM 7908 O O . ALA B 1 302 ? -27.078 -14.984 1.485 1 89.12 302 ALA B O 1
ATOM 7909 N N . GLN B 1 303 ? -25.781 -13.273 1.734 1 91.75 303 GLN B N 1
ATOM 7910 C CA . GLN B 1 303 ? -24.531 -14.055 1.686 1 91.75 303 GLN B CA 1
ATOM 7911 C C . GLN B 1 303 ? -24.375 -14.906 2.938 1 91.75 303 GLN B C 1
ATOM 7913 O O . GLN B 1 303 ? -24.828 -14.531 4.02 1 91.75 303 GLN B O 1
ATOM 7918 N N . ILE B 1 304 ? -23.797 -16.062 2.801 1 93 304 ILE B N 1
ATOM 7919 C CA . ILE B 1 304 ? -23.594 -16.953 3.945 1 93 304 ILE B CA 1
ATOM 7920 C C . ILE B 1 304 ? -22.094 -17.156 4.168 1 93 304 ILE B C 1
ATOM 7922 O O . ILE B 1 304 ? -21.312 -17.078 3.227 1 93 304 ILE B O 1
ATOM 7926 N N . PRO B 1 305 ? -21.734 -17.453 5.426 1 92 305 PRO B N 1
ATOM 7927 C CA . PRO B 1 305 ? -20.312 -17.703 5.691 1 92 305 PRO B CA 1
ATOM 7928 C C . PRO B 1 305 ? -19.797 -18.969 5.012 1 92 305 PRO B C 1
ATOM 7930 O O . PRO B 1 305 ? -20.516 -19.969 4.926 1 92 305 PRO B O 1
ATOM 7933 N N . ALA B 1 306 ? -18.594 -18.984 4.578 1 96.75 306 ALA B N 1
ATOM 7934 C CA . ALA B 1 306 ? -17.953 -20.141 3.973 1 96.75 306 ALA B CA 1
ATOM 7935 C C . ALA B 1 306 ? -17.406 -21.094 5.039 1 96.75 306 ALA B C 1
ATOM 7937 O O . ALA B 1 306 ? -17.125 -20.672 6.164 1 96.75 306 ALA B O 1
ATOM 7938 N N . ARG B 1 307 ? -17.328 -22.375 4.77 1 97.38 307 ARG B N 1
ATOM 7939 C CA . ARG B 1 307 ? -16.625 -23.344 5.602 1 97.38 307 ARG B CA 1
ATOM 7940 C C . ARG B 1 307 ? -15.133 -23.031 5.645 1 97.38 307 ARG B C 1
ATOM 7942 O O . ARG B 1 307 ? -14.484 -22.906 4.605 1 97.38 307 ARG B O 1
ATOM 7949 N N . ASP B 1 308 ? -14.617 -22.812 6.863 1 97.75 308 ASP B N 1
ATOM 7950 C CA . ASP B 1 308 ? -13.188 -22.547 7.023 1 97.75 308 ASP B CA 1
ATOM 7951 C C . ASP B 1 308 ? -12.367 -23.828 6.895 1 97.75 308 ASP B C 1
ATOM 7953 O O . ASP B 1 308 ? -12.461 -24.719 7.742 1 97.75 308 ASP B O 1
ATOM 7957 N N . VAL B 1 309 ? -11.586 -23.953 5.82 1 98.5 309 VAL B N 1
ATOM 7958 C CA . VAL B 1 309 ? -10.836 -25.188 5.578 1 98.5 309 VAL B CA 1
ATOM 7959 C C . VAL B 1 309 ? -9.336 -24.906 5.645 1 98.5 309 VAL B C 1
ATOM 7961 O O . VAL B 1 309 ? -8.523 -25.734 5.242 1 98.5 309 VAL B O 1
ATOM 7964 N N . ARG B 1 310 ? -8.875 -23.922 6.203 1 98.06 310 ARG B N 1
ATOM 7965 C CA . ARG B 1 310 ? -7.5 -23.453 6.125 1 98.06 310 ARG B CA 1
ATOM 7966 C C . ARG B 1 310 ? -6.594 -24.219 7.07 1 98.06 310 ARG B C 1
ATOM 7968 O O . ARG B 1 310 ? -5.422 -24.453 6.762 1 98.06 310 ARG B O 1
ATOM 7975 N N . ALA B 1 311 ? -7.137 -24.516 8.188 1 97.94 311 ALA B N 1
ATOM 7976 C CA . ALA B 1 311 ? -6.34 -25.156 9.227 1 97.94 311 ALA B CA 1
ATOM 7977 C C . ALA B 1 311 ? -5.066 -24.375 9.508 1 97.94 311 ALA B C 1
ATOM 7979 O O . ALA B 1 311 ? -5.113 -23.156 9.711 1 97.94 311 ALA B O 1
ATOM 7980 N N . ASN B 1 312 ? -3.92 -25.016 9.648 1 97.62 312 ASN B N 1
ATOM 7981 C CA . ASN B 1 312 ? -2.641 -24.344 9.852 1 97.62 312 ASN B CA 1
ATOM 7982 C C . ASN B 1 312 ? -1.755 -24.453 8.609 1 97.62 312 ASN B C 1
ATOM 7984 O O . ASN B 1 312 ? -0.528 -24.5 8.719 1 97.62 312 ASN B O 1
ATOM 7988 N N . HIS B 1 313 ? -2.396 -24.469 7.453 1 98.62 313 HIS B N 1
ATOM 7989 C CA . HIS B 1 313 ? -1.664 -24.688 6.211 1 98.62 313 HIS B CA 1
ATOM 7990 C C . HIS B 1 313 ? -0.673 -23.562 5.945 1 98.62 313 HIS B C 1
ATOM 7992 O O . HIS B 1 313 ? 0.262 -23.719 5.16 1 98.62 313 HIS B O 1
ATOM 7998 N N . SER B 1 314 ? -0.832 -22.406 6.617 1 98.38 314 SER B N 1
ATOM 7999 C CA . SER B 1 314 ? 0.064 -21.266 6.426 1 98.38 314 SER B CA 1
ATOM 8000 C C . SER B 1 314 ? 1.507 -21.641 6.746 1 98.38 314 SER B C 1
ATOM 8002 O O . SER B 1 314 ? 2.438 -21.156 6.098 1 98.38 314 SER B O 1
ATOM 8004 N N . SER B 1 315 ? 1.731 -22.5 7.699 1 98.69 315 SER B N 1
ATOM 8005 C CA . SER B 1 315 ? 3.078 -22.922 8.078 1 98.69 315 SER B CA 1
ATOM 8006 C C . SER B 1 315 ? 3.754 -23.688 6.945 1 98.69 315 SER B C 1
ATOM 8008 O O . SER B 1 315 ? 4.93 -23.469 6.652 1 98.69 315 SER B O 1
ATOM 8010 N N . LEU B 1 316 ? 3.012 -24.578 6.367 1 98.81 316 LEU B N 1
ATOM 8011 C CA . LEU B 1 316 ? 3.527 -25.344 5.242 1 98.81 316 LEU B CA 1
ATOM 8012 C C . LEU B 1 316 ? 3.787 -24.453 4.039 1 98.81 316 LEU B C 1
ATOM 8014 O O . LEU B 1 316 ? 4.801 -24.594 3.354 1 98.81 316 LEU B O 1
ATOM 8018 N N . ILE B 1 317 ? 2.855 -23.516 3.787 1 98.88 317 ILE B N 1
ATOM 8019 C CA . ILE B 1 317 ? 2.986 -22.594 2.67 1 98.88 317 ILE B CA 1
ATOM 8020 C C . ILE B 1 317 ? 4.262 -21.766 2.83 1 98.88 317 ILE B C 1
ATOM 8022 O O . ILE B 1 317 ? 5.012 -21.578 1.871 1 98.88 317 ILE B O 1
ATOM 8026 N N . ARG B 1 318 ? 4.531 -21.281 4.031 1 98.88 318 ARG B N 1
ATOM 8027 C CA . ARG B 1 318 ? 5.758 -20.547 4.328 1 98.88 318 ARG B CA 1
ATOM 8028 C C . ARG B 1 318 ? 6.992 -21.391 4.059 1 98.88 318 ARG B C 1
ATOM 8030 O O . ARG B 1 318 ? 7.953 -20.922 3.441 1 98.88 318 ARG B O 1
ATOM 8037 N N . GLN B 1 319 ? 6.938 -22.625 4.465 1 98.81 319 GLN B N 1
ATOM 8038 C CA . GLN B 1 319 ? 8.047 -23.547 4.277 1 98.81 319 GLN B CA 1
ATOM 8039 C C . GLN B 1 319 ? 8.344 -23.766 2.797 1 98.81 319 GLN B C 1
ATOM 8041 O O . GLN B 1 319 ? 9.5 -23.75 2.377 1 98.81 319 GLN B O 1
ATOM 8046 N N . ILE B 1 320 ? 7.332 -23.953 2.004 1 98.81 320 ILE B N 1
ATOM 8047 C CA . ILE B 1 320 ? 7.5 -24.219 0.579 1 98.81 320 ILE B CA 1
ATOM 8048 C C . ILE B 1 320 ? 8.023 -22.969 -0.119 1 98.81 320 ILE B C 1
ATOM 8050 O O . ILE B 1 320 ? 8.883 -23.047 -0.994 1 98.81 320 ILE B O 1
ATOM 8054 N N . GLY B 1 321 ? 7.441 -21.812 0.311 1 98.81 321 GLY B N 1
ATOM 8055 C CA . GLY B 1 321 ? 7.93 -20.562 -0.268 1 98.81 321 GLY B CA 1
ATOM 8056 C C . GLY B 1 321 ? 9.414 -20.359 -0.051 1 98.81 321 GLY B C 1
ATOM 8057 O O . GLY B 1 321 ? 10.125 -19.938 -0.969 1 98.81 321 GLY B O 1
ATOM 8058 N N . SER B 1 322 ? 9.906 -20.672 1.109 1 98.81 322 SER B N 1
ATOM 8059 C CA . SER B 1 322 ? 11.328 -20.531 1.413 1 98.81 322 SER B CA 1
ATOM 8060 C C . SER B 1 322 ? 12.164 -21.562 0.667 1 98.81 322 SER B C 1
ATOM 8062 O O . SER B 1 322 ? 13.211 -21.234 0.106 1 98.81 322 SER B O 1
ATOM 8064 N N . ALA B 1 323 ? 11.633 -22.781 0.588 1 98.75 323 ALA B N 1
ATOM 8065 C CA . ALA B 1 323 ? 12.359 -23.875 -0.05 1 98.75 323 ALA B CA 1
ATOM 8066 C C . ALA B 1 323 ? 12.453 -23.672 -1.559 1 98.75 323 ALA B C 1
ATOM 8068 O O . ALA B 1 323 ? 13.406 -24.125 -2.195 1 98.75 323 ALA B O 1
ATOM 8069 N N . GLY B 1 324 ? 11.453 -22.969 -2.102 1 98.69 324 GLY B N 1
ATOM 8070 C CA . GLY B 1 324 ? 11.383 -22.797 -3.543 1 98.69 324 GLY B CA 1
ATOM 8071 C C . GLY B 1 324 ? 12.078 -21.516 -4.016 1 98.69 324 GLY B C 1
ATOM 8072 O O . GLY B 1 324 ? 12.18 -21.281 -5.219 1 98.69 324 GLY B O 1
ATOM 8073 N N . THR B 1 325 ? 12.562 -20.688 -3.105 1 98.81 325 THR B N 1
ATOM 8074 C CA . THR B 1 325 ? 13.281 -19.484 -3.48 1 98.81 325 THR B CA 1
ATOM 8075 C C . THR B 1 325 ? 14.656 -19.812 -4.047 1 98.81 325 THR B C 1
ATOM 8077 O O . THR B 1 325 ? 15.43 -20.547 -3.418 1 98.81 325 THR B O 1
ATOM 8080 N N . VAL B 1 326 ? 14.984 -19.312 -5.227 1 98.94 326 VAL B N 1
ATOM 8081 C CA . VAL B 1 326 ? 16.25 -19.625 -5.891 1 98.94 326 VAL B CA 1
ATOM 8082 C C . VAL B 1 326 ? 17.203 -18.438 -5.77 1 98.94 326 VAL B C 1
ATOM 8084 O O . VAL B 1 326 ? 16.875 -17.328 -6.199 1 98.94 326 VAL B O 1
ATOM 8087 N N . LEU B 1 327 ? 18.344 -18.641 -5.168 1 98.94 327 LEU B N 1
ATOM 8088 C CA . LEU B 1 327 ? 19.406 -17.641 -5.133 1 98.94 327 LEU B CA 1
ATOM 8089 C C . LEU B 1 327 ? 20.281 -17.734 -6.379 1 98.94 327 LEU B C 1
ATOM 8091 O O . LEU B 1 327 ? 20.953 -18.75 -6.594 1 98.94 327 LEU B O 1
ATOM 8095 N N . LEU B 1 328 ? 20.297 -16.719 -7.176 1 98.75 328 LEU B N 1
ATOM 8096 C CA . LEU B 1 328 ? 21 -16.766 -8.453 1 98.75 328 LEU B CA 1
ATOM 8097 C C . LEU B 1 328 ? 22.406 -16.203 -8.305 1 98.75 328 LEU B C 1
ATOM 8099 O O . LEU B 1 328 ? 23.344 -16.688 -8.945 1 98.75 328 LEU B O 1
ATOM 8103 N N . LYS B 1 329 ? 22.469 -15.164 -7.598 1 98.44 329 LYS B N 1
ATOM 8104 C CA . LYS B 1 329 ? 23.672 -14.367 -7.438 1 98.44 329 LYS B CA 1
ATOM 8105 C C . LYS B 1 329 ? 23.859 -13.922 -5.988 1 98.44 329 LYS B C 1
ATOM 8107 O O . LYS B 1 329 ? 22.891 -13.562 -5.32 1 98.44 329 LYS B O 1
ATOM 8112 N N . ASN B 1 330 ? 25.047 -14 -5.543 1 98.25 330 ASN B N 1
ATOM 8113 C CA . ASN B 1 330 ? 25.375 -13.562 -4.188 1 98.25 330 ASN B CA 1
ATOM 8114 C C . ASN B 1 330 ? 26.812 -13.086 -4.078 1 98.25 330 ASN B C 1
ATOM 8116 O O . ASN B 1 330 ? 27.641 -13.711 -3.396 1 98.25 330 ASN B O 1
ATOM 8120 N N . THR B 1 331 ? 27.062 -11.922 -4.547 1 96.94 331 THR B N 1
ATOM 8121 C CA . THR B 1 331 ? 28.406 -11.375 -4.582 1 96.94 331 THR B CA 1
ATOM 8122 C C . THR B 1 331 ? 28.906 -11.062 -3.17 1 96.94 331 THR B C 1
ATOM 8124 O O . THR B 1 331 ? 28.172 -10.461 -2.377 1 96.94 331 THR B O 1
ATOM 8127 N N . ASN B 1 332 ? 30.125 -11.484 -2.824 1 94.69 332 ASN B N 1
ATOM 8128 C CA . ASN B 1 332 ? 30.797 -11.227 -1.558 1 94.69 332 ASN B CA 1
ATOM 8129 C C . ASN B 1 332 ? 29.984 -11.734 -0.373 1 94.69 332 ASN B C 1
ATOM 8131 O O . ASN B 1 332 ? 30.031 -11.156 0.714 1 94.69 332 ASN B O 1
ATOM 8135 N N . ASN B 1 333 ? 29.094 -12.766 -0.659 1 96.25 333 ASN B N 1
ATOM 8136 C CA . ASN B 1 333 ? 28.281 -13.344 0.402 1 96.25 333 ASN B CA 1
ATOM 8137 C C . ASN B 1 333 ? 27.516 -12.266 1.174 1 96.25 333 ASN B C 1
ATOM 8139 O O . ASN B 1 333 ? 27.516 -12.258 2.406 1 96.25 333 ASN B O 1
ATOM 8143 N N . ILE B 1 334 ? 26.969 -11.352 0.375 1 97.19 334 ILE B N 1
ATOM 8144 C CA . ILE B 1 334 ? 26.188 -10.289 1 1 97.19 334 ILE B CA 1
ATOM 8145 C C . ILE B 1 334 ? 25.016 -10.891 1.775 1 97.19 334 ILE B C 1
ATOM 8147 O O . ILE B 1 334 ? 24.562 -10.312 2.76 1 97.19 334 ILE B O 1
ATOM 8151 N N . LEU B 1 335 ? 24.484 -11.992 1.291 1 98.25 335 LEU B N 1
ATOM 8152 C CA . LEU B 1 335 ? 23.469 -12.773 2.002 1 98.25 335 LEU B CA 1
ATOM 8153 C C . LEU B 1 335 ? 24.094 -13.992 2.668 1 98.25 335 LEU B C 1
ATOM 8155 O O . LEU B 1 335 ? 25.047 -14.57 2.145 1 98.25 335 LEU B O 1
ATOM 8159 N N . PRO B 1 336 ? 23.516 -14.406 3.809 1 98.31 336 PRO B N 1
ATOM 8160 C CA . PRO B 1 336 ? 22.344 -13.859 4.496 1 98.31 336 PRO B CA 1
ATOM 8161 C C . PRO B 1 336 ? 22.656 -12.539 5.207 1 98.31 336 PRO B C 1
ATOM 8163 O O . PRO B 1 336 ? 23.812 -12.25 5.512 1 98.31 336 PRO B O 1
ATOM 8166 N N . LEU B 1 337 ? 21.594 -11.805 5.473 1 98.19 337 LEU B N 1
ATOM 8167 C CA . LEU B 1 337 ? 21.719 -10.508 6.125 1 98.19 337 LEU B CA 1
ATOM 8168 C C . LEU B 1 337 ? 22.109 -10.672 7.59 1 98.19 337 LEU B C 1
ATOM 8170 O O . LEU B 1 337 ? 21.594 -11.555 8.281 1 98.19 337 LEU B O 1
ATOM 8174 N N . SER B 1 338 ? 23.031 -9.867 8.102 1 94.19 338 SER B N 1
ATOM 8175 C CA . SER B 1 338 ? 23.516 -9.867 9.477 1 94.19 338 SER B CA 1
ATOM 8176 C C . SER B 1 338 ? 22.844 -8.773 10.305 1 94.19 338 SER B C 1
ATOM 8178 O O . SER B 1 338 ? 23.531 -7.992 10.977 1 94.19 338 SER B O 1
ATOM 8180 N N . LYS B 1 339 ? 21.609 -8.508 10.242 1 93.31 339 LYS B N 1
ATOM 8181 C CA . LYS B 1 339 ? 20.812 -7.566 11.016 1 93.31 339 LYS B CA 1
ATOM 8182 C C . LYS B 1 339 ? 21.219 -6.125 10.719 1 93.31 339 LYS B C 1
ATOM 8184 O O . LYS B 1 339 ? 21.547 -5.371 11.633 1 93.31 339 LYS B O 1
ATOM 8189 N N . PRO B 1 340 ? 21.141 -5.77 9.438 1 97 340 PRO B N 1
ATOM 8190 C CA . PRO B 1 340 ? 21.359 -4.355 9.125 1 97 340 PRO B CA 1
ATOM 8191 C C . PRO B 1 340 ? 20.453 -3.424 9.914 1 97 340 PRO B C 1
ATOM 8193 O O . PRO B 1 340 ? 19.281 -3.744 10.141 1 97 340 PRO B O 1
ATOM 8196 N N . LEU B 1 341 ? 20.969 -2.297 10.32 1 96.69 341 LEU B N 1
ATOM 8197 C CA . LEU B 1 341 ? 20.219 -1.395 11.188 1 96.69 341 LEU B CA 1
ATOM 8198 C C . LEU B 1 341 ? 19.406 -0.41 10.359 1 96.69 341 LEU B C 1
ATOM 8200 O O . LEU B 1 341 ? 18.5 0.245 10.891 1 96.69 341 LEU B O 1
ATOM 8204 N N . ASN B 1 342 ? 19.703 -0.233 9.047 1 96.62 342 ASN B N 1
ATOM 8205 C CA . ASN B 1 342 ? 18.969 0.619 8.117 1 96.62 342 ASN B CA 1
ATOM 8206 C C . ASN B 1 342 ? 18.703 -0.097 6.797 1 96.62 342 ASN B C 1
ATOM 8208 O O . ASN B 1 342 ? 19.609 -0.281 5.984 1 96.62 342 ASN B O 1
ATOM 8212 N N . ILE B 1 343 ? 17.438 -0.488 6.578 1 98.12 343 ILE B N 1
ATOM 8213 C CA . ILE B 1 343 ? 17.047 -1.301 5.434 1 98.12 343 ILE B CA 1
ATOM 8214 C C . ILE B 1 343 ? 16.203 -0.465 4.473 1 98.12 343 ILE B C 1
ATOM 8216 O O . ILE B 1 343 ? 15.234 0.179 4.887 1 98.12 343 ILE B O 1
ATOM 8220 N N . GLY B 1 344 ? 16.609 -0.352 3.244 1 98 344 GLY B N 1
ATOM 8221 C CA . GLY B 1 344 ? 15.781 0.225 2.195 1 98 344 GLY B CA 1
ATOM 8222 C C . GLY B 1 344 ? 14.953 -0.805 1.456 1 98 344 GLY B C 1
ATOM 8223 O O . GLY B 1 344 ? 15.461 -1.847 1.045 1 98 344 GLY B O 1
ATOM 8224 N N . VAL B 1 345 ? 13.672 -0.626 1.346 1 98.69 345 VAL B N 1
ATOM 8225 C CA . VAL B 1 345 ? 12.758 -1.503 0.62 1 98.69 345 VAL B CA 1
ATOM 8226 C C . VAL B 1 345 ? 12.156 -0.756 -0.567 1 98.69 345 VAL B C 1
ATOM 8228 O O . VAL B 1 345 ? 11.453 0.242 -0.389 1 98.69 345 VAL B O 1
ATOM 8231 N N . PHE B 1 346 ? 12.414 -1.21 -1.725 1 98.06 346 PHE B N 1
ATOM 8232 C CA . PHE B 1 346 ? 12.016 -0.539 -2.957 1 98.06 346 PHE B CA 1
ATOM 8233 C C . PHE B 1 346 ? 11.219 -1.48 -3.854 1 98.06 346 PHE B C 1
ATOM 8235 O O . PHE B 1 346 ? 11.344 -2.703 -3.742 1 98.06 346 PHE B O 1
ATOM 8242 N N . GLY B 1 347 ? 10.375 -0.893 -4.781 1 98.44 347 GLY B N 1
ATOM 8243 C CA . GLY B 1 347 ? 9.703 -1.652 -5.824 1 98.44 347 GLY B CA 1
ATOM 8244 C C . GLY B 1 347 ? 8.25 -1.96 -5.496 1 98.44 347 GLY B C 1
ATOM 8245 O O . GLY B 1 347 ? 7.891 -2.104 -4.328 1 98.44 347 GLY B O 1
ATOM 8246 N N . ASN B 1 348 ? 7.449 -2.209 -6.496 1 97.94 348 ASN B N 1
ATOM 8247 C CA . ASN B 1 348 ? 5.996 -2.221 -6.371 1 97.94 348 ASN B CA 1
ATOM 8248 C C . ASN B 1 348 ? 5.48 -3.602 -5.973 1 97.94 348 ASN B C 1
ATOM 8250 O O . ASN B 1 348 ? 4.277 -3.785 -5.777 1 97.94 348 ASN B O 1
ATOM 8254 N N . SER B 1 349 ? 6.367 -4.59 -5.777 1 98.25 349 SER B N 1
ATOM 8255 C CA . SER B 1 349 ? 5.91 -5.891 -5.293 1 98.25 349 SER B CA 1
ATOM 8256 C C . SER B 1 349 ? 6.137 -6.031 -3.791 1 98.25 349 SER B C 1
ATOM 8258 O O . SER B 1 349 ? 5.848 -7.078 -3.211 1 98.25 349 SER B O 1
ATOM 8260 N N . ALA B 1 350 ? 6.609 -5 -3.133 1 98.75 350 ALA B N 1
ATOM 8261 C CA . ALA B 1 350 ? 6.953 -5.086 -1.715 1 98.75 350 ALA B CA 1
ATOM 8262 C C . ALA B 1 350 ? 5.719 -4.906 -0.84 1 98.75 350 ALA B C 1
ATOM 8264 O O . ALA B 1 350 ? 5.535 -5.625 0.146 1 98.75 350 ALA B O 1
ATOM 8265 N N . PRO B 1 351 ? 4.859 -3.924 -1.146 1 98.25 351 PRO B N 1
ATOM 8266 C CA . PRO B 1 351 ? 3.773 -3.621 -0.211 1 98.25 351 PRO B CA 1
ATOM 8267 C C . PRO B 1 351 ? 2.553 -4.516 -0.415 1 98.25 351 PRO B C 1
ATOM 8269 O O . PRO B 1 351 ? 2.562 -5.391 -1.285 1 98.25 351 PRO B O 1
ATOM 8272 N N . ASP B 1 352 ? 1.461 -4.277 0.439 1 97 352 ASP B N 1
ATOM 8273 C CA . ASP B 1 352 ? 0.152 -4.906 0.288 1 97 352 ASP B CA 1
ATOM 8274 C C . ASP B 1 352 ? -0.525 -4.457 -1.007 1 97 352 ASP B C 1
ATOM 8276 O O . ASP B 1 352 ? -0.39 -3.305 -1.418 1 97 352 ASP B O 1
ATOM 8280 N N . PRO B 1 353 ? -1.291 -5.359 -1.627 1 95.31 353 PRO B N 1
ATOM 8281 C CA . PRO B 1 353 ? -1.989 -4.953 -2.85 1 95.31 353 PRO B CA 1
ATOM 8282 C C . PRO B 1 353 ? -3.082 -3.918 -2.588 1 95.31 353 PRO B C 1
ATOM 8284 O O . PRO B 1 353 ? -3.85 -4.055 -1.631 1 95.31 353 PRO B O 1
ATOM 8287 N N . THR B 1 354 ? -3.131 -2.928 -3.432 1 94.81 354 THR B N 1
ATOM 8288 C CA . THR B 1 354 ? -4.129 -1.881 -3.248 1 94.81 354 THR B CA 1
ATOM 8289 C C . THR B 1 354 ? -5.449 -2.271 -3.906 1 94.81 354 THR B C 1
ATOM 8291 O O . THR B 1 354 ? -6.496 -1.697 -3.602 1 94.81 354 THR B O 1
ATOM 8294 N N . ASP B 1 355 ? -5.457 -3.281 -4.812 1 92.5 355 ASP B N 1
ATOM 8295 C CA . ASP B 1 355 ? -6.641 -3.688 -5.566 1 92.5 355 ASP B CA 1
ATOM 8296 C C . ASP B 1 355 ? -7.426 -4.762 -4.82 1 92.5 355 ASP B C 1
ATOM 8298 O O . ASP B 1 355 ? -8.422 -5.281 -5.332 1 92.5 355 ASP B O 1
ATOM 8302 N N . GLY B 1 356 ? -6.98 -5.109 -3.6 1 90.88 356 GLY B N 1
ATOM 8303 C CA . GLY B 1 356 ? -7.711 -6.07 -2.785 1 90.88 356 GLY B CA 1
ATOM 8304 C C . GLY B 1 356 ? -7.043 -7.43 -2.725 1 90.88 356 GLY B C 1
ATOM 8305 O O . GLY B 1 356 ? -5.863 -7.562 -3.055 1 90.88 356 GLY B O 1
ATOM 8306 N N . LEU B 1 357 ? -7.77 -8.43 -2.268 1 89.69 357 LEU B N 1
ATOM 8307 C CA . LEU B 1 357 ? -7.207 -9.727 -1.914 1 89.69 357 LEU B CA 1
ATOM 8308 C C . LEU B 1 357 ? -7.547 -10.773 -2.969 1 89.69 357 LEU B C 1
ATOM 8310 O O . LEU B 1 357 ? -7.305 -11.969 -2.768 1 89.69 357 LEU B O 1
ATOM 8314 N N . THR B 1 358 ? -8.172 -10.266 -4.023 1 85.5 358 THR B N 1
ATOM 8315 C CA . THR B 1 358 ? -8.43 -11.117 -5.18 1 85.5 358 THR B CA 1
ATOM 8316 C C . THR B 1 358 ? -7.766 -10.547 -6.43 1 85.5 358 THR B C 1
ATOM 8318 O O . THR B 1 358 ? -7.355 -9.383 -6.445 1 85.5 358 THR B O 1
ATOM 8321 N N . TRP B 1 359 ? -7.516 -11.32 -7.312 1 69.19 359 TRP B N 1
ATOM 8322 C CA . TRP B 1 359 ? -6.855 -10.859 -8.523 1 69.19 359 TRP B CA 1
ATOM 8323 C C . TRP B 1 359 ? -7.727 -9.852 -9.273 1 69.19 359 TRP B C 1
ATOM 8325 O O . TRP B 1 359 ? -8.945 -10.031 -9.367 1 69.19 359 TRP B O 1
ATOM 8335 N N . PRO B 1 360 ? -6.965 -8.648 -9.562 1 59.62 360 PRO B N 1
ATOM 8336 C CA . PRO B 1 360 ? -7.727 -7.617 -10.266 1 59.62 360 PRO B CA 1
ATOM 8337 C C . PRO B 1 360 ? -8.125 -8.031 -11.68 1 59.62 360 PRO B C 1
ATOM 8339 O O . PRO B 1 360 ? -7.367 -8.727 -12.359 1 59.62 360 PRO B O 1
ATOM 8342 N N . GLN B 1 361 ? -9.273 -7.973 -11.961 1 60.66 361 GLN B N 1
ATOM 8343 C CA . GLN B 1 361 ? -9.664 -8.266 -13.336 1 60.66 361 GLN B CA 1
ATOM 8344 C C . GLN B 1 361 ? -9.367 -7.082 -14.258 1 60.66 361 GLN B C 1
ATOM 8346 O O . GLN B 1 361 ? -9.703 -7.113 -15.445 1 60.66 361 GLN B O 1
ATOM 8351 N N . SER B 1 362 ? -8.477 -6.027 -13.578 1 57.78 362 SER B N 1
ATOM 8352 C CA . SER B 1 362 ? -8.406 -4.754 -14.281 1 57.78 362 SER B CA 1
ATOM 8353 C C . SER B 1 362 ? -7.582 -4.875 -15.562 1 57.78 362 SER B C 1
ATOM 8355 O O . SER B 1 362 ? -7.949 -4.309 -16.594 1 57.78 362 SER B O 1
ATOM 8357 N N . ASP B 1 363 ? -6.344 -5.613 -15.484 1 76.44 363 ASP B N 1
ATOM 8358 C CA . ASP B 1 363 ? -5.477 -5.754 -16.656 1 76.44 363 ASP B CA 1
ATOM 8359 C C . ASP B 1 363 ? -4.941 -7.18 -16.766 1 76.44 363 ASP B C 1
ATOM 8361 O O . ASP B 1 363 ? -4.004 -7.555 -16.062 1 76.44 363 ASP B O 1
ATOM 8365 N N . LEU B 1 364 ? -5.352 -7.902 -17.719 1 78.62 364 LEU B N 1
ATOM 8366 C CA . LEU B 1 364 ? -4.988 -9.305 -17.859 1 78.62 364 LEU B CA 1
ATOM 8367 C C . LEU B 1 364 ? -3.543 -9.453 -18.328 1 78.62 364 LEU B C 1
ATOM 8369 O O . LEU B 1 364 ? -2.963 -10.539 -18.234 1 78.62 364 LEU B O 1
ATOM 8373 N N . GLN B 1 365 ? -2.98 -8.312 -18.781 1 83.19 365 GLN B N 1
ATOM 8374 C CA . GLN B 1 365 ? -1.627 -8.391 -19.312 1 83.19 365 GLN B CA 1
ATOM 8375 C C . GLN B 1 365 ? -0.586 -8.156 -18.234 1 83.19 365 GLN B C 1
ATOM 8377 O O . GLN B 1 365 ? 0.419 -8.867 -18.156 1 83.19 365 GLN B O 1
ATOM 8382 N N . THR B 1 366 ? -0.86 -7.195 -17.328 1 87.69 366 THR B N 1
ATOM 8383 C CA . THR B 1 366 ? 0.191 -6.812 -16.391 1 87.69 366 THR B CA 1
ATOM 8384 C C . THR B 1 366 ? -0.282 -6.98 -14.953 1 87.69 366 THR B C 1
ATOM 8386 O O . THR B 1 366 ? 0.516 -6.887 -14.023 1 87.69 366 THR B O 1
ATOM 8389 N N . GLY B 1 367 ? -1.534 -7.336 -14.812 1 90.25 367 GLY B N 1
ATOM 8390 C CA . GLY B 1 367 ? -2.08 -7.406 -13.469 1 90.25 367 GLY B CA 1
ATOM 8391 C C . GLY B 1 367 ? -2.289 -6.043 -12.836 1 90.25 367 GLY B C 1
ATOM 8392 O O . GLY B 1 367 ? -2.877 -5.152 -13.453 1 90.25 367 GLY B O 1
ATOM 8393 N N . PHE B 1 368 ? -1.882 -5.859 -11.57 1 91.38 368 PHE B N 1
ATOM 8394 C CA . PHE B 1 368 ? -2.066 -4.602 -10.852 1 91.38 368 PHE B CA 1
ATOM 8395 C C . PHE B 1 368 ? -0.722 -3.957 -10.539 1 91.38 368 PHE B C 1
ATOM 8397 O O . PHE B 1 368 ? 0.294 -4.648 -10.43 1 91.38 368 PHE B O 1
ATOM 8404 N N . ASP B 1 369 ? -0.693 -2.719 -10.359 1 92.69 369 ASP B N 1
ATOM 8405 C CA . ASP B 1 369 ? 0.544 -1.958 -10.227 1 92.69 369 ASP B CA 1
ATOM 8406 C C . ASP B 1 369 ? 1.151 -2.139 -8.836 1 92.69 369 ASP B C 1
ATOM 8408 O O . ASP B 1 369 ? 2.254 -2.674 -8.695 1 92.69 369 ASP B O 1
ATOM 8412 N N . ILE B 1 370 ? 0.338 -1.885 -7.766 1 95.44 370 ILE B N 1
ATOM 8413 C CA . ILE B 1 370 ? 0.927 -1.806 -6.434 1 95.44 370 ILE B CA 1
ATOM 8414 C C . ILE B 1 370 ? 0.496 -3.016 -5.605 1 95.44 370 ILE B C 1
ATOM 8416 O O . ILE B 1 370 ? -0.697 -3.217 -5.367 1 95.44 370 ILE B O 1
ATOM 8420 N N . GLY B 1 371 ? 1.551 -3.76 -5.121 1 96.25 371 GLY B N 1
ATOM 8421 C CA . GLY B 1 371 ? 1.296 -4.867 -4.211 1 96.25 371 GLY B CA 1
ATOM 8422 C C . GLY B 1 371 ? 2.047 -6.129 -4.582 1 96.25 371 GLY B C 1
ATOM 8423 O O . GLY B 1 371 ? 2.318 -6.371 -5.762 1 96.25 371 GLY B O 1
ATOM 8424 N N . THR B 1 372 ? 2.289 -6.973 -3.607 1 97.19 372 THR B N 1
ATOM 8425 C CA . THR B 1 372 ? 2.998 -8.227 -3.824 1 97.19 372 THR B CA 1
ATOM 8426 C C . THR B 1 372 ? 2.172 -9.172 -4.695 1 97.19 372 THR B C 1
ATOM 8428 O O . THR B 1 372 ? 0.943 -9.188 -4.609 1 97.19 372 THR B O 1
ATOM 8431 N N . LEU B 1 373 ? 2.838 -9.852 -5.598 1 95.62 373 LEU B N 1
ATOM 8432 C CA . LEU B 1 373 ? 2.248 -10.867 -6.469 1 95.62 373 LEU B CA 1
ATOM 8433 C C . LEU B 1 373 ? 2.633 -12.266 -6.012 1 95.62 373 LEU B C 1
ATOM 8435 O O . LEU B 1 373 ? 3.818 -12.609 -5.965 1 95.62 373 LEU B O 1
ATOM 8439 N N . ASP B 1 374 ? 1.601 -13.062 -5.586 1 96.19 374 ASP B N 1
ATOM 8440 C CA . ASP B 1 374 ? 1.935 -14.367 -5.02 1 96.19 374 ASP B CA 1
ATOM 8441 C C . ASP B 1 374 ? 1.23 -15.492 -5.777 1 96.19 374 ASP B C 1
ATOM 8443 O O . ASP B 1 374 ? 1.464 -16.672 -5.504 1 96.19 374 ASP B O 1
ATOM 8447 N N . ILE B 1 375 ? 0.425 -15.172 -6.773 1 95.62 375 ILE B N 1
ATOM 8448 C CA . ILE B 1 375 ? -0.305 -16.125 -7.598 1 95.62 375 ILE B CA 1
ATOM 8449 C C . ILE B 1 375 ? -0.708 -15.477 -8.914 1 95.62 375 ILE B C 1
ATOM 8451 O O . ILE B 1 375 ? -0.706 -14.242 -9.031 1 95.62 375 ILE B O 1
ATOM 8455 N N . GLY B 1 376 ? -0.934 -16.25 -9.969 1 94 376 GLY B N 1
ATOM 8456 C CA . GLY B 1 376 ? -1.309 -15.727 -11.281 1 94 376 GLY B CA 1
ATOM 8457 C C . GLY B 1 376 ? -2.803 -15.516 -11.43 1 94 376 GLY B C 1
ATOM 8458 O O . GLY B 1 376 ? -3.527 -15.43 -10.438 1 94 376 GLY B O 1
ATOM 8459 N N . GLY B 1 377 ? -3.277 -15.281 -12.695 1 92.12 377 GLY B N 1
ATOM 8460 C CA . GLY B 1 377 ? -4.676 -15 -12.969 1 92.12 377 GLY B CA 1
ATOM 8461 C C . GLY B 1 377 ? -5.402 -16.156 -13.625 1 92.12 377 GLY B C 1
ATOM 8462 O O . GLY B 1 377 ? -4.805 -17.203 -13.875 1 92.12 377 GLY B O 1
ATOM 8463 N N . GLY B 1 378 ? -6.703 -16.031 -13.836 1 90.38 378 GLY B N 1
ATOM 8464 C CA . GLY B 1 378 ? -7.516 -17.062 -14.461 1 90.38 378 GLY B CA 1
ATOM 8465 C C . GLY B 1 378 ? -8.07 -18.062 -13.469 1 90.38 378 GLY B C 1
ATOM 8466 O O . GLY B 1 378 ? -8.273 -17.734 -12.297 1 90.38 378 GLY B O 1
ATOM 8467 N N . SER B 1 379 ? -8.266 -19.25 -13.867 1 89.06 379 SER B N 1
ATOM 8468 C CA . SER B 1 379 ? -8.898 -20.281 -13.047 1 89.06 379 SER B CA 1
ATOM 8469 C C . SER B 1 379 ? -7.961 -20.75 -11.945 1 89.06 379 SER B C 1
ATOM 8471 O O . SER B 1 379 ? -8.406 -21.375 -10.969 1 89.06 379 SER B O 1
ATOM 8473 N N . GLY B 1 380 ? -6.68 -20.484 -12.133 1 90.5 380 GLY B N 1
ATOM 8474 C CA . GLY B 1 380 ? -5.723 -20.875 -11.109 1 90.5 380 GLY B CA 1
ATOM 8475 C C . GLY B 1 380 ? -5.57 -19.844 -10.008 1 90.5 380 GLY B C 1
ATOM 8476 O O . GLY B 1 380 ? -4.844 -20.062 -9.039 1 90.5 380 GLY B O 1
ATOM 8477 N N . SER B 1 381 ? -6.273 -18.719 -10.117 1 90.75 381 SER B N 1
ATOM 8478 C CA . SER B 1 381 ? -6.219 -17.656 -9.109 1 90.75 381 SER B CA 1
ATOM 8479 C C . SER B 1 381 ? -7.09 -18 -7.906 1 90.75 381 SER B C 1
ATOM 8481 O O . SER B 1 381 ? -7.832 -18.984 -7.926 1 90.75 381 SER B O 1
ATOM 8483 N N . ALA B 1 382 ? -6.949 -17.188 -6.855 1 92.81 382 ALA B N 1
ATOM 8484 C CA . ALA B 1 382 ? -7.723 -17.438 -5.648 1 92.81 382 ALA B CA 1
ATOM 8485 C C . ALA B 1 382 ? -7.875 -16.172 -4.809 1 92.81 382 ALA B C 1
ATOM 8487 O O . ALA B 1 382 ? -7.129 -15.211 -4.988 1 92.81 382 ALA B O 1
ATOM 8488 N N . ARG B 1 383 ? -8.836 -16.234 -3.975 1 92.31 383 ARG B N 1
ATOM 8489 C CA . ARG B 1 383 ? -9.07 -15.172 -3.008 1 92.31 383 ARG B CA 1
ATOM 8490 C C . ARG B 1 383 ? -8.297 -15.422 -1.719 1 92.31 383 ARG B C 1
ATOM 8492 O O . ARG B 1 383 ? -8.398 -16.484 -1.114 1 92.31 383 ARG B O 1
ATOM 8499 N N . HIS B 1 384 ? -7.602 -14.367 -1.293 1 95.19 384 HIS B N 1
ATOM 8500 C CA . HIS B 1 384 ? -6.863 -14.477 -0.039 1 95.19 384 HIS B CA 1
ATOM 8501 C C . HIS B 1 384 ? -7.758 -14.156 1.155 1 95.19 384 HIS B C 1
ATOM 8503 O O . HIS B 1 384 ? -8.586 -13.25 1.091 1 95.19 384 HIS B O 1
ATOM 8509 N N . THR B 1 385 ? -7.648 -15 2.174 1 93.25 385 THR B N 1
ATOM 8510 C CA . THR B 1 385 ? -8.148 -14.562 3.475 1 93.25 385 THR B CA 1
ATOM 8511 C C . THR B 1 385 ? -7.082 -13.773 4.227 1 93.25 385 THR B C 1
ATOM 8513 O O . THR B 1 385 ? -7.406 -12.852 4.98 1 93.25 385 THR B O 1
ATOM 8516 N N . THR B 1 386 ? -5.844 -14.203 4.027 1 92.62 386 THR B N 1
ATOM 8517 C CA . THR B 1 386 ? -4.668 -13.539 4.574 1 92.62 386 THR B CA 1
ATOM 8518 C C . THR B 1 386 ? -3.545 -13.492 3.545 1 92.62 386 THR B C 1
ATOM 8520 O O . THR B 1 386 ? -3.369 -14.43 2.768 1 92.62 386 THR B O 1
ATOM 8523 N N . LEU B 1 387 ? -2.877 -12.422 3.488 1 96.62 387 LEU B N 1
ATOM 8524 C CA . LEU B 1 387 ? -1.693 -12.242 2.654 1 96.62 387 LEU B CA 1
ATOM 8525 C C . LEU B 1 387 ? -0.637 -11.414 3.377 1 96.62 387 LEU B C 1
ATOM 8527 O O . LEU B 1 387 ? -0.924 -10.312 3.85 1 96.62 387 LEU B O 1
ATOM 8531 N N . ILE B 1 388 ? 0.557 -11.945 3.549 1 97.94 388 ILE B N 1
ATOM 8532 C CA . ILE B 1 388 ? 1.652 -11.219 4.18 1 97.94 388 ILE B CA 1
ATOM 8533 C C . ILE B 1 388 ? 2.615 -10.711 3.109 1 97.94 388 ILE B C 1
ATOM 8535 O O . ILE B 1 388 ? 3.268 -11.5 2.422 1 97.94 388 ILE B O 1
ATOM 8539 N N . SER B 1 389 ? 2.719 -9.391 2.939 1 98.31 389 SER B N 1
ATOM 8540 C CA . SER B 1 389 ? 3.607 -8.797 1.945 1 98.31 389 SER B CA 1
ATOM 8541 C C . SER B 1 389 ? 5.047 -8.758 2.443 1 98.31 389 SER B C 1
ATOM 8543 O O . SER B 1 389 ? 5.297 -8.836 3.648 1 98.31 389 SER B O 1
ATOM 8545 N N . PRO B 1 390 ? 6.02 -8.602 1.534 1 98.88 390 PRO B N 1
ATOM 8546 C CA . PRO B 1 390 ? 7.422 -8.453 1.939 1 98.88 390 PRO B CA 1
ATOM 8547 C C . PRO B 1 390 ? 7.645 -7.254 2.857 1 98.88 390 PRO B C 1
ATOM 8549 O O . PRO B 1 390 ? 8.367 -7.359 3.85 1 98.88 390 PRO B O 1
ATOM 8552 N N . LEU B 1 391 ? 7.039 -6.109 2.578 1 98.69 391 LEU B N 1
ATOM 8553 C CA . LEU B 1 391 ? 7.223 -4.918 3.4 1 98.69 391 LEU B CA 1
ATOM 8554 C C . LEU B 1 391 ? 6.742 -5.164 4.824 1 98.69 391 LEU B C 1
ATOM 8556 O O . LEU B 1 391 ? 7.414 -4.789 5.789 1 98.69 391 LEU B O 1
ATOM 8560 N N . THR B 1 392 ? 5.566 -5.781 4.961 1 98.06 392 THR B N 1
ATOM 8561 C CA . THR B 1 392 ? 5.027 -6.094 6.281 1 98.06 392 THR B CA 1
ATOM 8562 C C . THR B 1 392 ? 5.965 -7.027 7.039 1 98.06 392 THR B C 1
ATOM 8564 O O . THR B 1 392 ? 6.266 -6.793 8.211 1 98.06 392 THR B O 1
ATOM 8567 N N . ALA B 1 393 ? 6.422 -8.078 6.379 1 98.69 393 ALA B N 1
ATOM 8568 C CA . ALA B 1 393 ? 7.285 -9.062 7.023 1 98.69 393 ALA B CA 1
ATOM 8569 C C . ALA B 1 393 ? 8.633 -8.453 7.406 1 98.69 393 ALA B C 1
ATOM 8571 O O . ALA B 1 393 ? 9.18 -8.758 8.469 1 98.69 393 ALA B O 1
ATOM 8572 N N . LEU B 1 394 ? 9.227 -7.633 6.555 1 98.75 394 LEU B N 1
ATOM 8573 C CA . LEU B 1 394 ? 10.508 -6.988 6.809 1 98.75 394 LEU B CA 1
ATOM 8574 C C . LEU B 1 394 ? 10.406 -6.031 7.992 1 98.75 394 LEU B C 1
ATOM 8576 O O . LEU B 1 394 ? 11.32 -5.965 8.82 1 98.75 394 LEU B O 1
ATOM 8580 N N . ARG B 1 395 ? 9.344 -5.238 8.062 1 98 395 ARG B N 1
ATOM 8581 C CA . ARG B 1 395 ? 9.141 -4.336 9.195 1 98 395 ARG B CA 1
ATOM 8582 C C . ARG B 1 395 ? 9.047 -5.117 10.5 1 98 395 ARG B C 1
ATOM 8584 O O . ARG B 1 395 ? 9.602 -4.695 11.516 1 98 395 ARG B O 1
ATOM 8591 N N . THR B 1 396 ? 8.305 -6.234 10.461 1 97.81 396 THR B N 1
ATOM 8592 C CA . THR B 1 396 ? 8.18 -7.078 11.648 1 97.81 396 THR B CA 1
ATOM 8593 C C . THR B 1 396 ? 9.547 -7.598 12.086 1 97.81 396 THR B C 1
ATOM 8595 O O . THR B 1 396 ? 9.875 -7.551 13.273 1 97.81 396 THR B O 1
ATOM 8598 N N . ARG B 1 397 ? 10.328 -8.141 11.109 1 98.5 397 ARG B N 1
ATOM 8599 C CA . ARG B 1 397 ? 11.656 -8.656 11.422 1 98.5 397 ARG B CA 1
ATOM 8600 C C . ARG B 1 397 ? 12.57 -7.551 11.945 1 98.5 397 ARG B C 1
ATOM 8602 O O . ARG B 1 397 ? 13.273 -7.738 12.938 1 98.5 397 ARG B O 1
ATOM 8609 N N . ALA B 1 398 ? 12.594 -6.398 11.266 1 98.12 398 ALA B N 1
ATOM 8610 C CA . ALA B 1 398 ? 13.43 -5.262 11.641 1 98.12 398 ALA B CA 1
ATOM 8611 C C . ALA B 1 398 ? 13.125 -4.805 13.07 1 98.12 398 ALA B C 1
ATOM 8613 O O . ALA B 1 398 ? 14.039 -4.441 13.82 1 98.12 398 ALA B O 1
ATOM 8614 N N . ALA B 1 399 ? 11.898 -4.793 13.453 1 96.88 399 ALA B N 1
ATOM 8615 C CA . ALA B 1 399 ? 11.469 -4.352 14.781 1 96.88 399 ALA B CA 1
ATOM 8616 C C . ALA B 1 399 ? 12.07 -5.223 15.875 1 96.88 399 ALA B C 1
ATOM 8618 O O . ALA B 1 399 ? 12.328 -4.75 16.984 1 96.88 399 ALA B O 1
ATOM 8619 N N . THR B 1 400 ? 12.328 -6.504 15.641 1 97.69 400 THR B N 1
ATOM 8620 C CA . THR B 1 400 ? 12.812 -7.441 16.641 1 97.69 400 THR B CA 1
ATOM 8621 C C . THR B 1 400 ? 14.211 -7.055 17.109 1 97.69 400 THR B C 1
ATOM 8623 O O . THR B 1 400 ? 14.656 -7.469 18.188 1 97.69 400 THR B O 1
ATOM 8626 N N . TYR B 1 401 ? 14.914 -6.254 16.297 1 97.56 401 TYR B N 1
ATOM 8627 C CA . TYR B 1 401 ? 16.266 -5.891 16.719 1 97.56 401 TYR B CA 1
ATOM 8628 C C . TYR B 1 401 ? 16.5 -4.395 16.562 1 97.56 401 TYR B C 1
ATOM 8630 O O . TYR B 1 401 ? 17.656 -3.951 16.469 1 97.56 401 TYR B O 1
ATOM 8638 N N . GLY B 1 402 ? 15.453 -3.613 16.453 1 95.88 402 GLY B N 1
ATOM 8639 C CA . GLY B 1 402 ? 15.477 -2.162 16.531 1 95.88 402 GLY B CA 1
ATOM 8640 C C . GLY B 1 402 ? 15.984 -1.5 15.273 1 95.88 402 GLY B C 1
ATOM 8641 O O . GLY B 1 402 ? 16.516 -0.384 15.312 1 95.88 402 GLY B O 1
ATOM 8642 N N . ALA B 1 403 ? 15.875 -2.191 14.062 1 97.31 403 ALA B N 1
ATOM 8643 C CA . ALA B 1 403 ? 16.312 -1.631 12.789 1 97.31 403 ALA B CA 1
ATOM 8644 C C . ALA B 1 403 ? 15.234 -0.727 12.188 1 97.31 403 ALA B C 1
ATOM 8646 O O . ALA B 1 403 ? 14.055 -0.853 12.523 1 97.31 403 ALA B O 1
ATOM 8647 N N . ARG B 1 404 ? 15.719 0.167 11.422 1 95.69 404 ARG B N 1
ATOM 8648 C CA . ARG B 1 404 ? 14.836 1.068 10.695 1 95.69 404 ARG B CA 1
ATOM 8649 C C . ARG B 1 404 ? 14.586 0.56 9.273 1 95.69 404 ARG B C 1
ATOM 8651 O O . ARG B 1 404 ? 15.477 0.001 8.641 1 95.69 404 ARG B O 1
ATOM 8658 N N . VAL B 1 405 ? 13.328 0.703 8.789 1 97.56 405 VAL B N 1
ATOM 8659 C CA . VAL B 1 405 ? 12.969 0.369 7.414 1 97.56 405 VAL B CA 1
ATOM 8660 C C . VAL B 1 405 ? 12.516 1.627 6.676 1 97.56 405 VAL B C 1
ATOM 8662 O O . VAL B 1 405 ? 11.586 2.311 7.117 1 97.56 405 VAL B O 1
ATOM 8665 N N . GLN B 1 406 ? 13.172 2.043 5.648 1 96.75 406 GLN B N 1
ATOM 8666 C CA . GLN B 1 406 ? 12.75 3.07 4.703 1 96.75 406 GLN B CA 1
ATOM 8667 C C . GLN B 1 406 ? 12.227 2.447 3.408 1 96.75 406 GLN B C 1
ATOM 8669 O O . GLN B 1 406 ? 12.703 1.39 2.988 1 96.75 406 GLN B O 1
ATOM 8674 N N . TYR B 1 407 ? 11.219 3.07 2.807 1 96.94 407 TYR B N 1
ATOM 8675 C CA . TYR B 1 407 ? 10.695 2.395 1.626 1 96.94 407 TYR B CA 1
ATOM 8676 C C . TYR B 1 407 ? 10.211 3.406 0.59 1 96.94 407 TYR B C 1
ATOM 8678 O O . TYR B 1 407 ? 9.883 4.543 0.931 1 96.94 407 TYR B O 1
ATOM 8686 N N . LEU B 1 408 ? 10.234 3.129 -0.605 1 95.69 408 LEU B N 1
ATOM 8687 C CA . LEU B 1 408 ? 9.68 3.746 -1.805 1 95.69 408 LEU B CA 1
ATOM 8688 C C . LEU B 1 408 ? 9.195 2.684 -2.785 1 95.69 408 LEU B C 1
ATOM 8690 O O . LEU B 1 408 ? 10 2.037 -3.459 1 95.69 408 LEU B O 1
ATOM 8694 N N . THR B 1 409 ? 7.875 2.5 -2.936 1 96.88 409 THR B N 1
ATOM 8695 C CA . THR B 1 409 ? 7.379 1.305 -3.609 1 96.88 409 THR B CA 1
ATOM 8696 C C . THR B 1 409 ? 6.578 1.678 -4.855 1 96.88 409 THR B C 1
ATOM 8698 O O . THR B 1 409 ? 5.832 0.855 -5.391 1 96.88 409 THR B O 1
ATOM 8701 N N . ASN B 1 410 ? 6.68 2.926 -5.289 1 95 410 ASN B N 1
ATOM 8702 C CA . ASN B 1 410 ? 6.09 3.414 -6.531 1 95 410 ASN B CA 1
ATOM 8703 C C . ASN B 1 410 ? 7.082 3.346 -7.688 1 95 410 ASN B C 1
ATOM 8705 O O . ASN B 1 410 ? 7.953 4.207 -7.816 1 95 410 ASN B O 1
ATOM 8709 N N . ASN B 1 411 ? 6.895 2.375 -8.594 1 95.69 411 ASN B N 1
ATOM 8710 C CA . ASN B 1 411 ? 7.844 2.166 -9.688 1 95.69 411 ASN B CA 1
ATOM 8711 C C . ASN B 1 411 ? 7.902 3.371 -10.617 1 95.69 411 ASN B C 1
ATOM 8713 O O . ASN B 1 411 ? 8.938 3.641 -11.227 1 95.69 411 ASN B O 1
ATOM 8717 N N . ALA B 1 412 ? 6.758 4.023 -10.773 1 92.88 412 ALA B N 1
ATOM 8718 C CA . ALA B 1 412 ? 6.762 5.199 -11.633 1 92.88 412 ALA B CA 1
ATOM 8719 C C . ALA B 1 412 ? 7.742 6.25 -11.117 1 92.88 412 ALA B C 1
ATOM 8721 O O . ALA B 1 412 ? 8.422 6.914 -11.906 1 92.88 412 ALA B O 1
ATOM 8722 N N . LEU B 1 413 ? 7.824 6.449 -9.781 1 91.31 413 LEU B N 1
ATOM 8723 C CA . LEU B 1 413 ? 8.773 7.379 -9.18 1 91.31 413 LEU B CA 1
ATOM 8724 C C . LEU B 1 413 ? 10.195 6.832 -9.266 1 91.31 413 LEU B C 1
ATOM 8726 O O . LEU B 1 413 ? 11.133 7.566 -9.602 1 91.31 413 LEU B O 1
ATOM 8730 N N . LEU B 1 414 ? 10.375 5.578 -9.008 1 93.75 414 LEU B N 1
ATOM 8731 C CA . LEU B 1 414 ? 11.688 4.945 -8.961 1 93.75 414 LEU B CA 1
ATOM 8732 C C . LEU B 1 414 ? 12.336 4.938 -10.344 1 93.75 414 LEU B C 1
ATOM 8734 O O . LEU B 1 414 ? 13.562 4.945 -10.461 1 93.75 414 LEU B O 1
ATOM 8738 N N . SER B 1 415 ? 11.477 4.84 -11.391 1 94.06 415 SER B N 1
ATOM 8739 C CA . SER B 1 415 ? 12.008 4.707 -12.742 1 94.06 415 SER B CA 1
ATOM 8740 C C . SER B 1 415 ? 12.133 6.066 -13.422 1 94.06 415 SER B C 1
ATOM 8742 O O . SER B 1 415 ? 12.539 6.148 -14.578 1 94.06 415 SER B O 1
ATOM 8744 N N . SER B 1 416 ? 11.641 7.082 -12.789 1 85.94 416 SER B N 1
ATOM 8745 C CA . SER B 1 416 ? 11.695 8.414 -13.391 1 85.94 416 SER B CA 1
ATOM 8746 C C . SER B 1 416 ? 13.133 8.898 -13.539 1 85.94 416 SER B C 1
ATOM 8748 O O . SER B 1 416 ? 14 8.539 -12.742 1 85.94 416 SER B O 1
ATOM 8750 N N . SER B 1 417 ? 13.484 9.398 -14.875 1 68.5 417 SER B N 1
ATOM 8751 C CA . SER B 1 417 ? 14.812 9.945 -15.148 1 68.5 417 SER B CA 1
ATOM 8752 C C . SER B 1 417 ? 15.086 11.18 -14.305 1 68.5 417 SER B C 1
ATOM 8754 O O . SER B 1 417 ? 14.172 11.945 -13.992 1 68.5 417 SER B O 1
ATOM 8756 N N . SER B 1 418 ? 16 11.102 -13.453 1 56.53 418 SER B N 1
ATOM 8757 C CA . SER B 1 418 ? 16.438 12.234 -12.641 1 56.53 418 SER B CA 1
ATOM 8758 C C . SER B 1 418 ? 16.406 13.531 -13.445 1 56.53 418 SER B C 1
ATOM 8760 O O . SER B 1 418 ? 17.125 14.477 -13.125 1 56.53 418 SER B O 1
ATOM 8762 N N . THR B 1 419 ? 15.727 13.484 -14.578 1 47.41 419 THR B N 1
ATOM 8763 C CA . THR B 1 419 ? 15.953 14.781 -15.203 1 47.41 419 THR B CA 1
ATOM 8764 C C . THR B 1 419 ? 15.695 15.914 -14.211 1 47.41 419 THR B C 1
ATOM 8766 O O . THR B 1 419 ? 16.047 17.062 -14.469 1 47.41 419 THR B O 1
ATOM 8769 N N . THR B 1 420 ? 14.531 15.797 -13.484 1 48.53 420 THR B N 1
ATOM 8770 C CA . THR B 1 420 ? 14.078 16.969 -12.766 1 48.53 420 THR B CA 1
ATOM 8771 C C . THR B 1 420 ? 14.797 17.109 -11.422 1 48.53 420 THR B C 1
ATOM 8773 O O . THR B 1 420 ? 15.461 16.172 -10.977 1 48.53 420 THR B O 1
ATOM 8776 N N . THR B 1 421 ? 14.664 18.297 -10.766 1 48.12 421 THR B N 1
ATOM 8777 C CA . THR B 1 421 ? 15.234 18.969 -9.594 1 48.12 421 THR B CA 1
ATOM 8778 C C . THR B 1 421 ? 15.094 18.094 -8.359 1 48.12 421 THR B C 1
ATOM 8780 O O . THR B 1 421 ? 15.68 18.375 -7.312 1 48.12 421 THR B O 1
ATOM 8783 N N . SER B 1 422 ? 14.328 17.062 -8.414 1 57.22 422 SER B N 1
ATOM 8784 C CA . SER B 1 422 ? 14.281 16.297 -7.18 1 57.22 422 SER B CA 1
ATOM 8785 C C . SER B 1 422 ? 14.477 14.805 -7.449 1 57.22 422 SER B C 1
ATOM 8787 O O . SER B 1 422 ? 13.867 14.258 -8.367 1 57.22 422 SER B O 1
ATOM 8789 N N . SER B 1 423 ? 15.641 14.211 -6.867 1 66.5 423 SER B N 1
ATOM 8790 C CA . SER B 1 423 ? 15.977 12.789 -6.938 1 66.5 423 SER B CA 1
ATOM 8791 C C . SER B 1 423 ? 14.781 11.93 -6.531 1 66.5 423 SER B C 1
ATOM 8793 O O . SER B 1 423 ? 14.008 12.305 -5.652 1 66.5 423 SER B O 1
ATOM 8795 N N . SER B 1 424 ? 14.477 10.938 -7.344 1 78.25 424 SER B N 1
ATOM 8796 C CA . SER B 1 424 ? 13.484 9.922 -6.984 1 78.25 424 SER B CA 1
ATOM 8797 C C . SER B 1 424 ? 13.719 9.406 -5.566 1 78.25 424 SER B C 1
ATOM 8799 O O . SER B 1 424 ? 12.805 8.852 -4.949 1 78.25 424 SER B O 1
ATOM 8801 N N . PHE B 1 425 ? 14.891 9.688 -5.039 1 88.56 425 PHE B N 1
ATOM 8802 C CA . PHE B 1 425 ? 15.258 9.109 -3.752 1 88.56 425 PHE B CA 1
ATOM 8803 C C . PHE B 1 425 ? 15.398 10.195 -2.691 1 88.56 425 PHE B C 1
ATOM 8805 O O . PHE B 1 425 ? 16.016 9.977 -1.651 1 88.56 425 PHE B O 1
ATOM 8812 N N . ALA B 1 426 ? 14.805 11.383 -2.953 1 85 426 ALA B N 1
ATOM 8813 C CA . ALA B 1 426 ? 14.914 12.539 -2.064 1 85 426 ALA B CA 1
ATOM 8814 C C . ALA B 1 426 ? 14.43 12.195 -0.658 1 85 426 ALA B C 1
ATOM 8816 O O . ALA B 1 426 ? 14.938 12.734 0.327 1 85 426 ALA B O 1
ATOM 8817 N N . GLY B 1 427 ? 13.602 11.258 -0.55 1 87.5 427 GLY B N 1
ATOM 8818 C CA . GLY B 1 427 ? 13 10.938 0.737 1 87.5 427 GLY B CA 1
ATOM 8819 C C . GLY B 1 427 ? 13.75 9.844 1.486 1 87.5 427 GLY B C 1
ATOM 8820 O O . GLY B 1 427 ? 13.383 9.5 2.609 1 87.5 427 GLY B O 1
ATOM 8821 N N . ILE B 1 428 ? 14.812 9.336 0.932 1 92.69 428 ILE B N 1
ATOM 8822 C CA . ILE B 1 428 ? 15.555 8.242 1.558 1 92.69 428 ILE B CA 1
ATOM 8823 C C . ILE B 1 428 ? 16.828 8.789 2.199 1 92.69 428 ILE B C 1
ATOM 8825 O O . ILE B 1 428 ? 17.766 9.188 1.498 1 92.69 428 ILE B O 1
ATOM 8829 N N . TYR B 1 429 ? 16.922 8.797 3.588 1 93.06 429 TYR B N 1
ATOM 8830 C CA . TYR B 1 429 ? 18.094 9.273 4.324 1 93.06 429 TYR B CA 1
ATOM 8831 C C . TYR B 1 429 ? 18.203 8.578 5.676 1 93.06 429 TYR B C 1
ATOM 8833 O O . TYR B 1 429 ? 17.203 8.461 6.406 1 93.06 429 TYR B O 1
ATOM 8841 N N . PRO B 1 430 ? 19.422 8.148 6.148 1 94.56 430 PRO B N 1
ATOM 8842 C CA . PRO B 1 430 ? 20.609 8.039 5.289 1 94.56 430 PRO B CA 1
ATOM 8843 C C . PRO B 1 430 ? 20.469 6.926 4.25 1 94.56 430 PRO B C 1
ATOM 8845 O O . PRO B 1 430 ? 19.484 6.184 4.254 1 94.56 430 PRO B O 1
ATOM 8848 N N . ILE B 1 431 ? 21.375 6.887 3.332 1 93.75 431 ILE B N 1
ATOM 8849 C CA . ILE B 1 431 ? 21.406 5.773 2.391 1 93.75 431 ILE B CA 1
ATOM 8850 C C . ILE B 1 431 ? 21.406 4.453 3.152 1 93.75 431 ILE B C 1
ATOM 8852 O O . ILE B 1 431 ? 22.203 4.258 4.07 1 93.75 431 ILE B O 1
ATOM 8856 N N . PRO B 1 432 ? 20.5 3.549 2.799 1 95.75 432 PRO B N 1
ATOM 8857 C CA . PRO B 1 432 ? 20.406 2.293 3.549 1 95.75 432 PRO B CA 1
ATOM 8858 C C . PRO B 1 432 ? 21.656 1.434 3.426 1 95.75 432 PRO B C 1
ATOM 8860 O O . PRO B 1 432 ? 22.344 1.483 2.402 1 95.75 432 PRO B O 1
ATOM 8863 N N . GLU B 1 433 ? 21.875 0.651 4.527 1 95.81 433 GLU B N 1
ATOM 8864 C CA . GLU B 1 433 ? 22.984 -0.307 4.496 1 95.81 433 GLU B CA 1
ATOM 8865 C C . GLU B 1 433 ? 22.75 -1.375 3.43 1 95.81 433 GLU B C 1
ATOM 8867 O O . GLU B 1 433 ? 23.703 -1.85 2.803 1 95.81 433 GLU B O 1
ATOM 8872 N N . ILE B 1 434 ? 21.516 -1.742 3.256 1 97.38 434 ILE B N 1
ATOM 8873 C CA . ILE B 1 434 ? 21.078 -2.727 2.268 1 97.38 434 ILE B CA 1
ATOM 8874 C C . ILE B 1 434 ? 19.828 -2.223 1.549 1 97.38 434 ILE B C 1
ATOM 8876 O O . ILE B 1 434 ? 18.953 -1.609 2.166 1 97.38 434 ILE B O 1
ATOM 8880 N N . CYS B 1 435 ? 19.812 -2.367 0.263 1 98.38 435 CYS B N 1
ATOM 8881 C CA . CYS B 1 435 ? 18.656 -2.012 -0.549 1 98.38 435 CYS B CA 1
ATOM 8882 C C . CYS B 1 435 ? 18.016 -3.252 -1.166 1 98.38 435 CYS B C 1
ATOM 8884 O O . CYS B 1 435 ? 18.656 -3.955 -1.954 1 98.38 435 CYS B O 1
ATOM 8886 N N . LEU B 1 436 ? 16.812 -3.543 -0.763 1 98.88 436 LEU B N 1
ATOM 8887 C CA . LEU B 1 436 ? 16.031 -4.641 -1.315 1 98.88 436 LEU B CA 1
ATOM 8888 C C . LEU B 1 436 ? 15.047 -4.137 -2.371 1 98.88 436 LEU B C 1
ATOM 8890 O O . LEU B 1 436 ? 14.258 -3.221 -2.107 1 98.88 436 LEU B O 1
ATOM 8894 N N . VAL B 1 437 ? 15.078 -4.637 -3.559 1 98.81 437 VAL B N 1
ATOM 8895 C CA . VAL B 1 437 ? 14.188 -4.234 -4.641 1 98.81 437 VAL B CA 1
ATOM 8896 C C . VAL B 1 437 ? 13.25 -5.391 -5 1 98.81 437 VAL B C 1
ATOM 8898 O O . VAL B 1 437 ? 13.703 -6.43 -5.488 1 98.81 437 VAL B O 1
ATOM 8901 N N . PHE B 1 438 ? 11.969 -5.227 -4.766 1 98.94 438 PHE B N 1
ATOM 8902 C CA . PHE B 1 438 ? 10.969 -6.242 -5.055 1 98.94 438 PHE B CA 1
ATOM 8903 C C . PHE B 1 438 ? 10.227 -5.926 -6.352 1 98.94 438 PHE B C 1
ATOM 8905 O O . PHE B 1 438 ? 9.594 -4.879 -6.469 1 98.94 438 PHE B O 1
ATOM 8912 N N . LEU B 1 439 ? 10.25 -6.848 -7.297 1 98.69 439 LEU B N 1
ATOM 8913 C CA . LEU B 1 439 ? 9.68 -6.656 -8.625 1 98.69 439 LEU B CA 1
ATOM 8914 C C . LEU B 1 439 ? 8.797 -7.844 -9.016 1 98.69 439 LEU B C 1
ATOM 8916 O O . LEU B 1 439 ? 8.781 -8.859 -8.32 1 98.69 439 LEU B O 1
ATOM 8920 N N . LYS B 1 440 ? 8.047 -7.703 -10.164 1 97.56 440 LYS B N 1
ATOM 8921 C CA . LYS B 1 440 ? 7.109 -8.781 -10.461 1 97.56 440 LYS B CA 1
ATOM 8922 C C . LYS B 1 440 ? 6.805 -8.844 -11.953 1 97.56 440 LYS B C 1
ATOM 8924 O O . LYS B 1 440 ? 7.059 -7.891 -12.688 1 97.56 440 LYS B O 1
ATOM 8929 N N . THR B 1 441 ? 6.305 -9.961 -12.383 1 97.06 441 THR B N 1
ATOM 8930 C CA . THR B 1 441 ? 5.676 -10.211 -13.68 1 97.06 441 THR B CA 1
ATOM 8931 C C . THR B 1 441 ? 4.402 -11.039 -13.516 1 97.06 441 THR B C 1
ATOM 8933 O O . THR B 1 441 ? 4.438 -12.125 -12.945 1 97.06 441 THR B O 1
ATOM 8936 N N . PHE B 1 442 ? 3.375 -10.508 -14.031 1 95.69 442 PHE B N 1
ATOM 8937 C CA . PHE B 1 442 ? 2.072 -11.164 -13.945 1 95.69 442 PHE B CA 1
ATOM 8938 C C . PHE B 1 442 ? 1.832 -12.062 -15.148 1 95.69 442 PHE B C 1
ATOM 8940 O O . PHE B 1 442 ? 2.268 -11.75 -16.266 1 95.69 442 PHE B O 1
ATOM 8947 N N . SER B 1 443 ? 1.207 -13.18 -14.938 1 94.88 443 SER B N 1
ATOM 8948 C CA . SER B 1 443 ? 0.733 -14.062 -15.992 1 94.88 443 SER B CA 1
ATOM 8949 C C . SER B 1 443 ? -0.64 -14.641 -15.656 1 94.88 443 SER B C 1
ATOM 8951 O O . SER B 1 443 ? -0.984 -14.789 -14.484 1 94.88 443 SER B O 1
ATOM 8953 N N . SER B 1 444 ? -1.431 -14.977 -16.75 1 93.94 444 SER B N 1
ATOM 8954 C CA . SER B 1 444 ? -2.811 -15.391 -16.516 1 93.94 444 SER B CA 1
ATOM 8955 C C . SER B 1 444 ? -3.309 -16.297 -17.641 1 93.94 444 SER B C 1
ATOM 8957 O O . SER B 1 444 ? -2.869 -16.188 -18.781 1 93.94 444 SER B O 1
ATOM 8959 N N . GLU B 1 445 ? -4.219 -17.141 -17.219 1 93.12 445 GLU B N 1
ATOM 8960 C CA . GLU B 1 445 ? -5.039 -17.812 -18.219 1 93.12 445 GLU B CA 1
ATOM 8961 C C . GLU B 1 445 ? -5.75 -16.797 -19.109 1 93.12 445 GLU B C 1
ATOM 8963 O O . GLU B 1 445 ? -6.223 -15.758 -18.641 1 93.12 445 GLU B O 1
ATOM 8968 N N . GLY B 1 446 ? -5.75 -17.109 -20.359 1 92.12 446 GLY B N 1
ATOM 8969 C CA . GLY B 1 446 ? -6.496 -16.281 -21.297 1 92.12 446 GLY B CA 1
ATOM 8970 C C . GLY B 1 446 ? -5.617 -15.328 -22.078 1 92.12 446 GLY B C 1
ATOM 8971 O O . GLY B 1 446 ? -6.012 -14.844 -23.141 1 92.12 446 GLY B O 1
ATOM 8972 N N . VAL B 1 447 ? -4.387 -15.109 -21.578 1 94.12 447 VAL B N 1
ATOM 8973 C CA . VAL B 1 447 ? -3.512 -14.156 -22.25 1 94.12 447 VAL B CA 1
ATOM 8974 C C . VAL B 1 447 ? -2.059 -14.609 -22.125 1 94.12 447 VAL B C 1
ATOM 8976 O O . VAL B 1 447 ? -1.616 -15 -21.031 1 94.12 447 VAL B O 1
ATOM 8979 N N . ASP B 1 448 ? -1.308 -14.516 -23.25 1 96.75 448 ASP B N 1
ATOM 8980 C CA . ASP B 1 448 ? 0.133 -14.742 -23.203 1 96.75 448 ASP B CA 1
ATOM 8981 C C . ASP B 1 448 ? 0.892 -13.445 -22.938 1 96.75 448 ASP B C 1
ATOM 8983 O O . ASP B 1 448 ? 0.43 -12.367 -23.312 1 96.75 448 ASP B O 1
ATOM 8987 N N . ARG B 1 449 ? 1.975 -13.57 -22.234 1 95.62 449 ARG B N 1
ATOM 8988 C CA . ARG B 1 449 ? 2.832 -12.406 -22.016 1 95.62 449 ARG B CA 1
ATOM 8989 C C . ARG B 1 449 ? 3.391 -11.883 -23.344 1 95.62 449 ARG B C 1
ATOM 8991 O O . ARG B 1 449 ? 3.447 -12.625 -24.328 1 95.62 449 ARG B O 1
ATOM 8998 N N . THR B 1 450 ? 3.824 -10.625 -23.328 1 93.75 450 THR B N 1
ATOM 8999 C CA . THR B 1 450 ? 4.285 -10.008 -24.578 1 93.75 450 THR B CA 1
ATOM 9000 C C . THR B 1 450 ? 5.723 -9.523 -24.438 1 93.75 450 THR B C 1
ATOM 9002 O O . THR B 1 450 ? 6.301 -9 -25.391 1 93.75 450 THR B O 1
ATOM 9005 N N . SER B 1 451 ? 6.27 -9.719 -23.234 1 93.38 451 SER B N 1
ATOM 9006 C CA . SER B 1 451 ? 7.617 -9.211 -23 1 93.38 451 SER B CA 1
ATOM 9007 C C . SER B 1 451 ? 8.398 -10.125 -22.062 1 93.38 451 SER B C 1
ATOM 9009 O O . SER B 1 451 ? 7.812 -10.781 -21.203 1 93.38 451 SER B O 1
ATOM 9011 N N . TYR B 1 452 ? 9.781 -10.172 -22.234 1 95.88 452 TYR B N 1
ATOM 9012 C CA . TYR B 1 452 ? 10.648 -11.031 -21.453 1 95.88 452 TYR B CA 1
ATOM 9013 C C . TYR B 1 452 ? 11.07 -10.344 -20.156 1 95.88 452 TYR B C 1
ATOM 9015 O O . TYR B 1 452 ? 11.125 -10.984 -19.094 1 95.88 452 TYR B O 1
ATOM 9023 N N . PRO B 1 453 ? 11.297 -8.969 -20.172 1 96.38 453 PRO B N 1
ATOM 9024 C CA . PRO B 1 453 ? 11.703 -8.328 -18.922 1 96.38 453 PRO B CA 1
ATOM 9025 C C . PRO B 1 453 ? 10.578 -8.266 -17.891 1 96.38 453 PRO B C 1
ATOM 9027 O O . PRO B 1 453 ? 9.406 -8.422 -18.25 1 96.38 453 PRO B O 1
ATOM 9030 N N . LEU B 1 454 ? 10.945 -8.086 -16.672 1 97.44 454 LEU B N 1
ATOM 9031 C CA . LEU B 1 454 ? 9.953 -7.875 -15.625 1 97.44 454 LEU B CA 1
ATOM 9032 C C . LEU B 1 454 ? 9.109 -6.637 -15.922 1 97.44 454 LEU B C 1
ATOM 9034 O O . LEU B 1 454 ? 9.555 -5.727 -16.625 1 97.44 454 LEU B O 1
ATOM 9038 N N . ASP B 1 455 ? 7.887 -6.625 -15.375 1 96.12 455 ASP B N 1
ATOM 9039 C CA . ASP B 1 455 ? 6.887 -5.605 -15.672 1 96.12 455 ASP B CA 1
ATOM 9040 C C . ASP B 1 455 ? 7.191 -4.305 -14.938 1 96.12 455 ASP B C 1
ATOM 9042 O O . ASP B 1 455 ? 8.008 -4.285 -14.016 1 96.12 455 ASP B O 1
ATOM 9046 N N . TRP B 1 456 ? 6.543 -3.158 -15.414 1 95.38 456 TRP B N 1
ATOM 9047 C CA . TRP B 1 456 ? 6.445 -1.884 -14.711 1 95.38 456 TRP B CA 1
ATOM 9048 C C . TRP B 1 456 ? 7.809 -1.207 -14.617 1 95.38 456 TRP B C 1
ATOM 9050 O O . TRP B 1 456 ? 8.219 -0.775 -13.539 1 95.38 456 TRP B O 1
ATOM 9060 N N . ASN B 1 457 ? 8.594 -1.202 -15.703 1 96.31 457 ASN B N 1
ATOM 9061 C CA . ASN B 1 457 ? 9.875 -0.525 -15.828 1 96.31 457 ASN B CA 1
ATOM 9062 C C . ASN B 1 457 ? 10.898 -1.061 -14.82 1 96.31 457 ASN B C 1
ATOM 9064 O O . ASN B 1 457 ? 11.703 -0.302 -14.289 1 96.31 457 ASN B O 1
ATOM 9068 N N . SER B 1 458 ? 10.852 -2.32 -14.617 1 97.31 458 SER B N 1
ATOM 9069 C CA . SER B 1 458 ? 11.625 -2.965 -13.562 1 97.31 458 SER B CA 1
ATOM 9070 C C . SER B 1 458 ? 13.117 -2.791 -13.789 1 97.31 458 SER B C 1
ATOM 9072 O O . SER B 1 458 ? 13.883 -2.598 -12.836 1 97.31 458 SER B O 1
ATOM 9074 N N . THR B 1 459 ? 13.578 -2.891 -15.031 1 97.5 459 THR B N 1
ATOM 9075 C CA . THR B 1 459 ? 15.008 -2.766 -15.32 1 97.5 459 THR B CA 1
ATOM 9076 C C . THR B 1 459 ? 15.523 -1.39 -14.906 1 97.5 459 THR B C 1
ATOM 9078 O O . THR B 1 459 ? 16.578 -1.281 -14.266 1 97.5 459 THR B O 1
ATOM 9081 N N . LEU B 1 460 ? 14.781 -0.356 -15.242 1 96.62 460 LEU B N 1
ATOM 9082 C CA . LEU B 1 460 ? 15.164 1.003 -14.875 1 96.62 460 LEU B CA 1
ATOM 9083 C C . LEU B 1 460 ? 15.109 1.186 -13.359 1 96.62 460 LEU B C 1
ATOM 9085 O O . LEU B 1 460 ? 15.961 1.871 -12.789 1 96.62 460 LEU B O 1
ATOM 9089 N N . VAL B 1 461 ? 14.117 0.637 -12.703 1 96.94 461 VAL B N 1
ATOM 9090 C CA . VAL B 1 461 ? 14.008 0.688 -11.242 1 96.94 461 VAL B CA 1
ATOM 9091 C C . VAL B 1 461 ? 15.266 0.109 -10.609 1 96.94 461 VAL B C 1
ATOM 9093 O O . VAL B 1 461 ? 15.883 0.741 -9.742 1 96.94 461 VAL B O 1
ATOM 9096 N N . VAL B 1 462 ? 15.695 -1.1 -11.062 1 97.88 462 VAL B N 1
ATOM 9097 C CA . VAL B 1 462 ? 16.859 -1.765 -10.477 1 97.88 462 VAL B CA 1
ATOM 9098 C C . VAL B 1 462 ? 18.109 -0.914 -10.703 1 97.88 462 VAL B C 1
ATOM 9100 O O . VAL B 1 462 ? 18.891 -0.703 -9.773 1 97.88 462 VAL B O 1
ATOM 9103 N N . ASN B 1 463 ? 18.297 -0.444 -11.93 1 96.19 463 ASN B N 1
ATOM 9104 C CA . ASN B 1 463 ? 19.484 0.341 -12.234 1 96.19 463 ASN B CA 1
ATOM 9105 C C . ASN B 1 463 ? 19.562 1.607 -11.391 1 96.19 463 ASN B C 1
ATOM 9107 O O . ASN B 1 463 ? 20.625 1.962 -10.883 1 96.19 463 ASN B O 1
ATOM 9111 N N . ASN B 1 464 ? 18.391 2.311 -11.219 1 94.38 464 ASN B N 1
ATOM 9112 C CA . ASN B 1 464 ? 18.359 3.543 -10.445 1 94.38 464 ASN B CA 1
ATOM 9113 C C . ASN B 1 464 ? 18.609 3.275 -8.961 1 94.38 464 ASN B C 1
ATOM 9115 O O . ASN B 1 464 ? 19.391 3.99 -8.32 1 94.38 464 ASN B O 1
ATOM 9119 N N . VAL B 1 465 ? 18 2.258 -8.398 1 96.19 465 VAL B N 1
ATOM 9120 C CA . VAL B 1 465 ? 18.188 1.924 -6.988 1 96.19 465 VAL B CA 1
ATOM 9121 C C . VAL B 1 465 ? 19.625 1.472 -6.758 1 96.19 465 VAL B C 1
ATOM 9123 O O . VAL B 1 465 ? 20.25 1.855 -5.766 1 96.19 465 VAL B O 1
ATOM 9126 N N . ALA B 1 466 ? 20.156 0.615 -7.664 1 96.5 466 ALA B N 1
ATOM 9127 C CA . ALA B 1 466 ? 21.516 0.107 -7.523 1 96.5 466 ALA B CA 1
ATOM 9128 C C . ALA B 1 466 ? 22.531 1.245 -7.555 1 96.5 466 ALA B C 1
ATOM 9130 O O . ALA B 1 466 ? 23.516 1.217 -6.824 1 96.5 466 ALA B O 1
ATOM 9131 N N . SER B 1 467 ? 22.297 2.166 -8.422 1 92 467 SER B N 1
ATOM 9132 C CA . SER B 1 467 ? 23.172 3.33 -8.484 1 92 467 SER B CA 1
ATOM 9133 C C . SER B 1 467 ? 23.125 4.133 -7.188 1 92 467 SER B C 1
ATOM 9135 O O . SER B 1 467 ? 24.156 4.566 -6.68 1 92 467 SER B O 1
ATOM 9137 N N . PHE B 1 468 ? 22 4.289 -6.625 1 91.12 468 PHE B N 1
ATOM 9138 C CA . PHE B 1 468 ? 21.797 5.059 -5.402 1 91.12 468 PHE B CA 1
ATOM 9139 C C . PHE B 1 468 ? 22.406 4.348 -4.203 1 91.12 468 PHE B C 1
ATOM 9141 O O . PHE B 1 468 ? 23 4.984 -3.336 1 91.12 468 PHE B O 1
ATOM 9148 N N . CYS B 1 469 ? 22.297 2.986 -4.148 1 92.19 469 CYS B N 1
ATOM 9149 C CA . CYS B 1 469 ? 22.672 2.205 -2.979 1 92.19 469 CYS B CA 1
ATOM 9150 C C . CYS B 1 469 ? 24.094 1.677 -3.111 1 92.19 469 CYS B C 1
ATOM 9152 O O . CYS B 1 469 ? 24.562 0.903 -2.271 1 92.19 469 CYS B O 1
ATOM 9154 N N . GLN B 1 470 ? 24.875 2 -4.055 1 84.44 470 GLN B N 1
ATOM 9155 C CA . GLN B 1 470 ? 26.297 1.789 -4.258 1 84.44 470 GLN B CA 1
ATOM 9156 C C . GLN B 1 470 ? 26.672 0.329 -4.031 1 84.44 470 GLN B C 1
ATOM 9158 O O . GLN B 1 470 ? 27.625 0.035 -3.301 1 84.44 470 GLN B O 1
ATOM 9163 N N . GLY B 1 471 ? 25.953 -0.629 -4.562 1 79.31 471 GLY B N 1
ATOM 9164 C CA . GLY B 1 471 ? 26.391 -2.016 -4.633 1 79.31 471 GLY B CA 1
ATOM 9165 C C . GLY B 1 471 ? 25.734 -2.9 -3.586 1 79.31 471 GLY B C 1
ATOM 9166 O O . GLY B 1 471 ? 25.922 -4.117 -3.594 1 79.31 471 GLY B O 1
ATOM 9167 N N . ASN B 1 472 ? 25.047 -2.5 -2.699 1 92.25 472 ASN B N 1
ATOM 9168 C CA . ASN B 1 472 ? 24.359 -3.279 -1.674 1 92.25 472 ASN B CA 1
ATOM 9169 C C . ASN B 1 472 ? 22.891 -3.521 -2.037 1 92.25 472 ASN B C 1
ATOM 9171 O O . ASN B 1 472 ? 22 -3.361 -1.196 1 92.25 472 ASN B O 1
ATOM 9175 N N . THR B 1 473 ? 22.75 -3.766 -3.33 1 98 473 THR B N 1
ATOM 9176 C CA . THR B 1 473 ? 21.391 -3.941 -3.826 1 98 473 THR B CA 1
ATOM 9177 C C . THR B 1 473 ? 21.078 -5.422 -4.035 1 98 473 THR B C 1
ATOM 9179 O O . THR B 1 473 ? 21.859 -6.141 -4.668 1 98 473 THR B O 1
ATOM 9182 N N . ILE B 1 474 ? 20.031 -5.887 -3.473 1 98.75 474 ILE B N 1
ATOM 9183 C CA . ILE B 1 474 ? 19.5 -7.238 -3.633 1 98.75 474 ILE B CA 1
ATOM 9184 C C . ILE B 1 474 ? 18.188 -7.184 -4.391 1 98.75 474 ILE B C 1
ATOM 9186 O O . ILE B 1 474 ? 17.25 -6.477 -3.982 1 98.75 474 ILE B O 1
ATOM 9190 N N . VAL B 1 475 ? 18.031 -7.852 -5.523 1 98.88 475 VAL B N 1
ATOM 9191 C CA . VAL B 1 475 ? 16.812 -7.867 -6.324 1 98.88 475 VAL B CA 1
ATOM 9192 C C . VAL B 1 475 ? 16.031 -9.156 -6.051 1 98.88 475 VAL B C 1
ATOM 9194 O O . VAL B 1 475 ? 16.594 -10.25 -6.109 1 98.88 475 VAL B O 1
ATOM 9197 N N . ILE B 1 476 ? 14.781 -9.062 -5.688 1 98.88 476 ILE B N 1
ATOM 9198 C CA . ILE B 1 476 ? 13.875 -10.18 -5.48 1 98.88 476 ILE B CA 1
ATOM 9199 C C . ILE B 1 476 ? 12.727 -10.109 -6.48 1 98.88 476 ILE B C 1
ATOM 9201 O O . ILE B 1 476 ? 12.102 -9.062 -6.648 1 98.88 476 ILE B O 1
ATOM 9205 N N . THR B 1 477 ? 12.406 -11.172 -7.121 1 98.56 477 THR B N 1
ATOM 9206 C CA . THR B 1 477 ? 11.352 -11.141 -8.133 1 98.56 477 THR B CA 1
ATOM 9207 C C . THR B 1 477 ? 10.219 -12.102 -7.758 1 98.56 477 THR B C 1
ATOM 9209 O O . THR B 1 477 ? 10.469 -13.188 -7.23 1 98.56 477 THR B O 1
ATOM 9212 N N . HIS B 1 478 ? 9 -11.695 -7.914 1 98.19 478 HIS B N 1
ATOM 9213 C CA . HIS B 1 478 ? 7.785 -12.492 -7.941 1 98.19 478 HIS B CA 1
ATOM 9214 C C . HIS B 1 478 ? 7.258 -12.641 -9.367 1 98.19 478 HIS B C 1
ATOM 9216 O O . HIS B 1 478 ? 6.523 -11.781 -9.852 1 98.19 478 HIS B O 1
ATOM 9222 N N . SER B 1 479 ? 7.59 -13.766 -10.016 1 96.44 479 SER B N 1
ATOM 9223 C CA . SER B 1 479 ? 7.32 -13.867 -11.445 1 96.44 479 SER B CA 1
ATOM 9224 C C . SER B 1 479 ? 6.754 -15.242 -11.805 1 96.44 479 SER B C 1
ATOM 9226 O O . SER B 1 479 ? 6.867 -16.188 -11.023 1 96.44 479 SER B O 1
ATOM 9228 N N . SER B 1 480 ? 6.207 -15.344 -12.945 1 93.19 480 SER B N 1
ATOM 9229 C CA . SER B 1 480 ? 5.531 -16.531 -13.438 1 93.19 480 SER B CA 1
ATOM 9230 C C . SER B 1 480 ? 6.527 -17.547 -13.992 1 93.19 480 SER B C 1
ATOM 9232 O O . SER B 1 480 ? 6.152 -18.672 -14.352 1 93.19 480 SER B O 1
ATOM 9234 N N . GLY B 1 481 ? 7.766 -17.172 -14.016 1 90.94 481 GLY B N 1
ATOM 9235 C CA . GLY B 1 481 ? 8.75 -18.047 -14.633 1 90.94 481 GLY B CA 1
ATOM 9236 C C . GLY B 1 481 ? 9.914 -17.297 -15.258 1 90.94 481 GLY B C 1
ATOM 9237 O O . GLY B 1 481 ? 10.555 -16.484 -14.602 1 90.94 481 GLY B O 1
ATOM 9238 N N . ILE B 1 482 ? 10.031 -17.5 -16.578 1 92.81 482 ILE B N 1
ATOM 9239 C CA . ILE B 1 482 ? 11.234 -17.062 -17.281 1 92.81 482 ILE B CA 1
ATOM 9240 C C . ILE B 1 482 ? 11.148 -15.562 -17.578 1 92.81 482 ILE B C 1
ATOM 9242 O O . ILE B 1 482 ? 10.203 -15.102 -18.234 1 92.81 482 ILE B O 1
ATOM 9246 N N . ASN B 1 483 ? 12.078 -14.828 -17.141 1 97 483 ASN B N 1
ATOM 9247 C CA . ASN B 1 483 ? 12.344 -13.43 -17.484 1 97 483 ASN B CA 1
ATOM 9248 C C . ASN B 1 483 ? 13.812 -13.211 -17.844 1 97 483 ASN B C 1
ATOM 9250 O O . ASN B 1 483 ? 14.695 -13.891 -17.312 1 97 483 ASN B O 1
ATOM 9254 N N . THR B 1 484 ? 13.992 -12.336 -18.844 1 97.44 484 THR B N 1
ATOM 9255 C CA . THR B 1 484 ? 15.352 -11.805 -18.938 1 97.44 484 THR B CA 1
ATOM 9256 C C . THR B 1 484 ? 15.656 -10.891 -17.75 1 97.44 484 THR B C 1
ATOM 9258 O O . THR B 1 484 ? 14.75 -10.273 -17.188 1 97.44 484 THR B O 1
ATOM 9261 N N . LEU B 1 485 ? 16.875 -10.922 -17.328 1 98 485 LEU B N 1
ATOM 9262 C CA . LEU B 1 485 ? 17.328 -10.102 -16.219 1 98 485 LEU B CA 1
ATOM 9263 C C . LEU B 1 485 ? 18.453 -9.164 -16.641 1 98 485 LEU B C 1
ATOM 9265 O O . LEU B 1 485 ? 19.594 -9.336 -16.234 1 98 485 LEU B O 1
ATOM 9269 N N . PRO B 1 486 ? 18.094 -8.133 -17.344 1 97.19 486 PRO B N 1
ATOM 9270 C CA . PRO B 1 486 ? 19.141 -7.266 -17.922 1 97.19 486 PRO B CA 1
ATOM 9271 C C . PRO B 1 486 ? 20.047 -6.66 -16.844 1 97.19 486 PRO B C 1
ATOM 9273 O O . PRO B 1 486 ? 21.172 -6.266 -17.141 1 97.19 486 PRO B O 1
ATOM 9276 N N . PHE B 1 487 ? 19.672 -6.652 -15.633 1 97.25 487 PHE B N 1
ATOM 9277 C CA . PHE B 1 487 ? 20.406 -6.023 -14.547 1 97.25 487 PHE B CA 1
ATOM 9278 C C . PHE B 1 487 ? 21.344 -7.027 -13.875 1 97.25 487 PHE B C 1
ATOM 9280 O O . PHE B 1 487 ? 22.078 -6.68 -12.953 1 97.25 487 PHE B O 1
ATOM 9287 N N . ALA B 1 488 ? 21.375 -8.281 -14.273 1 97.38 488 ALA B N 1
ATOM 9288 C CA . ALA B 1 488 ? 22.109 -9.336 -13.594 1 97.38 488 ALA B CA 1
ATOM 9289 C C . ALA B 1 488 ? 23.609 -9.062 -13.617 1 97.38 488 ALA B C 1
ATOM 9291 O O . ALA B 1 488 ? 24.344 -9.477 -12.711 1 97.38 488 ALA B O 1
ATOM 9292 N N . GLN B 1 489 ? 24.078 -8.375 -14.594 1 94.38 489 GLN B N 1
ATOM 9293 C CA . GLN B 1 489 ? 25.516 -8.109 -14.727 1 94.38 489 GLN B CA 1
ATOM 9294 C C . GLN B 1 489 ? 25.875 -6.738 -14.164 1 94.38 489 GLN B C 1
ATOM 9296 O O . GLN B 1 489 ? 27.031 -6.344 -14.18 1 94.38 489 GLN B O 1
ATOM 9301 N N . ASN B 1 490 ? 24.891 -5.969 -13.719 1 96.06 490 ASN B N 1
ATOM 9302 C CA . ASN B 1 490 ? 25.156 -4.707 -13.039 1 96.06 490 ASN B CA 1
ATOM 9303 C C . ASN B 1 490 ? 26.016 -4.918 -11.797 1 96.06 490 ASN B C 1
ATOM 9305 O O . ASN B 1 490 ? 25.625 -5.648 -10.883 1 96.06 490 ASN B O 1
ATOM 9309 N N . PRO B 1 491 ? 27.203 -4.344 -11.742 1 95.44 491 PRO B N 1
ATOM 9310 C CA . PRO B 1 491 ? 28.109 -4.598 -10.633 1 95.44 491 PRO B CA 1
ATOM 9311 C C . PRO B 1 491 ? 27.562 -4.125 -9.289 1 95.44 491 PRO B C 1
ATOM 9313 O O . PRO B 1 491 ? 28.031 -4.551 -8.234 1 95.44 491 PRO B O 1
ATOM 9316 N N . ASN B 1 492 ? 26.547 -3.238 -9.336 1 95.88 492 ASN B N 1
ATOM 9317 C CA . ASN B 1 492 ? 25.938 -2.736 -8.102 1 95.88 492 ASN B CA 1
ATOM 9318 C C . ASN B 1 492 ? 24.812 -3.631 -7.621 1 95.88 492 ASN B C 1
ATOM 9320 O O . ASN B 1 492 ? 24.188 -3.357 -6.59 1 95.88 492 ASN B O 1
ATOM 9324 N N . VAL B 1 493 ? 24.484 -4.617 -8.391 1 98 493 VAL B N 1
ATOM 9325 C CA . VAL B 1 493 ? 23.547 -5.648 -7.953 1 98 493 VAL B CA 1
ATOM 9326 C C . VAL B 1 493 ? 24.312 -6.828 -7.355 1 98 493 VAL B C 1
ATOM 9328 O O . VAL B 1 493 ? 24.969 -7.578 -8.078 1 98 493 VAL B O 1
ATOM 9331 N N . SER B 1 494 ? 24.141 -7.008 -6.113 1 98 494 SER B N 1
ATOM 9332 C CA . SER B 1 494 ? 25.016 -7.938 -5.406 1 98 494 SER B CA 1
ATOM 9333 C C . SER B 1 494 ? 24.359 -9.305 -5.242 1 98 494 SER B C 1
ATOM 9335 O O . SER B 1 494 ? 25.047 -10.312 -5.086 1 98 494 SER B O 1
ATOM 9337 N N . ALA B 1 495 ? 23.047 -9.328 -5.25 1 98.69 495 ALA B N 1
ATOM 9338 C CA . ALA B 1 495 ? 22.344 -10.602 -5.145 1 98.69 495 ALA B CA 1
ATOM 9339 C C . ALA B 1 495 ? 21.031 -10.562 -5.918 1 98.69 495 ALA B C 1
ATOM 9341 O O . ALA B 1 495 ? 20.438 -9.5 -6.109 1 98.69 495 ALA B O 1
ATOM 9342 N N . ILE B 1 496 ? 20.594 -11.641 -6.383 1 98.88 496 ILE B N 1
ATOM 9343 C CA . ILE B 1 496 ? 19.312 -11.82 -7.082 1 98.88 496 ILE B CA 1
ATOM 9344 C C . ILE B 1 496 ? 18.625 -13.086 -6.582 1 98.88 496 ILE B C 1
ATOM 9346 O O . ILE B 1 496 ? 19.234 -14.156 -6.539 1 98.88 496 ILE B O 1
ATOM 9350 N N . LEU B 1 497 ? 17.422 -12.953 -6.137 1 98.88 497 LEU B N 1
ATOM 9351 C CA . LEU B 1 497 ? 16.594 -14.07 -5.715 1 98.88 497 LEU B CA 1
ATOM 9352 C C . LEU B 1 497 ? 15.328 -14.156 -6.555 1 98.88 497 LEU B C 1
ATOM 9354 O O . LEU B 1 497 ? 14.719 -13.133 -6.875 1 98.88 497 LEU B O 1
ATOM 9358 N N . LEU B 1 498 ? 14.914 -15.336 -6.938 1 98.88 498 LEU B N 1
ATOM 9359 C CA . LEU B 1 498 ? 13.633 -15.602 -7.574 1 98.88 498 LEU B CA 1
ATOM 9360 C C . LEU B 1 498 ? 12.688 -16.312 -6.609 1 98.88 498 LEU B C 1
ATOM 9362 O O . LEU B 1 498 ? 12.945 -17.453 -6.207 1 98.88 498 LEU B O 1
ATOM 9366 N N . ALA B 1 499 ? 11.602 -15.648 -6.297 1 98.69 499 ALA B N 1
ATOM 9367 C CA . ALA B 1 499 ? 10.625 -16.234 -5.379 1 98.69 499 ALA B CA 1
ATOM 9368 C C . ALA B 1 499 ? 9.414 -16.766 -6.137 1 98.69 499 ALA B C 1
ATOM 9370 O O . ALA B 1 499 ? 8.586 -17.484 -5.566 1 98.69 499 ALA B O 1
ATOM 9371 N N . HIS B 1 500 ? 9.297 -16.406 -7.414 1 98.56 500 HIS B N 1
ATOM 9372 C CA . HIS B 1 500 ? 8.164 -16.812 -8.242 1 98.56 500 HIS B CA 1
ATOM 9373 C C . HIS B 1 500 ? 6.84 -16.422 -7.594 1 98.56 500 HIS B C 1
ATOM 9375 O O . HIS B 1 500 ? 6.629 -15.25 -7.25 1 98.56 500 HIS B O 1
ATOM 9381 N N . TYR B 1 501 ? 5.805 -17.375 -7.547 1 98.06 501 TYR B N 1
ATOM 9382 C CA . TYR B 1 501 ? 4.523 -17.188 -6.879 1 98.06 501 TYR B CA 1
ATOM 9383 C C . TYR B 1 501 ? 4.445 -18.031 -5.609 1 98.06 501 TYR B C 1
ATOM 9385 O O . TYR B 1 501 ? 3.904 -19.141 -5.621 1 98.06 501 TYR B O 1
ATOM 9393 N N . PRO B 1 502 ? 4.855 -17.5 -4.492 1 98.44 502 PRO B N 1
ATOM 9394 C CA . PRO B 1 502 ? 5.145 -18.312 -3.307 1 98.44 502 PRO B CA 1
ATOM 9395 C C . PRO B 1 502 ? 3.9 -18.578 -2.461 1 98.44 502 PRO B C 1
ATOM 9397 O O . PRO B 1 502 ? 3.973 -19.312 -1.464 1 98.44 502 PRO B O 1
ATOM 9400 N N . GLY B 1 503 ? 2.736 -18.016 -2.799 1 98.06 503 GLY B N 1
ATOM 9401 C CA . GLY B 1 503 ? 1.545 -18.172 -1.982 1 98.06 503 GLY B CA 1
ATOM 9402 C C . GLY B 1 503 ? 1.395 -17.094 -0.923 1 98.06 503 GLY B C 1
ATOM 9403 O O . GLY B 1 503 ? 2.145 -16.125 -0.913 1 98.06 503 GLY B O 1
ATOM 9404 N N . GLN B 1 504 ? 0.446 -17.281 -0.014 1 98.12 504 GLN B N 1
ATOM 9405 C CA . GLN B 1 504 ? -0.069 -16.219 0.846 1 98.12 504 GLN B CA 1
ATOM 9406 C C . GLN B 1 504 ? 0.967 -15.812 1.888 1 98.12 504 GLN B C 1
ATOM 9408 O O . GLN B 1 504 ? 0.814 -14.781 2.545 1 98.12 504 GLN B O 1
ATOM 9413 N N . GLU B 1 505 ? 2.055 -16.578 2.076 1 98.62 505 GLU B N 1
ATOM 9414 C CA . GLU B 1 505 ? 3.098 -16.25 3.047 1 98.62 505 GLU B CA 1
ATOM 9415 C C . GLU B 1 505 ? 4.316 -15.633 2.369 1 98.62 505 GLU B C 1
ATOM 9417 O O . GLU B 1 505 ? 5.434 -15.727 2.883 1 98.62 505 GLU B O 1
ATOM 9422 N N . SER B 1 506 ? 4.105 -14.969 1.221 1 98.25 506 SER B N 1
ATOM 9423 C CA . SER B 1 506 ? 5.152 -14.406 0.374 1 98.25 506 SER B CA 1
ATOM 9424 C C . SER B 1 506 ? 6.191 -13.656 1.202 1 98.25 506 SER B C 1
ATOM 9426 O O . SER B 1 506 ? 7.391 -13.914 1.085 1 98.25 506 SER B O 1
ATOM 9428 N N . GLY B 1 507 ? 5.73 -12.742 2.088 1 98.81 507 GLY B N 1
ATOM 9429 C CA . GLY B 1 507 ? 6.629 -11.938 2.898 1 98.81 507 GLY B CA 1
ATOM 9430 C C . GLY B 1 507 ? 7.438 -12.758 3.887 1 98.81 507 GLY B C 1
ATOM 9431 O O . GLY B 1 507 ? 8.664 -12.625 3.957 1 98.81 507 GLY B O 1
ATOM 9432 N N . ASN B 1 508 ? 6.828 -13.633 4.629 1 98.81 508 ASN B N 1
ATOM 9433 C CA . ASN B 1 508 ? 7.516 -14.438 5.633 1 98.81 508 ASN B CA 1
ATOM 9434 C C . ASN B 1 508 ? 8.547 -15.367 4.996 1 98.81 508 ASN B C 1
ATOM 9436 O O . ASN B 1 508 ? 9.641 -15.547 5.531 1 98.81 508 ASN B O 1
ATOM 9440 N N . SER B 1 509 ? 8.188 -15.953 3.857 1 98.88 509 SER B N 1
ATOM 9441 C CA . SER B 1 509 ? 9.086 -16.891 3.184 1 98.88 509 SER B CA 1
ATOM 9442 C C . SER B 1 509 ? 10.375 -16.203 2.746 1 98.88 509 SER B C 1
ATOM 9444 O O . SER B 1 509 ? 11.469 -16.734 2.93 1 98.88 509 SER B O 1
ATOM 9446 N N . ILE B 1 510 ? 10.242 -15.023 2.15 1 98.88 510 ILE B N 1
ATOM 9447 C CA . ILE B 1 510 ? 11.422 -14.359 1.61 1 98.88 510 ILE B CA 1
ATOM 9448 C C . ILE B 1 510 ? 12.297 -13.852 2.754 1 98.88 510 ILE B C 1
ATOM 9450 O O . ILE B 1 510 ? 13.523 -13.852 2.648 1 98.88 510 ILE B O 1
ATOM 9454 N N . VAL B 1 511 ? 11.703 -13.375 3.871 1 98.88 511 VAL B N 1
ATOM 9455 C CA . VAL B 1 511 ? 12.438 -12.891 5.031 1 98.88 511 VAL B CA 1
ATOM 9456 C C . VAL B 1 511 ? 13.234 -14.039 5.648 1 98.88 511 VAL B C 1
ATOM 9458 O O . VAL B 1 511 ? 14.367 -13.852 6.098 1 98.88 511 VAL B O 1
ATOM 9461 N N . ASP B 1 512 ? 12.648 -15.273 5.684 1 98.81 512 ASP B N 1
ATOM 9462 C CA . ASP B 1 512 ? 13.359 -16.438 6.188 1 98.81 512 ASP B CA 1
ATOM 9463 C C . ASP B 1 512 ? 14.664 -16.656 5.418 1 98.81 512 ASP B C 1
ATOM 9465 O O . ASP B 1 512 ? 15.688 -17.016 6.008 1 98.81 512 ASP B O 1
ATOM 9469 N N . VAL B 1 513 ? 14.586 -16.469 4.148 1 98.88 513 VAL B N 1
ATOM 9470 C CA . VAL B 1 513 ? 15.75 -16.703 3.301 1 98.88 513 VAL B CA 1
ATOM 9471 C C . VAL B 1 513 ? 16.734 -15.555 3.434 1 98.88 513 VAL B C 1
ATOM 9473 O O . VAL B 1 513 ? 17.938 -15.773 3.609 1 98.88 513 VAL B O 1
ATOM 9476 N N . LEU B 1 514 ? 16.25 -14.32 3.373 1 98.88 514 LEU B N 1
ATOM 9477 C CA . LEU B 1 514 ? 17.109 -13.141 3.412 1 98.88 514 LEU B CA 1
ATOM 9478 C C . LEU B 1 514 ? 17.953 -13.125 4.676 1 98.88 514 LEU B C 1
ATOM 9480 O O . LEU B 1 514 ? 19.141 -12.766 4.633 1 98.88 514 LEU B O 1
ATOM 9484 N N . PHE B 1 515 ? 17.406 -13.531 5.77 1 98.62 515 PHE B N 1
ATOM 9485 C CA . PHE B 1 515 ? 18.094 -13.414 7.047 1 98.62 515 PHE B CA 1
ATOM 9486 C C . PHE B 1 515 ? 18.766 -14.727 7.422 1 98.62 515 PHE B C 1
ATOM 9488 O O . PHE B 1 515 ? 19.438 -14.812 8.453 1 98.62 515 PHE B O 1
ATOM 9495 N N . GLY B 1 516 ? 18.594 -15.836 6.66 1 98.44 516 GLY B N 1
ATOM 9496 C CA . GLY B 1 516 ? 19.328 -17.078 6.836 1 98.44 516 GLY B CA 1
ATOM 9497 C C . GLY B 1 516 ? 18.656 -18.031 7.812 1 98.44 516 GLY B C 1
ATOM 9498 O O . GLY B 1 516 ? 19.266 -19.031 8.211 1 98.44 516 GLY B O 1
ATOM 9499 N N . ASP B 1 517 ? 17.422 -17.625 8.242 1 98.12 517 ASP B N 1
ATOM 9500 C CA . ASP B 1 517 ? 16.672 -18.609 9 1 98.12 517 ASP B CA 1
ATOM 9501 C C . ASP B 1 517 ? 16.5 -19.906 8.211 1 98.12 517 ASP B C 1
ATOM 9503 O O . ASP B 1 517 ? 16.469 -21 8.781 1 98.12 517 ASP B O 1
ATOM 9507 N N . VAL B 1 518 ? 16.375 -19.766 6.898 1 98.38 518 VAL B N 1
ATOM 9508 C CA . VAL B 1 518 ? 16.375 -20.875 5.953 1 98.38 518 VAL B CA 1
ATOM 9509 C C . VAL B 1 518 ? 17.5 -20.688 4.941 1 98.38 518 VAL B C 1
ATOM 9511 O O . VAL B 1 518 ? 17.641 -19.625 4.34 1 98.38 518 VAL B O 1
ATOM 9514 N N . ASN B 1 519 ? 18.391 -21.703 4.844 1 98.69 519 ASN B N 1
ATOM 9515 C CA . ASN B 1 519 ? 19.391 -21.75 3.785 1 98.69 519 ASN B CA 1
ATOM 9516 C C . ASN B 1 519 ? 18.75 -22.047 2.428 1 98.69 519 ASN B C 1
ATOM 9518 O O . ASN B 1 519 ? 18.094 -23.078 2.254 1 98.69 519 ASN B O 1
ATOM 9522 N N . PRO B 1 520 ? 18.875 -21.094 1.508 1 98.69 520 PRO B N 1
ATOM 9523 C CA . PRO B 1 520 ? 18.25 -21.344 0.216 1 98.69 520 PRO B CA 1
ATOM 9524 C C . PRO B 1 520 ? 18.719 -22.656 -0.416 1 98.69 520 PRO B C 1
ATOM 9526 O O . PRO B 1 520 ? 19.891 -23 -0.346 1 98.69 520 PRO B O 1
ATOM 9529 N N . SER B 1 521 ? 17.781 -23.375 -0.981 1 98.56 521 SER B N 1
ATOM 9530 C CA . SER B 1 521 ? 18.078 -24.656 -1.6 1 98.56 521 SER B CA 1
ATOM 9531 C C . SER B 1 521 ? 17.328 -24.828 -2.916 1 98.56 521 SER B C 1
ATOM 9533 O O . SER B 1 521 ? 17.391 -25.875 -3.549 1 98.56 521 SER B O 1
ATOM 9535 N N . GLY B 1 522 ? 16.5 -23.828 -3.295 1 98.75 522 GLY B N 1
ATOM 9536 C CA . GLY B 1 522 ? 15.789 -23.906 -4.566 1 98.75 522 GLY B CA 1
ATOM 9537 C C . GLY B 1 522 ? 16.719 -23.922 -5.762 1 98.75 522 GLY B C 1
ATOM 9538 O O . GLY B 1 522 ? 17.812 -23.359 -5.719 1 98.75 522 GLY B O 1
ATOM 9539 N N . LYS B 1 523 ? 16.344 -24.594 -6.809 1 98.88 523 LYS B N 1
ATOM 9540 C CA . LYS B 1 523 ? 17.062 -24.609 -8.086 1 98.88 523 LYS B CA 1
ATOM 9541 C C . LYS B 1 523 ? 16.125 -24.234 -9.234 1 98.88 523 LYS B C 1
ATOM 9543 O O . LYS B 1 523 ? 14.922 -24.484 -9.18 1 98.88 523 LYS B O 1
ATOM 9548 N N . LEU B 1 524 ? 16.672 -23.656 -10.242 1 98.81 524 LEU B N 1
ATOM 9549 C CA . LEU B 1 524 ? 15.891 -23.266 -11.414 1 98.81 524 LEU B CA 1
ATOM 9550 C C . LEU B 1 524 ? 15.289 -24.5 -12.086 1 98.81 524 LEU B C 1
ATOM 9552 O O . LEU B 1 524 ? 16.016 -25.406 -12.492 1 98.81 524 LEU B O 1
ATOM 9556 N N . PRO B 1 525 ? 14 -24.484 -12.227 1 98.69 525 PRO B N 1
ATOM 9557 C CA . PRO B 1 525 ? 13.383 -25.547 -13.023 1 98.69 525 PRO B CA 1
ATOM 9558 C C . PRO B 1 525 ? 13.305 -25.203 -14.508 1 98.69 525 PRO B C 1
ATOM 9560 O O . PRO B 1 525 ? 12.562 -25.844 -15.258 1 98.69 525 PRO B O 1
ATOM 9563 N N . TYR B 1 526 ? 13.938 -24.188 -14.945 1 98.31 526 TYR B N 1
ATOM 9564 C CA . TYR B 1 526 ? 14.047 -23.703 -16.312 1 98.31 526 TYR B CA 1
ATOM 9565 C C . TYR B 1 526 ? 15.359 -22.953 -16.516 1 98.31 526 TYR B C 1
ATOM 9567 O O . TYR B 1 526 ? 16.094 -22.703 -15.555 1 98.31 526 TYR B O 1
ATOM 9575 N N . THR B 1 527 ? 15.656 -22.641 -17.75 1 98.25 527 THR B N 1
ATOM 9576 C CA . THR B 1 527 ? 16.859 -21.906 -18.109 1 98.25 527 THR B CA 1
ATOM 9577 C C . THR B 1 527 ? 16.562 -20.438 -18.312 1 98.25 527 THR B C 1
ATOM 9579 O O . THR B 1 527 ? 15.5 -20.078 -18.844 1 98.25 527 THR B O 1
ATOM 9582 N N . ILE B 1 528 ? 17.391 -19.547 -17.859 1 98.31 528 ILE B N 1
ATOM 9583 C CA . ILE B 1 528 ? 17.234 -18.125 -18.094 1 98.31 528 ILE B CA 1
ATOM 9584 C C . ILE B 1 528 ? 18.219 -17.672 -19.172 1 98.31 528 ILE B C 1
ATOM 9586 O O . ILE B 1 528 ? 19.438 -17.812 -19 1 98.31 528 ILE B O 1
ATOM 9590 N N . PRO B 1 529 ? 17.734 -17.094 -20.234 1 97.44 529 PRO B N 1
ATOM 9591 C CA . PRO B 1 529 ? 18.609 -16.672 -21.312 1 97.44 529 PRO B CA 1
ATOM 9592 C C . PRO B 1 529 ? 19.281 -15.32 -21.062 1 97.44 529 PRO B C 1
ATOM 9594 O O . PRO B 1 529 ? 18.766 -14.523 -20.266 1 97.44 529 PRO B O 1
ATOM 9597 N N . VAL B 1 530 ? 20.406 -15.109 -21.75 1 96.69 530 VAL B N 1
ATOM 9598 C CA . VAL B 1 530 ? 20.969 -13.766 -21.781 1 96.69 530 VAL B CA 1
ATOM 9599 C C . VAL B 1 530 ? 20.125 -12.867 -22.672 1 96.69 530 VAL B C 1
ATOM 9601 O O . VAL B 1 530 ? 19.703 -11.781 -22.266 1 96.69 530 VAL B O 1
ATOM 9604 N N . HIS B 1 531 ? 19.844 -13.398 -23.875 1 95.31 531 HIS B N 1
ATOM 9605 C CA . HIS B 1 531 ? 19.031 -12.672 -24.844 1 95.31 531 HIS B CA 1
ATOM 9606 C C . HIS B 1 531 ? 17.734 -13.422 -25.156 1 95.31 531 HIS B C 1
ATOM 9608 O O . HIS B 1 531 ? 17.734 -14.656 -25.203 1 95.31 531 HIS B O 1
ATOM 9614 N N . GLU B 1 532 ? 16.75 -12.719 -25.359 1 94.06 532 GLU B N 1
ATOM 9615 C CA . GLU B 1 532 ? 15.445 -13.312 -25.672 1 94.06 532 GLU B CA 1
ATOM 9616 C C . GLU B 1 532 ? 15.547 -14.25 -26.859 1 94.06 532 GLU B C 1
ATOM 9618 O O . GLU B 1 532 ? 14.875 -15.281 -26.906 1 94.06 532 GLU B O 1
ATOM 9623 N N . SER B 1 533 ? 16.375 -13.914 -27.797 1 93.75 533 SER B N 1
ATOM 9624 C CA . SER B 1 533 ? 16.5 -14.664 -29.047 1 93.75 533 SER B CA 1
ATOM 9625 C C . SER B 1 533 ? 17.094 -16.047 -28.797 1 93.75 533 SER B C 1
ATOM 9627 O O . SER B 1 533 ? 16.953 -16.938 -29.641 1 93.75 533 SER B O 1
ATOM 9629 N N . ASP B 1 534 ? 17.688 -16.266 -27.656 1 93.06 534 ASP B N 1
ATOM 9630 C CA . ASP B 1 534 ? 18.344 -17.531 -27.359 1 93.06 534 ASP B CA 1
ATOM 9631 C C . ASP B 1 534 ? 17.312 -18.641 -27.156 1 93.06 534 ASP B C 1
ATOM 9633 O O . ASP B 1 534 ? 17.625 -19.828 -27.312 1 93.06 534 ASP B O 1
ATOM 9637 N N . MET B 1 535 ? 16.141 -18.344 -26.844 1 91.88 535 MET B N 1
ATOM 9638 C CA . MET B 1 535 ? 15.164 -19.391 -26.547 1 91.88 535 MET B CA 1
ATOM 9639 C C . MET B 1 535 ? 13.797 -19.031 -27.109 1 91.88 535 MET B C 1
ATOM 9641 O O . MET B 1 535 ? 12.82 -19.766 -26.906 1 91.88 535 MET B O 1
ATOM 9645 N N . HIS B 1 536 ? 13.773 -17.969 -27.875 1 87.56 536 HIS B N 1
ATOM 9646 C CA . HIS B 1 536 ? 12.469 -17.453 -28.297 1 87.56 536 HIS B CA 1
ATOM 9647 C C . HIS B 1 536 ? 11.828 -18.375 -29.328 1 87.56 536 HIS B C 1
ATOM 9649 O O . HIS B 1 536 ? 12.391 -18.609 -30.406 1 87.56 536 HIS B O 1
ATOM 9655 N N . ILE B 1 537 ? 10.773 -19 -28.953 1 92.69 537 ILE B N 1
ATOM 9656 C CA . ILE B 1 537 ? 9.781 -19.609 -29.828 1 92.69 537 ILE B CA 1
ATOM 9657 C C . ILE B 1 537 ? 8.508 -18.781 -29.828 1 92.69 537 ILE B C 1
ATOM 9659 O O . ILE B 1 537 ? 7.809 -18.703 -28.812 1 92.69 537 ILE B O 1
ATOM 9663 N N . PRO B 1 538 ? 8.195 -18.156 -30.891 1 91.81 538 PRO B N 1
ATOM 9664 C CA . PRO B 1 538 ? 7.113 -17.172 -30.875 1 91.81 538 PRO B CA 1
ATOM 9665 C C . PRO B 1 538 ? 5.746 -17.797 -30.609 1 91.81 538 PRO B C 1
ATOM 9667 O O . PRO B 1 538 ? 5.457 -18.891 -31.094 1 91.81 538 PRO B O 1
ATOM 9670 N N . VAL B 1 539 ? 4.992 -17.156 -29.766 1 96 539 VAL B N 1
ATOM 9671 C CA . VAL B 1 539 ? 3.561 -17.422 -29.688 1 96 539 VAL B CA 1
ATOM 9672 C C . VAL B 1 539 ? 2.893 -17.047 -31.016 1 96 539 VAL B C 1
ATOM 9674 O O . VAL B 1 539 ? 3.041 -15.914 -31.484 1 96 539 VAL B O 1
ATOM 9677 N N . VAL B 1 540 ? 2.244 -17.953 -31.625 1 96.25 540 VAL B N 1
ATOM 9678 C CA . VAL B 1 540 ? 1.541 -17.641 -32.875 1 96.25 540 VAL B CA 1
ATOM 9679 C C . VAL B 1 540 ? 0.427 -16.641 -32.594 1 96.25 540 VAL B C 1
ATOM 9681 O O . VAL B 1 540 ? -0.403 -16.844 -31.719 1 96.25 540 VAL B O 1
ATOM 9684 N N . ASN B 1 541 ? 0.471 -15.609 -33.281 1 94.81 541 ASN B N 1
ATOM 9685 C CA . ASN B 1 541 ? -0.516 -14.539 -33.188 1 94.81 541 ASN B CA 1
ATOM 9686 C C . ASN B 1 541 ? -0.838 -13.93 -34.531 1 94.81 541 ASN B C 1
ATOM 9688 O O . ASN B 1 541 ? -0.081 -13.102 -35.031 1 94.81 541 ASN B O 1
ATOM 9692 N N . LEU B 1 542 ? -1.942 -14.258 -35.062 1 92.62 542 LEU B N 1
ATOM 9693 C CA . LEU B 1 542 ? -2.326 -13.805 -36.375 1 92.62 542 LEU B CA 1
ATOM 9694 C C . LEU B 1 542 ? -3.293 -12.625 -36.281 1 92.62 542 LEU B C 1
ATOM 9696 O O . LEU B 1 542 ? -4.18 -12.609 -35.438 1 92.62 542 LEU B O 1
ATOM 9700 N N . SER B 1 543 ? -3.098 -11.695 -37.188 1 87.81 543 SER B N 1
ATOM 9701 C CA . SER B 1 543 ? -4.074 -10.625 -37.344 1 87.81 543 SER B CA 1
ATOM 9702 C C . SER B 1 543 ? -5.309 -11.109 -38.094 1 87.81 543 SER B C 1
ATOM 9704 O O . SER B 1 543 ? -5.285 -12.172 -38.719 1 87.81 543 SER B O 1
ATOM 9706 N N . THR B 1 544 ? -6.273 -10.297 -37.969 1 83.62 544 THR B N 1
ATOM 9707 C CA . THR B 1 544 ? -7.484 -10.617 -38.719 1 83.62 544 THR B CA 1
ATOM 9708 C C . THR B 1 544 ? -7.188 -10.711 -40.219 1 83.62 544 THR B C 1
ATOM 9710 O O . THR B 1 544 ? -7.703 -11.602 -40.906 1 83.62 544 THR B O 1
ATOM 9713 N N . SER B 1 545 ? -6.402 -9.781 -40.75 1 84.31 545 SER B N 1
ATOM 9714 C CA . SER B 1 545 ? -6.047 -9.773 -42.188 1 84.31 545 SER B CA 1
ATOM 9715 C C . SER B 1 545 ? -5.281 -11.031 -42.562 1 84.31 545 SER B C 1
ATOM 9717 O O . SER B 1 545 ? -5.492 -11.586 -43.656 1 84.31 545 SER B O 1
ATOM 9719 N N . GLU B 1 546 ? -4.434 -11.508 -41.656 1 86.06 546 GLU B N 1
ATOM 9720 C CA . GLU B 1 546 ? -3.66 -12.719 -41.906 1 86.06 546 GLU B CA 1
ATOM 9721 C C . GLU B 1 546 ? -4.555 -13.953 -41.938 1 86.06 546 GLU B C 1
ATOM 9723 O O . GLU B 1 546 ? -4.355 -14.867 -42.719 1 86.06 546 GLU B O 1
ATOM 9728 N N . VAL B 1 547 ? -5.488 -14.023 -41.062 1 86.19 547 VAL B N 1
ATOM 9729 C CA . VAL B 1 547 ? -6.426 -15.133 -41 1 86.19 547 VAL B CA 1
ATOM 9730 C C . VAL B 1 547 ? -7.25 -15.203 -42.281 1 86.19 547 VAL B C 1
ATOM 9732 O O . VAL B 1 547 ? -7.469 -16.281 -42.812 1 86.19 547 VAL B O 1
ATOM 9735 N N . LEU B 1 548 ? -7.621 -14.008 -42.812 1 79.88 548 LEU B N 1
ATOM 9736 C CA . LEU B 1 548 ? -8.461 -13.938 -44.031 1 79.88 548 LEU B CA 1
ATOM 9737 C C . LEU B 1 548 ? -7.656 -14.266 -45.281 1 79.88 548 LEU B C 1
ATOM 9739 O O . LEU B 1 548 ? -8.203 -14.789 -46.25 1 79.88 548 LEU B O 1
ATOM 9743 N N . ALA B 1 549 ? -6.438 -13.812 -45.375 1 77.19 549 ALA B N 1
ATOM 9744 C CA . ALA B 1 549 ? -5.586 -14.055 -46.531 1 77.19 549 ALA B CA 1
ATOM 9745 C C . ALA B 1 549 ? -5.336 -15.555 -46.75 1 77.19 549 ALA B C 1
ATOM 9747 O O . ALA B 1 549 ? -5.102 -16 -47.844 1 77.19 549 ALA B O 1
ATOM 9748 N N . HIS B 1 550 ? -5.027 -16.219 -45.656 1 64 550 HIS B N 1
ATOM 9749 C CA . HIS B 1 550 ? -4.832 -17.656 -45.781 1 64 550 HIS B CA 1
ATOM 9750 C C . HIS B 1 550 ? -6.102 -18.344 -46.281 1 64 550 HIS B C 1
ATOM 9752 O O . HIS B 1 550 ? -6.242 -19.562 -46.156 1 64 550 HIS B O 1
ATOM 9758 N N . HIS B 1 551 ? -6.812 -17.672 -47.344 1 50.22 551 HIS B N 1
ATOM 9759 C CA . HIS B 1 551 ? -8.047 -18.125 -47.969 1 50.22 551 HIS B CA 1
ATOM 9760 C C . HIS B 1 551 ? -9.062 -18.594 -46.938 1 50.22 551 HIS B C 1
ATOM 9762 O O . HIS B 1 551 ? -9.391 -19.781 -46.875 1 50.22 551 HIS B O 1
ATOM 9768 N N . GLN B 1 552 ? -9.461 -17.672 -45.969 1 55.03 552 GLN B N 1
ATOM 9769 C CA . GLN B 1 552 ? -10.586 -17.812 -45.031 1 55.03 552 GLN B CA 1
ATOM 9770 C C . GLN B 1 552 ? -10.594 -19.203 -44.406 1 55.03 552 GLN B C 1
ATOM 9772 O O . GLN B 1 552 ? -11.656 -19.812 -44.219 1 55.03 552 GLN B O 1
ATOM 9777 N N . SER B 1 553 ? -9.477 -19.688 -44.281 1 71.44 553 SER B N 1
ATOM 9778 C CA . SER B 1 553 ? -9.492 -21.094 -43.906 1 71.44 553 SER B CA 1
ATOM 9779 C C . SER B 1 553 ? -9.742 -21.25 -42.406 1 71.44 553 SER B C 1
ATOM 9781 O O . SER B 1 553 ? -9.109 -20.562 -41.594 1 71.44 553 SER B O 1
ATOM 9783 N N . GLN B 1 554 ? -10.812 -21.781 -42.156 1 83.94 554 GLN B N 1
ATOM 9784 C CA . GLN B 1 554 ? -11.234 -22.188 -40.844 1 83.94 554 GLN B CA 1
ATOM 9785 C C . GLN B 1 554 ? -10.07 -22.812 -40.062 1 83.94 554 GLN B C 1
ATOM 9787 O O . GLN B 1 554 ? -10.062 -22.797 -38.812 1 83.94 554 GLN B O 1
ATOM 9792 N N . ASN B 1 555 ? -9.023 -23.047 -40.812 1 89.69 555 ASN B N 1
ATOM 9793 C CA . ASN B 1 555 ? -7.914 -23.781 -40.188 1 89.69 555 ASN B CA 1
ATOM 9794 C C . ASN B 1 555 ? -6.625 -22.953 -40.219 1 89.69 555 ASN B C 1
ATOM 9796 O O . ASN B 1 555 ? -5.527 -23.516 -40.25 1 89.69 555 ASN B O 1
ATOM 9800 N N . ALA B 1 556 ? -6.703 -21.672 -40.219 1 91.69 556 ALA B N 1
ATOM 9801 C CA . ALA B 1 556 ? -5.574 -20.766 -40.438 1 91.69 556 ALA B CA 1
ATOM 9802 C C . ALA B 1 556 ? -4.543 -20.891 -39.312 1 91.69 556 ALA B C 1
ATOM 9804 O O . ALA B 1 556 ? -3.346 -20.688 -39.531 1 91.69 556 ALA B O 1
ATOM 9805 N N . TRP B 1 557 ? -4.941 -21.219 -38.156 1 95.31 557 TRP B N 1
ATOM 9806 C CA . TRP B 1 557 ? -4.062 -21.188 -37 1 95.31 557 TRP B CA 1
ATOM 9807 C C . TRP B 1 557 ? -3.289 -22.484 -36.844 1 95.31 557 TRP B C 1
ATOM 9809 O O . TRP B 1 557 ? -3.855 -23.516 -36.469 1 95.31 557 TRP B O 1
ATOM 9819 N N . GLN B 1 558 ? -2.006 -22.406 -37.188 1 95.44 558 GLN B N 1
ATOM 9820 C CA . GLN B 1 558 ? -1.1 -23.562 -37.156 1 95.44 558 GLN B CA 1
ATOM 9821 C C . GLN B 1 558 ? 0.139 -23.25 -36.312 1 95.44 558 GLN B C 1
ATOM 9823 O O . GLN B 1 558 ? 0.802 -22.234 -36.5 1 95.44 558 GLN B O 1
ATOM 9828 N N . SER B 1 559 ? 0.407 -24.016 -35.406 1 96.94 559 SER B N 1
ATOM 9829 C CA . SER B 1 559 ? 1.646 -23.969 -34.625 1 96.94 559 SER B CA 1
ATOM 9830 C C . SER B 1 559 ? 2.496 -25.219 -34.844 1 96.94 559 SER B C 1
ATOM 9832 O O . SER B 1 559 ? 2.23 -26.266 -34.281 1 96.94 559 SER B O 1
ATOM 9834 N N . ASN B 1 560 ? 3.477 -25.062 -35.688 1 97.5 560 ASN B N 1
ATOM 9835 C CA . ASN B 1 560 ? 4.363 -26.172 -35.969 1 97.5 560 ASN B CA 1
ATOM 9836 C C . ASN B 1 560 ? 5.492 -26.297 -34.969 1 97.5 560 ASN B C 1
ATOM 9838 O O . ASN B 1 560 ? 6.223 -25.328 -34.719 1 97.5 560 ASN B O 1
ATOM 9842 N N . PHE B 1 561 ? 5.551 -27.438 -34.344 1 97.94 561 PHE B N 1
ATOM 9843 C CA . PHE B 1 561 ? 6.566 -27.688 -33.312 1 97.94 561 PHE B CA 1
ATOM 9844 C C . PHE B 1 561 ? 7.891 -28.078 -33.969 1 97.94 561 PHE B C 1
ATOM 9846 O O . PHE B 1 561 ? 8.359 -29.203 -33.781 1 97.94 561 PHE B O 1
ATOM 9853 N N . THR B 1 562 ? 8.523 -27.109 -34.562 1 96.81 562 THR B N 1
ATOM 9854 C CA . THR B 1 562 ? 9.688 -27.375 -35.406 1 96.81 562 THR B CA 1
ATOM 9855 C C . THR B 1 562 ? 10.938 -27.547 -34.562 1 96.81 562 THR B C 1
ATOM 9857 O O . THR B 1 562 ? 11.93 -28.125 -35 1 96.81 562 THR B O 1
ATOM 9860 N N . GLU B 1 563 ? 10.898 -27.062 -33.312 1 95.94 563 GLU B N 1
ATOM 9861 C CA . GLU B 1 563 ? 12.039 -27.203 -32.406 1 95.94 563 GLU B CA 1
ATOM 9862 C C . GLU B 1 563 ? 12.188 -28.625 -31.922 1 95.94 563 GLU B C 1
ATOM 9864 O O . GLU B 1 563 ? 13.234 -29 -31.375 1 95.94 563 GLU B O 1
ATOM 9869 N N . LYS B 1 564 ? 11.109 -29.438 -32.062 1 97.12 564 LYS B N 1
ATOM 9870 C CA . LYS B 1 564 ? 11.109 -30.828 -31.656 1 97.12 564 LYS B CA 1
ATOM 9871 C C . LYS B 1 564 ? 11.547 -30.969 -30.203 1 97.12 564 LYS B C 1
ATOM 9873 O O . LYS B 1 564 ? 10.992 -30.312 -29.312 1 97.12 564 LYS B O 1
ATOM 9878 N N . LEU B 1 565 ? 12.656 -31.703 -29.938 1 97.62 565 LEU B N 1
ATOM 9879 C CA . LEU B 1 565 ? 13.07 -31.969 -28.562 1 97.62 565 LEU B CA 1
ATOM 9880 C C . LEU B 1 565 ? 13.898 -30.828 -28.016 1 97.62 565 LEU B C 1
ATOM 9882 O O . LEU B 1 565 ? 14.258 -30.828 -26.828 1 97.62 565 LEU B O 1
ATOM 9886 N N . ALA B 1 566 ? 14.141 -29.766 -28.797 1 96.81 566 ALA B N 1
ATOM 9887 C CA . ALA B 1 566 ? 15.117 -28.734 -28.453 1 96.81 566 ALA B CA 1
ATOM 9888 C C . ALA B 1 566 ? 14.453 -27.578 -27.734 1 96.81 566 ALA B C 1
ATOM 9890 O O . ALA B 1 566 ? 14.523 -26.422 -28.172 1 96.81 566 ALA B O 1
ATOM 9891 N N . ILE B 1 567 ? 13.875 -27.828 -26.578 1 96.44 567 ILE B N 1
ATOM 9892 C CA . ILE B 1 567 ? 13.367 -26.75 -25.75 1 96.44 567 ILE B CA 1
ATOM 9893 C C . ILE B 1 567 ? 14.203 -26.625 -24.469 1 96.44 567 ILE B C 1
ATOM 9895 O O . ILE B 1 567 ? 14.82 -27.594 -24.047 1 96.44 567 ILE B O 1
ATOM 9899 N N . ASP B 1 568 ? 14.25 -25.422 -23.922 1 97.06 568 ASP B N 1
ATOM 9900 C CA . ASP B 1 568 ? 14.961 -25.125 -22.688 1 97.06 568 ASP B CA 1
ATOM 9901 C C . ASP B 1 568 ? 16.422 -25.562 -22.766 1 97.06 568 ASP B C 1
ATOM 9903 O O . ASP B 1 568 ? 17.109 -25.281 -23.766 1 97.06 568 ASP B O 1
ATOM 9907 N N . TYR B 1 569 ? 16.984 -26.203 -21.688 1 97.69 569 TYR B N 1
ATOM 9908 C CA . TYR B 1 569 ? 18.422 -26.469 -21.672 1 97.69 569 TYR B CA 1
ATOM 9909 C C . TYR B 1 569 ? 18.828 -27.375 -22.828 1 97.69 569 TYR B C 1
ATOM 9911 O O . TYR B 1 569 ? 19.969 -27.312 -23.297 1 97.69 569 TYR B O 1
ATOM 9919 N N . ARG B 1 570 ? 17.891 -28.219 -23.328 1 97.38 570 ARG B N 1
ATOM 9920 C CA . ARG B 1 570 ? 18.172 -29.078 -24.484 1 97.38 570 ARG B CA 1
ATOM 9921 C C . ARG B 1 570 ? 18.469 -28.234 -25.719 1 97.38 570 ARG B C 1
ATOM 9923 O O . ARG B 1 570 ? 19.406 -28.531 -26.469 1 97.38 570 ARG B O 1
ATOM 9930 N N . GLY B 1 571 ? 17.641 -27.203 -25.891 1 95.81 571 GLY B N 1
ATOM 9931 C CA . GLY B 1 571 ? 17.859 -26.297 -27 1 95.81 571 GLY B CA 1
ATOM 9932 C C . GLY B 1 571 ? 19.156 -25.516 -26.875 1 95.81 571 GLY B C 1
ATOM 9933 O O . GLY B 1 571 ? 19.875 -25.328 -27.875 1 95.81 571 GLY B O 1
ATOM 9934 N N . PHE B 1 572 ? 19.469 -25.078 -25.719 1 96.81 572 PHE B N 1
ATOM 9935 C CA . PHE B 1 572 ? 20.703 -24.328 -25.484 1 96.81 572 PHE B CA 1
ATOM 9936 C C . PHE B 1 572 ? 21.922 -25.203 -25.797 1 96.81 572 PHE B C 1
ATOM 9938 O O . PHE B 1 572 ? 22.859 -24.734 -26.453 1 96.81 572 PHE B O 1
ATOM 9945 N N . GLU B 1 573 ? 21.875 -26.422 -25.328 1 95.25 573 GLU B N 1
ATOM 9946 C CA . GLU B 1 573 ? 23 -27.344 -25.562 1 95.25 573 GLU B CA 1
ATOM 9947 C C . GLU B 1 573 ? 23.156 -27.656 -27.047 1 95.25 573 GLU B C 1
ATOM 9949 O O . GLU B 1 573 ? 24.266 -27.688 -27.562 1 95.25 573 GLU B O 1
ATOM 9954 N N . MET B 1 574 ? 22.062 -27.953 -27.656 1 93.56 574 MET B N 1
ATOM 9955 C CA . MET B 1 574 ? 22.094 -28.297 -29.078 1 93.56 574 MET B CA 1
ATOM 9956 C C . MET B 1 574 ? 22.609 -27.141 -29.922 1 93.56 574 MET B C 1
ATOM 9958 O O . MET B 1 574 ? 23.266 -27.344 -30.938 1 93.56 574 MET B O 1
ATOM 9962 N N . LYS B 1 575 ? 22.266 -25.906 -29.438 1 93.62 575 LYS B N 1
ATOM 9963 C CA . LYS B 1 575 ? 22.688 -24.719 -30.172 1 93.62 575 LYS B CA 1
ATOM 9964 C C . LYS B 1 575 ? 24.047 -24.219 -29.672 1 93.62 575 LYS B C 1
ATOM 9966 O O . LYS B 1 575 ? 24.625 -23.297 -30.25 1 93.62 575 LYS B O 1
ATOM 9971 N N . ASN B 1 576 ? 24.578 -24.781 -28.734 1 94.81 576 ASN B N 1
ATOM 9972 C CA . ASN B 1 576 ? 25.828 -24.375 -28.109 1 94.81 576 ASN B CA 1
ATOM 9973 C C . ASN B 1 576 ? 25.781 -22.922 -27.656 1 94.81 576 ASN B C 1
ATOM 9975 O O . ASN B 1 576 ? 26.656 -22.125 -27.984 1 94.81 576 ASN B O 1
ATOM 9979 N N . VAL B 1 577 ? 24.703 -22.562 -27.016 1 96.19 577 VAL B N 1
ATOM 9980 C CA . VAL B 1 577 ? 24.5 -21.219 -26.453 1 96.19 577 VAL B CA 1
ATOM 9981 C C . VAL B 1 577 ? 24.594 -21.281 -24.938 1 96.19 577 VAL B C 1
ATOM 9983 O O . VAL B 1 577 ? 24 -22.156 -24.297 1 96.19 577 VAL B O 1
ATOM 9986 N N . THR B 1 578 ? 25.391 -20.469 -24.359 1 96.75 578 THR B N 1
ATOM 9987 C CA . THR B 1 578 ? 25.516 -20.406 -22.906 1 96.75 578 THR B CA 1
ATOM 9988 C C . THR B 1 578 ? 24.422 -19.531 -22.297 1 96.75 578 THR B C 1
ATOM 9990 O O . THR B 1 578 ? 24.281 -18.359 -22.672 1 96.75 578 THR B O 1
ATOM 9993 N N . PRO B 1 579 ? 23.609 -20.047 -21.469 1 97.88 579 PRO B N 1
ATOM 9994 C CA . PRO B 1 579 ? 22.562 -19.234 -20.844 1 97.88 579 PRO B CA 1
ATOM 9995 C C . PRO B 1 579 ? 23.109 -18.312 -19.75 1 97.88 579 PRO B C 1
ATOM 9997 O O . PRO B 1 579 ? 24.266 -18.438 -19.359 1 97.88 579 PRO B O 1
ATOM 10000 N N . LEU B 1 580 ? 22.312 -17.328 -19.312 1 98.12 580 LEU B N 1
ATOM 10001 C CA . LEU B 1 580 ? 22.672 -16.5 -18.141 1 98.12 580 LEU B CA 1
ATOM 10002 C C . LEU B 1 580 ? 22.734 -17.359 -16.891 1 98.12 580 LEU B C 1
ATOM 10004 O O . LEU B 1 580 ? 23.703 -17.281 -16.141 1 98.12 580 LEU B O 1
ATOM 10008 N N . TYR B 1 581 ? 21.688 -18.109 -16.641 1 98.5 581 TYR B N 1
ATOM 10009 C CA . TYR B 1 581 ? 21.641 -19.141 -15.602 1 98.5 581 TYR B CA 1
ATOM 10010 C C . TYR B 1 581 ? 21.094 -20.453 -16.141 1 98.5 581 TYR B C 1
ATOM 10012 O O . TYR B 1 581 ? 20.047 -20.469 -16.797 1 98.5 581 TYR B O 1
ATOM 10020 N N . GLU B 1 582 ? 21.75 -21.531 -15.883 1 98.56 582 GLU B N 1
ATOM 10021 C CA . GLU B 1 582 ? 21.438 -22.812 -16.484 1 98.56 582 GLU B CA 1
ATOM 10022 C C . GLU B 1 582 ? 20.344 -23.531 -15.68 1 98.56 582 GLU B C 1
ATOM 10024 O O . GLU B 1 582 ? 20.109 -23.219 -14.516 1 98.56 582 GLU B O 1
ATOM 10029 N N . PHE B 1 583 ? 19.672 -24.5 -16.328 1 98.5 583 PHE B N 1
ATOM 10030 C CA . PHE B 1 583 ? 18.734 -25.391 -15.688 1 98.5 583 PHE B CA 1
ATOM 10031 C C . PHE B 1 583 ? 19.375 -26.094 -14.5 1 98.5 583 PHE B C 1
ATOM 10033 O O . PHE B 1 583 ? 20.469 -26.641 -14.609 1 98.5 583 PHE B O 1
ATOM 10040 N N . GLY B 1 584 ? 18.688 -25.984 -13.344 1 98.75 584 GLY B N 1
ATOM 10041 C CA . GLY B 1 584 ? 19.172 -26.641 -12.133 1 98.75 584 GLY B CA 1
ATOM 10042 C C . GLY B 1 584 ? 20.094 -25.75 -11.312 1 98.75 584 GLY B C 1
ATOM 10043 O O . GLY B 1 584 ? 20.562 -26.156 -10.242 1 98.75 584 GLY B O 1
ATOM 10044 N N . HIS B 1 585 ? 20.297 -24.531 -11.758 1 98.69 585 HIS B N 1
ATOM 10045 C CA . HIS B 1 585 ? 21.156 -23.594 -11.039 1 98.69 585 HIS B CA 1
ATOM 10046 C C . HIS B 1 585 ? 20.469 -23.078 -9.773 1 98.69 585 HIS B C 1
ATOM 10048 O O . HIS B 1 585 ? 19.25 -22.859 -9.766 1 98.69 585 HIS B O 1
ATOM 10054 N N . GLY B 1 586 ? 21.203 -22.781 -8.75 1 98.75 586 GLY B N 1
ATOM 10055 C CA . GLY B 1 586 ? 20.812 -22.172 -7.492 1 98.75 586 GLY B CA 1
ATOM 10056 C C . GLY B 1 586 ? 21.891 -22.25 -6.426 1 98.75 586 GLY B C 1
ATOM 10057 O O . GLY B 1 586 ? 22.484 -23.297 -6.207 1 98.75 586 GLY B O 1
ATOM 10058 N N . LEU B 1 587 ? 22.109 -21.141 -5.816 1 98.62 587 LEU B N 1
ATOM 10059 C CA . LEU B 1 587 ? 23.188 -21.047 -4.824 1 98.62 587 LEU B CA 1
ATOM 10060 C C . LEU B 1 587 ? 22.656 -21.391 -3.436 1 98.62 587 LEU B C 1
ATOM 10062 O O . LEU B 1 587 ? 21.484 -21.688 -3.264 1 98.62 587 LEU B O 1
ATOM 10066 N N . SER B 1 588 ? 23.531 -21.516 -2.529 1 98.5 588 SER B N 1
ATOM 10067 C CA . SER B 1 588 ? 23.312 -21.781 -1.113 1 98.5 588 SER B CA 1
ATOM 10068 C C . SER B 1 588 ? 24.266 -20.984 -0.239 1 98.5 588 SER B C 1
ATOM 10070 O O . SER B 1 588 ? 25.266 -20.453 -0.73 1 98.5 588 SER B O 1
ATOM 10072 N N . TYR B 1 589 ? 23.938 -20.828 1.039 1 98.38 589 TYR B N 1
ATOM 10073 C CA . TYR B 1 589 ? 24.828 -20.156 1.974 1 98.38 589 TYR B CA 1
ATOM 10074 C C . TYR B 1 589 ? 25.891 -21.125 2.498 1 98.38 589 TYR B C 1
ATOM 10076 O O . TYR B 1 589 ? 26.75 -20.734 3.307 1 98.38 589 TYR B O 1
ATOM 10084 N N . THR B 1 590 ? 25.875 -22.344 2.039 1 97.88 590 THR B N 1
ATOM 10085 C CA . THR B 1 590 ? 26.906 -23.328 2.248 1 97.88 590 THR B CA 1
ATOM 10086 C C . THR B 1 590 ? 27.359 -23.938 0.919 1 97.88 590 THR B C 1
ATOM 10088 O O . THR B 1 590 ? 26.938 -23.484 -0.147 1 97.88 590 THR B O 1
ATOM 10091 N N . THR B 1 591 ? 28.328 -24.828 0.957 1 97.38 591 THR B N 1
ATOM 10092 C CA . THR B 1 591 ? 28.875 -25.422 -0.262 1 97.38 591 THR B CA 1
ATOM 10093 C C . THR B 1 591 ? 28.766 -26.953 -0.212 1 97.38 591 THR B C 1
ATOM 10095 O O . THR B 1 591 ? 28.688 -27.531 0.87 1 97.38 591 THR B O 1
ATOM 10098 N N . PHE B 1 592 ? 28.703 -27.516 -1.311 1 97.5 592 PHE B N 1
ATOM 10099 C CA . PHE B 1 592 ? 28.609 -28.969 -1.438 1 97.5 592 PHE B CA 1
ATOM 10100 C C . PHE B 1 592 ? 29.578 -29.484 -2.494 1 97.5 592 PHE B C 1
ATOM 10102 O O . PHE B 1 592 ? 29.906 -28.766 -3.441 1 97.5 592 PHE B O 1
ATOM 10109 N N . ASN B 1 593 ? 30.016 -30.656 -2.346 1 97.25 593 ASN B N 1
ATOM 10110 C CA . ASN B 1 593 ? 30.844 -31.344 -3.34 1 97.25 593 ASN B CA 1
ATOM 10111 C C . ASN B 1 593 ? 30.641 -32.844 -3.314 1 97.25 593 ASN B C 1
ATOM 10113 O O . ASN B 1 593 ? 30.203 -33.406 -2.303 1 97.25 593 ASN B O 1
ATOM 10117 N N . LEU B 1 594 ? 30.891 -33.469 -4.496 1 96.38 594 LEU B N 1
ATOM 10118 C CA . LEU B 1 594 ? 30.922 -34.938 -4.527 1 96.38 594 LEU B CA 1
ATOM 10119 C C . LEU B 1 594 ? 32.25 -35.469 -3.977 1 96.38 594 LEU B C 1
ATOM 10121 O O . LEU B 1 594 ? 33.312 -34.875 -4.227 1 96.38 594 LEU B O 1
ATOM 10125 N N . THR B 1 595 ? 32.188 -36.469 -3.16 1 91.31 595 THR B N 1
ATOM 10126 C CA . THR B 1 595 ? 33.406 -36.969 -2.557 1 91.31 595 THR B CA 1
ATOM 10127 C C . THR B 1 595 ? 33.844 -38.281 -3.213 1 91.31 595 THR B C 1
ATOM 10129 O O . THR B 1 595 ? 34.969 -38.719 -3.004 1 91.31 595 THR B O 1
ATOM 10132 N N . THR B 1 596 ? 33.062 -38.875 -3.9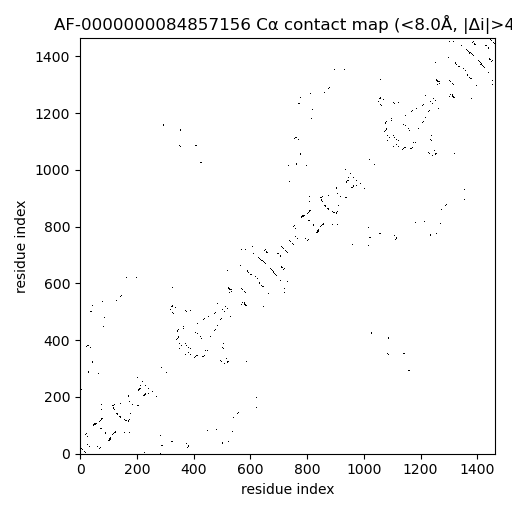47 1 84 596 THR B N 1
ATOM 10133 C CA . THR B 1 596 ? 33.469 -40.062 -4.668 1 84 596 THR B CA 1
ATOM 10134 C C . THR B 1 596 ? 34 -39.719 -6.055 1 84 596 THR B C 1
ATOM 10136 O O . THR B 1 596 ? 33.281 -39.094 -6.848 1 84 596 THR B O 1
ATOM 10139 N N . PRO B 1 597 ? 35.25 -40.188 -6.246 1 75.81 597 PRO B N 1
ATOM 10140 C CA . PRO B 1 597 ? 35.812 -39.844 -7.555 1 75.81 597 PRO B CA 1
ATOM 10141 C C . PRO B 1 597 ? 35.031 -40.438 -8.711 1 75.81 597 PRO B C 1
ATOM 10143 O O . PRO B 1 597 ? 34.906 -39.812 -9.773 1 75.81 597 PRO B O 1
ATOM 10146 N N . THR B 1 598 ? 34.594 -41.688 -8.477 1 85.12 598 THR B N 1
ATOM 10147 C CA . THR B 1 598 ? 33.75 -42.312 -9.5 1 85.12 598 THR B CA 1
ATOM 10148 C C . THR B 1 598 ? 32.531 -42.938 -8.891 1 85.12 598 THR B C 1
ATOM 10150 O O . THR B 1 598 ? 32.625 -43.781 -7.969 1 85.12 598 THR B O 1
ATOM 10153 N N . PRO B 1 599 ? 31.375 -42.594 -9.508 1 90.75 599 PRO B N 1
ATOM 10154 C CA . PRO B 1 599 ? 30.156 -43.25 -9.031 1 90.75 599 PRO B CA 1
ATOM 10155 C C . PRO B 1 599 ? 30.156 -44.75 -9.281 1 90.75 599 PRO B C 1
ATOM 10157 O O . PRO B 1 599 ? 30.828 -45.219 -10.211 1 90.75 599 PRO B O 1
ATOM 10160 N N . SER B 1 600 ? 29.484 -45.438 -8.398 1 92.62 600 SER B N 1
ATOM 10161 C CA . SER B 1 600 ? 29.375 -46.875 -8.555 1 92.62 600 SER B CA 1
ATOM 10162 C C . SER B 1 600 ? 28.094 -47.281 -9.289 1 92.62 600 SER B C 1
ATOM 10164 O O . SER B 1 600 ? 27.031 -46.688 -9.047 1 92.62 600 SER B O 1
ATOM 10166 N N . ILE B 1 601 ? 28.312 -48.156 -10.266 1 93.12 601 ILE B N 1
ATOM 10167 C CA . ILE B 1 601 ? 27.172 -48.688 -11.008 1 93.12 601 ILE B CA 1
ATOM 10168 C C . ILE B 1 601 ? 26.906 -50.156 -10.609 1 93.12 601 ILE B C 1
ATOM 10170 O O . ILE B 1 601 ? 27.828 -50.969 -10.586 1 93.12 601 ILE B O 1
ATOM 10174 N N . LYS B 1 602 ? 25.688 -50.438 -10.25 1 92.12 602 LYS B N 1
ATOM 10175 C CA . LYS B 1 602 ? 25.25 -51.812 -10.016 1 92.12 602 LYS B CA 1
ATOM 10176 C C . LYS B 1 602 ? 24.109 -52.188 -10.953 1 92.12 602 LYS B C 1
ATOM 10178 O O . LYS B 1 602 ? 23.016 -51.625 -10.891 1 92.12 602 LYS B O 1
ATOM 10183 N N . HIS B 1 603 ? 24.406 -53.125 -11.773 1 91.81 603 HIS B N 1
ATOM 10184 C CA . HIS B 1 603 ? 23.375 -53.625 -12.68 1 91.81 603 HIS B CA 1
ATOM 10185 C C . HIS B 1 603 ? 22.328 -54.438 -11.93 1 91.81 603 HIS B C 1
ATOM 10187 O O . HIS B 1 603 ? 22.656 -55.219 -11.039 1 91.81 603 HIS B O 1
ATOM 10193 N N . VAL B 1 604 ? 21.172 -54.188 -12.18 1 85.5 604 VAL B N 1
ATOM 10194 C CA . VAL B 1 604 ? 20.078 -54.938 -11.57 1 85.5 604 VAL B CA 1
ATOM 10195 C C . VAL B 1 604 ? 19.781 -56.188 -12.398 1 85.5 604 VAL B C 1
ATOM 10197 O O . VAL B 1 604 ? 19.469 -57.25 -11.844 1 85.5 604 VAL B O 1
ATOM 10200 N N . THR B 1 605 ? 19.844 -55.938 -13.727 1 79.69 605 THR B N 1
ATOM 10201 C CA . THR B 1 605 ? 19.625 -57.094 -14.594 1 79.69 605 THR B CA 1
ATOM 10202 C C . THR B 1 605 ? 20.953 -57.625 -15.133 1 79.69 605 THR B C 1
ATOM 10204 O O . THR B 1 605 ? 21.875 -56.844 -15.406 1 79.69 605 THR B O 1
ATOM 10207 N N . THR B 1 606 ? 21.234 -58.969 -15.102 1 69.69 606 THR B N 1
ATOM 10208 C CA . THR B 1 606 ? 22.5 -59.594 -15.43 1 69.69 606 THR B CA 1
ATOM 10209 C C . THR B 1 606 ? 22.641 -59.781 -16.938 1 69.69 606 THR B C 1
ATOM 10211 O O . THR B 1 606 ? 23.75 -59.969 -17.453 1 69.69 606 THR B O 1
ATOM 10214 N N . GLN B 1 607 ? 21.625 -59.781 -17.641 1 76.19 607 GLN B N 1
ATOM 10215 C CA . GLN B 1 607 ? 21.703 -60.031 -19.078 1 76.19 607 GLN B CA 1
ATOM 10216 C C . GLN B 1 607 ? 21.375 -58.781 -19.875 1 76.19 607 GLN B C 1
ATOM 10218 O O . GLN B 1 607 ? 20.609 -57.938 -19.422 1 76.19 607 GLN B O 1
ATOM 10223 N N . PRO B 1 608 ? 22.141 -58.75 -21.016 1 84.38 608 PRO B N 1
ATOM 10224 C CA . PRO B 1 608 ? 21.766 -57.656 -21.906 1 84.38 608 PRO B CA 1
ATOM 10225 C C . PRO B 1 608 ? 20.281 -57.688 -22.266 1 84.38 608 PRO B C 1
ATOM 10227 O O . PRO B 1 608 ? 19.688 -58.75 -22.422 1 84.38 608 PRO B O 1
ATOM 10230 N N . ILE B 1 609 ? 19.797 -56.531 -22.281 1 91.5 609 ILE B N 1
ATOM 10231 C CA . ILE B 1 609 ? 18.359 -56.438 -22.516 1 91.5 609 ILE B CA 1
ATOM 10232 C C . ILE B 1 609 ? 18.094 -56.25 -24 1 91.5 609 ILE B C 1
ATOM 10234 O O . ILE B 1 609 ? 19 -55.938 -24.766 1 91.5 609 ILE B O 1
ATOM 10238 N N . THR B 1 610 ? 16.844 -56.5 -24.469 1 94.94 610 THR B N 1
ATOM 10239 C CA . THR B 1 610 ? 16.422 -56.281 -25.844 1 94.94 610 THR B CA 1
ATOM 10240 C C . THR B 1 610 ? 16.266 -54.781 -26.141 1 94.94 610 THR B C 1
ATOM 10242 O O . THR B 1 610 ? 16.156 -53.969 -25.219 1 94.94 610 THR B O 1
ATOM 10245 N N . ALA B 1 611 ? 16.297 -54.469 -27.406 1 96.12 611 ALA B N 1
ATOM 10246 C CA . ALA B 1 611 ? 16.125 -53.094 -27.812 1 96.12 611 ALA B CA 1
ATOM 10247 C C . ALA B 1 611 ? 14.75 -52.562 -27.422 1 96.12 611 ALA B C 1
ATOM 10249 O O . ALA B 1 611 ? 14.641 -51.469 -26.844 1 96.12 611 ALA B O 1
ATOM 10250 N N . ARG B 1 612 ? 13.695 -53.281 -27.75 1 97.62 612 ARG B N 1
ATOM 10251 C CA . ARG B 1 612 ? 12.312 -52.906 -27.438 1 97.62 612 ARG B CA 1
ATOM 10252 C C . ARG B 1 612 ? 11.844 -53.562 -26.141 1 97.62 612 ARG B C 1
ATOM 10254 O O . ARG B 1 612 ? 12.367 -54.594 -25.75 1 97.62 612 ARG B O 1
ATOM 10261 N N . PRO B 1 613 ? 10.906 -52.969 -25.5 1 97.38 613 PRO B N 1
ATOM 10262 C CA . PRO B 1 613 ? 10.328 -53.625 -24.344 1 97.38 613 PRO B CA 1
ATOM 10263 C C . PRO B 1 613 ? 9.68 -54.969 -24.703 1 97.38 613 PRO B C 1
ATOM 10265 O O . PRO B 1 613 ? 9.266 -55.188 -25.844 1 97.38 613 PRO B O 1
ATOM 10268 N N . ASN B 1 614 ? 9.586 -55.875 -23.703 1 96.38 614 ASN B N 1
ATOM 10269 C CA . ASN B 1 614 ? 8.93 -57.156 -23.906 1 96.38 614 ASN B CA 1
ATOM 10270 C C . ASN B 1 614 ? 7.484 -56.969 -24.344 1 96.38 614 ASN B C 1
ATOM 10272 O O . ASN B 1 614 ? 6.648 -56.5 -23.578 1 96.38 614 ASN B O 1
ATOM 10276 N N . PRO B 1 615 ? 7.234 -57.344 -25.531 1 94.75 615 PRO B N 1
ATOM 10277 C CA . PRO B 1 615 ? 5.867 -57.156 -26.031 1 94.75 615 PRO B CA 1
ATOM 10278 C C . PRO B 1 615 ? 4.84 -58 -25.266 1 94.75 615 PRO B C 1
ATOM 10280 O O . PRO B 1 615 ? 3.637 -57.75 -25.375 1 94.75 615 PRO B O 1
ATOM 10283 N N . LEU B 1 616 ? 5.34 -59 -24.516 1 96.25 616 LEU B N 1
ATOM 10284 C CA . LEU B 1 616 ? 4.434 -59.875 -23.766 1 96.25 616 LEU B CA 1
ATOM 10285 C C . LEU B 1 616 ? 4.148 -59.281 -22.391 1 96.25 616 LEU B C 1
ATOM 10287 O O . LEU B 1 616 ? 3.24 -59.719 -21.688 1 96.25 616 LEU B O 1
ATOM 10291 N N . SER B 1 617 ? 4.953 -58.312 -22.031 1 96.5 617 SER B N 1
ATOM 10292 C CA . SER B 1 617 ? 4.656 -57.625 -20.766 1 96.5 617 SER B CA 1
ATOM 10293 C C . SER B 1 617 ? 3.295 -56.938 -20.812 1 96.5 617 SER B C 1
ATOM 10295 O O . SER B 1 617 ? 2.914 -56.375 -21.844 1 96.5 617 SER B O 1
ATOM 10297 N N . PRO B 1 618 ? 2.564 -56.969 -19.781 1 97.62 618 PRO B N 1
ATOM 10298 C CA . PRO B 1 618 ? 1.231 -56.344 -19.797 1 97.62 618 PRO B CA 1
ATOM 10299 C C . PRO B 1 618 ? 1.277 -54.844 -19.906 1 97.62 618 PRO B C 1
ATOM 10301 O O . PRO B 1 618 ? 2.232 -54.219 -19.438 1 97.62 618 PRO B O 1
ATOM 10304 N N . ILE B 1 619 ? 0.268 -54.281 -20.453 1 97.56 619 ILE B N 1
ATOM 10305 C CA . ILE B 1 619 ? 0.034 -52.844 -20.422 1 97.56 619 ILE B CA 1
ATOM 10306 C C . ILE B 1 619 ? -0.668 -52.5 -19.109 1 97.56 619 ILE B C 1
ATOM 10308 O O . ILE B 1 619 ? -1.823 -52.844 -18.891 1 97.56 619 ILE B O 1
ATOM 10312 N N . LEU B 1 620 ? 0.007 -51.875 -18.203 1 96.94 620 LEU B N 1
ATOM 10313 C CA . LEU B 1 620 ? -0.483 -51.312 -16.953 1 96.94 620 LEU B CA 1
ATOM 10314 C C . LEU B 1 620 ? -0.554 -49.781 -17.031 1 96.94 620 LEU B C 1
ATOM 10316 O O . LEU B 1 620 ? -0.066 -49.188 -17.984 1 96.94 620 LEU B O 1
ATOM 10320 N N . PRO B 1 621 ? -1.253 -49.188 -16.047 1 97.06 621 PRO B N 1
ATOM 10321 C CA . PRO B 1 621 ? -1.215 -47.719 -16.062 1 97.06 621 PRO B CA 1
ATOM 10322 C C . PRO B 1 621 ? 0.202 -47.156 -16.203 1 97.06 621 PRO B C 1
ATOM 10324 O O . PRO B 1 621 ? 1.08 -47.5 -15.406 1 97.06 621 PRO B O 1
ATOM 10327 N N . GLY B 1 622 ? 0.397 -46.344 -17.172 1 96.94 622 GLY B N 1
ATOM 10328 C CA . GLY B 1 622 ? 1.706 -45.844 -17.516 1 96.94 622 GLY B CA 1
ATOM 10329 C C . GLY B 1 622 ? 2.305 -46.5 -18.75 1 96.94 622 GLY B C 1
ATOM 10330 O O . GLY B 1 622 ? 3.311 -46.031 -19.281 1 96.94 622 GLY B O 1
ATOM 10331 N N . GLY B 1 623 ? 1.721 -47.625 -19.172 1 97.75 623 GLY B N 1
ATOM 10332 C CA . GLY B 1 623 ? 2.154 -48.312 -20.391 1 97.75 623 GLY B CA 1
ATOM 10333 C C . GLY B 1 623 ? 2.779 -49.656 -20.125 1 97.75 623 GLY B C 1
ATOM 10334 O O . GLY B 1 623 ? 2.486 -50.312 -19.109 1 97.75 623 GLY B O 1
ATOM 10335 N N . ASN B 1 624 ? 3.582 -50.094 -21.125 1 98.19 624 ASN B N 1
ATOM 10336 C CA . ASN B 1 624 ? 4.254 -51.375 -21.031 1 98.19 624 ASN B CA 1
ATOM 10337 C C . ASN B 1 624 ? 5.051 -51.5 -19.734 1 98.19 624 ASN B C 1
ATOM 10339 O O . ASN B 1 624 ? 5.957 -50.719 -19.484 1 98.19 624 ASN B O 1
ATOM 10343 N N . ALA B 1 625 ? 4.742 -52.5 -18.938 1 98.12 625 ALA B N 1
ATOM 10344 C CA . ALA B 1 625 ? 5.328 -52.656 -17.609 1 98.12 625 ALA B CA 1
ATOM 10345 C C . ALA B 1 625 ? 6.852 -52.719 -17.688 1 98.12 625 ALA B C 1
ATOM 10347 O O . ALA B 1 625 ? 7.551 -52.312 -16.766 1 98.12 625 ALA B O 1
ATOM 10348 N N . ASP B 1 626 ? 7.344 -53.219 -18.766 1 97.69 626 ASP B N 1
ATOM 10349 C CA . ASP B 1 626 ? 8.781 -53.406 -18.922 1 97.69 626 ASP B CA 1
ATOM 10350 C C . ASP B 1 626 ? 9.508 -52.062 -19.047 1 97.69 626 ASP B C 1
ATOM 10352 O O . ASP B 1 626 ? 10.727 -52 -18.891 1 97.69 626 ASP B O 1
ATOM 10356 N N . LEU B 1 627 ? 8.805 -51.031 -19.375 1 98 627 LEU B N 1
ATOM 10357 C CA . LEU B 1 627 ? 9.398 -49.688 -19.422 1 98 627 LEU B CA 1
ATOM 10358 C C . LEU B 1 627 ? 9.891 -49.281 -18.031 1 98 627 LEU B C 1
ATOM 10360 O O . LEU B 1 627 ? 10.789 -48.438 -17.922 1 98 627 LEU B O 1
ATOM 10364 N N . TYR B 1 628 ? 9.312 -49.844 -17.047 1 97.25 628 TYR B N 1
ATOM 10365 C CA . TYR B 1 628 ? 9.586 -49.406 -15.672 1 97.25 628 TYR B CA 1
ATOM 10366 C C . TYR B 1 628 ? 10.438 -50.438 -14.938 1 97.25 628 TYR B C 1
ATOM 10368 O O . TYR B 1 628 ? 10.555 -50.406 -13.711 1 97.25 628 TYR B O 1
ATOM 10376 N N . THR B 1 629 ? 11.016 -51.344 -15.641 1 95.81 629 THR B N 1
ATOM 10377 C CA . THR B 1 629 ? 11.961 -52.281 -15.07 1 95.81 629 THR B CA 1
ATOM 10378 C C . THR B 1 629 ? 13.273 -51.625 -14.727 1 95.81 629 THR B C 1
ATOM 10380 O O . THR B 1 629 ? 13.898 -51 -15.586 1 95.81 629 THR B O 1
ATOM 10383 N N . PRO B 1 630 ? 13.719 -51.719 -13.453 1 96.38 630 PRO B N 1
ATOM 10384 C CA . PRO B 1 630 ? 15.023 -51.156 -13.125 1 96.38 630 PRO B CA 1
ATOM 10385 C C . PRO B 1 630 ? 16.172 -51.844 -13.867 1 96.38 630 PRO B C 1
ATOM 10387 O O . PRO B 1 630 ? 16.219 -53.062 -13.953 1 96.38 630 PRO B O 1
ATOM 10390 N N . LEU B 1 631 ? 17.062 -51.062 -14.391 1 96.19 631 LEU B N 1
ATOM 10391 C CA . LEU B 1 631 ? 18.172 -51.625 -15.156 1 96.19 631 LEU B CA 1
ATOM 10392 C C . LEU B 1 631 ? 19.469 -51.562 -14.352 1 96.19 631 LEU B C 1
ATOM 10394 O O . LEU B 1 631 ? 20.25 -52.5 -14.352 1 96.19 631 LEU B O 1
ATOM 10398 N N . PHE B 1 632 ? 19.75 -50.438 -13.695 1 95.94 632 PHE B N 1
ATOM 10399 C CA . PHE B 1 632 ? 20.953 -50.281 -12.883 1 95.94 632 PHE B CA 1
ATOM 10400 C C . PHE B 1 632 ? 20.75 -49.188 -11.844 1 95.94 632 PHE B C 1
ATOM 10402 O O . PHE B 1 632 ? 19.812 -48.406 -11.93 1 95.94 632 PHE B O 1
ATOM 10409 N N . THR B 1 633 ? 21.531 -49.25 -10.852 1 96.31 633 THR B N 1
ATOM 10410 C CA . THR B 1 633 ? 21.562 -48.25 -9.797 1 96.31 633 THR B CA 1
ATOM 10411 C C . THR B 1 633 ? 22.906 -47.531 -9.781 1 96.31 633 THR B C 1
ATOM 10413 O O . THR B 1 633 ? 23.953 -48.125 -9.961 1 96.31 633 THR B O 1
ATOM 10416 N N . LEU B 1 634 ? 22.844 -46.219 -9.766 1 96.12 634 LEU B N 1
ATOM 10417 C CA . LEU B 1 634 ? 24.031 -45.438 -9.547 1 96.12 634 LEU B CA 1
ATOM 10418 C C . LEU B 1 634 ? 24.094 -44.906 -8.117 1 96.12 634 LEU B C 1
ATOM 10420 O O . LEU B 1 634 ? 23.109 -44.375 -7.598 1 96.12 634 LEU B O 1
ATOM 10424 N N . THR B 1 635 ? 25.188 -45.094 -7.434 1 96.56 635 THR B N 1
ATOM 10425 C CA . THR B 1 635 ? 25.406 -44.562 -6.09 1 96.56 635 THR B CA 1
ATOM 10426 C C . THR B 1 635 ? 26.594 -43.594 -6.07 1 96.56 635 THR B C 1
ATOM 10428 O O . THR B 1 635 ? 27.641 -43.875 -6.645 1 96.56 635 THR B O 1
ATOM 10431 N N . THR B 1 636 ? 26.391 -42.5 -5.527 1 96 636 THR B N 1
ATOM 10432 C CA . THR B 1 636 ? 27.438 -41.5 -5.32 1 96 636 THR B CA 1
ATOM 10433 C C . THR B 1 636 ? 27.359 -40.906 -3.918 1 96 636 THR B C 1
ATOM 10435 O O . THR B 1 636 ? 26.484 -41.281 -3.135 1 96 636 THR B O 1
ATOM 10438 N N . ARG B 1 637 ? 28.422 -40.125 -3.436 1 95.12 637 ARG B N 1
ATOM 10439 C CA . ARG B 1 637 ? 28.484 -39.531 -2.105 1 95.12 637 ARG B CA 1
ATOM 10440 C C . ARG B 1 637 ? 28.656 -38 -2.191 1 95.12 637 ARG B C 1
ATOM 10442 O O . ARG B 1 637 ? 29.516 -37.531 -2.943 1 95.12 637 ARG B O 1
ATOM 10449 N N . VAL B 1 638 ? 27.75 -37.312 -1.569 1 97.44 638 VAL B N 1
ATOM 10450 C CA . VAL B 1 638 ? 27.797 -35.844 -1.537 1 97.44 638 VAL B CA 1
ATOM 10451 C C . VAL B 1 638 ? 28.141 -35.375 -0.126 1 97.44 638 VAL B C 1
ATOM 10453 O O . VAL B 1 638 ? 27.703 -35.969 0.859 1 97.44 638 VAL B O 1
ATOM 10456 N N . LYS B 1 639 ? 28.938 -34.344 -0.011 1 97.81 639 LYS B N 1
ATOM 10457 C CA . LYS B 1 639 ? 29.328 -33.75 1.259 1 97.81 639 LYS B CA 1
ATOM 10458 C C . LYS B 1 639 ? 28.969 -32.25 1.31 1 97.81 639 LYS B C 1
ATOM 10460 O O . LYS B 1 639 ? 29.141 -31.531 0.323 1 97.81 639 LYS B O 1
ATOM 10465 N N . ASN B 1 640 ? 28.375 -31.828 2.4 1 98.25 640 ASN B N 1
ATOM 10466 C CA . ASN B 1 640 ? 28.328 -30.406 2.715 1 98.25 640 ASN B CA 1
ATOM 10467 C C . ASN B 1 640 ? 29.688 -29.891 3.17 1 98.25 640 ASN B C 1
ATOM 10469 O O . ASN B 1 640 ? 30.109 -30.141 4.301 1 98.25 640 ASN B O 1
ATOM 10473 N N . THR B 1 641 ? 30.328 -29.188 2.363 1 97.88 641 THR B N 1
ATOM 10474 C CA . THR B 1 641 ? 31.703 -28.797 2.617 1 97.88 641 THR B CA 1
ATOM 10475 C C . THR B 1 641 ? 31.766 -27.5 3.4 1 97.88 641 THR B C 1
ATOM 10477 O O . THR B 1 641 ? 32.844 -27 3.715 1 97.88 641 THR B O 1
ATOM 10480 N N . GLY B 1 642 ? 30.609 -26.922 3.602 1 97 642 GLY B N 1
ATOM 10481 C CA . GLY B 1 642 ? 30.562 -25.703 4.406 1 97 642 GLY B CA 1
ATOM 10482 C C . GLY B 1 642 ? 30.219 -25.969 5.863 1 97 642 GLY B C 1
ATOM 10483 O O . GLY B 1 642 ? 30.406 -27.094 6.352 1 97 642 GLY B O 1
ATOM 10484 N N . THR B 1 643 ? 29.812 -24.891 6.652 1 95.5 643 THR B N 1
ATOM 10485 C CA . THR B 1 643 ? 29.609 -24.984 8.094 1 95.5 643 THR B CA 1
ATOM 10486 C C . THR B 1 643 ? 28.125 -24.859 8.445 1 95.5 643 THR B C 1
ATOM 10488 O O . THR B 1 643 ? 27.719 -25.203 9.555 1 95.5 643 THR B O 1
ATOM 10491 N N . ARG B 1 644 ? 27.344 -24.453 7.449 1 96.88 644 ARG B N 1
ATOM 10492 C CA . ARG B 1 644 ? 25.922 -24.266 7.707 1 96.88 644 ARG B CA 1
ATOM 10493 C C . ARG B 1 644 ? 25.109 -25.469 7.234 1 96.88 644 ARG B C 1
ATOM 10495 O O . ARG B 1 644 ? 25.469 -26.125 6.258 1 96.88 644 ARG B O 1
ATOM 10502 N N . THR B 1 645 ? 24.047 -25.688 8.031 1 97.81 645 THR B N 1
ATOM 10503 C CA . THR B 1 645 ? 23.094 -26.688 7.543 1 97.81 645 THR B CA 1
ATOM 10504 C C . THR B 1 645 ? 22.438 -26.203 6.25 1 97.81 645 THR B C 1
ATOM 10506 O O . THR B 1 645 ? 22.109 -25.016 6.109 1 97.81 645 THR B O 1
ATOM 10509 N N . GLY B 1 646 ? 22.344 -27.031 5.273 1 97.69 646 GLY B N 1
ATOM 10510 C CA . GLY B 1 646 ? 21.703 -26.719 4.008 1 97.69 646 GLY B CA 1
ATOM 10511 C C . GLY B 1 646 ? 21.297 -27.953 3.219 1 97.69 646 GLY B C 1
ATOM 10512 O O . GLY B 1 646 ? 21.672 -29.078 3.58 1 97.69 646 GLY B O 1
ATOM 10513 N N . ALA B 1 647 ? 20.5 -27.703 2.311 1 98.31 647 ALA B N 1
ATOM 10514 C CA . ALA B 1 647 ? 20.094 -28.781 1.408 1 98.31 647 ALA B CA 1
ATOM 10515 C C . ALA B 1 647 ? 20.594 -28.531 -0.01 1 98.31 647 ALA B C 1
ATOM 10517 O O . ALA B 1 647 ? 20.719 -27.375 -0.437 1 98.31 647 ALA B O 1
ATOM 10518 N N . THR B 1 648 ? 20.906 -29.609 -0.686 1 97.88 648 THR B N 1
ATOM 10519 C CA . THR B 1 648 ? 21.266 -29.516 -2.098 1 97.88 648 THR B CA 1
ATOM 10520 C C . THR B 1 648 ? 20.484 -30.547 -2.912 1 97.88 648 THR B C 1
ATOM 10522 O O . THR B 1 648 ? 19.766 -31.375 -2.348 1 97.88 648 THR B O 1
ATOM 10525 N N . ILE B 1 649 ? 20.469 -30.391 -4.195 1 98.62 649 ILE B N 1
ATOM 10526 C CA . ILE B 1 649 ? 19.828 -31.312 -5.125 1 98.62 649 ILE B CA 1
ATOM 10527 C C . ILE B 1 649 ? 20.875 -31.969 -6.023 1 98.62 649 ILE B C 1
ATOM 10529 O O . ILE B 1 649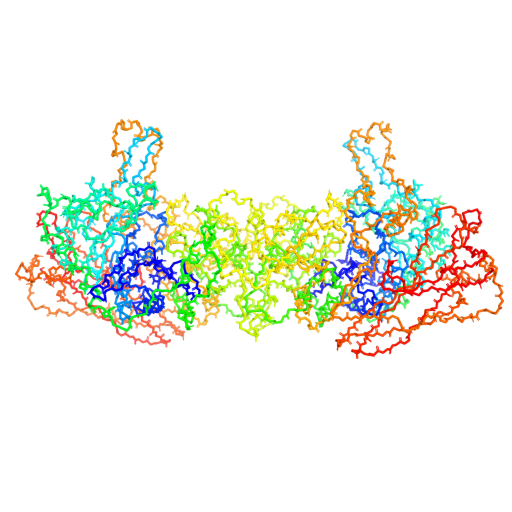 ? 21.547 -31.281 -6.809 1 98.62 649 ILE B O 1
ATOM 10533 N N . LEU B 1 650 ? 21.062 -33.219 -5.887 1 98.06 650 LEU B N 1
ATOM 10534 C CA . LEU B 1 650 ? 21.844 -33.938 -6.871 1 98.06 650 LEU B CA 1
ATOM 10535 C C . LEU B 1 650 ? 21.016 -34.25 -8.117 1 98.06 650 LEU B C 1
ATOM 10537 O O . LEU B 1 650 ? 19.875 -34.719 -8.008 1 98.06 650 LEU B O 1
ATOM 10541 N N . GLN B 1 651 ? 21.562 -33.906 -9.219 1 98.62 651 GLN B N 1
ATOM 10542 C CA . GLN B 1 651 ? 20.906 -34.094 -10.508 1 98.62 651 GLN B CA 1
ATOM 10543 C C . GLN B 1 651 ? 21.672 -35.094 -11.375 1 98.62 651 GLN B C 1
ATOM 10545 O O . GLN B 1 651 ? 22.906 -35.031 -11.484 1 98.62 651 GLN B O 1
ATOM 10550 N N . LEU B 1 652 ? 20.984 -36.031 -11.945 1 98.62 652 LEU B N 1
ATOM 10551 C CA . LEU B 1 652 ? 21.578 -37.062 -12.82 1 98.62 652 LEU B CA 1
ATOM 10552 C C . LEU B 1 652 ? 21.094 -36.875 -14.25 1 98.62 652 LEU B C 1
ATOM 10554 O O . LEU B 1 652 ? 19.891 -36.812 -14.5 1 98.62 652 LEU B O 1
ATOM 10558 N N . TYR B 1 653 ? 22 -36.781 -15.156 1 98.5 653 TYR B N 1
ATOM 10559 C CA . TYR B 1 653 ? 21.734 -36.656 -16.578 1 98.5 653 TYR B CA 1
ATOM 10560 C C . TYR B 1 653 ? 22.297 -37.844 -17.359 1 98.5 653 TYR B C 1
ATOM 10562 O O . TYR B 1 653 ? 23.328 -38.406 -16.984 1 98.5 653 TYR B O 1
ATOM 10570 N N . ILE B 1 654 ? 21.703 -38.219 -18.406 1 98 654 ILE B N 1
ATOM 10571 C CA . ILE B 1 654 ? 22.234 -39.281 -19.25 1 98 654 ILE B CA 1
ATOM 10572 C C . ILE B 1 654 ? 22.484 -38.75 -20.656 1 98 654 ILE B C 1
ATOM 10574 O O . ILE B 1 654 ? 21.844 -37.781 -21.078 1 98 654 ILE B O 1
ATOM 10578 N N . SER B 1 655 ? 23.359 -39.281 -21.312 1 97.31 655 SER B N 1
ATOM 10579 C CA . SER B 1 655 ? 23.656 -39.094 -22.734 1 97.31 655 SER B CA 1
ATOM 10580 C C . SER B 1 655 ? 23.641 -40.406 -23.484 1 97.31 655 SER B C 1
ATOM 10582 O O . SER B 1 655 ? 24.375 -41.344 -23.156 1 97.31 655 SER B O 1
ATOM 10584 N N . LEU B 1 656 ? 22.781 -40.5 -24.484 1 97.56 656 LEU B N 1
ATOM 10585 C CA . LEU B 1 656 ? 22.688 -41.688 -25.281 1 97.56 656 LEU B CA 1
ATOM 10586 C C . LEU B 1 656 ? 23.766 -41.688 -26.359 1 97.56 656 LEU B C 1
ATOM 10588 O O . LEU B 1 656 ? 24.219 -40.656 -26.812 1 97.56 656 LEU B O 1
ATOM 10592 N N . PRO B 1 657 ? 24.188 -42.906 -26.75 1 96.25 657 PRO B N 1
ATOM 10593 C CA . PRO B 1 657 ? 25.234 -42.969 -27.766 1 96.25 657 PRO B CA 1
ATOM 10594 C C . PRO B 1 657 ? 24.766 -42.406 -29.109 1 96.25 657 PRO B C 1
ATOM 10596 O O . PRO B 1 657 ? 23.766 -42.875 -29.672 1 96.25 657 PRO B O 1
ATOM 10599 N N . GLU B 1 658 ? 25.5 -41.5 -29.688 1 93.31 658 GLU B N 1
ATOM 10600 C CA . GLU B 1 658 ? 25.125 -40.781 -30.922 1 93.31 658 GLU B CA 1
ATOM 10601 C C . GLU B 1 658 ? 25.047 -41.75 -32.094 1 93.31 658 GLU B C 1
ATOM 10603 O O . GLU B 1 658 ? 24.25 -41.562 -33.031 1 93.31 658 GLU B O 1
ATOM 10608 N N . THR B 1 659 ? 25.828 -42.812 -32.094 1 93.69 659 THR B N 1
ATOM 10609 C CA . THR B 1 659 ? 25.969 -43.719 -33.219 1 93.69 659 THR B CA 1
ATOM 10610 C C . THR B 1 659 ? 24.719 -44.594 -33.344 1 93.69 659 THR B C 1
ATOM 10612 O O . THR B 1 659 ? 24.438 -45.125 -34.438 1 93.69 659 THR B O 1
ATOM 10615 N N . SER B 1 660 ? 24 -44.75 -32.312 1 95.19 660 SER B N 1
ATOM 10616 C CA . SER B 1 660 ? 22.875 -45.656 -32.344 1 95.19 660 SER B CA 1
ATOM 10617 C C . SER B 1 660 ? 21.562 -44.969 -31.953 1 95.19 660 SER B C 1
ATOM 10619 O O . SER B 1 660 ? 20.625 -45.625 -31.5 1 95.19 660 SER B O 1
ATOM 10621 N N . THR B 1 661 ? 21.516 -43.688 -31.984 1 95.88 661 THR B N 1
ATOM 10622 C CA . THR B 1 661 ? 20.312 -42.906 -31.75 1 95.88 661 THR B CA 1
ATOM 10623 C C . THR B 1 661 ? 20.062 -41.969 -32.906 1 95.88 661 THR B C 1
ATOM 10625 O O . THR B 1 661 ? 20.984 -41.594 -33.625 1 95.88 661 THR B O 1
ATOM 10628 N N . PRO B 1 662 ? 18.828 -41.594 -33.156 1 95.5 662 PRO B N 1
ATOM 10629 C CA . PRO B 1 662 ? 18.516 -40.719 -34.281 1 95.5 662 PRO B CA 1
ATOM 10630 C C . PRO B 1 662 ? 19.156 -39.344 -34.125 1 95.5 662 PRO B C 1
ATOM 10632 O O . PRO B 1 662 ? 19.391 -38.875 -33 1 95.5 662 PRO B O 1
ATOM 10635 N N . GLU B 1 663 ? 19.344 -38.656 -35.281 1 93.06 663 GLU B N 1
ATOM 10636 C CA . GLU B 1 663 ? 19.766 -37.281 -35.281 1 93.06 663 GLU B CA 1
ATOM 10637 C C . GLU B 1 663 ? 18.781 -36.406 -34.5 1 93.06 663 GLU B C 1
ATOM 10639 O O . GLU B 1 663 ? 17.578 -36.625 -34.562 1 93.06 663 GLU B O 1
ATOM 10644 N N . GLY B 1 664 ? 19.281 -35.438 -33.812 1 93.38 664 GLY B N 1
ATOM 10645 C CA . GLY B 1 664 ? 18.406 -34.562 -33.062 1 93.38 664 GLY B CA 1
ATOM 10646 C C . GLY B 1 664 ? 18.172 -35 -31.625 1 93.38 664 GLY B C 1
ATOM 10647 O O . GLY B 1 664 ? 17.469 -34.344 -30.875 1 93.38 664 GLY B O 1
ATOM 10648 N N . THR B 1 665 ? 18.75 -36.156 -31.203 1 96.62 665 THR B N 1
ATOM 10649 C CA . THR B 1 665 ? 18.672 -36.594 -29.828 1 96.62 665 THR B CA 1
ATOM 10650 C C . THR B 1 665 ? 19.453 -35.625 -28.906 1 96.62 665 THR B C 1
ATOM 10652 O O . THR B 1 665 ? 20.609 -35.312 -29.172 1 96.62 665 THR B O 1
ATOM 10655 N N . PRO B 1 666 ? 18.766 -35.125 -27.875 1 96.81 666 PRO B N 1
ATOM 10656 C CA . PRO B 1 666 ? 19.453 -34.219 -26.953 1 96.81 666 PRO B CA 1
ATOM 10657 C C . PRO B 1 666 ? 20.719 -34.844 -26.344 1 96.81 666 PRO B C 1
ATOM 10659 O O . PRO B 1 666 ? 20.734 -36.031 -26.047 1 96.81 666 PRO B O 1
ATOM 10662 N N . LYS B 1 667 ? 21.719 -34.031 -26.094 1 93.75 667 LYS B N 1
ATOM 10663 C CA . LYS B 1 667 ? 23 -34.469 -25.578 1 93.75 667 LYS B CA 1
ATOM 10664 C C . LYS B 1 667 ? 22.891 -34.906 -24.125 1 93.75 667 LYS B C 1
ATOM 10666 O O . LYS B 1 667 ? 23.625 -35.781 -23.672 1 93.75 667 LYS B O 1
ATOM 10671 N N . LYS B 1 668 ? 22.062 -34.25 -23.359 1 96.25 668 LYS B N 1
ATOM 10672 C CA . LYS B 1 668 ? 21.797 -34.531 -21.953 1 96.25 668 LYS B CA 1
ATOM 10673 C C . LYS B 1 668 ? 20.297 -34.469 -21.656 1 96.25 668 LYS B C 1
ATOM 10675 O O . LYS B 1 668 ? 19.609 -33.562 -22.156 1 96.25 668 LYS B O 1
ATOM 10680 N N . VAL B 1 669 ? 19.844 -35.375 -20.906 1 98.19 669 VAL B N 1
ATOM 10681 C CA . VAL B 1 669 ? 18.469 -35.312 -20.422 1 98.19 669 VAL B CA 1
ATOM 10682 C C . VAL B 1 669 ? 18.422 -35.719 -18.938 1 98.19 669 VAL B C 1
ATOM 10684 O O . VAL B 1 669 ? 19.125 -36.625 -18.531 1 98.19 669 VAL B O 1
ATOM 10687 N N . LEU B 1 670 ? 17.719 -34.969 -18.094 1 98.81 670 LEU B N 1
ATOM 10688 C CA . LEU B 1 670 ? 17.562 -35.281 -16.672 1 98.81 670 LEU B CA 1
ATOM 10689 C C . LEU B 1 670 ? 16.859 -36.625 -16.484 1 98.81 670 LEU B C 1
ATOM 10691 O O . LEU B 1 670 ? 15.812 -36.875 -17.094 1 98.81 670 LEU B O 1
ATOM 10695 N N . ARG B 1 671 ? 17.438 -37.5 -15.695 1 98.75 671 ARG B N 1
ATOM 10696 C CA . ARG B 1 671 ? 16.812 -38.812 -15.43 1 98.75 671 ARG B CA 1
ATOM 10697 C C . ARG B 1 671 ? 16.938 -39.188 -13.961 1 98.75 671 ARG B C 1
ATOM 10699 O O . ARG B 1 671 ? 16.766 -40.344 -13.594 1 98.75 671 ARG B O 1
ATOM 10706 N N . GLY B 1 672 ? 17.219 -38.219 -13.133 1 98.56 672 GLY B N 1
ATOM 10707 C CA . GLY B 1 672 ? 17.266 -38.406 -11.695 1 98.56 672 GLY B CA 1
ATOM 10708 C C . GLY B 1 672 ? 17.469 -37.125 -10.922 1 98.56 672 GLY B C 1
ATOM 10709 O O . GLY B 1 672 ? 18.172 -36.219 -11.391 1 98.56 672 GLY B O 1
ATOM 10710 N N . PHE B 1 673 ? 16.953 -37.031 -9.75 1 98.62 673 PHE B N 1
ATOM 10711 C CA . PHE B 1 673 ? 17.25 -35.938 -8.805 1 98.62 673 PHE B CA 1
ATOM 10712 C C . PHE B 1 673 ? 16.891 -36.375 -7.383 1 98.62 673 PHE B C 1
ATOM 10714 O O . PHE B 1 673 ? 15.945 -37.125 -7.168 1 98.62 673 PHE B O 1
ATOM 10721 N N . GLU B 1 674 ? 17.656 -35.938 -6.465 1 98.25 674 GLU B N 1
ATOM 10722 C CA . GLU B 1 674 ? 17.453 -36.188 -5.039 1 98.25 674 GLU B CA 1
ATOM 10723 C C . GLU B 1 674 ? 17.844 -34.969 -4.207 1 98.25 674 GLU B C 1
ATOM 10725 O O . GLU B 1 674 ? 18.953 -34.469 -4.316 1 98.25 674 GLU B O 1
ATOM 10730 N N . LYS B 1 675 ? 16.906 -34.438 -3.428 1 98.12 675 LYS B N 1
ATOM 10731 C CA . LYS B 1 675 ? 17.234 -33.375 -2.477 1 98.12 675 LYS B CA 1
ATOM 10732 C C . LYS B 1 675 ? 17.734 -33.938 -1.153 1 98.12 675 LYS B C 1
ATOM 10734 O O . LYS B 1 675 ? 17.078 -34.812 -0.562 1 98.12 675 LYS B O 1
ATOM 10739 N N . VAL B 1 676 ? 18.828 -33.5 -0.697 1 97.31 676 VAL B N 1
ATOM 10740 C CA . VAL B 1 676 ? 19.453 -34 0.52 1 97.31 676 VAL B CA 1
ATOM 10741 C C . VAL B 1 676 ? 19.797 -32.844 1.458 1 97.31 676 VAL B C 1
ATOM 10743 O O . VAL B 1 676 ? 20.484 -31.922 1.068 1 97.31 676 VAL B O 1
ATOM 10746 N N . GLU B 1 677 ? 19.234 -32.875 2.592 1 97.62 677 GLU B N 1
ATOM 10747 C CA . GLU B 1 677 ? 19.609 -31.922 3.631 1 97.62 677 GLU B CA 1
ATOM 10748 C C . GLU B 1 677 ? 20.703 -32.469 4.531 1 97.62 677 GLU B C 1
ATOM 10750 O O . GLU B 1 677 ? 20.672 -33.656 4.906 1 97.62 677 GLU B O 1
ATOM 10755 N N . MET B 1 678 ? 21.688 -31.641 4.824 1 97.44 678 MET B N 1
ATOM 10756 C CA . MET B 1 678 ? 22.828 -32.094 5.613 1 97.44 678 MET B CA 1
ATOM 10757 C C . MET B 1 678 ? 23.344 -30.969 6.512 1 97.44 678 MET B C 1
ATOM 10759 O O . MET B 1 678 ? 23.297 -29.797 6.137 1 97.44 678 MET B O 1
ATOM 10763 N N . ARG B 1 679 ? 23.938 -31.344 7.73 1 96.5 679 ARG B N 1
ATOM 10764 C CA . ARG B 1 679 ? 24.688 -30.422 8.562 1 96.5 679 ARG B CA 1
ATOM 10765 C C . ARG B 1 679 ? 26.047 -30.094 7.949 1 96.5 679 ARG B C 1
ATOM 10767 O O . ARG B 1 679 ? 26.5 -30.797 7.043 1 96.5 679 ARG B O 1
ATOM 10774 N N . GLY B 1 680 ? 26.609 -29.047 8.391 1 97.38 680 GLY B N 1
ATOM 10775 C CA . GLY B 1 680 ? 27.969 -28.75 7.965 1 97.38 680 GLY B CA 1
ATOM 10776 C C . GLY B 1 680 ? 28.922 -29.906 8.172 1 97.38 680 GLY B C 1
ATOM 10777 O O . GLY B 1 680 ? 28.953 -30.5 9.242 1 97.38 680 GLY B O 1
ATOM 10778 N N . GLY B 1 681 ? 29.562 -30.297 7.094 1 97.38 681 GLY B N 1
ATOM 10779 C CA . GLY B 1 681 ? 30.578 -31.344 7.188 1 97.38 681 GLY B CA 1
ATOM 10780 C C . GLY B 1 681 ? 30 -32.75 6.973 1 97.38 681 GLY B C 1
ATOM 10781 O O . GLY B 1 681 ? 30.766 -33.688 6.777 1 97.38 681 GLY B O 1
ATOM 10782 N N . GLU B 1 682 ? 28.781 -32.844 6.914 1 97.94 682 GLU B N 1
ATOM 10783 C CA . GLU B 1 682 ? 28.125 -34.156 6.809 1 97.94 682 GLU B CA 1
ATOM 10784 C C . GLU B 1 682 ? 28.188 -34.688 5.383 1 97.94 682 GLU B C 1
ATOM 10786 O O . GLU B 1 682 ? 28.25 -33.906 4.426 1 97.94 682 GLU B O 1
ATOM 10791 N N . GLU B 1 683 ? 28.234 -36 5.285 1 96.5 683 GLU B N 1
ATOM 10792 C CA . GLU B 1 683 ? 28.203 -36.688 4 1 96.5 683 GLU B CA 1
ATOM 10793 C C . GLU B 1 683 ? 27.016 -37.656 3.922 1 96.5 683 GLU B C 1
ATOM 10795 O O . GLU B 1 683 ? 26.578 -38.188 4.941 1 96.5 683 GLU B O 1
ATOM 10800 N N . ARG B 1 684 ? 26.531 -37.875 2.754 1 96.5 684 ARG B N 1
ATOM 10801 C CA . ARG B 1 684 ? 25.406 -38.781 2.541 1 96.5 684 ARG B CA 1
ATOM 10802 C C . ARG B 1 684 ? 25.531 -39.5 1.202 1 96.5 684 ARG B C 1
ATOM 10804 O O . ARG B 1 684 ? 25.953 -38.906 0.209 1 96.5 684 ARG B O 1
ATOM 10811 N N . ASP B 1 685 ? 25.219 -40.75 1.236 1 96.19 685 ASP B N 1
ATOM 10812 C CA . ASP B 1 685 ? 25.094 -41.5 -0.009 1 96.19 685 ASP B CA 1
ATOM 10813 C C . ASP B 1 685 ? 23.766 -41.219 -0.687 1 96.19 685 ASP B C 1
ATOM 10815 O O . ASP B 1 685 ? 22.734 -41.062 -0.016 1 96.19 685 ASP B O 1
ATOM 10819 N N . VAL B 1 686 ? 23.891 -41.062 -1.945 1 97.06 686 VAL B N 1
ATOM 10820 C CA . VAL B 1 686 ? 22.672 -40.875 -2.742 1 97.06 686 VAL B CA 1
ATOM 10821 C C . VAL B 1 686 ? 22.594 -41.938 -3.822 1 97.06 686 VAL B C 1
ATOM 10823 O O . VAL B 1 686 ? 23.578 -42.219 -4.496 1 97.06 686 VAL B O 1
ATOM 10826 N N . GLU B 1 687 ? 21.469 -42.469 -3.908 1 96.5 687 GLU B N 1
ATOM 10827 C CA . GLU B 1 687 ? 21.234 -43.562 -4.875 1 96.5 687 GLU B CA 1
ATOM 10828 C C . GLU B 1 687 ? 20.188 -43.156 -5.902 1 96.5 687 GLU B C 1
ATOM 10830 O O . GLU B 1 687 ? 19.172 -42.531 -5.559 1 96.5 687 GLU B O 1
ATOM 10835 N N . PHE B 1 688 ? 20.469 -43.469 -7.211 1 97.5 688 PHE B N 1
ATOM 10836 C CA . PHE B 1 688 ? 19.547 -43.312 -8.32 1 97.5 688 PHE B CA 1
ATOM 10837 C C . PHE B 1 688 ? 19.25 -44.656 -8.977 1 97.5 688 PHE B C 1
ATOM 10839 O O . PHE B 1 688 ? 20.156 -45.438 -9.258 1 97.5 688 PHE B O 1
ATOM 10846 N N . VAL B 1 689 ? 18.047 -44.938 -9.156 1 97.19 689 VAL B N 1
ATOM 10847 C CA . VAL B 1 689 ? 17.641 -46.125 -9.883 1 97.19 689 VAL B CA 1
ATOM 10848 C C . VAL B 1 689 ? 17.141 -45.75 -11.273 1 97.19 689 VAL B C 1
ATOM 10850 O O . VAL B 1 689 ? 16.188 -44.969 -11.406 1 97.19 689 VAL B O 1
ATOM 10853 N N . LEU B 1 690 ? 17.734 -46.219 -12.281 1 97.56 690 LEU B N 1
ATOM 10854 C CA . LEU B 1 690 ? 17.328 -45.938 -13.648 1 97.56 690 LEU B CA 1
ATOM 10855 C C . LEU B 1 690 ? 16.562 -47.094 -14.25 1 97.56 690 LEU B C 1
ATOM 10857 O O . LEU B 1 690 ? 17.016 -48.25 -14.164 1 97.56 690 LEU B O 1
ATOM 10861 N N . GLN B 1 691 ? 15.484 -46.812 -14.828 1 97.31 691 GLN B N 1
ATOM 10862 C CA . GLN B 1 691 ? 14.594 -47.781 -15.453 1 97.31 691 GLN B CA 1
ATOM 10863 C C . GLN B 1 691 ? 14.812 -47.812 -16.969 1 97.31 691 GLN B C 1
ATOM 10865 O O . GLN B 1 691 ? 15.492 -46.969 -17.531 1 97.31 691 GLN B O 1
ATOM 10870 N N . ARG B 1 692 ? 14.203 -48.844 -17.578 1 97 692 ARG B N 1
ATOM 10871 C CA . ARG B 1 692 ? 14.344 -49.062 -19.016 1 97 692 ARG B CA 1
ATOM 10872 C C . ARG B 1 692 ? 13.961 -47.812 -19.781 1 97 692 ARG B C 1
ATOM 10874 O O . ARG B 1 692 ? 14.664 -47.406 -20.719 1 97 692 ARG B O 1
ATOM 10881 N N . ARG B 1 693 ? 12.805 -47.156 -19.438 1 97.75 693 ARG B N 1
ATOM 10882 C CA . ARG B 1 693 ? 12.312 -45.969 -20.109 1 97.75 693 ARG B CA 1
ATOM 10883 C C . ARG B 1 693 ? 13.328 -44.844 -20.031 1 97.75 693 ARG B C 1
ATOM 10885 O O . ARG B 1 693 ? 13.469 -44.062 -20.969 1 97.75 693 ARG B O 1
ATOM 10892 N N . ASP B 1 694 ? 14.125 -44.781 -18.984 1 97.88 694 ASP B N 1
ATOM 10893 C CA . ASP B 1 694 ? 15.031 -43.656 -18.703 1 97.88 694 ASP B CA 1
ATOM 10894 C C . ASP B 1 694 ? 16.188 -43.656 -19.703 1 97.88 694 ASP B C 1
ATOM 10896 O O . ASP B 1 694 ? 16.797 -42.594 -19.938 1 97.88 694 ASP B O 1
ATOM 10900 N N . VAL B 1 695 ? 16.5 -44.781 -20.281 1 97 695 VAL B N 1
ATOM 10901 C CA . VAL B 1 695 ? 17.688 -44.844 -21.125 1 97 695 VAL B CA 1
ATOM 10902 C C . VAL B 1 695 ? 17.266 -45.156 -22.578 1 97 695 VAL B C 1
ATOM 10904 O O . VAL B 1 695 ? 18.078 -45.656 -23.359 1 97 695 VAL B O 1
ATOM 10907 N N . GLY B 1 696 ? 16.031 -44.969 -22.844 1 97.12 696 GLY B N 1
ATOM 10908 C CA . GLY B 1 696 ? 15.531 -45.219 -24.188 1 97.12 696 GLY B CA 1
ATOM 10909 C C . GLY B 1 696 ? 15.133 -43.969 -24.938 1 97.12 696 GLY B C 1
ATOM 10910 O O . GLY B 1 696 ? 15.031 -42.906 -24.359 1 97.12 696 GLY B O 1
ATOM 10911 N N . TYR B 1 697 ? 15.016 -44.062 -26.281 1 97.88 697 TYR B N 1
ATOM 10912 C CA . TYR B 1 697 ? 14.43 -43.031 -27.156 1 97.88 697 TYR B CA 1
ATOM 10913 C C . TYR B 1 697 ? 13.227 -43.594 -27.891 1 97.88 697 TYR B C 1
ATOM 10915 O O . TYR B 1 697 ? 13.0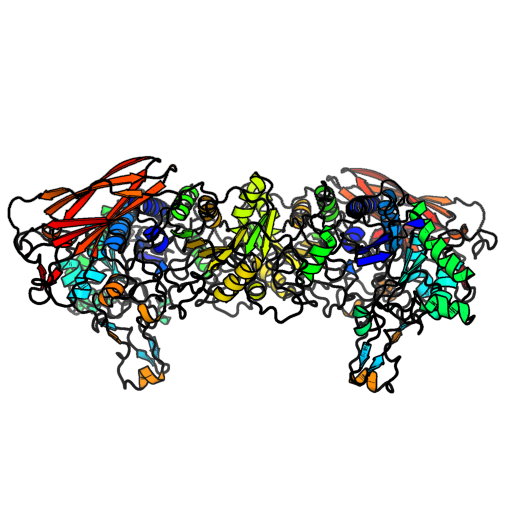55 -44.812 -27.969 1 97.88 697 TYR B O 1
ATOM 10923 N N . TRP B 1 698 ? 12.352 -42.781 -28.344 1 98.12 698 TRP B N 1
ATOM 10924 C CA . TRP B 1 698 ? 11.195 -43.219 -29.109 1 98.12 698 TRP B CA 1
ATOM 10925 C C . TRP B 1 698 ? 11.547 -43.406 -30.578 1 98.12 698 TRP B C 1
ATOM 10927 O O . TRP B 1 698 ? 11.969 -42.438 -31.25 1 98.12 698 TRP B O 1
ATOM 10937 N N . ASP B 1 699 ? 11.375 -44.562 -31.078 1 97.5 699 ASP B N 1
ATOM 10938 C CA . ASP B 1 699 ? 11.602 -44.875 -32.5 1 97.5 699 ASP B CA 1
ATOM 10939 C C . ASP B 1 699 ? 10.312 -44.75 -33.312 1 97.5 699 ASP B C 1
ATOM 10941 O O . ASP B 1 699 ? 9.375 -45.531 -33.125 1 97.5 699 ASP B O 1
ATOM 10945 N N . THR B 1 700 ? 10.281 -43.875 -34.188 1 96.12 700 THR B N 1
ATOM 10946 C CA . THR B 1 700 ? 9.055 -43.531 -34.906 1 96.12 700 THR B CA 1
ATOM 10947 C C . THR B 1 700 ? 8.727 -44.625 -35.938 1 96.12 700 THR B C 1
ATOM 10949 O O . THR B 1 700 ? 7.57 -44.781 -36.344 1 96.12 700 THR B O 1
ATOM 10952 N N . VAL B 1 701 ? 9.703 -45.281 -36.406 1 95.69 701 VAL B N 1
ATOM 10953 C CA . VAL B 1 701 ? 9.484 -46.344 -37.406 1 95.69 701 VAL B CA 1
ATOM 10954 C C . VAL B 1 701 ? 8.891 -47.562 -36.719 1 95.69 701 VAL B C 1
ATOM 10956 O O . VAL B 1 701 ? 7.91 -48.156 -37.188 1 95.69 701 VAL B O 1
ATOM 10959 N N . LEU B 1 702 ? 9.43 -47.906 -35.562 1 95.25 702 LEU B N 1
ATOM 10960 C CA . LEU B 1 702 ? 8.961 -49.062 -34.812 1 95.25 702 LEU B CA 1
ATOM 10961 C C . LEU B 1 702 ? 7.719 -48.719 -34 1 95.25 702 LEU B C 1
ATOM 10963 O O . LEU B 1 702 ? 6.953 -49.594 -33.625 1 95.25 702 LEU B O 1
ATOM 10967 N N . GLY B 1 703 ? 7.562 -47.469 -33.75 1 95.81 703 GLY B N 1
ATOM 10968 C CA . GLY B 1 703 ? 6.461 -47.031 -32.906 1 95.81 703 GLY B CA 1
ATOM 10969 C C . GLY B 1 703 ? 6.586 -47.531 -31.469 1 95.81 703 GLY B C 1
ATOM 10970 O O . GLY B 1 703 ? 5.617 -48 -30.875 1 95.81 703 GLY B O 1
ATOM 10971 N N . ASP B 1 704 ? 7.781 -47.469 -30.922 1 96.75 704 ASP B N 1
ATOM 10972 C CA . ASP B 1 704 ? 8.047 -48 -29.594 1 96.75 704 ASP B CA 1
ATOM 10973 C C . ASP B 1 704 ? 9.32 -47.375 -29 1 96.75 704 ASP B C 1
ATOM 10975 O O . ASP B 1 704 ? 10.109 -46.75 -29.719 1 96.75 704 ASP B O 1
ATOM 10979 N N . TRP B 1 705 ? 9.43 -47.469 -27.703 1 97.94 705 TRP B N 1
ATOM 10980 C CA . TRP B 1 705 ? 10.672 -47.094 -27.031 1 97.94 705 TRP B CA 1
ATOM 10981 C C . TRP B 1 705 ? 11.789 -48.094 -27.359 1 97.94 705 TRP B C 1
ATOM 10983 O O . TRP B 1 705 ? 11.555 -49.312 -27.422 1 97.94 705 TRP B O 1
ATOM 10993 N N . VAL B 1 706 ? 12.977 -47.531 -27.531 1 97.88 706 VAL B N 1
ATOM 10994 C CA . VAL B 1 706 ? 14.117 -48.375 -27.891 1 97.88 706 VAL B CA 1
ATOM 10995 C C . VAL B 1 706 ? 15.328 -48 -27.062 1 97.88 706 VAL B C 1
ATOM 10997 O O . VAL B 1 706 ? 15.641 -46.812 -26.891 1 97.88 706 VAL B O 1
ATOM 11000 N N . VAL B 1 707 ? 16 -49 -26.453 1 97.25 707 VAL B N 1
ATOM 11001 C CA . VAL B 1 707 ? 17.297 -48.812 -25.812 1 97.25 707 VAL B CA 1
ATOM 11002 C C . VAL B 1 707 ? 18.422 -48.938 -26.844 1 97.25 707 VAL B C 1
ATOM 11004 O O . VAL B 1 707 ? 18.516 -49.969 -27.531 1 97.25 707 VAL B O 1
ATOM 11007 N N . PRO B 1 708 ? 19.156 -47.938 -27 1 96.88 708 PRO B N 1
ATOM 11008 C CA . PRO B 1 708 ? 20.203 -48 -28.031 1 96.88 708 PRO B CA 1
ATOM 11009 C C . PRO B 1 708 ? 21.344 -48.938 -27.656 1 96.88 708 PRO B C 1
ATOM 11011 O O . PRO B 1 708 ? 21.547 -49.219 -26.469 1 96.88 708 PRO B O 1
ATOM 11014 N N . GLU B 1 709 ? 22.078 -49.375 -28.719 1 95.44 709 GLU B N 1
ATOM 11015 C CA . GLU B 1 709 ? 23.328 -50.094 -28.469 1 95.44 709 GLU B CA 1
ATOM 11016 C C . GLU B 1 709 ? 24.469 -49.156 -28.125 1 95.44 709 GLU B C 1
ATOM 11018 O O . GLU B 1 709 ? 24.547 -48.062 -28.688 1 95.44 709 GLU B O 1
ATOM 11023 N N . GLY B 1 710 ? 25.25 -49.625 -27.203 1 94.69 710 GLY B N 1
ATOM 11024 C CA . GLY B 1 710 ? 26.438 -48.844 -26.906 1 94.69 710 GLY B CA 1
ATOM 11025 C C . GLY B 1 710 ? 26.453 -48.281 -25.5 1 94.69 710 GLY B C 1
ATOM 11026 O O . GLY B 1 710 ? 25.594 -48.594 -24.688 1 94.69 710 GLY B O 1
ATOM 11027 N N . GLU B 1 711 ? 27.438 -47.531 -25.281 1 95.62 711 GLU B N 1
ATOM 11028 C CA . GLU B 1 711 ? 27.672 -47 -23.938 1 95.62 711 GLU B CA 1
ATOM 11029 C C . GLU B 1 711 ? 26.797 -45.75 -23.688 1 95.62 711 GLU B C 1
ATOM 11031 O O . GLU B 1 711 ? 26.797 -44.812 -24.5 1 95.62 711 GLU B O 1
ATOM 11036 N N . ILE B 1 712 ? 26.031 -45.781 -22.641 1 96.44 712 ILE B N 1
ATOM 11037 C CA . ILE B 1 712 ? 25.25 -44.656 -22.172 1 96.44 712 ILE B CA 1
ATOM 11038 C C . ILE B 1 712 ? 26.047 -43.875 -21.156 1 96.44 712 ILE B C 1
ATOM 11040 O O . ILE B 1 712 ? 26.578 -44.406 -20.188 1 96.44 712 ILE B O 1
ATOM 11044 N N . GLY B 1 713 ? 26.266 -42.594 -21.422 1 96.94 713 GLY B N 1
ATOM 11045 C CA . GLY B 1 713 ? 26.906 -41.719 -20.453 1 96.94 713 GLY B CA 1
ATOM 11046 C C . GLY B 1 713 ? 25.984 -41.344 -19.297 1 96.94 713 GLY B C 1
ATOM 11047 O O . GLY B 1 713 ? 24.828 -40.969 -19.516 1 96.94 713 GLY B O 1
ATOM 11048 N N . VAL B 1 714 ? 26.375 -41.531 -18.062 1 97.5 714 VAL B N 1
ATOM 11049 C CA . VAL B 1 714 ? 25.641 -41.156 -16.859 1 97.5 714 VAL B CA 1
ATOM 11050 C C . VAL B 1 714 ? 26.453 -40.125 -16.078 1 97.5 714 VAL B C 1
ATOM 11052 O O . VAL B 1 714 ? 27.594 -40.375 -15.695 1 97.5 714 VAL B O 1
ATOM 11055 N N . MET B 1 715 ? 25.859 -38.906 -15.93 1 97.06 715 MET B N 1
ATOM 11056 C CA . MET B 1 715 ? 26.562 -37.812 -15.289 1 97.06 715 MET B CA 1
ATOM 11057 C C . MET B 1 715 ? 25.781 -37.312 -14.062 1 97.06 715 MET B C 1
ATOM 11059 O O . MET B 1 715 ? 24.562 -37.25 -14.086 1 97.06 715 MET B O 1
ATOM 11063 N N . VAL B 1 716 ? 26.438 -37 -13.016 1 97.38 716 VAL B N 1
ATOM 11064 C CA . VAL B 1 716 ? 25.812 -36.5 -11.797 1 97.38 716 VAL B CA 1
ATOM 11065 C C . VAL B 1 716 ? 26.5 -35.219 -11.359 1 97.38 716 VAL B C 1
ATOM 11067 O O . VAL B 1 716 ? 27.719 -35.062 -11.492 1 97.38 716 VAL B O 1
ATOM 11070 N N . GLY B 1 717 ? 25.719 -34.25 -10.938 1 97.31 717 GLY B N 1
ATOM 11071 C CA . GLY B 1 717 ? 26.234 -33 -10.43 1 97.31 717 GLY B CA 1
ATOM 11072 C C . GLY B 1 717 ? 25.172 -32.125 -9.797 1 97.31 717 GLY B C 1
ATOM 11073 O O . GLY B 1 717 ? 24.266 -32.625 -9.125 1 97.31 717 GLY B O 1
ATOM 11074 N N . PHE B 1 718 ? 25.391 -30.828 -9.875 1 98.06 718 PHE B N 1
ATOM 11075 C CA . PHE B 1 718 ? 24.547 -29.922 -9.094 1 98.06 718 PHE B CA 1
ATOM 11076 C C . PHE B 1 718 ? 23.703 -29.047 -10.008 1 98.06 718 PHE B C 1
ATOM 11078 O O . PHE B 1 718 ? 22.797 -28.359 -9.547 1 98.06 718 PHE B O 1
ATOM 11085 N N . SER B 1 719 ? 23.922 -29.047 -11.281 1 98.56 719 SER B N 1
ATOM 11086 C CA . SER B 1 719 ? 23.125 -28.453 -12.352 1 98.56 719 SER B CA 1
ATOM 11087 C C . SER B 1 719 ? 23.484 -29.078 -13.703 1 98.56 719 SER B C 1
ATOM 11089 O O . SER B 1 719 ? 24.406 -29.875 -13.805 1 98.56 719 SER B O 1
ATOM 11091 N N . VAL B 1 720 ? 22.719 -28.656 -14.711 1 98.5 720 VAL B N 1
ATOM 11092 C CA . VAL B 1 720 ? 22.938 -29.234 -16.031 1 98.5 720 VAL B CA 1
ATOM 11093 C C . VAL B 1 720 ? 24.328 -28.891 -16.531 1 98.5 720 VAL B C 1
ATOM 11095 O O . VAL B 1 720 ? 24.906 -29.609 -17.344 1 98.5 720 VAL B O 1
ATOM 11098 N N . GLN B 1 721 ? 24.969 -27.812 -15.992 1 97.5 721 GLN B N 1
ATOM 11099 C CA . GLN B 1 721 ? 26.297 -27.391 -16.438 1 97.5 721 GLN B CA 1
ATOM 11100 C C . GLN B 1 721 ? 27.344 -27.703 -15.383 1 97.5 721 GLN B C 1
ATOM 11102 O O . GLN B 1 721 ? 28.547 -27.547 -15.641 1 97.5 721 GLN B O 1
ATOM 11107 N N . ASP B 1 722 ? 26.953 -28.031 -14.234 1 97.38 722 ASP B N 1
ATOM 11108 C CA . ASP B 1 722 ? 27.875 -28.406 -13.164 1 97.38 722 ASP B CA 1
ATOM 11109 C C . ASP B 1 722 ? 27.781 -29.891 -12.859 1 97.38 722 ASP B C 1
ATOM 11111 O O . ASP B 1 722 ? 27.297 -30.297 -11.797 1 97.38 722 ASP B O 1
ATOM 11115 N N . LEU B 1 723 ? 28.281 -30.703 -13.75 1 96.75 723 LEU B N 1
ATOM 11116 C CA . LEU B 1 723 ? 28.344 -32.156 -13.633 1 96.75 723 LEU B CA 1
ATOM 11117 C C . LEU B 1 723 ? 29.734 -32.594 -13.195 1 96.75 723 LEU B C 1
ATOM 11119 O O . LEU B 1 723 ? 30.719 -32.344 -13.875 1 96.75 723 LEU B O 1
ATOM 11123 N N . ARG B 1 724 ? 29.797 -33.312 -12.109 1 96.25 724 ARG B N 1
ATOM 11124 C CA . ARG B 1 724 ? 31.062 -33.5 -11.422 1 96.25 724 ARG B CA 1
ATOM 11125 C C . ARG B 1 724 ? 31.547 -34.938 -11.578 1 96.25 724 ARG B C 1
ATOM 11127 O O . ARG B 1 724 ? 32.719 -35.25 -11.328 1 96.25 724 ARG B O 1
ATOM 11134 N N . ALA B 1 725 ? 30.703 -35.781 -11.883 1 95.94 725 ALA B N 1
ATOM 11135 C CA . ALA B 1 725 ? 31.078 -37.188 -12.086 1 95.94 725 ALA B CA 1
ATOM 11136 C C . ALA B 1 725 ? 30.406 -37.75 -13.336 1 95.94 725 ALA B C 1
ATOM 11138 O O . ALA B 1 725 ? 29.281 -37.375 -13.68 1 95.94 725 ALA B O 1
ATOM 11139 N N . ARG B 1 726 ? 31.078 -38.625 -14 1 94.62 726 ARG B N 1
ATOM 11140 C CA . ARG B 1 726 ? 30.594 -39.281 -15.203 1 94.62 726 ARG B CA 1
ATOM 11141 C C . ARG B 1 726 ? 31 -40.75 -15.242 1 94.62 726 ARG B C 1
ATOM 11143 O O . ARG B 1 726 ? 32.125 -41.094 -14.844 1 94.62 726 ARG B O 1
ATOM 11150 N N . VAL B 1 727 ? 30.172 -41.562 -15.664 1 95.81 727 VAL B N 1
ATOM 11151 C CA . VAL B 1 727 ? 30.469 -43 -15.844 1 95.81 727 VAL B CA 1
ATOM 11152 C C . VAL B 1 727 ? 29.703 -43.531 -17.047 1 95.81 727 VAL B C 1
ATOM 11154 O O . VAL B 1 727 ? 28.625 -43 -17.391 1 95.81 727 VAL B O 1
ATOM 11157 N N . GLY B 1 728 ? 30.297 -44.469 -17.734 1 95 728 GLY B N 1
ATOM 11158 C CA . GLY B 1 728 ? 29.625 -45.156 -18.828 1 95 728 GLY B CA 1
ATOM 11159 C C . GLY B 1 728 ? 29 -46.469 -18.406 1 95 728 GLY B C 1
ATOM 11160 O O . GLY B 1 728 ? 29.547 -47.188 -17.578 1 95 728 GLY B O 1
ATOM 11161 N N . VAL B 1 729 ? 27.891 -46.781 -18.984 1 94.25 729 VAL B N 1
ATOM 11162 C CA . VAL B 1 729 ? 27.219 -48.031 -18.688 1 94.25 729 VAL B CA 1
ATOM 11163 C C . VAL B 1 729 ? 26.672 -48.656 -19.984 1 94.25 729 VAL B C 1
ATOM 11165 O O . VAL B 1 729 ? 26.172 -47.938 -20.844 1 94.25 729 VAL B O 1
ATOM 11168 N N . VAL B 1 730 ? 26.859 -49.875 -20.125 1 93.5 730 VAL B N 1
ATOM 11169 C CA . VAL B 1 730 ? 26.297 -50.594 -21.266 1 93.5 730 VAL B CA 1
ATOM 11170 C C . VAL B 1 730 ? 25.188 -51.531 -20.781 1 93.5 730 VAL B C 1
ATOM 11172 O O . VAL B 1 730 ? 25.406 -52.344 -19.891 1 93.5 730 VAL B O 1
ATOM 11175 N N . VAL B 1 731 ? 24.031 -51.375 -21.312 1 93.19 731 VAL B N 1
ATOM 11176 C CA . VAL B 1 731 ? 22.922 -52.219 -20.891 1 93.19 731 VAL B CA 1
ATOM 11177 C C . VAL B 1 731 ? 22.469 -53.062 -22.062 1 93.19 731 VAL B C 1
ATOM 11179 O O . VAL B 1 731 ? 21.672 -54 -21.891 1 93.19 731 VAL B O 1
ATOM 11182 N N . ARG B 1 732 ? 22.828 -52.688 -23.203 1 91.12 732 ARG B N 1
ATOM 11183 C CA . ARG B 1 732 ? 22.562 -53.438 -24.422 1 91.12 732 ARG B CA 1
ATOM 11184 C C . ARG B 1 732 ? 23.812 -53.5 -25.297 1 91.12 732 ARG B C 1
ATOM 11186 O O . ARG B 1 732 ? 24.5 -52.5 -25.5 1 91.12 732 ARG B O 1
#

InterPro domains:
  IPR001764 Glycoside hydrolase, family 3, N-terminal [PF00933] (32-270)
  IPR001764 Glycoside hydrolase, family 3, N-terminal [PR00133] (12-28)
  IPR001764 Glycoside hydrolase, family 3, N-terminal [PR00133] (36-55)
  IPR001764 Glycoside hydrolase, family 3, N-terminal [PR00133] (83-99)
  IPR001764 Glycoside hydrolase, family 3, N-terminal [PR00133] (114-130)
  IPR001764 Glycoside hydrolase, family 3, N-terminal [PR00133] (194-212)
  IPR002772 Glycoside hydrolase family 3 C-terminal domain [PF01915] (325-589)
  IPR013783 Immunoglobulin-like fold [G3DSA:2.60.40.10] (601-731)
  IPR017853 Glycoside hydrolase superfamily [SSF51445] (5-287)
  IPR026891 Fibronectin type III-like domain [PF14310] (649-719)
  IPR026891 Fibronectin type III-like domain [SM01217] (648-720)
  IPR036881 Glycoside hydrolase family 3 C-terminal domain superfamily [G3DSA:3.40.50.1700] (310-591)
  IPR036881 Glycoside hydrolase family 3 C-terminal domain superfamily [SSF52279] (326-592)
  IPR036962 Glycoside hydrolase, family 3, N-terminal domain superfamily [G3DSA:3.20.20.300] (1-279)
  IPR050288 Cellulose-degrading glycosyl hydrolase 3 [PTHR42715] (2-727)